Protein AF-A0A367R807-F1 (afdb_monomer_lite)

Sequence (1228 aa):
MRNVLIKAENQGEFEAKGYSTMPMLSSQEVNLVLAELQLMKPDDNFNPESSSEQSSYHLTDFDGNIDYKIKAKKLISSILEPHLKKIFDNYKIITTNFIIKPPGKGKFPVHQDWTFVLDTKNYTSLTLWCPLIDTNEENGTLKVVEGSHKIVLDIVTSTVDFYCKKIENAIVEKYGKPICLKAGECLLFDHSLLHFSDDNHSTQPRYVMQAILVPSEIEPVFYYFDVNKPEEGFEVFQTEPDFFIFQDFLKRPSNLKSLGFIKNQNKLLTEEEFIEKMKNRLHSEEAGSSSLISVKPKRFLSVFNLLRGNDWWFYKIPPLLAIAYAEILIQDTPPQQSIITLLALLVSIFFVSAYGHVVNDIFDIEVDSQAGKHNRMAPLSRGQRILLSLGLAIAGAVPWLFIGLNLTSVILLASIYTLLTIYPAPPLRLKERYLWGAVADAATVHAIPTLLVATVFSSLMATPQSGSYSLAIVATAWAFGVGVRGILLHQIWDRENDLKSGVKTLATKFGVASLRFWINYIVFPLEAILSGVLVLLISQSAPLLFVPFTVYLLLLFFSTEYDEFDPSPSIKKSVGKNILLHDFYEVWLPFSLLTLLSFRQPLFLILLGLHIILFYSAIKQRLLVLARSLGLRLKKIINLNPSMQENLEKNKDKVQKNQNKNKPFLELPSSKSEISILKAIDFLEENQLDDGEFPAEFDQKYENPENREDWNFDSTPFVTSLILYSLYFLRSERKVQEIQDKGINFLLNEMKVGGLWKYWSAKNEKHTTIPPDLDDICCISYILKMNNIPVPNNIGIILDNRNHEGVFYTWVLPRSMKSVALHLMKFGKAISHSDEIWKLTDRDDICSVVNANVLLYLGENRKTRKTTEYLSDIVLRDSEEEHLSFYDHKLSLYYMLSRAYFNGVTSLGVVKIPIVTKILNLQQTDGSFGDELLTALATCALLNFNHVVPSLEKAVTFLLDTQQVDGSWQRIPMYGGQLDQRLFGSAALTTGFCVEALARYRLLDIPGYRQQEEVKIQEVQAQLKVDSELQLQQTKQELTQSQSELYATQTELSQSQSELQTLQEKLTQSQSELQTSQTELIELKSYLQQTQGEEGIMSYYRSHIASNPDDIQLYHQALTIKPDDAEIHLQLGDALVRQNRFCDAIATYQTALQFHPNNFEIHLELAKALEKDKKWDEAIASYQRAIELNPDYSWLHKHLGDILADRGQLSGASSSYRRALQLQPRIF

Structure (mmCIF, N/CA/C/O backbone):
data_AF-A0A367R807-F1
#
_entry.id   AF-A0A367R807-F1
#
loop_
_atom_site.group_PDB
_atom_site.id
_atom_site.type_symbol
_atom_site.label_atom_id
_atom_site.label_alt_id
_atom_site.label_comp_id
_atom_site.label_asym_id
_atom_site.label_entity_id
_atom_site.label_seq_id
_atom_site.pdbx_PDB_ins_code
_atom_site.Cartn_x
_atom_site.Cartn_y
_atom_site.Cartn_z
_atom_site.occupancy
_atom_site.B_iso_or_equiv
_atom_site.auth_seq_id
_atom_site.auth_comp_id
_atom_site.auth_asym_id
_atom_site.auth_atom_id
_atom_site.pdbx_PDB_model_num
ATOM 1 N N . MET A 1 1 ? -2.695 22.325 -17.922 1.00 37.69 1 MET A N 1
ATOM 2 C CA . MET A 1 1 ? -4.078 22.718 -17.604 1.00 37.69 1 MET A CA 1
ATOM 3 C C . MET A 1 1 ? -4.589 21.720 -16.587 1.00 37.69 1 MET A C 1
ATOM 5 O O . MET A 1 1 ? -4.324 20.535 -16.763 1.00 37.69 1 MET A O 1
ATOM 9 N N . ARG A 1 2 ? -5.143 22.198 -15.469 1.00 60.19 2 ARG A N 1
ATOM 10 C CA . ARG A 1 2 ? -5.673 21.336 -14.406 1.00 60.19 2 ARG A CA 1
ATOM 11 C C . ARG A 1 2 ? -7.068 20.904 -14.867 1.00 60.19 2 ARG A C 1
ATOM 13 O O . ARG A 1 2 ? -7.985 21.708 -14.770 1.00 60.19 2 ARG A O 1
ATOM 20 N N . ASN A 1 3 ? -7.215 19.705 -15.430 1.00 62.94 3 ASN A N 1
ATOM 21 C CA . ASN A 1 3 ? -8.536 19.190 -15.801 1.00 62.94 3 ASN A CA 1
ATOM 22 C C . ASN A 1 3 ? -9.305 18.879 -14.515 1.00 62.94 3 ASN A C 1
ATOM 24 O O . ASN A 1 3 ? -8.958 17.937 -13.810 1.00 62.94 3 ASN A O 1
ATOM 28 N N . VAL A 1 4 ? -10.292 19.712 -14.197 1.00 70.81 4 VAL A N 1
ATOM 29 C CA . VAL A 1 4 ? -11.061 19.648 -12.951 1.00 70.81 4 VAL A CA 1
ATOM 30 C C . VAL A 1 4 ? -12.437 19.025 -13.201 1.00 70.81 4 VAL A C 1
ATOM 32 O O . VAL A 1 4 ? -12.882 18.202 -12.412 1.00 70.81 4 VAL A O 1
ATOM 35 N N . LEU A 1 5 ? -13.095 19.379 -14.307 1.00 75.94 5 LEU A N 1
ATOM 36 C CA . LEU A 1 5 ? -14.464 18.981 -14.636 1.00 75.94 5 LEU A CA 1
ATOM 37 C C . LEU A 1 5 ? -14.512 17.958 -15.776 1.00 75.94 5 LEU A C 1
ATOM 39 O O . LEU A 1 5 ? -13.793 18.089 -16.766 1.00 75.94 5 LEU A O 1
ATOM 43 N N . ILE A 1 6 ? -15.427 16.985 -15.674 1.00 72.31 6 ILE A N 1
ATOM 44 C CA . ILE A 1 6 ? -15.640 15.937 -16.696 1.00 72.31 6 ILE A CA 1
ATOM 45 C C . ILE A 1 6 ? -16.162 16.524 -18.022 1.00 72.31 6 ILE A C 1
ATOM 47 O O . ILE A 1 6 ? -15.802 16.066 -19.108 1.00 72.31 6 ILE A O 1
ATOM 51 N N . LYS A 1 7 ? -17.027 17.547 -17.964 1.00 68.94 7 LYS A N 1
ATOM 52 C CA . LYS A 1 7 ? -17.607 18.185 -19.158 1.00 68.94 7 LYS A CA 1
ATOM 53 C C . LYS A 1 7 ? -16.706 19.304 -19.681 1.00 68.94 7 LYS A C 1
ATOM 55 O O . LYS A 1 7 ? -16.487 20.300 -18.995 1.00 68.94 7 LYS A O 1
ATOM 60 N N . ALA A 1 8 ? -16.273 19.171 -20.935 1.00 58.31 8 ALA A N 1
ATOM 61 C CA . ALA A 1 8 ? -15.348 20.097 -21.592 1.00 58.31 8 ALA A CA 1
ATOM 62 C C . ALA A 1 8 ? -15.847 21.557 -21.651 1.00 58.31 8 ALA A C 1
ATOM 64 O O . ALA A 1 8 ? -15.046 22.478 -21.506 1.00 58.31 8 ALA A O 1
ATOM 65 N N . GLU A 1 9 ? -17.156 21.775 -21.818 1.00 58.50 9 GLU A N 1
ATOM 66 C CA . GLU A 1 9 ? -17.756 23.119 -21.875 1.00 58.50 9 GLU A CA 1
ATOM 67 C C . GLU A 1 9 ? -17.577 23.883 -20.553 1.00 58.50 9 GLU A C 1
ATOM 69 O O . GLU A 1 9 ? -17.119 25.025 -20.551 1.00 58.50 9 GLU A O 1
ATOM 74 N N . ASN A 1 10 ? -17.827 23.218 -19.420 1.00 68.38 10 ASN A N 1
ATOM 75 C CA . ASN A 1 10 ? -17.668 23.817 -18.093 1.00 68.38 10 ASN A CA 1
ATOM 76 C C . ASN A 1 10 ? -16.186 23.942 -17.703 1.00 68.38 10 ASN A C 1
ATOM 78 O O . ASN A 1 10 ? -15.814 24.868 -16.984 1.00 68.38 10 ASN A O 1
ATOM 82 N N . GLN A 1 11 ? -15.325 23.038 -18.189 1.00 79.25 11 GLN A N 1
ATOM 83 C CA . GLN A 1 11 ? -13.881 23.087 -17.946 1.00 79.25 11 GLN A CA 1
ATOM 84 C C . GLN A 1 11 ? -13.237 24.333 -18.572 1.00 79.25 11 GLN A C 1
ATOM 86 O O . GLN A 1 11 ? -12.446 25.002 -17.912 1.00 79.25 11 GLN A O 1
ATOM 91 N N . GLY A 1 12 ? -13.590 24.679 -19.815 1.00 76.88 12 GLY A N 1
ATOM 92 C CA . GLY A 1 12 ? -13.052 25.875 -20.474 1.00 76.88 12 GLY A CA 1
ATOM 93 C C . GLY A 1 12 ? -13.453 27.172 -19.763 1.00 76.88 12 GLY A C 1
ATOM 94 O O . GLY A 1 12 ? -12.629 28.071 -19.582 1.00 76.88 12 GLY A O 1
ATOM 95 N N . GLU A 1 13 ? -14.703 27.253 -19.296 1.00 81.00 13 GLU A N 1
ATOM 96 C CA . GLU A 1 13 ? -15.181 28.384 -18.497 1.00 81.00 13 GLU A CA 1
ATOM 97 C C . GLU A 1 13 ? -14.459 28.476 -17.147 1.00 81.00 13 GLU A C 1
ATOM 99 O O . GLU A 1 13 ? -13.978 29.551 -16.777 1.00 81.00 13 GLU A O 1
ATOM 104 N N . PHE A 1 14 ? -14.322 27.348 -16.447 1.00 86.62 14 PHE A N 1
ATOM 105 C CA . PHE A 1 14 ? -13.620 27.269 -15.170 1.00 86.62 14 PHE A CA 1
ATOM 106 C C . PHE A 1 14 ? -12.146 27.677 -15.304 1.00 86.62 14 PHE A C 1
ATOM 108 O O . PHE A 1 14 ? -11.632 28.443 -14.492 1.00 86.62 14 PHE A O 1
ATOM 115 N N . GLU A 1 15 ? -11.453 27.255 -16.362 1.00 83.81 15 GLU A N 1
ATOM 116 C CA . GLU A 1 15 ? -10.069 27.671 -16.618 1.00 83.81 15 GLU A CA 1
ATOM 117 C C . GLU A 1 15 ? -9.945 29.165 -16.920 1.00 83.81 15 GLU A C 1
ATOM 119 O O . GLU A 1 15 ? -8.980 29.809 -16.492 1.00 83.81 15 GLU A O 1
ATOM 124 N N . ALA A 1 16 ? -10.909 29.733 -17.645 1.00 83.25 16 ALA A N 1
ATOM 125 C CA . ALA A 1 16 ? -10.923 31.148 -17.989 1.00 83.25 16 ALA A CA 1
ATOM 126 C C . ALA A 1 16 ? -11.230 32.035 -16.773 1.00 83.25 16 ALA A C 1
ATOM 128 O O . ALA A 1 16 ? -10.505 33.003 -16.523 1.00 83.25 16 ALA A O 1
ATOM 129 N N . LYS A 1 17 ? -12.281 31.701 -16.014 1.00 89.38 17 LYS A N 1
ATOM 130 C CA . LYS A 1 17 ? -12.854 32.538 -14.945 1.00 89.38 17 LYS A CA 1
ATOM 131 C C . LYS A 1 17 ? -12.403 32.160 -13.534 1.00 89.38 17 LYS A C 1
ATOM 133 O O . LYS A 1 17 ? -12.456 33.013 -12.654 1.00 89.38 17 LYS A O 1
ATOM 138 N N . GLY A 1 18 ? -11.965 30.922 -13.325 1.00 88.94 18 GLY A N 1
ATOM 139 C CA . GLY A 1 18 ? -11.625 30.346 -12.017 1.00 88.94 18 GLY A CA 1
ATOM 140 C C . GLY A 1 18 ? -12.823 29.780 -11.251 1.00 88.94 18 GLY A C 1
ATOM 141 O O . GLY A 1 18 ? -12.658 29.326 -10.121 1.00 88.94 18 GLY A O 1
ATOM 142 N N . TYR A 1 19 ? -14.015 29.808 -11.854 1.00 93.12 19 TYR A N 1
ATOM 143 C CA . TYR A 1 19 ? -15.241 29.236 -11.307 1.00 93.12 19 TYR A CA 1
ATOM 144 C C . TYR A 1 19 ? -16.195 28.769 -12.411 1.00 93.12 19 TYR A C 1
ATOM 146 O O . TYR A 1 19 ? -16.070 29.181 -13.565 1.00 93.12 19 TYR A O 1
ATOM 154 N N . SER A 1 20 ? -17.177 27.948 -12.041 1.00 92.50 20 SER A N 1
ATOM 155 C CA . SER A 1 20 ? -18.317 27.571 -12.880 1.00 92.50 20 SER A CA 1
ATOM 156 C C . SER A 1 20 ? -19.585 27.453 -12.027 1.00 92.50 20 SER A C 1
ATOM 158 O O . SER A 1 20 ? -19.525 27.062 -10.859 1.00 92.50 20 SER A O 1
ATOM 160 N N . THR A 1 21 ? -20.731 27.812 -12.603 1.00 91.62 21 THR A N 1
ATOM 161 C CA . THR A 1 21 ? -22.051 27.708 -11.964 1.00 91.62 21 THR A CA 1
ATOM 162 C C . THR A 1 21 ? -22.843 26.558 -12.567 1.00 91.62 21 THR A C 1
ATOM 164 O O . THR A 1 21 ? -22.862 26.405 -13.788 1.00 91.62 21 THR A O 1
ATOM 167 N N . MET A 1 22 ? -23.524 25.765 -11.742 1.00 90.12 22 MET A N 1
ATOM 168 C CA . MET A 1 22 ? -24.311 24.627 -12.226 1.00 90.12 22 MET A CA 1
ATOM 169 C C . MET A 1 22 ? -25.455 24.254 -11.275 1.00 90.12 22 MET A C 1
ATOM 171 O O . MET A 1 22 ? -25.325 24.462 -10.070 1.00 90.12 22 MET A O 1
ATOM 175 N N . PRO A 1 23 ? -26.563 23.681 -11.776 1.00 90.19 23 PRO A N 1
ATOM 176 C CA . PRO A 1 23 ? -27.589 23.097 -10.918 1.00 90.19 23 PRO A CA 1
ATOM 177 C C . PRO A 1 23 ? -27.032 21.863 -10.198 1.00 90.19 23 PRO A C 1
ATOM 179 O O . PRO A 1 23 ? -26.367 21.036 -10.826 1.00 90.19 23 PRO A O 1
ATOM 182 N N . MET A 1 24 ? -27.310 21.736 -8.899 1.00 91.94 24 MET A N 1
ATOM 183 C CA . MET A 1 24 ? -26.794 20.641 -8.072 1.00 91.94 24 MET A CA 1
ATOM 184 C C . MET A 1 24 ? -27.909 19.892 -7.344 1.00 91.94 24 MET A C 1
ATOM 186 O O . MET A 1 24 ? -28.023 18.680 -7.491 1.00 91.94 24 MET A O 1
ATOM 190 N N . LEU A 1 25 ? -28.739 20.606 -6.584 1.00 94.50 25 LEU A N 1
ATOM 191 C CA . LEU A 1 25 ? -29.793 20.022 -5.764 1.00 94.50 25 LEU A CA 1
ATOM 192 C C . LEU A 1 25 ? -31.183 20.257 -6.348 1.00 94.50 25 LEU A C 1
ATOM 194 O O . LEU A 1 25 ? -31.487 21.310 -6.908 1.00 94.50 25 LEU A O 1
ATOM 198 N N . SER A 1 26 ? -32.061 19.284 -6.133 1.00 93.56 26 SER A N 1
ATOM 199 C CA . SER A 1 26 ? -33.501 19.432 -6.309 1.00 93.56 26 SER A CA 1
ATOM 200 C C . SER A 1 26 ? -34.131 20.229 -5.160 1.00 93.56 26 SER A C 1
ATOM 202 O O . SER A 1 26 ? -33.615 20.273 -4.043 1.00 93.56 26 SER A O 1
ATOM 204 N N . SER A 1 27 ? -35.317 20.800 -5.389 1.00 90.38 27 SER A N 1
ATOM 205 C CA . SER A 1 27 ? -36.066 21.509 -4.339 1.00 90.38 27 SER A CA 1
ATOM 206 C C . SER A 1 27 ? -36.411 20.618 -3.134 1.00 90.38 27 SER A C 1
ATOM 208 O O . SER A 1 27 ? -36.553 21.120 -2.024 1.00 90.38 27 SER A O 1
ATOM 210 N N . GLN A 1 28 ? -36.533 19.299 -3.331 1.00 92.31 28 GLN A N 1
ATOM 211 C CA . GLN A 1 28 ? -36.761 18.343 -2.242 1.00 92.31 28 GLN A CA 1
ATOM 212 C C . GLN A 1 28 ? -35.522 18.197 -1.355 1.00 92.31 28 GLN A C 1
ATOM 214 O O . GLN A 1 28 ? -35.641 18.251 -0.134 1.00 92.31 28 GLN A O 1
ATOM 219 N N . GLU A 1 29 ? -34.340 18.068 -1.962 1.00 94.38 29 GLU A N 1
ATOM 220 C CA . GLU A 1 29 ? -33.069 17.998 -1.235 1.00 94.38 29 GLU A CA 1
ATOM 221 C C . GLU A 1 29 ? -32.798 19.301 -0.477 1.00 94.38 29 GLU A C 1
ATOM 223 O O . GLU A 1 29 ? -32.431 19.253 0.691 1.00 94.38 29 GLU A O 1
ATOM 228 N N . VAL A 1 30 ? -33.062 20.463 -1.089 1.00 95.06 30 VAL A N 1
ATOM 229 C CA . VAL A 1 30 ? -32.939 21.768 -0.414 1.00 95.06 30 VAL A CA 1
ATOM 230 C C . VAL A 1 30 ? -33.822 21.834 0.838 1.00 95.06 30 VAL A C 1
ATOM 232 O O . VAL A 1 30 ? -33.342 22.200 1.911 1.00 95.06 30 VAL A O 1
ATOM 235 N N . ASN A 1 31 ? -35.094 21.435 0.733 1.00 92.06 31 ASN A N 1
ATOM 236 C CA . ASN A 1 31 ? -36.018 21.439 1.870 1.00 92.06 31 ASN A CA 1
ATOM 237 C C . ASN A 1 31 ? -35.599 20.459 2.974 1.00 92.06 31 ASN A C 1
ATOM 239 O O . ASN A 1 31 ? -35.751 20.773 4.152 1.00 92.06 31 ASN A O 1
ATOM 243 N N . LEU A 1 32 ? -35.056 19.295 2.607 1.00 92.44 32 LEU A N 1
ATOM 244 C CA . LEU A 1 32 ? -34.536 18.318 3.563 1.00 92.44 32 LEU A CA 1
ATOM 245 C C . LEU A 1 32 ? -33.350 18.893 4.341 1.00 92.44 32 LEU A C 1
ATOM 247 O O . LEU A 1 32 ? -33.340 18.821 5.567 1.00 92.44 32 LEU A O 1
ATOM 251 N N . VAL A 1 33 ? -32.384 19.509 3.650 1.00 93.88 33 VAL A N 1
ATOM 252 C CA . VAL A 1 33 ? -31.226 20.134 4.307 1.00 93.88 33 VAL A CA 1
ATOM 253 C C . VAL A 1 33 ? -31.677 21.228 5.271 1.00 93.88 33 VAL A C 1
ATOM 255 O O . VAL A 1 33 ? -31.183 21.285 6.393 1.00 93.88 33 VAL A O 1
ATOM 258 N N . LEU A 1 34 ? -32.626 22.075 4.862 1.00 91.94 34 LEU A N 1
ATOM 259 C CA . LEU A 1 34 ? -33.162 23.137 5.717 1.00 91.94 34 LEU A CA 1
ATOM 260 C C . LEU A 1 34 ? -33.884 22.583 6.954 1.00 91.94 34 LEU A C 1
ATOM 262 O O . LEU A 1 34 ? -33.687 23.108 8.048 1.00 91.94 34 LEU A O 1
ATOM 266 N N . ALA A 1 35 ? -34.684 21.525 6.801 1.00 89.62 35 ALA A N 1
ATOM 267 C CA . ALA A 1 35 ? -35.387 20.894 7.916 1.00 89.62 35 ALA A CA 1
ATOM 268 C C . ALA A 1 35 ? -34.410 20.277 8.928 1.00 89.62 35 ALA A C 1
ATOM 270 O O . ALA A 1 35 ? -34.536 20.507 10.128 1.00 89.62 35 ALA A O 1
ATOM 271 N N . GLU A 1 36 ? -33.398 19.553 8.451 1.00 91.88 36 GLU A N 1
ATOM 272 C CA . GLU A 1 36 ? -32.366 18.970 9.312 1.00 91.88 36 GLU A CA 1
ATOM 273 C C . GLU A 1 36 ? -31.512 20.048 9.990 1.00 91.88 36 GLU A C 1
ATOM 275 O O . GLU A 1 36 ? -31.215 19.944 11.179 1.00 91.88 36 GLU A O 1
ATOM 280 N N . LEU A 1 37 ? -31.172 21.128 9.277 1.00 88.44 37 LEU A N 1
ATOM 281 C CA . LEU A 1 37 ? -30.432 22.256 9.843 1.00 88.44 37 LEU A CA 1
ATOM 282 C C . LEU A 1 37 ? -31.187 22.909 11.011 1.00 88.44 37 LEU A C 1
ATOM 284 O O . LEU A 1 37 ? -30.563 23.271 12.003 1.00 88.44 37 LEU A O 1
ATOM 288 N N . GLN A 1 38 ? -32.519 23.013 10.940 1.00 83.00 38 GLN A N 1
ATOM 289 C CA . GLN A 1 38 ? -33.343 23.538 12.040 1.00 83.00 38 GLN A CA 1
ATOM 290 C C . GLN A 1 38 ? -33.338 22.641 13.288 1.00 83.00 38 GLN A C 1
ATOM 292 O O . GLN A 1 38 ? -33.563 23.127 14.397 1.00 83.00 38 GLN A O 1
ATOM 297 N N . LEU A 1 39 ? -33.092 21.337 13.125 1.00 83.88 39 LEU A N 1
ATOM 298 C CA . LEU A 1 39 ? -32.976 20.386 14.235 1.00 83.88 39 LEU A CA 1
ATOM 299 C C . LEU A 1 39 ? -31.582 20.405 14.878 1.00 83.88 39 LEU A C 1
ATOM 301 O O . LEU A 1 39 ? -31.412 19.932 16.007 1.00 83.88 39 LEU A O 1
ATOM 305 N N . MET A 1 40 ? -30.582 20.945 14.180 1.00 85.00 40 MET A N 1
ATOM 306 C CA . MET A 1 40 ? -29.219 21.077 14.680 1.00 85.00 40 MET A CA 1
ATOM 307 C C . MET A 1 40 ? -29.078 22.305 15.587 1.00 85.00 40 MET A C 1
ATOM 309 O O . MET A 1 40 ? -29.658 23.358 15.338 1.00 85.00 40 MET A O 1
ATOM 313 N N . LYS A 1 41 ? -28.295 22.168 16.662 1.00 75.75 41 LYS A N 1
ATOM 314 C CA . LYS A 1 41 ? -28.039 23.242 17.630 1.00 75.75 41 LYS A CA 1
ATOM 315 C C . LYS A 1 41 ? -26.532 23.518 17.702 1.00 75.75 41 LYS A C 1
ATOM 317 O O . LYS A 1 41 ? -25.835 22.670 18.258 1.00 75.75 41 LYS A O 1
ATOM 322 N N . PRO A 1 42 ? -26.036 24.625 17.120 1.00 81.62 42 PRO A N 1
ATOM 323 C CA . PRO A 1 42 ? -24.645 25.051 17.283 1.00 81.62 42 PRO A CA 1
ATOM 324 C C . PRO A 1 42 ? -24.380 25.555 18.717 1.00 81.62 42 PRO A C 1
ATOM 326 O O . PRO A 1 42 ? -25.314 25.996 19.393 1.00 81.62 42 PRO A O 1
ATOM 329 N N . ASP A 1 43 ? -23.126 25.492 19.188 1.00 78.06 43 ASP A N 1
ATOM 330 C CA . ASP A 1 43 ? -22.752 25.936 20.550 1.00 78.06 43 ASP A CA 1
ATOM 331 C C . ASP A 1 43 ? -22.413 27.433 20.621 1.00 78.06 43 ASP A C 1
ATOM 333 O O . ASP A 1 43 ? -22.229 27.988 21.707 1.00 78.06 43 ASP A O 1
ATOM 337 N N . ASP A 1 44 ? -22.335 28.117 19.481 1.00 69.94 44 ASP A N 1
ATOM 338 C CA . ASP A 1 44 ? -21.946 29.526 19.390 1.00 69.94 44 ASP A CA 1
ATOM 339 C C . ASP A 1 44 ? -23.050 30.531 19.786 1.00 69.94 44 ASP A C 1
ATOM 341 O O . ASP A 1 44 ? -22.858 31.743 19.665 1.00 69.94 44 ASP A O 1
ATOM 345 N N . ASN A 1 45 ? -24.197 30.051 20.294 1.00 64.25 45 ASN A N 1
ATOM 346 C CA . ASN A 1 45 ? -25.391 30.850 20.611 1.00 64.25 45 ASN A CA 1
ATOM 347 C C . ASN A 1 45 ? -25.850 31.749 19.443 1.00 64.25 45 ASN A C 1
ATOM 349 O O . ASN A 1 45 ? -26.513 32.773 19.661 1.00 64.25 45 ASN A O 1
ATOM 353 N N . PHE A 1 46 ? -25.496 31.402 18.202 1.00 71.06 46 PHE A N 1
ATOM 354 C CA . PHE A 1 46 ? -25.865 32.184 17.036 1.00 71.06 46 PHE A CA 1
ATOM 355 C C . PHE A 1 46 ? -27.371 32.092 16.784 1.00 71.06 46 PHE A C 1
ATOM 357 O O . PHE A 1 46 ? -27.950 31.009 16.705 1.00 71.06 46 PHE A O 1
ATOM 364 N N . ASN A 1 47 ? -28.010 33.253 16.626 1.00 74.00 47 ASN A N 1
ATOM 365 C CA . ASN A 1 47 ? -29.416 33.342 16.262 1.00 74.00 47 ASN A CA 1
ATOM 366 C C . ASN A 1 47 ? -29.544 33.775 14.791 1.00 74.00 47 ASN A C 1
ATOM 368 O O . ASN A 1 47 ? -29.264 34.938 14.490 1.00 74.00 47 ASN A O 1
ATOM 372 N N . PRO A 1 48 ? -30.015 32.898 13.885 1.00 76.12 48 PRO A N 1
ATOM 373 C CA . PRO A 1 48 ? -30.251 33.248 12.483 1.00 76.12 48 PRO A CA 1
ATOM 374 C C . PRO A 1 48 ? -31.221 34.427 12.306 1.00 76.12 48 PRO A C 1
ATOM 376 O O . PRO A 1 48 ? -31.102 35.179 11.343 1.00 76.12 48 PRO A O 1
ATOM 379 N N . GLU A 1 49 ? -32.142 34.609 13.257 1.00 74.75 49 GLU A N 1
ATOM 380 C CA . GLU A 1 49 ? -33.242 35.579 13.192 1.00 74.75 49 GLU A CA 1
ATOM 381 C C . GLU A 1 49 ? -32.953 36.898 13.928 1.00 74.75 49 GLU A C 1
ATOM 383 O O . GLU A 1 49 ? -33.742 37.839 13.848 1.00 74.75 49 GLU A O 1
ATOM 388 N N . SER A 1 50 ? -31.846 37.005 14.677 1.00 65.19 50 SER A N 1
ATOM 389 C CA . SER A 1 50 ? -31.521 38.233 15.415 1.00 65.19 50 SER A CA 1
ATOM 390 C C . SER A 1 50 ? -30.052 38.601 15.313 1.00 65.19 50 SER A C 1
ATOM 392 O O . SER A 1 50 ? -29.175 37.777 15.557 1.00 65.19 50 SER A O 1
ATOM 394 N N . SER A 1 51 ? -29.780 39.882 15.094 1.00 55.56 51 SER A N 1
ATOM 395 C CA . SER A 1 51 ? -28.439 40.450 15.106 1.00 55.56 51 SER A CA 1
ATOM 396 C C . SER A 1 51 ? -27.878 40.573 16.537 1.00 55.56 51 SER A C 1
ATOM 398 O O . SER A 1 51 ? -27.713 41.688 17.034 1.00 55.56 51 SER A O 1
ATOM 400 N N . SER A 1 52 ? -27.585 39.469 17.231 1.00 53.66 52 SER A N 1
ATOM 401 C CA . SER A 1 52 ? -26.885 39.543 18.526 1.00 53.66 52 SER A CA 1
ATOM 402 C C . SER A 1 52 ? -25.480 40.157 18.348 1.00 53.66 52 SER A C 1
ATOM 404 O O . SER A 1 52 ? -24.939 40.231 17.238 1.00 53.66 52 SER A O 1
ATOM 406 N N . GLU A 1 53 ? -24.900 40.712 19.416 1.00 53.84 53 GLU A N 1
ATOM 407 C CA . GLU A 1 53 ? -23.657 41.505 19.346 1.00 53.84 53 GLU A CA 1
ATOM 408 C C . GLU A 1 53 ? -22.376 40.672 19.142 1.00 53.84 53 GLU A C 1
ATOM 410 O O . GLU A 1 53 ? -21.343 41.247 18.811 1.00 53.84 53 GLU A O 1
ATOM 415 N N . GLN A 1 54 ? -22.418 39.341 19.295 1.00 53.91 54 GLN A N 1
ATOM 416 C CA . GLN A 1 54 ? -21.203 38.523 19.450 1.00 53.91 54 GLN A CA 1
ATOM 417 C C . GLN A 1 54 ? -20.619 37.901 18.161 1.00 53.91 54 GLN A C 1
ATOM 419 O O . GLN A 1 54 ? -19.421 37.636 18.149 1.00 53.91 54 GLN A O 1
ATOM 424 N N . SER A 1 55 ? -21.377 37.720 17.066 1.00 58.84 55 SER A N 1
ATOM 425 C CA . SER A 1 55 ? -20.832 37.234 15.775 1.00 58.84 55 SER A CA 1
ATOM 426 C C . SER A 1 55 ? -21.567 37.826 14.561 1.00 58.84 55 SER A C 1
ATOM 428 O O . SER A 1 55 ? -22.770 38.082 14.622 1.00 58.84 55 SER A O 1
ATOM 430 N N . SER A 1 56 ? -20.858 38.078 13.451 1.00 76.94 56 SER A N 1
ATOM 431 C CA . SER A 1 56 ? -21.435 38.647 12.219 1.00 76.94 56 SER A CA 1
ATOM 432 C C . SER A 1 56 ? -22.098 37.603 11.309 1.00 76.94 56 SER A C 1
ATOM 434 O O . SER A 1 56 ? -23.014 37.957 10.570 1.00 76.94 56 SER A O 1
ATOM 436 N N . TYR A 1 57 ? -21.678 36.337 11.370 1.00 86.62 57 TYR A N 1
ATOM 437 C CA . TYR A 1 57 ? -22.246 35.187 10.652 1.00 86.62 57 TYR A CA 1
ATOM 438 C C . TYR A 1 57 ? -21.902 33.881 11.391 1.00 86.62 57 TYR A C 1
ATOM 440 O O . TYR A 1 57 ? -21.016 33.868 12.244 1.00 86.62 57 TYR A O 1
ATOM 448 N N . HIS A 1 58 ? -22.568 32.782 11.040 1.00 88.81 58 HIS A N 1
ATOM 449 C CA . HIS A 1 58 ? -22.218 31.437 11.508 1.00 88.81 58 HIS A CA 1
ATOM 450 C C . HIS A 1 58 ? -21.453 30.662 10.431 1.00 88.81 58 HIS A C 1
ATOM 452 O O . HIS A 1 58 ? -21.834 30.713 9.257 1.00 88.81 58 HIS A O 1
ATOM 458 N N . LEU A 1 59 ? -20.402 29.942 10.836 1.00 89.19 59 LEU A N 1
ATOM 459 C CA . LEU A 1 59 ? -19.630 29.011 10.009 1.00 89.19 59 LEU A CA 1
ATOM 460 C C . LEU A 1 59 ? -19.322 27.751 10.824 1.00 89.19 59 LEU A C 1
ATOM 462 O O . LEU A 1 59 ? -18.659 27.845 11.856 1.00 89.19 59 LEU A O 1
ATOM 466 N N . THR A 1 60 ? -19.741 26.582 10.334 1.00 90.00 60 THR A N 1
ATOM 467 C CA . THR A 1 60 ? -19.585 25.302 11.049 1.00 90.00 60 THR A CA 1
ATOM 468 C C . THR A 1 60 ? -18.154 25.025 11.519 1.00 90.00 60 THR A C 1
ATOM 470 O O . THR A 1 60 ? -17.978 24.660 12.676 1.00 90.00 60 THR A O 1
ATOM 473 N N . ASP A 1 61 ? -17.126 25.236 10.691 1.00 86.19 61 ASP A N 1
ATOM 474 C CA . ASP A 1 61 ? -15.718 24.986 11.045 1.00 86.19 61 ASP A CA 1
ATOM 475 C C . ASP A 1 61 ? -15.236 25.803 12.267 1.00 86.19 61 ASP A C 1
ATOM 477 O O . ASP A 1 61 ? -14.342 25.354 12.991 1.00 86.19 61 ASP A O 1
ATOM 481 N N . PHE A 1 62 ? -15.850 26.957 12.560 1.00 83.38 62 PHE A N 1
ATOM 482 C CA . PHE A 1 62 ? -15.526 27.787 13.731 1.00 83.38 62 PHE A CA 1
ATOM 483 C C . PHE A 1 62 ? -16.346 27.460 14.982 1.00 83.38 62 PHE A C 1
ATOM 485 O O . PHE A 1 62 ? -16.053 27.996 16.050 1.00 83.38 62 PHE A O 1
ATOM 492 N N . ASP A 1 63 ? -17.325 26.561 14.882 1.00 84.88 63 ASP A N 1
ATOM 493 C CA . ASP A 1 63 ? -18.157 26.176 16.018 1.00 84.88 63 ASP A CA 1
ATOM 494 C C . ASP A 1 63 ? -17.396 25.270 17.009 1.00 84.88 63 ASP A C 1
ATOM 496 O O . ASP A 1 63 ? -16.562 24.443 16.627 1.00 84.88 63 ASP A O 1
ATOM 500 N N . GLY A 1 64 ? -17.663 25.419 18.306 1.00 81.56 64 GLY A N 1
ATOM 501 C CA . GLY A 1 64 ? -17.064 24.573 19.344 1.00 81.56 64 GLY A CA 1
ATOM 502 C C . GLY A 1 64 ? -17.697 23.179 19.447 1.00 81.56 64 GLY A C 1
ATOM 503 O O . GLY A 1 64 ? -17.068 22.264 19.981 1.00 81.56 64 GLY A O 1
ATOM 504 N N . ASN A 1 65 ? -18.910 23.006 18.918 1.00 85.88 65 ASN A N 1
ATOM 505 C CA . ASN A 1 65 ? -19.704 21.793 19.020 1.00 85.88 65 ASN A CA 1
ATOM 506 C C . ASN A 1 65 ? -19.240 20.736 18.011 1.00 85.88 65 ASN A C 1
ATOM 508 O O . ASN A 1 65 ? -19.567 20.762 16.820 1.00 85.88 65 ASN A O 1
ATOM 512 N N . ILE A 1 66 ? -18.492 19.755 18.507 1.00 85.38 66 ILE A N 1
ATOM 513 C CA . ILE A 1 66 ? -17.991 18.638 17.701 1.00 85.38 66 ILE A CA 1
ATOM 514 C C . ILE A 1 66 ? -19.145 17.790 17.139 1.00 85.38 66 ILE A C 1
ATOM 516 O O . ILE A 1 66 ? -19.095 17.391 15.975 1.00 85.38 66 ILE A O 1
ATOM 520 N N . ASP A 1 67 ? -20.203 17.544 17.916 1.00 86.31 67 ASP A N 1
ATOM 521 C CA . ASP A 1 67 ? -21.342 16.728 17.475 1.00 86.31 67 ASP A CA 1
ATOM 522 C C . ASP A 1 67 ? -22.110 17.400 16.331 1.00 86.31 67 ASP A C 1
ATOM 524 O O . ASP A 1 67 ? -22.527 16.734 15.380 1.00 86.31 67 ASP A O 1
ATOM 528 N N . TYR A 1 68 ? -22.271 18.723 16.389 1.00 88.50 68 TYR A N 1
ATOM 529 C CA . TYR A 1 68 ? -22.840 19.524 15.308 1.00 88.50 68 TYR A CA 1
ATOM 530 C C . TYR A 1 68 ? -21.984 19.431 14.043 1.00 88.50 68 TYR A C 1
ATOM 532 O O . TYR A 1 68 ? -22.519 19.134 12.976 1.00 88.50 68 TYR A O 1
ATOM 540 N N . LYS A 1 69 ? -20.659 19.589 14.156 1.00 90.12 69 LYS A N 1
ATOM 541 C CA . LYS A 1 69 ? -19.729 19.456 13.022 1.00 90.12 69 LYS A CA 1
ATOM 542 C C . LYS A 1 69 ? -19.794 18.072 12.371 1.00 90.12 69 LYS A C 1
ATOM 544 O O . LYS A 1 69 ? -19.867 17.971 11.147 1.00 90.12 69 LYS A O 1
ATOM 549 N N . ILE A 1 70 ? -19.830 17.003 13.172 1.00 89.38 70 ILE A N 1
ATOM 550 C CA . ILE A 1 70 ? -19.963 15.622 12.675 1.00 89.38 70 ILE A CA 1
ATOM 551 C C . ILE A 1 70 ? -21.311 15.426 11.968 1.00 89.38 70 ILE A C 1
ATOM 553 O O . ILE A 1 70 ? -21.354 14.856 10.874 1.00 89.38 70 ILE A O 1
ATOM 557 N N . LYS A 1 71 ? -22.412 15.913 12.556 1.00 91.31 71 LYS A N 1
ATOM 558 C CA . LYS A 1 71 ? -23.754 15.835 11.952 1.00 91.31 71 LYS A CA 1
ATOM 559 C C . LYS A 1 71 ? -23.838 16.619 10.644 1.00 91.31 71 LYS A C 1
ATOM 561 O O . LYS A 1 71 ? -24.349 16.081 9.664 1.00 91.31 71 LYS A O 1
ATOM 566 N N . ALA A 1 72 ? -23.290 17.833 10.606 1.00 90.88 72 ALA A N 1
ATOM 567 C CA . ALA A 1 72 ? -23.220 18.659 9.407 1.00 90.88 72 ALA A CA 1
ATOM 568 C C . ALA A 1 72 ? -22.409 17.964 8.299 1.00 90.88 72 ALA A C 1
ATOM 570 O O . ALA A 1 72 ? -22.916 17.820 7.186 1.00 90.88 72 ALA A O 1
ATOM 571 N N . LYS A 1 73 ? -21.217 17.424 8.617 1.00 92.00 73 LYS A N 1
ATOM 572 C CA . LYS A 1 73 ? -20.397 16.639 7.672 1.00 92.00 73 LYS A CA 1
ATOM 573 C C . LYS A 1 73 ? -21.135 15.436 7.122 1.00 92.00 73 LYS A C 1
ATOM 575 O O . LYS A 1 73 ? -21.156 15.243 5.907 1.00 92.00 73 LYS A O 1
ATOM 580 N N . LYS A 1 74 ? -21.772 14.650 7.988 1.00 92.94 74 LYS A N 1
ATOM 581 C CA . LYS A 1 74 ? -22.549 13.477 7.577 1.00 92.94 74 LYS A CA 1
ATOM 582 C C . LYS A 1 74 ? -23.708 13.855 6.650 1.00 92.94 74 LYS A C 1
ATOM 584 O O . LYS A 1 74 ? -23.849 13.245 5.593 1.00 92.94 74 LYS A O 1
ATOM 589 N N . LEU A 1 75 ? -24.503 14.862 7.019 1.00 94.00 75 LEU A N 1
ATOM 590 C CA . LEU A 1 75 ? -25.651 15.315 6.233 1.00 94.00 75 LEU A CA 1
ATOM 591 C C . LEU A 1 75 ? -25.217 15.848 4.863 1.00 94.00 75 LEU A C 1
ATOM 593 O O . LEU A 1 75 ? -25.647 15.319 3.838 1.00 94.00 75 LEU A O 1
ATOM 597 N N . ILE A 1 76 ? -24.330 16.848 4.839 1.00 94.25 76 ILE A N 1
ATOM 598 C CA . ILE A 1 76 ? -23.908 17.520 3.604 1.00 94.25 76 ILE A CA 1
ATOM 599 C C . ILE A 1 76 ? -23.202 16.530 2.667 1.00 94.25 76 ILE A C 1
ATOM 601 O O . ILE A 1 76 ? -23.489 16.513 1.470 1.00 94.25 76 ILE A O 1
ATOM 605 N N . SER A 1 77 ? -22.334 15.656 3.194 1.00 93.62 77 SER A N 1
ATOM 606 C CA . SER A 1 77 ? -21.619 14.672 2.365 1.00 93.62 77 SER A CA 1
ATOM 607 C C . SER A 1 77 ? -22.572 13.637 1.763 1.00 93.62 77 SER A C 1
ATOM 609 O O . SER A 1 77 ? -22.469 13.345 0.575 1.00 93.62 77 SER A O 1
ATOM 611 N N . SER A 1 78 ? -23.555 13.145 2.533 1.00 93.69 78 SER A N 1
ATOM 612 C CA . SER A 1 78 ? -24.536 12.165 2.034 1.00 93.69 78 SER A CA 1
ATOM 613 C C . SER A 1 78 ? -25.360 12.679 0.848 1.00 93.69 78 SER A C 1
ATOM 615 O O . SER A 1 78 ? -25.728 11.902 -0.032 1.00 93.69 78 SER A O 1
ATOM 617 N N . ILE A 1 79 ? -25.601 13.991 0.803 1.00 92.75 79 ILE A N 1
ATOM 618 C CA . ILE A 1 79 ? -26.375 14.649 -0.252 1.00 92.75 79 ILE A CA 1
ATOM 619 C C . ILE A 1 79 ? -25.478 15.018 -1.436 1.00 92.75 79 ILE A C 1
ATOM 621 O O . ILE A 1 79 ? -25.869 14.824 -2.583 1.00 92.75 79 ILE A O 1
ATOM 625 N N . LEU A 1 80 ? -24.264 15.522 -1.190 1.00 93.00 80 LEU A N 1
ATOM 626 C CA . LEU A 1 80 ? -23.382 16.006 -2.254 1.00 93.00 80 LEU A CA 1
ATOM 627 C C . LEU A 1 80 ? -22.604 14.902 -2.976 1.00 93.00 80 LEU A C 1
ATOM 629 O O . LEU A 1 80 ? -22.406 15.010 -4.185 1.00 93.00 80 LEU A O 1
ATOM 633 N N . GLU A 1 81 ? -22.163 13.841 -2.296 1.00 91.06 81 GLU A N 1
ATOM 634 C CA . GLU A 1 81 ? -21.325 12.795 -2.906 1.00 91.06 81 GLU A CA 1
ATOM 635 C C . GLU A 1 81 ? -21.919 12.164 -4.184 1.00 91.06 81 GLU A C 1
ATOM 637 O O . GLU A 1 81 ? -21.176 12.012 -5.164 1.00 91.06 81 GLU A O 1
ATOM 642 N N . PRO A 1 82 ? -23.224 11.820 -4.250 1.00 91.06 82 PRO A N 1
ATOM 643 C CA . PRO A 1 82 ? -23.831 11.284 -5.469 1.00 91.06 82 PRO A CA 1
ATOM 644 C C . PRO A 1 82 ? -23.784 12.255 -6.653 1.00 91.06 82 PRO A C 1
ATOM 646 O O . PRO A 1 82 ? -23.677 11.819 -7.803 1.00 91.06 82 PRO A O 1
ATOM 649 N N . HIS A 1 83 ? -23.867 13.561 -6.392 1.00 91.00 83 HIS A N 1
ATOM 650 C CA . HIS A 1 83 ? -23.806 14.584 -7.434 1.00 91.00 83 HIS A CA 1
ATOM 651 C C . HIS A 1 83 ? -22.365 14.910 -7.830 1.00 91.00 83 HIS A C 1
ATOM 653 O O . HIS A 1 83 ? -22.067 15.003 -9.020 1.00 91.00 83 HIS A O 1
ATOM 659 N N . LEU A 1 84 ? -21.442 14.971 -6.866 1.00 89.44 84 LEU A N 1
ATOM 660 C CA . LEU A 1 84 ? -20.015 15.201 -7.111 1.00 89.44 84 LEU A CA 1
ATOM 661 C C . LEU A 1 84 ? -19.401 14.122 -8.011 1.00 89.44 84 LEU A C 1
ATOM 663 O O . LEU A 1 84 ? -18.652 14.460 -8.923 1.00 89.44 84 LEU A O 1
ATOM 667 N N . LYS A 1 85 ? -19.786 12.849 -7.842 1.00 86.06 85 LYS A N 1
ATOM 668 C CA . LYS A 1 85 ? -19.351 11.738 -8.716 1.00 86.06 85 LYS A CA 1
ATOM 669 C C . LYS A 1 85 ? -19.750 11.902 -10.188 1.00 86.06 85 LYS A C 1
ATOM 671 O O . LYS A 1 85 ? -19.189 11.232 -11.046 1.00 86.06 85 LYS A O 1
ATOM 676 N N . LYS A 1 86 ? -20.731 12.758 -10.499 1.00 85.31 86 LYS A N 1
ATOM 677 C CA . LYS A 1 86 ? -21.143 13.066 -11.882 1.00 85.31 86 LYS A CA 1
ATOM 678 C C . LYS A 1 86 ? -20.352 14.230 -12.487 1.00 85.31 86 LYS A C 1
ATOM 680 O O . LYS A 1 86 ? -20.426 14.448 -13.694 1.00 85.31 86 LYS A O 1
ATOM 685 N N . ILE A 1 87 ? -19.661 15.003 -11.650 1.00 84.38 87 ILE A N 1
ATOM 686 C CA . ILE A 1 87 ? -18.973 16.250 -12.013 1.00 84.38 87 ILE A CA 1
ATOM 687 C C . ILE A 1 87 ? -17.453 16.050 -12.032 1.00 84.38 87 ILE A C 1
ATOM 689 O O . ILE A 1 87 ? -16.782 16.603 -12.907 1.00 84.38 87 ILE A O 1
ATOM 693 N N . PHE A 1 88 ? -16.936 15.233 -11.109 1.00 84.69 88 PHE A N 1
ATOM 694 C CA . PHE A 1 88 ? -15.519 14.943 -10.913 1.00 84.69 88 PHE A CA 1
ATOM 695 C C . PHE A 1 88 ? -15.225 13.451 -11.063 1.00 84.69 88 PHE A C 1
ATOM 697 O O . PHE A 1 88 ? -15.948 12.625 -10.508 1.00 84.69 88 PHE A O 1
ATOM 704 N N . ASP A 1 89 ? -14.114 13.115 -11.722 1.00 70.44 89 ASP A N 1
ATOM 705 C CA . ASP A 1 89 ? -13.611 11.735 -11.763 1.00 70.44 89 ASP A CA 1
ATOM 706 C C . ASP A 1 89 ? -12.917 11.363 -10.437 1.00 70.44 89 ASP A C 1
ATOM 708 O O . ASP A 1 89 ? -13.119 10.277 -9.894 1.00 70.44 89 ASP A O 1
ATOM 712 N N . ASN A 1 90 ? -12.120 12.291 -9.883 1.00 80.06 90 ASN A N 1
ATOM 713 C CA . ASN A 1 90 ? -11.130 11.989 -8.841 1.00 80.06 90 ASN A CA 1
ATOM 714 C C . ASN A 1 90 ? -11.071 13.053 -7.721 1.00 80.06 90 ASN A C 1
ATOM 716 O O . ASN A 1 90 ? -9.975 13.443 -7.328 1.00 80.06 90 ASN A O 1
ATOM 720 N N . TYR A 1 91 ? -12.197 13.555 -7.203 1.00 90.00 91 TYR A N 1
ATOM 721 C CA . TYR A 1 91 ? -12.207 14.479 -6.050 1.00 90.00 91 TYR A CA 1
ATOM 722 C C . TYR A 1 91 ? -12.974 13.904 -4.853 1.00 90.00 91 TYR A C 1
ATOM 724 O O . TYR A 1 91 ? -13.952 13.175 -5.022 1.00 90.00 91 TYR A O 1
ATOM 732 N N . LYS A 1 92 ? -12.536 14.258 -3.640 1.00 89.94 92 LYS A N 1
ATOM 733 C CA . LYS A 1 92 ? -13.158 13.874 -2.363 1.00 89.94 92 LYS A CA 1
ATOM 734 C C . LYS A 1 92 ? -13.400 15.092 -1.474 1.00 89.94 92 LYS A C 1
ATOM 736 O O . LYS A 1 92 ? -12.631 16.052 -1.518 1.00 89.94 92 LYS A O 1
ATOM 741 N N . ILE A 1 93 ? -14.444 15.019 -0.649 1.00 91.69 93 ILE A N 1
ATOM 742 C CA . ILE A 1 93 ? -14.755 16.015 0.384 1.00 91.69 93 ILE A CA 1
ATOM 743 C C . ILE A 1 93 ? -13.796 15.830 1.566 1.00 91.69 93 ILE A C 1
ATOM 745 O O . ILE A 1 93 ? -13.596 14.705 2.023 1.00 91.69 93 ILE A O 1
ATOM 749 N N . ILE A 1 94 ? -13.221 16.925 2.074 1.00 88.62 94 ILE A N 1
ATOM 750 C CA . ILE A 1 94 ? -12.398 16.914 3.300 1.00 88.62 94 ILE A CA 1
ATOM 751 C C . ILE A 1 94 ? -13.136 17.503 4.507 1.00 88.62 94 ILE A C 1
ATOM 753 O O . ILE A 1 94 ? -13.058 16.955 5.606 1.00 88.62 94 ILE A O 1
ATOM 757 N N . THR A 1 95 ? -13.899 18.575 4.299 1.00 90.06 95 THR A N 1
ATOM 758 C CA . THR A 1 95 ? -14.772 19.195 5.303 1.00 90.06 95 THR A CA 1
ATOM 759 C C . THR A 1 95 ? -15.964 19.856 4.614 1.00 90.06 95 THR A C 1
ATOM 761 O O . THR A 1 95 ? -15.952 20.078 3.397 1.00 90.06 95 THR A O 1
ATOM 764 N N . THR A 1 96 ? -17.002 20.149 5.387 1.00 93.12 96 THR A N 1
ATOM 765 C CA . THR A 1 96 ? -18.237 20.776 4.915 1.00 93.12 96 THR A CA 1
ATOM 766 C C . THR A 1 96 ? -18.731 21.788 5.929 1.00 93.12 96 THR A C 1
ATOM 768 O O . THR A 1 96 ? -18.643 21.536 7.130 1.00 93.12 96 THR A O 1
ATOM 771 N N . ASN A 1 97 ? -19.358 22.857 5.454 1.00 93.38 97 ASN A N 1
ATOM 772 C CA . ASN A 1 97 ? -19.828 23.935 6.305 1.00 93.38 97 ASN A CA 1
ATOM 773 C C . ASN A 1 97 ? -21.263 24.341 5.996 1.00 93.38 97 ASN A C 1
ATOM 775 O O . ASN A 1 97 ? -21.643 24.447 4.833 1.00 93.38 97 ASN A O 1
ATOM 779 N N . PHE A 1 98 ? -22.021 24.676 7.035 1.00 94.75 98 PHE A N 1
ATOM 780 C CA . PHE A 1 98 ? -23.129 25.611 6.921 1.00 94.75 98 PHE A CA 1
ATOM 781 C C . PHE A 1 98 ? -22.616 27.033 7.136 1.00 94.75 98 PHE A C 1
ATOM 783 O O . PHE A 1 98 ? -21.882 27.302 8.087 1.00 94.75 98 PHE A O 1
ATOM 790 N N . ILE A 1 99 ? -23.017 27.942 6.245 1.00 93.06 99 ILE A N 1
ATOM 791 C CA . ILE A 1 99 ? -22.747 29.377 6.344 1.00 93.06 99 ILE A CA 1
ATOM 792 C C . ILE A 1 99 ? -24.084 30.099 6.458 1.00 93.06 99 ILE A C 1
ATOM 794 O O . ILE A 1 99 ? -24.895 30.044 5.529 1.00 93.06 99 ILE A O 1
ATOM 798 N N . ILE A 1 100 ? -24.309 30.782 7.581 1.00 91.94 100 ILE A N 1
ATOM 799 C CA . ILE A 1 100 ? -25.580 31.458 7.866 1.00 91.94 100 ILE A CA 1
ATOM 800 C C . ILE A 1 100 ? -25.332 32.947 8.090 1.00 91.94 100 ILE A C 1
ATOM 802 O O . ILE A 1 100 ? -24.580 33.329 8.987 1.00 91.94 100 ILE A O 1
ATOM 806 N N . LYS A 1 101 ? -25.978 33.796 7.282 1.00 91.31 101 LYS A N 1
ATOM 807 C CA . LYS A 1 101 ? -25.954 35.255 7.460 1.00 91.31 101 LYS A CA 1
ATOM 808 C C . LYS A 1 101 ? -27.287 35.759 8.010 1.00 91.31 101 LYS A C 1
ATOM 810 O O . LYS A 1 101 ? -28.292 35.599 7.313 1.00 91.31 101 LYS A O 1
ATOM 815 N N . PRO A 1 102 ? -27.316 36.410 9.182 1.00 89.81 102 PRO A N 1
ATOM 816 C CA . PRO A 1 102 ? -28.544 36.983 9.716 1.00 89.81 102 PRO A CA 1
ATOM 817 C C . PRO A 1 102 ? -28.879 38.308 9.002 1.00 89.81 102 PRO A C 1
ATOM 819 O O . PRO A 1 102 ? -27.984 38.921 8.408 1.00 89.81 102 PRO A O 1
ATOM 822 N N . PRO A 1 103 ? -30.132 38.788 9.063 1.00 89.00 103 PRO A N 1
ATOM 823 C CA . PRO A 1 103 ? -30.502 40.110 8.559 1.00 89.00 103 PRO A CA 1
ATOM 824 C C . PRO A 1 103 ? -29.623 41.240 9.132 1.00 89.00 103 PRO A C 1
ATOM 826 O O . PRO A 1 103 ? -29.346 41.303 10.330 1.00 89.00 103 PRO A O 1
ATOM 829 N N . GLY A 1 104 ? -29.189 42.152 8.267 1.00 84.81 104 GLY A N 1
ATOM 830 C CA . GLY A 1 104 ? -28.388 43.341 8.563 1.00 84.81 104 GLY A CA 1
ATOM 831 C C . GLY A 1 104 ? -26.886 43.129 8.799 1.00 84.81 104 GLY A C 1
ATOM 832 O O . GLY A 1 104 ? -26.189 44.122 9.008 1.00 84.81 104 GLY A O 1
ATOM 833 N N . LYS A 1 105 ? -26.367 41.892 8.796 1.00 84.56 105 LYS A N 1
ATOM 834 C CA . LYS A 1 105 ? -24.947 41.581 9.072 1.00 84.56 105 LYS A CA 1
ATOM 835 C C . LYS A 1 105 ? -24.397 40.499 8.126 1.00 84.56 105 LYS A C 1
ATOM 837 O O . LYS A 1 105 ? -25.096 39.983 7.254 1.00 84.56 105 LYS A O 1
ATOM 842 N N . GLY A 1 106 ? -23.130 40.136 8.313 1.00 84.62 106 GLY A N 1
ATOM 843 C CA . GLY A 1 106 ? -22.506 38.967 7.692 1.00 84.62 106 GLY A CA 1
ATOM 844 C C . GLY A 1 106 ? -21.480 39.273 6.612 1.00 84.62 106 GLY A C 1
ATOM 845 O O . GLY A 1 106 ? -21.144 38.373 5.851 1.00 84.62 106 GLY A O 1
ATOM 846 N N . LYS A 1 107 ? -20.958 40.495 6.505 1.00 88.44 107 LYS A N 1
ATOM 847 C CA . LYS A 1 107 ? -19.903 40.816 5.538 1.00 88.44 107 LYS A CA 1
ATOM 848 C C . LYS A 1 107 ? -18.686 39.882 5.653 1.00 88.44 107 LYS A C 1
ATOM 850 O O . LYS A 1 107 ? -18.085 39.751 6.718 1.00 88.44 107 LYS A O 1
ATOM 855 N N . PHE A 1 108 ? -18.302 39.285 4.525 1.00 88.31 108 PHE A N 1
ATOM 856 C CA . PHE A 1 108 ? -17.033 38.594 4.313 1.00 88.31 108 PHE A CA 1
ATOM 857 C C . PHE A 1 108 ? -16.113 39.515 3.501 1.00 88.31 108 PHE A C 1
ATOM 859 O O . PHE A 1 108 ? -16.500 39.897 2.390 1.00 88.31 108 PHE A O 1
ATOM 866 N N . PRO A 1 109 ? -14.926 39.876 4.021 1.00 88.19 109 PRO A N 1
ATOM 867 C CA . PRO A 1 109 ? -13.961 40.707 3.301 1.00 88.19 109 PRO A CA 1
ATOM 868 C C . PRO A 1 109 ? -13.407 39.990 2.062 1.00 88.19 109 PRO A C 1
ATOM 870 O O . PRO A 1 109 ? -13.652 38.798 1.861 1.00 88.19 109 PRO A O 1
ATOM 873 N N . VAL A 1 110 ? -12.642 40.699 1.231 1.00 88.88 110 VAL A N 1
ATOM 874 C CA . VAL A 1 110 ? -11.932 40.082 0.096 1.00 88.88 110 VAL A CA 1
ATOM 875 C C . VAL A 1 110 ? -10.922 39.071 0.609 1.00 88.88 110 VAL A C 1
ATOM 877 O O . VAL A 1 110 ? -10.035 39.404 1.384 1.00 88.88 110 VAL A O 1
ATOM 880 N N . HIS A 1 111 ? -11.055 37.823 0.174 1.00 88.19 111 HIS A N 1
ATOM 881 C CA . HIS A 1 111 ? -10.160 36.742 0.560 1.00 88.19 111 HIS A CA 1
ATOM 882 C C . HIS A 1 111 ? -10.076 35.677 -0.537 1.00 88.19 111 HIS A C 1
ATOM 884 O O . HIS A 1 111 ? -10.679 35.794 -1.604 1.00 88.19 111 HIS A O 1
ATOM 890 N N . GLN A 1 112 ? -9.272 34.658 -0.263 1.00 87.75 112 GLN A N 1
ATOM 891 C CA . GLN A 1 112 ? -9.203 33.402 -0.996 1.00 87.75 112 GLN A CA 1
ATOM 892 C C . GLN A 1 112 ? -9.306 32.267 0.028 1.00 87.75 112 GLN A C 1
ATOM 894 O O . GLN A 1 112 ? -9.037 32.495 1.214 1.00 87.75 112 GLN A O 1
ATOM 899 N N . ASP A 1 113 ? -9.622 31.060 -0.420 1.00 88.50 113 ASP A N 1
ATOM 900 C CA . ASP A 1 113 ? -9.699 29.912 0.481 1.00 88.50 113 ASP A CA 1
ATOM 901 C C . ASP A 1 113 ? -8.307 29.374 0.830 1.00 88.50 113 ASP A C 1
ATOM 903 O O . ASP A 1 113 ? -7.315 29.582 0.120 1.00 88.50 113 ASP A O 1
ATOM 907 N N . TRP A 1 114 ? -8.224 28.674 1.960 1.00 87.50 114 TRP A N 1
ATOM 908 C CA . TRP A 1 114 ? -6.976 28.074 2.422 1.00 87.50 114 TRP A CA 1
ATOM 909 C C . TRP A 1 114 ? -6.520 26.938 1.513 1.00 87.50 114 TRP A C 1
ATOM 911 O O . TRP A 1 114 ? -7.321 26.166 0.988 1.00 87.50 114 TRP A O 1
ATOM 921 N N . THR A 1 115 ? -5.211 26.814 1.330 1.00 87.75 115 THR A N 1
ATOM 922 C CA . THR A 1 115 ? -4.629 25.764 0.491 1.00 87.75 115 THR A CA 1
ATOM 923 C C . THR A 1 115 ? -4.567 24.451 1.273 1.00 87.75 115 THR A C 1
ATOM 925 O O . THR A 1 115 ? -4.013 24.423 2.366 1.00 87.75 115 THR A O 1
ATOM 928 N N . PHE A 1 116 ? -5.061 23.346 0.704 1.00 89.19 116 PHE A N 1
ATOM 929 C CA . PHE A 1 116 ? -5.027 22.022 1.357 1.00 89.19 116 PHE A CA 1
ATOM 930 C C . PHE A 1 116 ? -4.166 20.985 0.624 1.00 89.19 116 PHE A C 1
ATOM 932 O O . PHE A 1 116 ? -4.209 19.801 0.948 1.00 89.19 116 PHE A O 1
ATOM 939 N N . VAL A 1 117 ? -3.392 21.402 -0.382 1.00 87.69 117 VAL A N 1
ATOM 940 C CA . VAL A 1 117 ? -2.621 20.506 -1.259 1.00 87.69 117 VAL A CA 1
ATOM 941 C C . VAL A 1 117 ? -1.145 20.893 -1.271 1.00 87.69 117 VAL A C 1
ATOM 943 O O . VAL A 1 117 ? -0.821 22.071 -1.374 1.00 87.69 117 VAL A O 1
ATOM 946 N N . LEU A 1 118 ? -0.247 19.903 -1.195 1.00 83.31 118 LEU A N 1
ATOM 947 C CA . LEU A 1 118 ? 1.198 20.153 -1.120 1.00 83.31 118 LEU A CA 1
ATOM 948 C C . LEU A 1 118 ? 1.802 20.621 -2.456 1.00 83.31 118 LEU A C 1
ATOM 950 O O . LEU A 1 118 ? 2.636 21.524 -2.484 1.00 83.31 118 LEU A O 1
ATOM 954 N N . ASP A 1 119 ? 1.404 19.990 -3.565 1.00 80.62 119 ASP A N 1
ATOM 955 C CA . ASP A 1 119 ? 1.856 20.339 -4.918 1.00 80.62 119 ASP A CA 1
ATOM 956 C C . ASP A 1 119 ? 0.811 21.198 -5.631 1.00 80.62 119 ASP A C 1
ATOM 958 O O . ASP A 1 119 ? 0.082 20.758 -6.522 1.00 80.62 119 ASP A O 1
ATOM 962 N N . THR A 1 120 ? 0.783 22.463 -5.234 1.00 74.31 120 THR A N 1
ATOM 963 C CA . THR A 1 120 ? -0.072 23.510 -5.797 1.00 74.31 120 THR A CA 1
ATOM 964 C C . THR A 1 120 ? 0.192 23.782 -7.275 1.00 74.31 120 THR A C 1
ATOM 966 O O . THR A 1 120 ? -0.611 24.438 -7.922 1.00 74.31 120 THR A O 1
ATOM 969 N N . LYS A 1 121 ? 1.285 23.288 -7.874 1.00 72.81 121 LYS A N 1
ATOM 970 C CA . LYS A 1 121 ? 1.536 23.484 -9.313 1.00 72.81 121 LYS A CA 1
ATOM 971 C C . LYS A 1 121 ? 0.694 22.549 -10.166 1.00 72.81 121 LYS A C 1
ATOM 973 O O . LYS A 1 121 ? 0.232 22.951 -11.234 1.00 72.81 121 LYS A O 1
ATOM 978 N N . ASN A 1 122 ? 0.507 21.321 -9.696 1.00 72.81 122 ASN A N 1
ATOM 979 C CA . ASN A 1 122 ? -0.192 20.276 -10.437 1.00 72.81 122 ASN A CA 1
ATOM 980 C C . ASN A 1 122 ? -1.624 20.057 -9.940 1.00 72.81 122 ASN A C 1
ATOM 982 O O . ASN A 1 122 ? -2.488 19.729 -10.748 1.00 72.81 122 ASN A O 1
ATOM 986 N N . TYR A 1 123 ? -1.887 20.307 -8.657 1.00 80.94 123 TYR A N 1
ATOM 987 C CA . TYR A 1 123 ? -3.191 20.100 -8.035 1.00 80.94 123 TYR A CA 1
ATOM 988 C C . TYR A 1 123 ? -3.792 21.408 -7.532 1.00 80.94 123 TYR A C 1
ATOM 990 O O . TYR A 1 123 ? -3.085 22.381 -7.275 1.00 80.94 123 TYR A O 1
ATOM 998 N N . THR A 1 124 ? -5.114 21.411 -7.385 1.00 83.56 124 THR A N 1
ATOM 999 C CA . THR A 1 124 ? -5.854 22.507 -6.764 1.00 83.56 124 THR A CA 1
ATOM 1000 C C . THR A 1 124 ? -6.920 21.959 -5.830 1.00 83.56 124 THR A C 1
ATOM 1002 O O . THR A 1 124 ? -7.543 20.935 -6.132 1.00 83.56 124 THR A O 1
ATOM 1005 N N . SER A 1 125 ? -7.102 22.629 -4.698 1.00 89.81 125 SER A N 1
ATOM 1006 C CA . SER A 1 125 ? -8.262 22.447 -3.833 1.00 89.81 125 SER A CA 1
ATOM 1007 C C . SER A 1 125 ? -9.402 23.345 -4.315 1.00 89.81 125 SER A C 1
ATOM 1009 O O . SER A 1 125 ? -9.162 24.425 -4.865 1.00 89.81 125 SER A O 1
ATOM 1011 N N . LEU A 1 126 ? -10.634 22.867 -4.164 1.00 92.88 126 LEU A N 1
ATOM 1012 C CA . LEU A 1 126 ? -11.829 23.500 -4.715 1.00 92.88 126 LEU A CA 1
ATOM 1013 C C . LEU A 1 126 ? -12.900 23.672 -3.649 1.00 92.88 126 LEU A C 1
ATOM 1015 O O . LEU A 1 126 ? -13.096 22.784 -2.818 1.00 92.88 126 LEU A O 1
ATOM 1019 N N . THR A 1 127 ? -13.661 24.752 -3.767 1.00 94.56 127 THR A N 1
ATOM 1020 C CA . THR A 1 127 ? -14.823 24.999 -2.924 1.00 94.56 127 THR A CA 1
ATOM 1021 C C . THR A 1 127 ? -16.081 24.886 -3.757 1.00 94.56 127 THR A C 1
ATOM 1023 O O . THR A 1 127 ? -16.215 25.519 -4.806 1.00 94.56 127 THR A O 1
ATOM 1026 N N . LEU A 1 128 ? -17.022 24.088 -3.262 1.00 95.81 128 LEU A N 1
ATOM 1027 C CA . LEU A 1 128 ? -18.386 24.044 -3.756 1.00 95.81 128 LEU A CA 1
ATOM 1028 C C . LEU A 1 128 ? -19.280 24.824 -2.801 1.00 95.81 128 LEU A C 1
ATOM 1030 O O . LEU A 1 128 ? -19.396 24.461 -1.635 1.00 95.81 128 LEU A O 1
ATOM 1034 N N . TRP A 1 129 ? -19.916 25.879 -3.296 1.00 97.00 129 TRP A N 1
ATOM 1035 C CA . TRP A 1 129 ? -20.809 26.749 -2.537 1.00 97.00 129 TRP A CA 1
ATOM 1036 C C . TRP A 1 129 ? -22.223 26.643 -3.099 1.00 97.00 129 TRP A C 1
ATOM 1038 O O . TRP A 1 129 ? -22.442 26.932 -4.273 1.00 97.00 129 TRP A O 1
ATOM 1048 N N . CYS A 1 130 ? -23.184 26.209 -2.289 1.00 97.00 130 CYS A N 1
ATOM 1049 C CA . CYS A 1 130 ? -24.558 25.969 -2.723 1.00 97.00 130 CYS A CA 1
ATOM 1050 C C . CYS A 1 130 ? -25.536 26.643 -1.751 1.00 97.00 130 CYS A C 1
ATOM 1052 O O . CYS A 1 130 ? -25.645 26.216 -0.595 1.00 97.00 130 CYS A O 1
ATOM 1054 N N . PRO A 1 131 ? -26.231 27.716 -2.164 1.00 96.50 131 PRO A N 1
ATOM 1055 C CA . PRO A 1 131 ? -27.215 28.346 -1.318 1.00 96.50 131 PRO A CA 1
ATOM 1056 C C . PRO A 1 131 ? -28.499 27.518 -1.252 1.00 96.50 131 PRO A C 1
ATOM 1058 O O . PRO A 1 131 ? -28.938 26.906 -2.226 1.00 96.50 131 PRO A O 1
ATOM 1061 N N . LEU A 1 132 ? -29.108 27.524 -0.070 1.00 96.12 132 LEU A N 1
ATOM 1062 C CA . LEU A 1 132 ? -30.371 26.838 0.213 1.00 96.12 132 LEU A CA 1
ATOM 1063 C C . LEU A 1 132 ? -31.581 27.772 0.057 1.00 96.12 132 LEU A C 1
ATOM 1065 O O . LEU A 1 132 ? -32.721 27.348 0.205 1.00 96.12 132 LEU A O 1
ATOM 1069 N N . ILE A 1 133 ? -31.326 29.041 -0.260 1.00 94.75 133 ILE A N 1
ATOM 1070 C CA . ILE A 1 133 ? -32.312 30.042 -0.666 1.00 94.75 133 ILE A CA 1
ATOM 1071 C C . ILE A 1 133 ? -31.797 30.766 -1.915 1.00 94.75 133 ILE A C 1
ATOM 1073 O O . ILE A 1 133 ? -30.604 30.717 -2.205 1.00 94.75 133 ILE A O 1
ATOM 1077 N N . ASP A 1 134 ? -32.661 31.472 -2.638 1.00 95.81 134 ASP A N 1
ATOM 1078 C CA . ASP A 1 134 ? -32.219 32.322 -3.747 1.00 95.81 134 ASP A CA 1
ATOM 1079 C C . ASP A 1 134 ? -31.283 33.429 -3.240 1.00 95.81 134 ASP A C 1
ATOM 1081 O O . ASP A 1 134 ? -31.580 34.096 -2.246 1.00 95.81 134 ASP A O 1
ATOM 1085 N N . THR A 1 135 ? -30.164 33.656 -3.926 1.00 95.69 135 THR A N 1
ATOM 1086 C CA . THR A 1 135 ? -29.177 34.674 -3.552 1.00 95.69 135 THR A CA 1
ATOM 1087 C C . THR A 1 135 ? -29.054 35.771 -4.590 1.00 95.69 135 THR A C 1
ATOM 1089 O O . THR A 1 135 ? -29.072 35.545 -5.800 1.00 95.69 135 THR A O 1
ATOM 1092 N N . ASN A 1 136 ? -28.920 36.994 -4.096 1.00 94.06 136 ASN A N 1
ATOM 1093 C CA . ASN A 1 136 ? -28.770 38.201 -4.890 1.00 94.06 136 ASN A CA 1
ATOM 1094 C C . ASN A 1 136 ? -27.876 39.204 -4.143 1.00 94.06 136 ASN A C 1
ATOM 1096 O O . ASN A 1 136 ? -27.316 38.905 -3.089 1.00 94.06 136 ASN A O 1
ATOM 1100 N N . GLU A 1 137 ? -27.697 40.398 -4.696 1.00 92.06 137 GLU A N 1
ATOM 1101 C CA . GLU A 1 137 ? -26.887 41.426 -4.036 1.00 92.06 137 GLU A CA 1
ATOM 1102 C C . GLU A 1 137 ? -27.496 41.924 -2.718 1.00 92.06 137 GLU A C 1
ATOM 1104 O O . GLU A 1 137 ? -26.750 42.256 -1.804 1.00 92.06 137 GLU A O 1
ATOM 1109 N N . GLU A 1 138 ? -28.826 41.920 -2.590 1.00 92.12 138 GLU A N 1
ATOM 1110 C CA . GLU A 1 138 ? -29.532 42.374 -1.388 1.00 92.12 138 GLU A CA 1
ATOM 1111 C C . GLU A 1 138 ? -29.269 41.452 -0.195 1.00 92.12 138 GLU A C 1
ATOM 1113 O O . GLU A 1 138 ? -28.989 41.938 0.893 1.00 92.12 138 GLU A O 1
ATOM 1118 N N . ASN A 1 139 ? -29.282 40.128 -0.379 1.00 92.62 139 ASN A N 1
ATOM 1119 C CA . ASN A 1 139 ? -28.995 39.181 0.705 1.00 92.62 139 ASN A CA 1
ATOM 1120 C C . ASN A 1 139 ? -27.516 38.776 0.823 1.00 92.62 139 ASN A C 1
ATOM 1122 O O . ASN A 1 139 ? -27.168 37.793 1.490 1.00 92.62 139 ASN A O 1
ATOM 1126 N N . GLY A 1 140 ? -26.631 39.553 0.193 1.00 90.00 140 GLY A N 1
ATOM 1127 C CA . GLY A 1 140 ? -25.193 39.353 0.252 1.00 90.00 140 GLY A CA 1
ATOM 1128 C C . GLY A 1 140 ? -24.778 38.035 -0.395 1.00 90.00 140 GLY A C 1
ATOM 1129 O O . GLY A 1 140 ? -24.226 37.164 0.281 1.00 90.00 140 GLY A O 1
ATOM 1130 N N . THR A 1 141 ? -25.051 37.854 -1.691 1.00 94.56 141 THR A N 1
ATOM 1131 C CA . THR A 1 141 ? -24.488 36.748 -2.485 1.00 94.56 141 THR A CA 1
ATOM 1132 C C . THR A 1 141 ? -22.954 36.825 -2.572 1.00 94.56 141 THR A C 1
ATOM 1134 O O . THR A 1 141 ? -22.337 37.805 -2.139 1.00 94.56 141 THR A O 1
ATOM 1137 N N . LEU A 1 142 ? -22.306 35.777 -3.089 1.00 95.44 142 LEU A N 1
ATOM 1138 C CA . LEU A 1 142 ? -20.868 35.809 -3.361 1.00 95.44 142 LEU A CA 1
ATOM 1139 C C . LEU A 1 142 ? -20.554 36.733 -4.544 1.00 95.44 142 LEU A C 1
ATOM 1141 O O . LEU A 1 142 ? -21.195 36.675 -5.594 1.00 95.44 142 LEU A O 1
ATOM 1145 N N . LYS A 1 143 ? -19.524 37.558 -4.372 1.00 95.44 143 LYS A N 1
ATOM 1146 C CA . LYS A 1 143 ? -18.887 38.367 -5.409 1.00 95.44 143 LYS A CA 1
ATOM 1147 C C . LYS A 1 143 ? -17.500 37.795 -5.684 1.00 95.44 143 LYS A C 1
ATOM 1149 O O . LYS A 1 143 ? -16.753 37.519 -4.750 1.00 95.44 143 LYS A O 1
ATOM 1154 N N . VAL A 1 144 ? -17.157 37.611 -6.954 1.00 95.12 144 VAL A N 1
ATOM 1155 C CA . VAL A 1 144 ? -15.887 37.009 -7.392 1.00 95.12 144 VAL A CA 1
ATOM 1156 C C . VAL A 1 144 ? -15.102 37.968 -8.276 1.00 95.12 144 VAL A C 1
ATOM 1158 O O . VAL A 1 144 ? -15.682 38.800 -8.975 1.00 95.12 144 VAL A O 1
ATOM 1161 N N . VAL A 1 145 ? -13.779 37.824 -8.282 1.00 92.88 145 VAL A N 1
ATOM 1162 C CA . VAL A 1 145 ? -12.886 38.529 -9.208 1.00 92.88 145 VAL A CA 1
ATOM 1163 C C . VAL A 1 145 ? -12.451 37.559 -10.299 1.00 92.88 145 VAL A C 1
ATOM 1165 O O . VAL A 1 145 ? -11.529 36.760 -10.110 1.00 92.88 145 VAL A O 1
ATOM 1168 N N . GLU A 1 146 ? -13.121 37.623 -11.448 1.00 91.62 146 GLU A N 1
ATOM 1169 C CA . GLU A 1 146 ? -12.914 36.698 -12.567 1.00 91.62 146 GLU A CA 1
ATOM 1170 C C . GLU A 1 146 ? -11.443 36.587 -12.977 1.00 91.62 146 GLU A C 1
ATOM 1172 O O . GLU A 1 146 ? -10.805 37.563 -13.369 1.00 91.62 146 GLU A O 1
ATOM 1177 N N . GLY A 1 147 ? -10.920 35.362 -12.936 1.00 86.94 147 GLY A N 1
ATOM 1178 C CA . GLY A 1 147 ? -9.574 34.983 -13.353 1.00 86.94 147 GLY A CA 1
ATOM 1179 C C . GLY A 1 147 ? -8.434 35.398 -12.423 1.00 86.94 147 GLY A C 1
ATOM 1180 O O . GLY A 1 147 ? -7.266 35.298 -12.808 1.00 86.94 147 GLY A O 1
ATOM 1181 N N . SER A 1 148 ? -8.753 35.856 -11.209 1.00 89.31 148 SER A N 1
ATOM 1182 C CA . SER A 1 148 ? -7.748 36.148 -10.179 1.00 89.31 148 SER A CA 1
ATOM 1183 C C . SER A 1 148 ? -6.934 34.910 -9.765 1.00 89.31 148 SER A C 1
ATOM 1185 O O . SER A 1 148 ? -5.755 35.048 -9.441 1.00 89.31 148 SER A O 1
ATOM 1187 N N . HIS A 1 149 ? -7.482 33.697 -9.914 1.00 87.25 149 HIS A N 1
ATOM 1188 C CA . HIS A 1 149 ? -6.798 32.416 -9.660 1.00 87.25 149 HIS A CA 1
ATOM 1189 C C . HIS A 1 149 ? -5.504 32.215 -10.474 1.00 87.25 149 HIS A C 1
ATOM 1191 O O . HIS A 1 149 ? -4.652 31.411 -10.114 1.00 87.25 149 HIS A O 1
ATOM 1197 N N . LYS A 1 150 ? -5.319 32.955 -11.578 1.00 84.00 150 LYS A N 1
ATOM 1198 C CA . LYS A 1 150 ? -4.106 32.893 -12.419 1.00 84.00 150 LYS A CA 1
ATOM 1199 C C . LYS A 1 150 ? -2.968 33.805 -11.946 1.00 84.00 150 LYS A C 1
ATOM 1201 O O . LYS A 1 150 ? -1.846 33.662 -12.430 1.00 84.00 150 LYS A O 1
ATOM 1206 N N . ILE A 1 151 ? -3.249 34.781 -11.081 1.00 78.25 151 ILE A N 1
ATOM 1207 C CA . ILE A 1 151 ? -2.287 35.834 -10.699 1.00 78.25 151 ILE A CA 1
ATOM 1208 C C . ILE A 1 151 ? -1.905 35.812 -9.216 1.00 78.25 151 ILE A C 1
ATOM 1210 O O . ILE A 1 151 ? -0.909 36.442 -8.834 1.00 78.25 151 ILE A O 1
ATOM 1214 N N . VAL A 1 152 ? -2.687 35.112 -8.394 1.00 66.25 152 VAL A N 1
ATOM 1215 C CA . VAL A 1 152 ? -2.486 34.987 -6.950 1.00 66.25 152 VAL A CA 1
ATOM 1216 C C . VAL A 1 152 ? -1.641 33.743 -6.639 1.00 66.25 152 VAL A C 1
ATOM 1218 O O . VAL A 1 152 ? -1.710 32.747 -7.352 1.00 66.25 152 VAL A O 1
ATOM 1221 N N . LEU A 1 153 ? -0.763 33.835 -5.632 1.00 61.59 153 LEU A N 1
ATOM 1222 C CA . LEU A 1 153 ? 0.205 32.786 -5.288 1.00 61.59 153 LEU A CA 1
ATOM 1223 C C . LEU A 1 153 ? -0.420 31.653 -4.456 1.00 61.59 153 LEU A C 1
ATOM 1225 O O . LEU A 1 153 ? -1.422 31.814 -3.761 1.00 61.59 153 LEU A O 1
ATOM 1229 N N . ASP A 1 154 ? 0.269 30.518 -4.514 1.00 67.75 154 ASP A N 1
ATOM 1230 C CA . ASP A 1 154 ? -0.243 29.175 -4.256 1.00 67.75 154 ASP A CA 1
ATOM 1231 C C . ASP A 1 154 ? -0.613 28.820 -2.797 1.00 67.75 154 ASP A C 1
ATOM 1233 O O . ASP A 1 154 ? -1.403 27.898 -2.592 1.00 67.75 154 ASP A O 1
ATOM 1237 N N . ILE A 1 155 ? -0.047 29.486 -1.776 1.00 80.75 155 ILE A N 1
ATOM 1238 C CA . ILE A 1 155 ? -0.208 29.077 -0.363 1.00 80.75 155 ILE A CA 1
ATOM 1239 C C . ILE A 1 155 ? -0.802 30.209 0.477 1.00 80.75 155 ILE A C 1
ATOM 1241 O O . ILE A 1 155 ? -0.164 31.245 0.682 1.00 80.75 155 ILE A O 1
ATOM 1245 N N . VAL A 1 156 ? -2.006 29.982 1.008 1.00 79.81 156 VAL A N 1
ATOM 1246 C CA . VAL A 1 156 ? -2.645 30.831 2.025 1.00 79.81 156 VAL A CA 1
ATOM 1247 C C . VAL A 1 156 ? -3.185 29.968 3.159 1.00 79.81 156 VAL A C 1
ATOM 1249 O O . VAL A 1 156 ? -3.699 28.874 2.938 1.00 79.81 156 VAL A O 1
ATOM 1252 N N . THR A 1 157 ? -3.047 30.479 4.379 1.00 80.06 157 THR A N 1
ATOM 1253 C CA . THR A 1 157 ? -3.578 29.896 5.613 1.00 80.06 157 THR A CA 1
ATOM 1254 C C . THR A 1 157 ? -4.068 31.010 6.537 1.00 80.06 157 THR A C 1
ATOM 1256 O O . THR A 1 157 ? -3.809 32.193 6.289 1.00 80.06 157 THR A O 1
ATOM 1259 N N . SER A 1 158 ? -4.772 30.645 7.605 1.00 66.19 158 SER A N 1
ATOM 1260 C CA . SER A 1 158 ? -5.097 31.556 8.695 1.00 66.19 158 SER A CA 1
ATOM 1261 C C . SER A 1 158 ? -3.815 32.177 9.252 1.00 66.19 158 SER A C 1
ATOM 1263 O O . SER A 1 158 ? -2.847 31.448 9.434 1.00 66.19 158 SER A O 1
ATOM 1265 N N . THR A 1 159 ? -3.848 33.479 9.556 1.00 60.28 159 THR A N 1
ATOM 1266 C CA . THR A 1 159 ? -2.762 34.334 10.098 1.00 60.28 159 THR A CA 1
ATOM 1267 C C . THR A 1 159 ? -1.868 35.078 9.096 1.00 60.28 159 THR A C 1
ATOM 1269 O O . THR A 1 159 ? -1.199 36.029 9.503 1.00 60.28 159 THR A O 1
ATOM 1272 N N . VAL A 1 160 ? -1.898 34.757 7.795 1.00 69.88 160 VAL A N 1
ATOM 1273 C CA . VAL A 1 160 ? -1.203 35.563 6.771 1.00 69.88 160 VAL A CA 1
ATOM 1274 C C . VAL A 1 160 ? -2.157 36.561 6.129 1.00 69.88 160 VAL A C 1
ATOM 1276 O O . VAL A 1 160 ? -3.224 36.193 5.645 1.00 69.88 160 VAL A O 1
ATOM 1279 N N . ASP A 1 161 ? -1.740 37.826 6.068 1.00 67.25 161 ASP A N 1
ATOM 1280 C CA . ASP A 1 161 ? -2.459 38.846 5.308 1.00 67.25 161 ASP A CA 1
ATOM 1281 C C . ASP A 1 161 ? -2.527 38.455 3.826 1.00 67.25 161 ASP A C 1
ATOM 1283 O O . ASP A 1 161 ? -1.497 38.267 3.170 1.00 67.25 161 ASP A O 1
ATOM 1287 N N . PHE A 1 162 ? -3.744 38.345 3.285 1.00 69.38 162 PHE A N 1
ATOM 1288 C CA . PHE A 1 162 ? -3.937 38.034 1.872 1.00 69.38 162 PHE A CA 1
ATOM 1289 C C . PHE A 1 162 ? -3.289 39.112 0.988 1.00 69.38 162 PHE A C 1
ATOM 1291 O O . PHE A 1 162 ? -3.260 40.301 1.318 1.00 69.38 162 PHE A O 1
ATOM 1298 N N . TYR A 1 163 ? -2.775 38.699 -0.171 1.00 72.62 163 TYR A N 1
ATOM 1299 C CA . TYR A 1 163 ? -1.899 39.503 -1.038 1.00 72.62 163 TYR A CA 1
ATOM 1300 C C . TYR A 1 163 ? -2.473 40.863 -1.449 1.00 72.62 163 TYR A C 1
ATOM 1302 O O . TYR A 1 163 ? -1.720 41.775 -1.777 1.00 72.62 163 TYR A O 1
ATOM 1310 N N . CYS A 1 164 ? -3.796 41.006 -1.443 1.00 75.88 164 CYS A N 1
ATOM 1311 C CA . CYS A 1 164 ? -4.494 42.194 -1.916 1.00 75.88 164 CYS A CA 1
ATOM 1312 C C . CYS A 1 164 ? -5.088 43.051 -0.786 1.00 75.88 164 CYS A C 1
ATOM 1314 O O . CYS A 1 164 ? -5.862 43.964 -1.061 1.00 75.88 164 CYS A O 1
ATOM 1316 N N . LYS A 1 165 ? -4.709 42.816 0.477 1.00 79.75 165 LYS A N 1
ATOM 1317 C CA . LYS A 1 165 ? -5.274 43.525 1.640 1.00 79.75 165 LYS A CA 1
ATOM 1318 C C . LYS A 1 165 ? -5.202 45.051 1.538 1.00 79.75 165 LYS A C 1
ATOM 1320 O O . LYS A 1 165 ? -6.123 45.748 1.940 1.00 79.75 165 LYS A O 1
ATOM 1325 N N . LYS A 1 166 ? -4.130 45.593 0.953 1.00 81.69 166 LYS A N 1
ATOM 1326 C CA . LYS A 1 166 ? -3.955 47.049 0.775 1.00 81.69 166 LYS A CA 1
ATOM 1327 C C . LYS A 1 166 ? -4.843 47.662 -0.311 1.00 81.69 166 LYS A C 1
ATOM 1329 O O . LYS A 1 166 ? -4.962 48.880 -0.362 1.00 81.69 166 LYS A O 1
ATOM 1334 N N . ILE A 1 167 ? -5.428 46.837 -1.174 1.00 84.44 167 ILE A N 1
ATOM 1335 C CA . ILE A 1 167 ? -6.197 47.256 -2.352 1.00 84.44 167 ILE A CA 1
ATOM 1336 C C . ILE A 1 167 ? -7.625 46.704 -2.332 1.00 84.44 167 ILE A C 1
ATOM 1338 O O . ILE A 1 167 ? -8.311 46.731 -3.349 1.00 84.44 167 ILE A O 1
ATOM 1342 N N . GLU A 1 168 ? -8.082 46.218 -1.178 1.00 84.75 168 GLU A N 1
ATOM 1343 C CA . GLU A 1 168 ? -9.392 45.592 -0.999 1.00 84.75 168 GLU A CA 1
ATOM 1344 C C . GLU A 1 168 ? -10.535 46.477 -1.514 1.00 84.75 168 GLU A C 1
ATOM 1346 O O . GLU A 1 168 ? -11.314 46.035 -2.354 1.00 84.75 168 GLU A O 1
ATOM 1351 N N . ASN A 1 169 ? -10.576 47.752 -1.113 1.00 84.81 169 ASN A N 1
ATOM 1352 C CA . ASN A 1 169 ? -11.612 48.689 -1.564 1.00 84.81 169 ASN A CA 1
ATOM 1353 C C . ASN A 1 169 ? -11.607 48.867 -3.093 1.00 84.81 169 ASN A C 1
ATOM 1355 O O . ASN A 1 169 ? -12.661 48.845 -3.722 1.00 84.81 169 ASN A O 1
ATOM 1359 N N . ALA A 1 170 ? -10.423 48.969 -3.706 1.00 83.88 170 ALA A N 1
ATOM 1360 C CA . ALA A 1 170 ? -10.296 49.102 -5.156 1.00 83.88 170 ALA A CA 1
ATOM 1361 C C . ALA A 1 170 ? -10.741 47.827 -5.895 1.00 83.88 170 ALA A C 1
ATOM 1363 O O . ALA A 1 170 ? -11.317 47.916 -6.981 1.00 83.88 170 ALA A O 1
ATOM 1364 N N . ILE A 1 171 ? -10.507 46.644 -5.314 1.00 85.56 171 ILE A N 1
ATOM 1365 C CA . ILE A 1 171 ? -10.997 45.367 -5.850 1.00 85.56 171 ILE A CA 1
ATOM 1366 C C . ILE A 1 171 ? -12.521 45.303 -5.787 1.00 85.56 171 ILE A C 1
ATOM 1368 O O . ILE A 1 171 ? -13.151 44.972 -6.794 1.00 85.56 171 ILE A O 1
ATOM 1372 N N . VAL A 1 172 ? -13.100 45.648 -4.635 1.00 85.88 172 VAL A N 1
ATOM 1373 C CA . VAL A 1 172 ? -14.552 45.643 -4.423 1.00 85.88 172 VAL A CA 1
ATOM 1374 C C . VAL A 1 172 ? -15.247 46.568 -5.421 1.00 85.88 172 VAL A C 1
ATOM 1376 O O . VAL A 1 172 ? -16.200 46.145 -6.069 1.00 85.88 172 VAL A O 1
ATOM 1379 N N . GLU A 1 173 ? -14.743 47.791 -5.599 1.00 83.25 173 GLU A N 1
ATOM 1380 C CA . GLU A 1 173 ? -15.357 48.792 -6.479 1.00 83.25 173 GLU A CA 1
ATOM 1381 C C . GLU A 1 173 ? -15.207 48.479 -7.975 1.00 83.25 173 GLU A C 1
ATOM 1383 O O . GLU A 1 173 ? -16.122 48.756 -8.750 1.00 83.25 173 GLU A O 1
ATOM 1388 N N . LYS A 1 174 ? -14.057 47.940 -8.409 1.00 83.25 174 LYS A N 1
ATOM 1389 C CA . LYS A 1 174 ? -13.717 47.851 -9.845 1.00 83.25 174 LYS A CA 1
ATOM 1390 C C . LYS A 1 174 ? -13.831 46.452 -10.447 1.00 83.25 174 LYS A C 1
ATOM 1392 O O . LYS A 1 174 ? -13.972 46.342 -11.663 1.00 83.25 174 LYS A O 1
ATOM 1397 N N . TYR A 1 175 ? -13.719 45.397 -9.640 1.00 86.38 175 TYR A N 1
ATOM 1398 C CA . TYR A 1 175 ? -13.562 44.023 -10.139 1.00 86.38 175 TYR A CA 1
ATOM 1399 C C . TYR A 1 175 ? -14.547 43.013 -9.542 1.00 86.38 175 TYR A C 1
ATOM 1401 O O . TYR A 1 175 ? -14.618 41.882 -10.023 1.00 86.38 175 TYR A O 1
ATOM 1409 N N . GLY A 1 176 ? -15.294 43.396 -8.506 1.00 89.31 176 GLY A N 1
ATOM 1410 C CA . GLY A 1 176 ? -16.285 42.539 -7.872 1.00 89.31 176 GLY A CA 1
ATOM 1411 C C . GLY A 1 176 ? -17.472 42.242 -8.776 1.00 89.31 176 GLY A C 1
ATOM 1412 O O . GLY A 1 176 ? -18.267 43.133 -9.061 1.00 89.31 176 GLY A O 1
ATOM 1413 N N . LYS A 1 177 ? -17.636 40.980 -9.177 1.00 93.19 177 LYS A N 1
ATOM 1414 C CA . LYS A 1 177 ? -18.800 40.532 -9.943 1.00 93.19 177 LYS A CA 1
ATOM 1415 C C . LYS A 1 177 ? -19.731 39.679 -9.075 1.00 93.19 177 LYS A C 1
ATOM 1417 O O . LYS A 1 177 ? -19.294 38.620 -8.622 1.00 93.19 177 LYS A O 1
ATOM 1422 N N . PRO A 1 178 ? -20.992 40.087 -8.849 1.00 94.25 178 PRO A N 1
ATOM 1423 C CA . PRO A 1 178 ? -21.954 39.290 -8.094 1.00 94.25 178 PRO A CA 1
ATOM 1424 C C . PRO A 1 178 ? -22.385 38.042 -8.866 1.00 94.25 178 PRO A C 1
ATOM 1426 O O . PRO A 1 178 ? -22.658 38.104 -10.066 1.00 94.25 178 PRO A O 1
ATOM 1429 N N . ILE A 1 179 ? -22.472 36.914 -8.160 1.00 96.06 179 ILE A N 1
ATOM 1430 C CA . ILE A 1 179 ? -22.984 35.644 -8.674 1.00 96.06 179 ILE A CA 1
ATOM 1431 C C . ILE A 1 179 ? -24.323 35.362 -7.994 1.00 96.06 179 ILE A C 1
ATOM 1433 O O . ILE A 1 179 ? -24.365 34.892 -6.859 1.00 96.06 179 ILE A O 1
ATOM 1437 N N . CYS A 1 180 ? -25.425 35.695 -8.659 1.00 94.44 180 CYS A N 1
ATOM 1438 C CA . CYS A 1 180 ? -26.774 35.408 -8.167 1.00 94.44 180 CYS A CA 1
ATOM 1439 C C . CYS A 1 180 ? -27.150 33.967 -8.525 1.00 94.44 180 CYS A C 1
ATOM 1441 O O . CYS A 1 180 ? -27.094 33.613 -9.702 1.00 94.44 180 CYS A O 1
ATOM 1443 N N . LEU A 1 181 ? -27.537 33.162 -7.536 1.00 96.19 181 LEU A N 1
ATOM 1444 C CA . LEU A 1 181 ? -27.893 31.753 -7.720 1.00 96.19 181 LEU A CA 1
ATOM 1445 C C . LEU A 1 181 ? -29.291 31.466 -7.180 1.00 96.19 181 LEU A C 1
ATOM 1447 O O . LEU A 1 181 ? -29.737 32.084 -6.213 1.00 96.19 181 LEU A O 1
ATOM 1451 N N . LYS A 1 182 ? -29.980 30.508 -7.794 1.00 95.81 182 LYS A N 1
ATOM 1452 C CA . LYS A 1 182 ? -31.203 29.926 -7.236 1.00 95.81 182 LYS A CA 1
ATOM 1453 C C . LYS A 1 182 ? -30.880 28.913 -6.144 1.00 95.81 182 LYS A C 1
ATOM 1455 O O . LYS A 1 182 ? -29.801 28.320 -6.134 1.00 95.81 182 LYS A O 1
ATOM 1460 N N . ALA A 1 183 ? -31.828 28.693 -5.237 1.00 95.19 183 ALA A N 1
ATOM 1461 C CA . ALA A 1 183 ? -31.708 27.648 -4.226 1.00 95.19 183 ALA A CA 1
ATOM 1462 C C . ALA A 1 183 ? -31.415 26.283 -4.885 1.00 95.19 183 ALA A C 1
ATOM 1464 O O . ALA A 1 183 ? -32.165 25.836 -5.754 1.00 95.19 183 ALA A O 1
ATOM 1465 N N . GLY A 1 184 ? -30.325 25.630 -4.478 1.00 91.94 184 GLY A N 1
ATOM 1466 C CA . GLY A 1 184 ? -29.879 24.352 -5.041 1.00 91.94 184 GLY A CA 1
ATOM 1467 C C . GLY A 1 184 ? -28.989 24.444 -6.290 1.00 91.94 184 GLY A C 1
ATOM 1468 O O . GLY A 1 184 ? -28.425 23.430 -6.705 1.00 91.94 184 GLY A O 1
ATOM 1469 N N . GLU A 1 185 ? -28.782 25.626 -6.874 1.00 95.62 185 GLU A N 1
ATOM 1470 C CA . GLU A 1 185 ? -27.649 25.843 -7.785 1.00 95.62 185 GLU A CA 1
ATOM 1471 C C . GLU A 1 185 ? -26.350 25.937 -6.981 1.00 95.62 185 GLU A C 1
ATOM 1473 O O . GLU A 1 185 ? -26.369 26.181 -5.782 1.00 95.62 185 GLU A O 1
ATOM 1478 N N . CYS A 1 186 ? -25.194 25.723 -7.596 1.00 93.94 186 CYS A N 1
ATOM 1479 C CA . CYS A 1 186 ? -23.919 25.859 -6.907 1.00 93.94 186 CYS A CA 1
ATOM 1480 C C . CYS A 1 186 ? -22.898 26.640 -7.727 1.00 93.94 186 CYS A C 1
ATOM 1482 O O . CYS A 1 186 ? -22.866 26.567 -8.957 1.00 93.94 186 CYS A O 1
ATOM 1484 N N . LEU A 1 187 ? -22.022 27.332 -7.009 1.00 95.25 187 LEU A N 1
ATOM 1485 C CA . LEU A 1 187 ? -20.797 27.929 -7.506 1.00 95.25 187 LEU A CA 1
ATOM 1486 C C . LEU A 1 187 ? -19.632 27.027 -7.099 1.00 95.25 187 LEU A C 1
ATOM 1488 O O . LEU A 1 187 ? -19.350 26.866 -5.913 1.00 95.25 187 LEU A O 1
ATOM 1492 N N . LEU A 1 188 ? -18.951 26.451 -8.082 1.00 94.44 188 LEU A N 1
ATOM 1493 C CA . LEU A 1 188 ? -17.702 25.731 -7.878 1.00 94.44 188 LEU A CA 1
ATOM 1494 C C . LEU A 1 188 ? -16.540 26.641 -8.263 1.00 94.44 188 LEU A C 1
ATOM 1496 O O . LEU A 1 188 ? -16.520 27.136 -9.389 1.00 94.44 188 LEU A O 1
ATOM 1500 N N . PHE A 1 189 ? -15.557 26.822 -7.385 1.00 94.00 189 PHE A N 1
ATOM 1501 C CA . PHE A 1 189 ? -14.423 27.706 -7.652 1.00 94.00 189 PHE A CA 1
ATOM 1502 C C . PHE A 1 189 ? -13.087 27.190 -7.104 1.00 94.00 189 PHE A C 1
ATOM 1504 O O . PHE A 1 189 ? -13.034 26.388 -6.171 1.00 94.00 189 PHE A O 1
ATOM 1511 N N . ASP A 1 190 ? -12.000 27.637 -7.737 1.00 92.00 190 ASP A N 1
ATOM 1512 C CA . ASP A 1 190 ? -10.621 27.364 -7.319 1.00 92.00 190 ASP A CA 1
ATOM 1513 C C . ASP A 1 190 ? -10.288 28.149 -6.042 1.00 92.00 190 ASP A C 1
ATOM 1515 O O . ASP A 1 190 ? -10.620 29.331 -5.947 1.00 92.00 190 ASP A O 1
ATOM 1519 N N . HIS A 1 191 ? -9.603 27.531 -5.075 1.00 91.31 191 HIS A N 1
ATOM 1520 C CA . HIS A 1 191 ? -9.277 28.190 -3.803 1.00 91.31 191 HIS A CA 1
ATOM 1521 C C . HIS A 1 191 ? -8.442 29.467 -3.950 1.00 91.31 191 HIS A C 1
ATOM 1523 O O . HIS A 1 191 ? -8.461 30.305 -3.055 1.00 91.31 191 HIS A O 1
ATOM 1529 N N . SER A 1 192 ? -7.718 29.640 -5.059 1.00 87.88 192 SER A N 1
ATOM 1530 C CA . SER A 1 192 ? -6.955 30.862 -5.349 1.00 87.88 192 SER A CA 1
ATOM 1531 C C . SER A 1 192 ? -7.792 31.993 -5.965 1.00 87.88 192 SER A C 1
ATOM 1533 O O . SER A 1 192 ? -7.272 33.090 -6.188 1.00 87.88 192 SER A O 1
ATOM 1535 N N . LEU A 1 193 ? -9.081 31.763 -6.244 1.00 91.12 193 LEU A N 1
ATOM 1536 C CA . LEU A 1 193 ? -9.998 32.790 -6.728 1.00 91.12 193 LEU A CA 1
ATOM 1537 C C . LEU A 1 193 ? -10.340 33.774 -5.601 1.00 91.12 193 LEU A C 1
ATOM 1539 O O . LEU A 1 193 ? -10.875 33.391 -4.559 1.00 91.12 193 LEU A O 1
ATOM 1543 N N . LEU A 1 194 ? -10.091 35.063 -5.839 1.00 91.31 194 LEU A N 1
ATOM 1544 C CA . LEU A 1 194 ? -10.498 36.121 -4.920 1.00 91.31 194 LEU A CA 1
ATOM 1545 C C . LEU A 1 194 ? -12.019 36.275 -4.932 1.00 91.31 194 LEU A C 1
ATOM 1547 O O . LEU A 1 194 ? -12.629 36.477 -5.990 1.00 91.31 194 LEU A O 1
ATOM 1551 N N . HIS A 1 195 ? -12.612 36.231 -3.746 1.00 93.44 195 HIS A N 1
ATOM 1552 C CA . HIS A 1 195 ? -14.047 36.354 -3.553 1.00 93.44 195 HIS A CA 1
ATOM 1553 C C . HIS A 1 195 ? -14.383 37.029 -2.215 1.00 93.44 195 HIS A C 1
ATOM 1555 O O . HIS A 1 195 ? -13.544 37.160 -1.324 1.00 93.44 195 HIS A O 1
ATOM 1561 N N . PHE A 1 196 ? -15.605 37.545 -2.114 1.00 93.50 196 PHE A N 1
ATOM 1562 C CA . PHE A 1 196 ? -16.119 38.273 -0.955 1.00 93.50 196 PHE A CA 1
ATOM 1563 C C . PHE A 1 196 ? -17.643 38.293 -0.959 1.00 93.50 196 PHE A C 1
ATOM 1565 O O . PHE A 1 196 ? -18.281 37.815 -1.897 1.00 93.50 196 PHE A O 1
ATOM 1572 N N . SER A 1 197 ? -18.256 38.827 0.093 1.00 93.69 197 SER A N 1
ATOM 1573 C CA . SER A 1 197 ? -19.713 38.875 0.180 1.00 93.69 197 SER A CA 1
ATOM 1574 C C . SER A 1 197 ? -20.177 39.967 1.133 1.00 93.69 197 SER A C 1
ATOM 1576 O O . SER A 1 197 ? -19.736 39.997 2.277 1.00 93.69 197 SER A O 1
ATOM 1578 N N . ASP A 1 198 ? -21.092 40.826 0.697 1.00 91.69 198 ASP A N 1
ATOM 1579 C CA . ASP A 1 198 ? -21.592 41.949 1.502 1.00 91.69 198 ASP A CA 1
ATOM 1580 C C . ASP A 1 198 ? -22.509 41.502 2.658 1.00 91.69 198 ASP A C 1
ATOM 1582 O O . ASP A 1 198 ? -22.815 40.313 2.811 1.00 91.69 198 ASP A O 1
ATOM 1586 N N . ASP A 1 199 ? -22.918 42.443 3.510 1.00 91.62 199 ASP A N 1
ATOM 1587 C CA . ASP A 1 199 ? -23.925 42.185 4.543 1.00 91.62 199 ASP A CA 1
ATOM 1588 C C . ASP A 1 199 ? -25.252 41.725 3.915 1.00 91.62 199 ASP A C 1
ATOM 1590 O O . ASP A 1 199 ? -25.601 42.093 2.793 1.00 91.62 199 ASP A O 1
ATOM 1594 N N . ASN A 1 200 ? -25.998 40.887 4.635 1.00 92.75 200 ASN A N 1
ATOM 1595 C CA . ASN A 1 200 ? -27.329 40.470 4.214 1.00 92.75 200 ASN A CA 1
ATOM 1596 C C . ASN A 1 200 ? -28.333 41.583 4.544 1.00 92.75 200 ASN A C 1
ATOM 1598 O O . ASN A 1 200 ? -28.781 41.684 5.676 1.00 92.75 200 ASN A O 1
ATOM 1602 N N . HIS A 1 201 ? -28.709 42.416 3.580 1.00 90.81 201 HIS A N 1
ATOM 1603 C CA . HIS A 1 201 ? -29.692 43.490 3.762 1.00 90.81 201 HIS A CA 1
ATOM 1604 C C . HIS A 1 201 ? -31.153 43.035 3.626 1.00 90.81 201 HIS A C 1
ATOM 1606 O O . HIS A 1 201 ? -32.057 43.853 3.796 1.00 90.81 201 HIS A O 1
ATOM 1612 N N . SER A 1 202 ? -31.402 41.750 3.354 1.00 89.88 202 SER A N 1
ATOM 1613 C CA . SER A 1 202 ? -32.761 41.210 3.294 1.00 89.88 202 SER A CA 1
ATOM 1614 C C . SER A 1 202 ? -33.363 40.997 4.688 1.00 89.88 202 SER A C 1
ATOM 1616 O O . SER A 1 202 ? -32.673 41.028 5.707 1.00 89.88 202 SER A O 1
ATOM 1618 N N . THR A 1 203 ? -34.674 40.760 4.740 1.00 86.38 203 THR A N 1
ATOM 1619 C CA . THR A 1 203 ? -35.429 40.552 5.989 1.00 86.38 203 THR A CA 1
ATOM 1620 C C . THR A 1 203 ? -35.350 39.126 6.537 1.00 86.38 203 THR A C 1
ATOM 1622 O O . THR A 1 203 ? -35.948 38.854 7.574 1.00 86.38 203 THR A O 1
ATOM 1625 N N . GLN A 1 204 ? -34.651 38.216 5.853 1.00 89.12 204 GLN A N 1
ATOM 1626 C CA . GLN A 1 204 ? -34.572 36.793 6.189 1.00 89.12 204 GLN A CA 1
ATOM 1627 C C . GLN A 1 204 ? -33.106 36.335 6.262 1.00 89.12 204 GLN A C 1
ATOM 1629 O O . GLN A 1 204 ? -32.256 36.877 5.546 1.00 89.12 204 GLN A O 1
ATOM 1634 N N . PRO A 1 205 ? -32.775 35.334 7.093 1.00 90.44 205 PRO A N 1
ATOM 1635 C CA . PRO A 1 205 ? -31.446 34.737 7.092 1.00 90.44 205 PRO A CA 1
ATOM 1636 C C . PRO A 1 205 ? -31.103 34.075 5.752 1.00 90.44 205 PRO A C 1
ATOM 1638 O O . PRO A 1 205 ? -31.944 33.446 5.110 1.00 90.44 205 PRO A O 1
ATOM 1641 N N . ARG A 1 206 ? -29.830 34.170 5.346 1.00 93.06 206 ARG A N 1
ATOM 1642 C CA . ARG A 1 206 ? -29.296 33.465 4.174 1.00 93.06 206 ARG A CA 1
ATOM 1643 C C . ARG A 1 206 ? -28.550 32.212 4.596 1.00 93.06 206 ARG A C 1
ATOM 1645 O O . ARG A 1 206 ? -27.531 32.310 5.275 1.00 93.06 206 ARG A O 1
ATOM 1652 N N . TYR A 1 207 ? -29.007 31.069 4.096 1.00 93.75 207 TYR A N 1
ATOM 1653 C CA . TYR A 1 207 ? -28.419 29.759 4.356 1.00 93.75 207 TYR A CA 1
ATOM 1654 C C . TYR A 1 207 ? -27.645 29.240 3.148 1.00 93.75 207 TYR A C 1
ATOM 1656 O O . TYR A 1 207 ? -28.124 29.286 2.013 1.00 93.75 207 TYR A O 1
ATOM 1664 N N . VAL A 1 208 ? -26.454 28.716 3.404 1.00 95.19 208 VAL A N 1
ATOM 1665 C CA . VAL A 1 208 ? -25.596 28.065 2.416 1.00 95.19 208 VAL A CA 1
ATOM 1666 C C . VAL A 1 208 ? -25.015 26.802 3.012 1.00 95.19 208 VAL A C 1
ATOM 1668 O O . VAL A 1 208 ? -24.610 26.804 4.172 1.00 95.19 208 VAL A O 1
ATOM 1671 N N . MET A 1 209 ? -24.892 25.770 2.184 1.00 95.38 209 MET A N 1
ATOM 1672 C CA . MET A 1 209 ? -23.969 24.673 2.435 1.00 95.38 209 MET A CA 1
ATOM 1673 C C . MET A 1 209 ? -22.722 24.807 1.553 1.00 95.38 209 MET A C 1
ATOM 1675 O O . MET A 1 209 ? -22.779 25.267 0.409 1.00 95.38 209 MET A O 1
ATOM 1679 N N . GLN A 1 210 ? -21.587 24.384 2.086 1.00 96.00 210 GLN A N 1
ATOM 1680 C CA . GLN A 1 210 ? -20.293 24.426 1.431 1.00 96.00 210 GLN A CA 1
ATOM 1681 C C . GLN A 1 210 ? -19.592 23.078 1.599 1.00 96.00 210 GLN A C 1
ATOM 1683 O O . GLN A 1 210 ? -19.681 22.460 2.659 1.00 96.00 210 GLN A O 1
ATOM 1688 N N . ALA A 1 211 ? -18.863 22.640 0.577 1.00 94.75 211 ALA A N 1
ATOM 1689 C CA . ALA A 1 211 ? -17.954 21.503 0.663 1.00 94.75 211 ALA A CA 1
ATOM 1690 C C . ALA A 1 211 ? -16.571 21.888 0.139 1.00 94.75 211 ALA A C 1
ATOM 1692 O O . ALA A 1 211 ? -16.454 22.483 -0.934 1.00 94.75 211 ALA A O 1
ATOM 1693 N N . ILE A 1 212 ? -15.538 21.514 0.890 1.00 92.88 212 ILE A N 1
ATOM 1694 C CA . ILE A 1 212 ? -14.143 21.680 0.489 1.00 92.88 212 ILE A CA 1
ATOM 1695 C C . ILE A 1 212 ? -13.648 20.366 -0.109 1.00 92.88 212 ILE A C 1
ATOM 1697 O O . ILE A 1 212 ? -13.774 19.302 0.504 1.00 92.88 212 ILE A O 1
ATOM 1701 N N . LEU A 1 213 ? -13.078 20.447 -1.307 1.00 92.38 213 LEU A N 1
ATOM 1702 C CA . LEU A 1 213 ? -12.717 19.311 -2.141 1.00 92.38 213 LEU A CA 1
ATOM 1703 C C . LEU A 1 213 ? -11.214 19.299 -2.435 1.00 92.38 213 LEU A C 1
ATOM 1705 O O . LEU A 1 213 ? -10.611 20.324 -2.759 1.00 92.38 213 LEU A O 1
ATOM 1709 N N . VAL A 1 214 ? -10.618 18.108 -2.408 1.00 91.25 214 VAL A N 1
ATOM 1710 C CA . VAL A 1 214 ? -9.241 17.865 -2.871 1.00 91.25 214 VAL A CA 1
ATOM 1711 C C . VAL A 1 214 ? -9.201 16.650 -3.800 1.00 91.25 214 VAL A C 1
ATOM 1713 O O . VAL A 1 214 ? -10.075 15.785 -3.695 1.00 91.25 214 VAL A O 1
ATOM 1716 N N . PRO A 1 215 ? -8.198 16.537 -4.688 1.00 89.56 215 PRO A N 1
ATOM 1717 C CA . PRO A 1 215 ? -8.008 15.332 -5.481 1.00 89.56 215 PRO A CA 1
ATOM 1718 C C . PRO A 1 215 ? -7.891 14.080 -4.601 1.00 89.56 215 PRO A C 1
ATOM 1720 O O . PRO A 1 215 ? -7.191 14.058 -3.588 1.00 89.56 215 PRO A O 1
ATOM 1723 N N . SER A 1 216 ? -8.582 13.013 -4.985 1.00 85.38 216 SER A N 1
ATOM 1724 C CA . SER A 1 216 ? -8.695 11.778 -4.206 1.00 85.38 216 SER A CA 1
ATOM 1725 C C . SER A 1 216 ? -7.351 11.078 -4.006 1.00 85.38 216 SER A C 1
ATOM 1727 O O . SER A 1 216 ? -7.126 10.481 -2.953 1.00 85.38 216 SER A O 1
ATOM 1729 N N . GLU A 1 217 ? -6.463 11.205 -4.992 1.00 81.38 217 GLU A N 1
ATOM 1730 C CA . GLU A 1 217 ? -5.117 10.626 -5.057 1.00 81.38 217 GLU A CA 1
ATOM 1731 C C . GLU A 1 217 ? -4.069 11.319 -4.178 1.00 81.38 217 GLU A C 1
ATOM 1733 O O . GLU A 1 217 ? -2.979 10.774 -4.000 1.00 81.38 217 GLU A O 1
ATOM 1738 N N . ILE A 1 218 ? -4.384 12.491 -3.615 1.00 82.62 218 ILE A N 1
ATOM 1739 C CA . ILE A 1 218 ? -3.479 13.199 -2.710 1.00 82.62 218 ILE A CA 1
ATOM 1740 C C . ILE A 1 218 ? -4.015 13.208 -1.279 1.00 82.62 218 ILE A C 1
ATOM 1742 O O . ILE A 1 218 ? -5.225 13.229 -1.018 1.00 82.62 218 ILE A O 1
ATOM 1746 N N . GLU A 1 219 ? -3.089 13.177 -0.331 1.00 84.56 219 GLU A N 1
ATOM 1747 C CA . GLU A 1 219 ? -3.398 13.433 1.069 1.00 84.56 219 GLU A CA 1
ATOM 1748 C C . GLU A 1 219 ? -3.490 14.947 1.292 1.00 84.56 219 GLU A C 1
ATOM 1750 O O . GLU A 1 219 ? -2.616 15.684 0.815 1.00 84.56 219 GLU A O 1
ATOM 1755 N N . PRO A 1 220 ? -4.543 15.429 1.973 1.00 89.88 220 PRO A N 1
ATOM 1756 C CA . PRO A 1 220 ? -4.622 16.829 2.336 1.00 89.88 220 PRO A CA 1
ATOM 1757 C C . PRO A 1 220 ? -3.500 17.201 3.314 1.00 89.88 220 PRO A C 1
ATOM 1759 O O . PRO A 1 220 ? -2.969 16.373 4.056 1.00 89.88 220 PRO A O 1
ATOM 1762 N N . VAL A 1 221 ? -3.126 18.476 3.298 1.00 91.31 221 VAL A N 1
ATOM 1763 C CA . VAL A 1 221 ? -2.147 19.055 4.221 1.00 91.31 221 VAL A CA 1
ATOM 1764 C C . VAL A 1 221 ? -2.739 20.266 4.926 1.00 91.31 221 VAL A C 1
ATOM 1766 O O . VAL A 1 221 ? -3.644 20.923 4.413 1.00 91.31 221 VAL A O 1
ATOM 1769 N N . PHE A 1 222 ? -2.205 20.574 6.102 1.00 90.75 222 PHE A N 1
ATOM 1770 C CA . PHE A 1 222 ? -2.528 21.780 6.852 1.00 90.75 222 PHE A CA 1
ATOM 1771 C C . PHE A 1 222 ? -1.304 22.687 6.912 1.00 90.75 222 PHE A C 1
ATOM 1773 O O . PHE A 1 222 ? -0.232 22.269 7.348 1.00 90.75 222 PHE A O 1
ATOM 1780 N N . TYR A 1 223 ? -1.460 23.933 6.475 1.00 90.06 223 TYR A N 1
ATOM 1781 C CA . TYR A 1 223 ? -0.412 24.944 6.556 1.00 90.06 223 TYR A CA 1
ATOM 1782 C C . TYR A 1 223 ? -0.601 25.776 7.816 1.00 90.06 223 TYR A C 1
ATOM 1784 O O . TYR A 1 223 ? -1.670 26.336 8.028 1.00 90.06 223 TYR A O 1
ATOM 1792 N N . TYR A 1 224 ? 0.447 25.920 8.616 1.00 89.56 224 TYR A N 1
ATOM 1793 C CA . TYR A 1 224 ? 0.484 26.839 9.745 1.00 89.56 224 TYR A CA 1
ATOM 1794 C C . TYR A 1 224 ? 1.519 27.932 9.490 1.00 89.56 224 TYR A C 1
ATOM 1796 O O . TYR A 1 224 ? 2.620 27.654 9.013 1.00 89.56 224 TYR A O 1
ATOM 1804 N N . PHE A 1 225 ? 1.183 29.173 9.830 1.00 88.62 225 PHE A N 1
ATOM 1805 C CA . PHE A 1 225 ? 2.112 30.293 9.766 1.00 88.62 225 PHE A CA 1
ATOM 1806 C C . PHE A 1 225 ? 2.245 30.943 11.143 1.00 88.62 225 PHE A C 1
ATOM 1808 O O . PHE A 1 225 ? 1.263 31.425 11.713 1.00 88.62 225 PHE A O 1
ATOM 1815 N N . ASP A 1 226 ? 3.467 30.958 11.677 1.00 86.19 226 ASP A N 1
ATOM 1816 C CA . ASP A 1 226 ? 3.767 31.641 12.933 1.00 86.19 226 ASP A CA 1
ATOM 1817 C C . ASP A 1 226 ? 4.085 33.115 12.662 1.00 86.19 226 ASP A C 1
ATOM 1819 O O . ASP A 1 226 ? 5.154 33.466 12.159 1.00 86.19 226 ASP A O 1
ATOM 1823 N N . VAL A 1 227 ? 3.156 33.997 13.028 1.00 83.00 227 VAL A N 1
ATOM 1824 C CA . VAL A 1 227 ? 3.309 35.451 12.865 1.00 83.00 227 VAL A CA 1
ATOM 1825 C C . VAL A 1 227 ? 4.482 36.029 13.657 1.00 83.00 227 VAL A C 1
ATOM 1827 O O . VAL A 1 227 ? 4.986 37.090 13.296 1.00 83.00 227 VAL A O 1
ATOM 1830 N N . ASN A 1 228 ? 4.938 35.339 14.707 1.00 84.75 228 ASN A N 1
ATOM 1831 C CA . ASN A 1 228 ? 6.080 35.774 15.509 1.00 84.75 228 ASN A CA 1
ATOM 1832 C C . ASN A 1 228 ? 7.423 35.338 14.907 1.00 84.75 228 ASN A C 1
ATOM 1834 O O . ASN A 1 228 ? 8.460 35.827 15.351 1.00 84.75 228 ASN A O 1
ATOM 1838 N N . LYS A 1 229 ? 7.408 34.433 13.917 1.00 85.06 229 LYS A N 1
ATOM 1839 C CA . LYS A 1 229 ? 8.598 33.892 13.242 1.00 85.06 229 LYS A CA 1
ATOM 1840 C C . LYS A 1 229 ? 8.425 33.828 11.718 1.00 85.06 229 LYS A C 1
ATOM 1842 O O . LYS A 1 229 ? 8.517 32.756 11.108 1.00 85.06 229 LYS A O 1
ATOM 1847 N N . PRO A 1 230 ? 8.160 34.968 11.062 1.00 80.50 230 PRO A N 1
ATOM 1848 C CA . PRO A 1 230 ? 7.850 35.005 9.633 1.00 80.50 230 PRO A CA 1
ATOM 1849 C C . PRO A 1 230 ? 8.984 34.476 8.736 1.00 80.50 230 PRO A C 1
ATOM 1851 O O . PRO A 1 230 ? 8.735 34.066 7.600 1.00 80.50 230 PRO A O 1
ATOM 1854 N N . GLU A 1 231 ? 10.227 34.480 9.220 1.00 82.06 231 GLU A N 1
ATOM 1855 C CA . GLU A 1 231 ? 11.412 33.970 8.530 1.00 82.06 231 GLU A CA 1
ATOM 1856 C C . GLU A 1 231 ? 11.425 32.446 8.342 1.00 82.06 231 GLU A C 1
ATOM 1858 O O . GLU A 1 231 ? 12.033 31.970 7.378 1.00 82.06 231 GLU A O 1
ATOM 1863 N N . GLU A 1 232 ? 10.742 31.690 9.211 1.00 83.88 232 GLU A N 1
ATOM 1864 C CA . GLU A 1 232 ? 10.640 30.226 9.111 1.00 83.88 232 GLU A CA 1
ATOM 1865 C C . GLU A 1 232 ? 9.693 29.809 7.966 1.00 83.88 232 GLU A C 1
ATOM 1867 O O . GLU A 1 232 ? 9.874 28.757 7.353 1.00 83.88 232 GLU A O 1
ATOM 1872 N N . GLY A 1 233 ? 8.751 30.678 7.580 1.00 87.62 233 GLY A N 1
ATOM 1873 C CA . GLY A 1 233 ? 7.778 30.428 6.516 1.00 87.62 233 GLY A CA 1
ATOM 1874 C C . GLY A 1 233 ? 6.562 29.621 6.982 1.00 87.62 233 GLY A C 1
ATOM 1875 O O . GLY A 1 233 ? 6.172 29.675 8.143 1.00 87.62 233 GLY A O 1
ATOM 1876 N N . PHE A 1 234 ? 5.922 28.909 6.057 1.00 89.56 234 PHE A N 1
ATOM 1877 C CA . PHE A 1 234 ? 4.795 28.026 6.343 1.00 89.56 234 PHE A CA 1
ATOM 1878 C C . PHE A 1 234 ? 5.293 26.675 6.835 1.00 89.56 234 PHE A C 1
ATOM 1880 O O . PHE A 1 234 ? 5.972 25.964 6.094 1.00 89.56 234 PHE A O 1
ATOM 1887 N N . GLU A 1 235 ? 4.913 26.284 8.041 1.00 91.50 235 GLU A N 1
ATOM 1888 C CA . GLU A 1 235 ? 5.072 24.907 8.483 1.00 91.50 235 GLU A CA 1
ATOM 1889 C C . GLU A 1 235 ? 3.941 24.056 7.902 1.00 91.50 235 GLU A C 1
ATOM 1891 O O . GLU A 1 235 ? 2.770 24.430 7.974 1.00 91.50 235 GLU A O 1
ATOM 1896 N N . VAL A 1 236 ? 4.283 22.921 7.300 1.00 91.94 236 VAL A N 1
ATOM 1897 C CA . VAL A 1 236 ? 3.312 22.054 6.627 1.00 91.94 236 VAL A CA 1
ATOM 1898 C C . VAL A 1 236 ? 3.101 20.795 7.442 1.00 91.94 236 VAL A C 1
ATOM 1900 O O . VAL A 1 236 ? 4.066 20.131 7.806 1.00 91.94 236 VAL A O 1
ATOM 1903 N N . PHE A 1 237 ? 1.851 20.427 7.684 1.00 91.12 237 PHE A N 1
ATOM 1904 C CA . PHE A 1 237 ? 1.476 19.244 8.444 1.00 91.12 237 PHE A CA 1
ATOM 1905 C C . PHE A 1 237 ? 0.714 18.255 7.569 1.00 91.12 237 PHE A C 1
ATOM 1907 O O . PHE A 1 237 ? -0.176 18.640 6.811 1.00 91.12 237 PHE A O 1
ATOM 1914 N N . GLN A 1 238 ? 1.057 16.976 7.695 1.00 85.62 238 GLN A N 1
ATOM 1915 C CA . GLN A 1 238 ? 0.274 15.882 7.120 1.00 85.62 238 GLN A CA 1
ATOM 1916 C C . GLN A 1 238 ? -1.011 15.707 7.937 1.00 85.62 238 GLN A C 1
ATOM 1918 O O . GLN A 1 238 ? -0.925 15.681 9.166 1.00 85.62 238 GLN A O 1
ATOM 1923 N N . THR A 1 239 ? -2.173 15.597 7.286 1.00 83.69 239 THR A N 1
ATOM 1924 C CA . THR A 1 239 ? -3.469 15.488 7.977 1.00 83.69 239 THR A CA 1
ATOM 1925 C C . THR A 1 239 ? -4.147 14.137 7.744 1.00 83.69 239 THR A C 1
ATOM 1927 O O . THR A 1 239 ? -3.911 13.462 6.744 1.00 83.69 239 THR A O 1
ATOM 1930 N N . GLU A 1 240 ? -5.002 13.739 8.689 1.00 76.88 240 GLU A N 1
ATOM 1931 C CA . GLU A 1 240 ? -5.877 12.564 8.582 1.00 76.88 240 GLU A CA 1
ATOM 1932 C C . GLU A 1 240 ? -7.285 12.961 8.082 1.00 76.88 240 GLU A C 1
ATOM 1934 O O . GLU A 1 240 ? -7.653 14.135 8.185 1.00 76.88 240 GLU A O 1
ATOM 1939 N N . PRO A 1 241 ? -8.107 12.019 7.568 1.00 63.50 241 PRO A N 1
ATOM 1940 C CA . PRO A 1 241 ? -9.409 12.324 6.952 1.00 63.50 241 PRO A CA 1
ATOM 1941 C C . PRO A 1 241 ? -10.399 13.133 7.810 1.00 63.50 241 PRO A C 1
ATOM 1943 O O . PRO A 1 241 ? -11.201 13.892 7.261 1.00 63.50 241 PRO A O 1
ATOM 1946 N N . ASP A 1 242 ? -10.340 13.009 9.138 1.00 77.38 242 ASP A N 1
ATOM 1947 C CA . ASP A 1 242 ? -11.235 13.719 10.064 1.00 77.38 242 ASP A CA 1
ATOM 1948 C C . ASP A 1 242 ? -10.574 14.889 10.799 1.00 77.38 242 ASP A C 1
ATOM 1950 O O . ASP A 1 242 ? -11.230 15.577 11.579 1.00 77.38 242 ASP A O 1
ATOM 1954 N N . PHE A 1 243 ? -9.303 15.182 10.507 1.00 85.62 243 PHE A N 1
ATOM 1955 C CA . PHE A 1 243 ? -8.538 16.242 11.168 1.00 85.62 243 PHE A CA 1
ATOM 1956 C C . PHE A 1 243 ? -9.269 17.593 11.192 1.00 85.62 243 PHE A C 1
ATOM 1958 O O . PHE A 1 243 ? -9.335 18.245 12.231 1.00 85.62 243 PHE A O 1
ATOM 1965 N N . PHE A 1 244 ? -9.859 17.995 10.065 1.00 82.44 244 PHE A N 1
ATOM 1966 C CA . PHE A 1 244 ? -10.496 19.305 9.916 1.00 82.44 244 PHE A CA 1
ATOM 1967 C C . PHE A 1 244 ? -11.762 19.481 10.771 1.00 82.44 244 PHE A C 1
ATOM 1969 O O . PHE A 1 244 ? -12.135 20.612 11.052 1.00 82.44 244 PHE A O 1
ATOM 1976 N N . ILE A 1 245 ? -12.376 18.392 11.253 1.00 82.69 245 ILE A N 1
ATOM 1977 C CA . ILE A 1 245 ? -13.516 18.454 12.185 1.00 82.69 245 ILE A CA 1
ATOM 1978 C C . ILE A 1 245 ? -13.053 18.945 13.565 1.00 82.69 245 ILE A C 1
ATOM 1980 O O . ILE A 1 245 ? -13.736 19.729 14.224 1.00 82.69 245 ILE A O 1
ATOM 1984 N N . PHE A 1 246 ? -11.886 18.475 14.008 1.00 80.62 246 PHE A N 1
ATOM 1985 C CA . PHE A 1 246 ? -11.387 18.676 15.371 1.00 80.62 246 PHE A CA 1
ATOM 1986 C C . PHE A 1 246 ? -10.353 19.804 15.481 1.00 80.62 246 PHE A C 1
ATOM 1988 O O . PHE A 1 246 ? -9.989 20.197 16.591 1.00 80.62 246 PHE A O 1
ATOM 1995 N N . GLN A 1 247 ? -9.852 20.309 14.353 1.00 80.31 247 GLN A N 1
ATOM 1996 C CA . GLN A 1 247 ? -8.786 21.300 14.336 1.00 80.31 247 GLN A CA 1
ATOM 1997 C C . GLN A 1 247 ? -9.301 22.716 14.620 1.00 80.31 247 GLN A C 1
ATOM 1999 O O . GLN A 1 247 ? -10.204 23.223 13.962 1.00 80.31 247 GLN A O 1
ATOM 2004 N N . ASP A 1 248 ? -8.621 23.404 15.537 1.00 77.69 248 ASP A N 1
ATOM 2005 C CA . ASP A 1 248 ? -8.678 24.861 15.647 1.00 77.69 248 ASP A CA 1
ATOM 2006 C C . ASP A 1 248 ? -7.715 25.470 14.620 1.00 77.69 248 ASP A C 1
ATOM 2008 O O . ASP A 1 248 ? -6.493 25.426 14.793 1.00 77.69 248 ASP A O 1
ATOM 2012 N N . PHE A 1 249 ? -8.253 26.007 13.525 1.00 74.62 249 PHE A N 1
ATOM 2013 C CA . PHE A 1 249 ? -7.453 26.530 12.415 1.00 74.62 249 PHE A CA 1
ATOM 2014 C C . PHE A 1 249 ? -6.486 27.646 12.841 1.00 74.62 249 PHE A C 1
ATOM 2016 O O . PHE A 1 249 ? -5.428 27.782 12.240 1.00 74.62 249 PHE A O 1
ATOM 2023 N N . LEU A 1 250 ? -6.774 28.381 13.923 1.00 72.69 250 LEU A N 1
ATOM 2024 C CA . LEU A 1 250 ? -5.919 29.466 14.418 1.00 72.69 250 LEU A CA 1
ATOM 2025 C C . LEU A 1 250 ? -4.737 28.981 15.269 1.00 72.69 250 LEU A C 1
ATOM 2027 O O . LEU A 1 250 ? -3.865 29.779 15.622 1.00 72.69 250 LEU A O 1
ATOM 2031 N N . LYS A 1 251 ? -4.689 27.692 15.624 1.00 81.62 251 LYS A N 1
ATOM 2032 C CA . LYS A 1 251 ? -3.645 27.129 16.485 1.00 81.62 251 LYS A CA 1
ATOM 2033 C C . LYS A 1 251 ? -2.741 26.177 15.724 1.00 81.62 251 LYS A C 1
ATOM 2035 O O . LYS A 1 251 ? -3.186 25.346 14.937 1.00 81.62 251 LYS A O 1
ATOM 2040 N N . ARG A 1 252 ? -1.447 26.231 16.049 1.00 86.44 252 ARG A N 1
ATOM 2041 C CA . ARG A 1 252 ? -0.481 25.236 15.581 1.00 86.44 252 ARG A CA 1
ATOM 2042 C C . ARG A 1 252 ? -0.898 23.841 16.070 1.00 86.44 252 ARG A C 1
ATOM 2044 O O . ARG A 1 252 ? -0.993 23.656 17.286 1.00 86.44 252 ARG A O 1
ATOM 2051 N N . PRO A 1 253 ? -1.088 22.847 15.188 1.00 83.25 253 PRO A N 1
ATOM 2052 C CA . PRO A 1 253 ? -1.401 21.488 15.611 1.00 83.25 253 PRO A CA 1
ATOM 2053 C C . PRO A 1 253 ? -0.212 20.886 16.375 1.00 83.25 253 PRO A C 1
ATOM 2055 O O . PRO A 1 253 ? 0.932 20.906 15.917 1.00 83.25 253 PRO A O 1
ATOM 2058 N N . SER A 1 254 ? -0.464 20.357 17.575 1.00 66.88 254 SER A N 1
ATOM 2059 C CA . SER A 1 254 ? 0.578 19.789 18.448 1.00 66.88 254 SER A CA 1
ATOM 2060 C C . SER A 1 254 ? 0.910 18.326 18.133 1.00 66.88 254 SER A C 1
ATOM 2062 O O . SER A 1 254 ? 2.028 17.872 18.415 1.00 66.88 254 SER A O 1
ATOM 2064 N N . ASN A 1 255 ? -0.055 17.616 17.536 1.00 72.12 255 ASN A N 1
ATOM 2065 C CA . ASN A 1 255 ? -0.077 16.157 17.394 1.00 72.12 255 ASN A CA 1
ATOM 2066 C C . ASN A 1 255 ? 0.061 15.684 15.935 1.00 72.12 255 ASN A C 1
ATOM 2068 O O . ASN A 1 255 ? 0.024 14.486 15.687 1.00 72.12 255 ASN A O 1
ATOM 2072 N N . LEU A 1 256 ? 0.237 16.600 14.975 1.00 79.75 256 LEU A N 1
ATOM 2073 C CA . LEU A 1 256 ? 0.477 16.242 13.577 1.00 79.75 256 LEU A CA 1
ATOM 2074 C C . LEU A 1 256 ? 1.966 16.225 13.233 1.00 79.75 256 LEU A C 1
ATOM 2076 O O . LEU A 1 256 ? 2.769 17.007 13.753 1.00 79.75 256 LEU A O 1
ATOM 2080 N N . LYS A 1 257 ? 2.324 15.348 12.293 1.00 83.88 257 LYS A N 1
ATOM 2081 C CA . LYS A 1 257 ? 3.670 15.272 11.731 1.00 83.88 257 LYS A CA 1
ATOM 2082 C C . LYS A 1 257 ? 3.927 16.479 10.829 1.00 83.88 257 LYS A C 1
ATOM 2084 O O . LYS A 1 257 ? 3.293 16.631 9.785 1.00 83.88 257 LYS A O 1
ATOM 2089 N N . SER A 1 258 ? 4.900 17.300 11.216 1.00 88.94 258 SER A N 1
ATOM 2090 C CA . SER A 1 258 ? 5.445 18.353 10.359 1.00 88.94 258 SER A CA 1
ATOM 2091 C C . SER A 1 258 ? 6.223 17.721 9.199 1.00 88.94 258 SER A C 1
ATOM 2093 O O . SER A 1 258 ? 7.131 16.913 9.404 1.00 88.94 258 SER A O 1
ATOM 2095 N N . LEU A 1 259 ? 5.847 18.070 7.973 1.00 87.56 259 LEU A N 1
ATOM 2096 C CA . LEU A 1 259 ? 6.524 17.718 6.723 1.00 87.56 259 LEU A CA 1
ATOM 2097 C C . LEU A 1 259 ? 7.675 18.685 6.401 1.00 87.56 259 LEU A C 1
ATOM 2099 O O . LEU A 1 259 ? 8.405 18.478 5.430 1.00 87.56 259 LEU A O 1
ATOM 2103 N N . GLY A 1 260 ? 7.856 19.720 7.225 1.00 89.31 260 GLY A N 1
ATOM 2104 C CA . GLY A 1 260 ? 8.884 20.740 7.085 1.00 89.31 260 GLY A CA 1
ATOM 2105 C C . GLY A 1 260 ? 8.312 22.116 6.760 1.00 89.31 260 GLY A C 1
ATOM 2106 O O . GLY A 1 260 ? 7.106 22.350 6.825 1.00 89.31 260 GLY A O 1
ATOM 2107 N N . PHE A 1 261 ? 9.214 23.033 6.414 1.00 90.19 261 PHE A N 1
ATOM 2108 C CA . PHE A 1 261 ? 8.900 24.441 6.205 1.00 90.19 261 PHE A CA 1
ATOM 2109 C C . PHE A 1 261 ? 9.005 24.829 4.730 1.00 90.19 261 PHE A C 1
ATOM 2111 O O . PHE A 1 261 ? 9.984 24.510 4.048 1.00 90.19 261 PHE A O 1
ATOM 2118 N N . ILE A 1 262 ? 8.010 25.568 4.244 1.00 88.06 262 ILE A N 1
ATOM 2119 C CA . ILE A 1 262 ? 8.005 26.204 2.931 1.00 88.06 262 ILE A CA 1
ATOM 2120 C C . ILE A 1 262 ? 8.168 27.703 3.130 1.00 88.06 262 ILE A C 1
ATOM 2122 O O . ILE A 1 262 ? 7.347 28.358 3.762 1.00 88.06 262 ILE A O 1
ATOM 2126 N N . LYS A 1 263 ? 9.221 28.272 2.540 1.00 84.62 263 LYS A N 1
ATOM 2127 C CA . LYS A 1 263 ? 9.483 29.710 2.626 1.00 84.62 263 LYS A CA 1
ATOM 2128 C C . LYS A 1 263 ? 8.260 30.515 2.173 1.00 84.62 263 LYS A C 1
ATOM 2130 O O . LYS A 1 263 ? 7.789 30.325 1.052 1.00 84.62 263 LYS A O 1
ATOM 2135 N N . ASN A 1 264 ? 7.822 31.461 3.002 1.00 82.88 264 ASN A N 1
ATOM 2136 C CA . ASN A 1 264 ? 6.768 32.395 2.631 1.00 82.88 264 ASN A CA 1
ATOM 2137 C C . ASN A 1 264 ? 7.274 33.335 1.519 1.00 82.88 264 ASN A C 1
ATOM 2139 O O . ASN A 1 264 ? 8.242 34.078 1.702 1.00 82.88 264 ASN A O 1
ATOM 2143 N N . GLN A 1 265 ? 6.654 33.257 0.342 1.00 76.62 265 GLN A N 1
ATOM 2144 C CA . GLN A 1 265 ? 6.956 34.116 -0.811 1.00 76.62 265 GLN A CA 1
ATOM 2145 C C . GLN A 1 265 ? 5.890 35.196 -1.021 1.00 76.62 265 GLN A C 1
ATOM 2147 O O . GLN A 1 265 ? 5.952 35.941 -2.002 1.00 76.62 265 GLN A O 1
ATOM 2152 N N . ASN A 1 266 ? 4.925 35.290 -0.107 1.00 75.56 266 ASN A N 1
ATOM 2153 C CA . ASN A 1 266 ? 3.772 36.151 -0.247 1.00 75.56 266 ASN A CA 1
ATOM 2154 C C . ASN A 1 266 ? 4.197 37.604 -0.068 1.00 75.56 266 ASN A C 1
ATOM 2156 O O . ASN A 1 266 ? 4.822 37.981 0.924 1.00 75.56 266 ASN A O 1
ATOM 2160 N N . LYS A 1 267 ? 3.867 38.427 -1.063 1.00 76.00 267 LYS A N 1
ATOM 2161 C CA . LYS A 1 267 ? 4.087 39.872 -1.044 1.00 76.00 267 LYS A CA 1
ATOM 2162 C C . LYS A 1 267 ? 2.762 40.572 -1.286 1.00 76.00 267 LYS A C 1
ATOM 2164 O O . LYS A 1 267 ? 2.018 40.174 -2.182 1.00 76.00 267 LYS A O 1
ATOM 2169 N N . LEU A 1 268 ? 2.494 41.607 -0.493 1.00 80.81 268 LEU A N 1
ATOM 2170 C CA . LEU A 1 268 ? 1.342 42.477 -0.700 1.00 80.81 268 LEU A CA 1
ATOM 2171 C C . LEU A 1 268 ? 1.513 43.228 -2.022 1.00 80.81 268 LEU A C 1
ATOM 2173 O O . LEU A 1 268 ? 2.553 43.853 -2.228 1.00 80.81 268 LEU A O 1
ATOM 2177 N N . LEU A 1 269 ? 0.505 43.154 -2.885 1.00 82.25 269 LEU A N 1
ATOM 2178 C CA . LEU A 1 269 ? 0.493 43.817 -4.184 1.00 82.25 269 LEU A CA 1
ATOM 2179 C C . LEU A 1 269 ? 0.060 45.274 -4.038 1.00 82.25 269 LEU A C 1
ATOM 2181 O O . LEU A 1 269 ? -0.832 45.599 -3.246 1.00 82.25 269 LEU A O 1
ATOM 2185 N N . THR A 1 270 ? 0.676 46.150 -4.828 1.00 85.44 270 THR A N 1
ATOM 2186 C CA . THR A 1 270 ? 0.137 47.494 -5.067 1.00 85.44 270 THR A CA 1
ATOM 2187 C C . THR A 1 270 ? -1.004 47.440 -6.086 1.00 85.44 270 THR A C 1
ATOM 2189 O O . THR A 1 270 ? -1.168 46.455 -6.811 1.00 85.44 270 THR A O 1
ATOM 2192 N N . GLU A 1 271 ? -1.810 48.504 -6.162 1.00 82.50 271 GLU A N 1
ATOM 2193 C CA . GLU A 1 271 ? -2.906 48.579 -7.140 1.00 82.50 271 GLU A CA 1
ATOM 2194 C C . GLU A 1 271 ? -2.363 48.513 -8.577 1.00 82.50 271 GLU A C 1
ATOM 2196 O O . GLU A 1 271 ? -2.925 47.821 -9.422 1.00 82.50 271 GLU A O 1
ATOM 2201 N N . GLU A 1 272 ? -1.216 49.146 -8.836 1.00 82.69 272 GLU A N 1
ATOM 2202 C CA . GLU A 1 272 ? -0.530 49.125 -10.132 1.00 82.69 272 GLU A CA 1
ATOM 2203 C C . GLU A 1 272 ? -0.056 47.716 -10.514 1.00 82.69 272 GLU A C 1
ATOM 2205 O O . GLU A 1 272 ? -0.339 47.258 -11.620 1.00 82.69 272 GLU A O 1
ATOM 2210 N N . GLU A 1 273 ? 0.591 46.996 -9.590 1.00 83.44 273 GLU A N 1
ATOM 2211 C CA . GLU A 1 273 ? 1.055 45.619 -9.815 1.00 83.44 273 GLU A CA 1
ATOM 2212 C C . GLU A 1 273 ? -0.113 44.654 -10.048 1.00 83.44 273 GLU A C 1
ATOM 2214 O O . GLU A 1 273 ? -0.031 43.754 -10.889 1.00 83.44 273 GLU A O 1
ATOM 2219 N N . PHE A 1 274 ? -1.215 44.832 -9.313 1.00 85.31 274 PHE A N 1
ATOM 2220 C CA . PHE A 1 274 ? -2.430 44.042 -9.495 1.00 85.31 274 PHE A CA 1
ATOM 2221 C C . PHE A 1 274 ? -3.055 44.295 -10.873 1.00 85.31 274 PHE A C 1
ATOM 2223 O O . PHE A 1 274 ? -3.362 43.346 -11.598 1.00 85.31 274 PHE A O 1
ATOM 2230 N N . ILE A 1 275 ? -3.175 45.564 -11.275 1.00 82.88 275 ILE A N 1
ATOM 2231 C CA . ILE A 1 275 ? -3.684 45.955 -12.595 1.00 82.88 275 ILE A CA 1
ATOM 2232 C C . ILE A 1 275 ? -2.781 45.418 -13.709 1.00 82.88 275 ILE A C 1
ATOM 2234 O O . ILE A 1 275 ? -3.286 44.893 -14.699 1.00 82.88 275 ILE A O 1
ATOM 2238 N N . GLU A 1 276 ? -1.459 45.522 -13.572 1.00 83.00 276 GLU A N 1
ATOM 2239 C CA . GLU A 1 276 ? -0.510 45.023 -14.568 1.00 83.00 276 GLU A CA 1
ATOM 2240 C C . GLU A 1 276 ? -0.628 43.503 -14.735 1.00 83.00 276 GLU A C 1
ATOM 2242 O O . GLU A 1 276 ? -0.722 43.006 -15.859 1.00 83.00 276 GLU A O 1
ATOM 2247 N N . LYS A 1 277 ? -0.715 42.756 -13.629 1.00 81.94 277 LYS A N 1
ATOM 2248 C CA . LYS A 1 277 ? -0.934 41.303 -13.662 1.00 81.94 277 LYS A CA 1
ATOM 2249 C C . LYS A 1 277 ? -2.276 40.928 -14.299 1.00 81.94 277 LYS A C 1
ATOM 2251 O O . LYS A 1 277 ? -2.317 39.999 -15.105 1.00 81.94 277 LYS A O 1
ATOM 2256 N N . MET A 1 278 ? -3.347 41.670 -14.007 1.00 80.25 278 MET A N 1
ATOM 2257 C CA . MET A 1 278 ? -4.663 41.474 -14.633 1.00 80.25 278 MET A CA 1
ATOM 2258 C C . MET A 1 278 ? -4.686 41.865 -16.125 1.00 80.25 278 MET A C 1
ATOM 2260 O O . MET A 1 278 ? -5.399 41.237 -16.905 1.00 80.25 278 MET A O 1
ATOM 2264 N N . LYS A 1 279 ? -3.888 42.850 -16.564 1.00 74.50 279 LYS A N 1
ATOM 2265 C CA . LYS A 1 279 ? -3.786 43.287 -17.974 1.00 74.50 279 LYS A CA 1
ATOM 2266 C C . LYS A 1 279 ? -2.892 42.395 -18.830 1.00 74.50 279 LYS A C 1
ATOM 2268 O O . LYS A 1 279 ? -3.264 42.065 -19.953 1.00 74.50 279 LYS A O 1
ATOM 2273 N N . ASN A 1 280 ? -1.747 41.960 -18.304 1.00 62.81 280 ASN A N 1
ATOM 2274 C CA . ASN A 1 280 ? -0.860 41.017 -18.993 1.00 62.81 280 ASN A CA 1
ATOM 2275 C C . ASN A 1 280 ? -1.575 39.686 -19.291 1.00 62.81 280 ASN A C 1
ATOM 2277 O O . ASN A 1 280 ? -1.272 39.031 -20.287 1.00 62.81 280 ASN A O 1
ATOM 2281 N N . ARG A 1 281 ? -2.593 39.335 -18.491 1.00 59.75 281 ARG A N 1
ATOM 2282 C CA . ARG A 1 281 ? -3.546 38.262 -18.794 1.00 59.75 281 ARG A CA 1
ATOM 2283 C C . ARG A 1 281 ? -4.395 38.566 -20.036 1.00 59.75 281 ARG A C 1
ATOM 2285 O O . ARG A 1 281 ? -4.428 37.737 -20.940 1.00 59.75 281 ARG A O 1
ATOM 2292 N N . LEU A 1 282 ? -5.040 39.732 -20.116 1.00 48.06 282 LEU A N 1
ATOM 2293 C CA . LEU A 1 282 ? -5.890 40.102 -21.260 1.00 48.06 282 LEU A CA 1
ATOM 2294 C C . LEU A 1 282 ? -5.097 40.153 -22.576 1.00 48.06 282 LEU A C 1
ATOM 2296 O O . LEU A 1 282 ? -5.571 39.662 -23.593 1.00 48.06 282 LEU A O 1
ATOM 2300 N N . HIS A 1 283 ? -3.850 40.636 -22.555 1.00 41.66 283 HIS A N 1
ATOM 2301 C CA . HIS A 1 283 ? -2.970 40.605 -23.732 1.00 41.66 283 HIS A CA 1
ATOM 2302 C C . HIS A 1 283 ? -2.514 39.193 -24.127 1.00 41.66 283 HIS A C 1
ATOM 2304 O O . HIS A 1 283 ? -2.248 38.947 -25.302 1.00 41.66 283 HIS A O 1
ATOM 2310 N N . SER A 1 284 ? -2.455 38.248 -23.183 1.00 39.34 284 SER A N 1
ATOM 2311 C CA . SER A 1 284 ? -2.203 36.835 -23.492 1.00 39.34 284 SER A CA 1
ATOM 2312 C C . SER A 1 284 ? -3.425 36.114 -24.085 1.00 39.34 284 SER A C 1
ATOM 2314 O O . SER A 1 284 ? -3.247 35.162 -24.841 1.00 39.34 284 SER A O 1
ATOM 2316 N N . GLU A 1 285 ? -4.646 36.593 -23.803 1.00 38.53 285 GLU A N 1
ATOM 2317 C CA . GLU A 1 285 ? -5.914 36.045 -24.319 1.00 38.53 285 GLU A CA 1
ATOM 2318 C C . GLU A 1 285 ? -6.338 36.705 -25.658 1.00 38.53 285 GLU A C 1
ATOM 2320 O O . GLU A 1 285 ? -6.766 36.000 -26.572 1.00 38.53 285 GLU A O 1
ATOM 2325 N N . GLU A 1 286 ? -6.110 38.010 -25.869 1.00 31.55 286 GLU A N 1
ATOM 2326 C CA . GLU A 1 286 ? -6.334 38.678 -27.173 1.00 31.55 286 GLU A CA 1
ATOM 2327 C C . GLU A 1 286 ? -5.305 38.267 -28.242 1.00 31.55 286 GLU A C 1
ATOM 2329 O O . GLU A 1 286 ? -5.644 38.151 -29.424 1.00 31.55 286 GLU A O 1
ATOM 2334 N N . ALA A 1 287 ? -4.077 37.919 -27.838 1.00 31.00 287 ALA A N 1
ATOM 2335 C CA . ALA A 1 287 ? -3.093 37.280 -28.719 1.00 31.00 287 ALA A CA 1
ATOM 2336 C C . ALA A 1 287 ? -3.510 35.861 -29.168 1.00 31.00 287 ALA A C 1
ATOM 2338 O O . ALA A 1 287 ? -2.874 35.282 -30.050 1.00 31.00 287 ALA A O 1
ATOM 2339 N N . GLY A 1 288 ? -4.581 35.309 -28.586 1.00 31.25 288 GLY A N 1
ATOM 2340 C CA . GLY A 1 288 ? -5.186 34.038 -28.971 1.00 31.25 288 GLY A CA 1
ATOM 2341 C C . GLY A 1 288 ? -6.208 34.125 -30.109 1.00 31.25 288 GLY A C 1
ATOM 2342 O O . GLY A 1 288 ? -6.654 33.076 -30.567 1.00 31.25 288 GLY A O 1
ATOM 2343 N N . SER A 1 289 ? -6.581 35.324 -30.591 1.00 30.17 289 SER A N 1
ATOM 2344 C CA . SER A 1 289 ? -7.658 35.471 -31.595 1.00 30.17 289 SER A CA 1
ATOM 2345 C C . SER A 1 289 ? -7.361 36.354 -32.815 1.00 30.17 289 SER A C 1
ATOM 2347 O O . SER A 1 289 ? -8.212 36.462 -33.697 1.00 30.17 289 SER A O 1
ATOM 2349 N N . SER A 1 290 ? -6.160 36.917 -32.978 1.00 23.17 290 SER A N 1
ATOM 2350 C CA . SER A 1 290 ? -5.791 37.552 -34.252 1.00 23.17 290 SER A CA 1
ATOM 2351 C C . SER A 1 290 ? -4.311 37.386 -34.601 1.00 23.17 290 SER A C 1
ATOM 2353 O O . SER A 1 290 ? -3.426 37.300 -33.757 1.00 23.17 290 SER A O 1
ATOM 2355 N N . SER A 1 291 ? -4.074 37.236 -35.897 1.00 27.89 291 SER A N 1
ATOM 2356 C CA . SER A 1 291 ? -2.843 36.791 -36.543 1.00 27.89 291 SER A CA 1
ATOM 2357 C C . SER A 1 291 ? -1.574 37.613 -36.257 1.00 27.89 291 SER A C 1
ATOM 2359 O O . SER A 1 291 ? -1.613 38.837 -36.252 1.00 27.89 291 SER A O 1
ATOM 2361 N N . LEU A 1 292 ? -0.438 36.894 -36.278 1.00 27.81 292 LEU A N 1
ATOM 2362 C CA . LEU A 1 292 ? 0.930 37.334 -36.619 1.00 27.81 292 LEU A CA 1
ATOM 2363 C C . LEU A 1 292 ? 1.686 38.200 -35.590 1.00 27.81 292 LEU A C 1
ATOM 2365 O O . LEU A 1 292 ? 1.732 39.424 -35.664 1.00 27.81 292 LEU A O 1
ATOM 2369 N N . ILE A 1 293 ? 2.455 37.521 -34.729 1.00 28.50 293 ILE A N 1
ATOM 2370 C CA . ILE A 1 293 ? 3.570 38.115 -33.979 1.00 28.50 293 ILE A CA 1
ATOM 2371 C C . ILE A 1 293 ? 4.676 38.538 -34.961 1.00 28.50 293 ILE A C 1
ATOM 2373 O O . ILE A 1 293 ? 5.359 37.701 -35.559 1.00 28.50 293 ILE A O 1
ATOM 2377 N N . SER A 1 294 ? 4.924 39.845 -35.058 1.00 21.25 294 SER A N 1
ATOM 2378 C CA . SER A 1 294 ? 6.187 40.389 -35.555 1.00 21.25 294 SER A CA 1
ATOM 2379 C C . SER A 1 294 ? 7.288 40.166 -34.510 1.00 21.25 294 SER A C 1
ATOM 2381 O O . SER A 1 294 ? 7.413 40.907 -33.537 1.00 21.25 294 SER A O 1
ATOM 2383 N N . VAL A 1 295 ? 8.103 39.130 -34.711 1.00 32.78 295 VAL A N 1
ATOM 2384 C CA . VAL A 1 295 ? 9.311 38.850 -33.918 1.00 32.78 295 VAL A CA 1
ATOM 2385 C C . VAL A 1 295 ? 10.524 39.543 -34.533 1.00 32.78 295 VAL A C 1
ATOM 2387 O O . VAL A 1 295 ? 10.818 39.286 -35.699 1.00 32.78 295 VAL A O 1
ATOM 2390 N N . LYS A 1 296 ? 11.326 40.265 -33.731 1.00 24.81 296 LYS A N 1
ATOM 2391 C CA . LYS A 1 296 ? 12.798 40.377 -33.896 1.00 24.81 296 LYS A CA 1
ATOM 2392 C C . LYS A 1 296 ? 13.497 40.707 -32.556 1.00 24.81 296 LYS A C 1
ATOM 2394 O O . LYS A 1 296 ? 12.950 41.487 -31.791 1.00 24.81 296 LYS A O 1
ATOM 2399 N N . PRO A 1 297 ? 14.761 40.286 -32.321 1.00 38.22 297 PRO A N 1
ATOM 2400 C CA . PRO A 1 297 ? 15.344 38.966 -32.578 1.00 38.22 297 PRO A CA 1
ATOM 2401 C C . PRO A 1 297 ? 16.195 38.455 -31.379 1.00 38.22 297 PRO A C 1
ATOM 2403 O O . PRO A 1 297 ? 17.151 39.100 -30.965 1.00 38.22 297 PRO A O 1
ATOM 2406 N N . LYS A 1 298 ? 15.963 37.224 -30.899 1.00 27.47 298 LYS A N 1
ATOM 2407 C CA . LYS A 1 298 ? 16.993 36.411 -30.206 1.00 27.47 298 LYS A CA 1
ATOM 2408 C C . LYS A 1 298 ? 17.337 35.221 -31.103 1.00 27.47 298 LYS A C 1
ATOM 2410 O O . LYS A 1 298 ? 16.774 34.138 -30.989 1.00 27.47 298 LYS A O 1
ATOM 2415 N N . ARG A 1 299 ? 18.202 35.468 -32.088 1.00 33.16 299 ARG A N 1
ATOM 2416 C CA . ARG A 1 299 ? 18.379 34.640 -33.296 1.00 33.16 299 ARG A CA 1
ATOM 2417 C C . ARG A 1 299 ? 19.286 33.404 -33.160 1.00 33.16 299 ARG A C 1
ATOM 2419 O O . ARG A 1 299 ? 19.701 32.880 -34.183 1.00 33.16 299 ARG A O 1
ATOM 2426 N N . PHE A 1 300 ? 19.555 32.890 -31.956 1.00 31.42 300 PHE A N 1
ATOM 2427 C CA . PHE A 1 300 ? 20.349 31.652 -31.807 1.00 31.42 300 PHE A CA 1
ATOM 2428 C C . PHE A 1 300 ? 19.759 30.578 -30.872 1.00 31.42 300 PHE A C 1
ATOM 2430 O O . PHE A 1 300 ? 20.387 29.552 -30.653 1.00 31.42 300 PHE A O 1
ATOM 2437 N N . LEU A 1 301 ? 18.528 30.751 -30.368 1.00 37.91 301 LEU A N 1
ATOM 2438 C CA . LEU A 1 301 ? 17.872 29.784 -29.463 1.00 37.91 301 LEU A CA 1
ATOM 2439 C C . LEU A 1 301 ? 16.506 29.253 -29.953 1.00 37.91 301 LEU A C 1
ATOM 2441 O O . LEU A 1 301 ? 15.869 28.477 -29.247 1.00 37.91 301 LEU A O 1
ATOM 2445 N N . SER A 1 302 ? 16.049 29.602 -31.166 1.00 51.41 302 SER A N 1
ATOM 2446 C CA . SER A 1 302 ? 14.745 29.144 -31.690 1.00 51.41 302 SER A CA 1
ATOM 2447 C C . SER A 1 302 ? 14.789 27.807 -32.446 1.00 51.41 302 SER A C 1
ATOM 2449 O O . SER A 1 302 ? 13.784 27.105 -32.477 1.00 51.41 302 SER A O 1
ATOM 2451 N N . VAL A 1 303 ? 15.935 27.412 -33.016 1.00 55.75 303 VAL A N 1
ATOM 2452 C CA . VAL A 1 303 ? 16.067 26.140 -33.760 1.00 55.75 303 VAL A CA 1
ATOM 2453 C C . VAL A 1 303 ? 16.267 24.957 -32.812 1.00 55.75 303 VAL A C 1
ATOM 2455 O O . VAL A 1 303 ? 15.626 23.926 -32.974 1.00 55.75 303 VAL A O 1
ATOM 2458 N N . PHE A 1 304 ? 17.087 25.108 -31.770 1.00 59.50 304 PHE A N 1
ATOM 2459 C CA . PHE A 1 304 ? 17.375 24.022 -30.822 1.00 59.50 304 PHE A CA 1
ATOM 2460 C C . PHE A 1 304 ? 16.120 23.551 -30.061 1.00 59.50 304 PHE A C 1
ATOM 2462 O O . PHE A 1 304 ? 15.934 22.356 -29.839 1.00 59.50 304 PHE A O 1
ATOM 2469 N N . ASN A 1 305 ? 15.214 24.485 -29.742 1.00 61.94 305 ASN A N 1
ATOM 2470 C CA . ASN A 1 305 ? 13.913 24.187 -29.133 1.00 61.94 305 ASN A CA 1
ATOM 2471 C C . ASN A 1 305 ? 12.933 23.539 -30.124 1.00 61.94 305 ASN A C 1
ATOM 2473 O O . ASN A 1 305 ? 12.184 22.640 -29.740 1.00 61.94 305 ASN A O 1
ATOM 2477 N N . LEU A 1 306 ? 12.958 23.949 -31.399 1.00 65.56 306 LEU A N 1
ATOM 2478 C CA . LEU A 1 306 ? 12.166 23.309 -32.454 1.00 65.56 306 LEU A CA 1
ATOM 2479 C C . LEU A 1 306 ? 12.592 21.844 -32.655 1.00 65.56 306 LEU A C 1
ATOM 2481 O O . LEU A 1 306 ? 11.738 20.978 -32.798 1.00 65.56 306 LEU A O 1
ATOM 2485 N N . LEU A 1 307 ? 13.898 21.564 -32.590 1.00 70.25 307 LEU A N 1
ATOM 2486 C CA . LEU A 1 307 ? 14.491 20.237 -32.806 1.00 70.25 307 LEU A CA 1
ATOM 2487 C C . LEU A 1 307 ? 14.564 19.355 -31.543 1.00 70.25 307 LEU A C 1
ATOM 2489 O O . LEU A 1 307 ? 15.239 18.325 -31.558 1.00 70.25 307 LEU A O 1
ATOM 2493 N N . ARG A 1 308 ? 13.903 19.750 -30.442 1.00 68.69 308 ARG A N 1
ATOM 2494 C CA . ARG A 1 308 ? 13.905 18.999 -29.169 1.00 68.69 308 ARG A CA 1
ATOM 2495 C C . ARG A 1 308 ? 15.309 18.710 -28.610 1.00 68.69 308 ARG A C 1
ATOM 2497 O O . ARG A 1 308 ? 15.495 17.722 -27.914 1.00 68.69 308 ARG A O 1
ATOM 2504 N N . GLY A 1 309 ? 16.305 19.564 -28.865 1.00 59.88 309 GLY A N 1
ATOM 2505 C CA . GLY A 1 309 ? 17.704 19.266 -28.519 1.00 59.88 309 GLY A CA 1
ATOM 2506 C C . GLY A 1 309 ? 17.926 18.915 -27.038 1.00 59.88 309 GLY A C 1
ATOM 2507 O O . GLY A 1 309 ? 18.639 17.968 -26.731 1.00 59.88 309 GLY A O 1
ATOM 2508 N N . ASN A 1 310 ? 17.242 19.592 -26.110 1.00 62.12 310 ASN A N 1
ATOM 2509 C CA . ASN A 1 310 ? 17.336 19.292 -24.673 1.00 62.12 310 ASN A CA 1
ATOM 2510 C C . ASN A 1 310 ? 16.684 17.956 -24.268 1.00 62.12 310 ASN A C 1
ATOM 2512 O O . ASN A 1 310 ? 17.067 17.388 -23.248 1.00 62.12 310 ASN A O 1
ATOM 2516 N N . ASP A 1 311 ? 15.730 17.454 -25.058 1.00 61.47 311 ASP A N 1
ATOM 2517 C CA . ASP A 1 311 ? 14.915 16.279 -24.736 1.00 61.47 311 ASP A CA 1
ATOM 2518 C C . ASP A 1 311 ? 15.607 14.964 -25.103 1.00 61.47 311 ASP A C 1
ATOM 2520 O O . ASP A 1 311 ? 15.001 13.922 -24.897 1.00 61.47 311 ASP A O 1
ATOM 2524 N N . TRP A 1 312 ? 16.811 14.969 -25.692 1.00 69.44 312 TRP A N 1
ATOM 2525 C CA . TRP A 1 312 ? 17.542 13.739 -26.049 1.00 69.44 312 TRP A CA 1
ATOM 2526 C C . TRP A 1 312 ? 19.066 13.801 -25.900 1.00 69.44 312 TRP A C 1
ATOM 2528 O O . TRP A 1 312 ? 19.710 12.764 -25.720 1.00 69.44 312 TRP A O 1
ATOM 2538 N N . TRP A 1 313 ? 19.643 15.004 -25.895 1.00 78.06 313 TRP A N 1
ATOM 2539 C CA . TRP A 1 313 ? 21.091 15.219 -25.850 1.00 78.06 313 TRP A CA 1
ATOM 2540 C C . TRP A 1 313 ? 21.785 14.555 -24.652 1.00 78.06 313 TRP A C 1
ATOM 2542 O O . TRP A 1 313 ? 22.837 13.939 -24.810 1.00 78.06 313 TRP A O 1
ATOM 2552 N N . PHE A 1 314 ? 21.194 14.647 -23.459 1.00 70.56 314 PHE A N 1
ATOM 2553 C CA . PHE A 1 314 ? 21.854 14.221 -22.221 1.00 70.56 314 PHE A CA 1
ATOM 2554 C C . PHE A 1 314 ? 21.821 12.714 -21.955 1.00 70.56 314 PHE A C 1
ATOM 2556 O O . PHE A 1 314 ? 22.660 12.260 -21.187 1.00 70.56 314 PHE A O 1
ATOM 2563 N N . TYR A 1 315 ? 20.932 11.949 -22.600 1.00 70.69 315 TYR A N 1
ATOM 2564 C CA . TYR A 1 315 ? 20.811 10.505 -22.348 1.00 70.69 315 TYR A CA 1
ATOM 2565 C C . TYR A 1 315 ? 21.163 9.608 -23.538 1.00 70.69 315 TYR A C 1
ATOM 2567 O O . TYR A 1 315 ? 21.546 8.457 -23.341 1.00 70.69 315 TYR A O 1
ATOM 2575 N N . LYS A 1 316 ? 21.075 10.096 -24.787 1.00 78.19 316 LYS A N 1
ATOM 2576 C CA . LYS A 1 316 ? 21.422 9.278 -25.969 1.00 78.19 316 LYS A CA 1
ATOM 2577 C C . LYS A 1 316 ? 22.895 9.373 -26.354 1.00 78.19 316 LYS A C 1
ATOM 2579 O O . LYS A 1 316 ? 23.475 8.393 -26.806 1.00 78.19 316 LYS A O 1
ATOM 2584 N N . ILE A 1 317 ? 23.504 10.549 -26.197 1.00 85.44 317 ILE A N 1
ATOM 2585 C CA . ILE A 1 317 ? 24.861 10.813 -26.696 1.00 85.44 317 ILE A CA 1
ATOM 2586 C C . ILE A 1 317 ? 25.956 10.197 -25.812 1.00 85.44 317 ILE A C 1
ATOM 2588 O O . ILE A 1 317 ? 26.854 9.567 -26.374 1.00 85.44 317 ILE A O 1
ATOM 2592 N N . PRO A 1 318 ? 25.940 10.333 -24.470 1.00 87.31 318 PRO A N 1
ATOM 2593 C CA . PRO A 1 318 ? 27.042 9.826 -23.651 1.00 87.31 318 PRO A CA 1
ATOM 2594 C C . PRO A 1 318 ? 27.305 8.314 -23.783 1.00 87.31 318 PRO A C 1
ATOM 2596 O O . PRO A 1 318 ? 28.475 7.950 -23.907 1.00 87.31 318 PRO A O 1
ATOM 2599 N N . PRO A 1 319 ? 26.283 7.433 -23.862 1.00 88.62 319 PRO A N 1
ATOM 2600 C CA . PRO A 1 319 ? 26.499 6.006 -24.116 1.00 88.62 319 PRO A CA 1
ATOM 2601 C C . PRO A 1 319 ? 27.173 5.725 -25.464 1.00 88.62 319 PRO A C 1
ATOM 2603 O O . PRO A 1 319 ? 28.091 4.914 -25.537 1.00 88.62 319 PRO A O 1
ATOM 2606 N N . LEU A 1 320 ? 26.769 6.430 -26.527 1.00 91.75 320 LEU A N 1
ATOM 2607 C CA . LEU A 1 320 ? 27.382 6.298 -27.854 1.00 91.75 320 LEU A CA 1
ATOM 2608 C C . LEU A 1 320 ? 28.842 6.765 -27.842 1.00 91.75 320 LEU A C 1
ATOM 2610 O O . LEU A 1 320 ? 29.709 6.115 -28.422 1.00 91.75 320 LEU A O 1
ATOM 2614 N N . LEU A 1 321 ? 29.134 7.852 -27.123 1.00 92.06 321 LEU A N 1
ATOM 2615 C CA . LEU A 1 321 ? 30.505 8.311 -26.911 1.00 92.06 321 LEU A CA 1
ATOM 2616 C C . LEU A 1 321 ? 31.333 7.307 -26.106 1.00 92.06 321 LEU A C 1
ATOM 2618 O O . LEU A 1 321 ? 32.495 7.101 -26.437 1.00 92.06 321 LEU A O 1
ATOM 2622 N N . ALA A 1 322 ? 30.755 6.644 -25.102 1.00 92.50 322 ALA A N 1
ATOM 2623 C CA . ALA A 1 322 ? 31.445 5.601 -24.349 1.00 92.50 322 ALA A CA 1
ATOM 2624 C C . ALA A 1 322 ? 31.889 4.444 -25.259 1.00 92.50 322 ALA A C 1
ATOM 2626 O O . ALA A 1 322 ? 33.026 3.990 -25.151 1.00 92.50 322 ALA A O 1
ATOM 2627 N N . ILE A 1 323 ? 31.037 4.015 -26.197 1.00 94.62 323 ILE A N 1
ATOM 2628 C CA . ILE A 1 323 ? 31.392 2.979 -27.179 1.00 94.62 323 ILE A CA 1
ATOM 2629 C C . ILE A 1 323 ? 32.473 3.471 -28.146 1.00 94.62 323 ILE A C 1
ATOM 2631 O O . ILE A 1 323 ? 33.425 2.740 -28.407 1.00 94.62 323 ILE A O 1
ATOM 2635 N N . ALA A 1 324 ? 32.394 4.720 -28.615 1.00 94.06 324 ALA A N 1
ATOM 2636 C CA . ALA A 1 324 ? 33.456 5.314 -29.428 1.00 94.06 324 ALA A CA 1
ATOM 2637 C C . ALA A 1 324 ? 34.801 5.343 -28.678 1.00 94.06 324 ALA A C 1
ATOM 2639 O O . ALA A 1 324 ? 35.827 4.955 -29.229 1.00 94.06 324 ALA A O 1
ATOM 2640 N N . TYR A 1 325 ? 34.807 5.751 -27.405 1.00 94.31 325 TYR A N 1
ATOM 2641 C CA . TYR A 1 325 ? 36.013 5.763 -26.573 1.00 94.31 325 TYR A CA 1
ATOM 2642 C C . TYR A 1 325 ? 36.557 4.355 -26.326 1.00 94.31 325 TYR A C 1
ATOM 2644 O O . TYR A 1 325 ? 37.769 4.162 -26.347 1.00 94.31 325 TYR A O 1
ATOM 2652 N N . ALA A 1 326 ? 35.679 3.373 -26.120 1.00 93.69 326 ALA A N 1
ATOM 2653 C CA . ALA A 1 326 ? 36.069 1.977 -25.975 1.00 93.69 326 ALA A CA 1
ATOM 2654 C C . ALA A 1 326 ? 36.730 1.437 -27.253 1.00 93.69 326 ALA A C 1
ATOM 2656 O O . ALA A 1 326 ? 37.787 0.821 -27.164 1.00 93.69 326 ALA A O 1
ATOM 2657 N N . GLU A 1 327 ? 36.174 1.720 -28.434 1.00 93.81 327 GLU A N 1
ATOM 2658 C CA . GLU A 1 327 ? 36.785 1.333 -29.713 1.00 93.81 327 GLU A CA 1
ATOM 2659 C C . GLU A 1 327 ? 38.144 2.002 -29.933 1.00 93.81 327 GLU A C 1
ATOM 2661 O O . GLU A 1 327 ? 39.110 1.314 -30.251 1.00 93.81 327 GLU A O 1
ATOM 2666 N N . ILE A 1 328 ? 38.261 3.313 -29.683 1.00 92.94 328 ILE A N 1
ATOM 2667 C CA . ILE A 1 328 ? 39.547 4.034 -29.759 1.00 92.94 328 ILE A CA 1
ATOM 2668 C C . ILE A 1 328 ? 40.589 3.373 -28.842 1.00 92.94 328 ILE A C 1
ATOM 2670 O O . ILE A 1 328 ? 41.750 3.229 -29.216 1.00 92.94 328 ILE A O 1
ATOM 2674 N N . LEU A 1 329 ? 40.175 2.956 -27.642 1.00 90.62 329 LEU A N 1
ATOM 2675 C CA . LEU A 1 329 ? 41.045 2.350 -26.635 1.00 90.62 329 LEU A CA 1
ATOM 2676 C C . LEU A 1 329 ? 41.479 0.920 -26.988 1.00 90.62 329 LEU A C 1
ATOM 2678 O O . LEU A 1 329 ? 42.614 0.544 -26.687 1.00 90.62 329 LEU A O 1
ATOM 2682 N N . ILE A 1 330 ? 40.585 0.123 -27.582 1.00 90.50 330 ILE A N 1
ATOM 2683 C CA . ILE A 1 330 ? 40.872 -1.251 -28.021 1.00 90.50 330 ILE A CA 1
ATOM 2684 C C . ILE A 1 330 ? 41.761 -1.223 -29.265 1.00 90.50 330 ILE A C 1
ATOM 2686 O O . ILE A 1 330 ? 42.786 -1.895 -29.300 1.00 90.50 330 ILE A O 1
ATOM 2690 N N . GLN A 1 331 ? 41.396 -0.419 -30.262 1.00 88.88 331 GLN A N 1
ATOM 2691 C CA . GLN A 1 331 ? 42.087 -0.347 -31.551 1.00 88.88 331 GLN A CA 1
ATOM 2692 C C . GLN A 1 331 ? 43.382 0.478 -31.507 1.00 88.88 331 GLN A C 1
ATOM 2694 O O . GLN A 1 331 ? 44.173 0.394 -32.441 1.00 88.88 331 GLN A O 1
ATOM 2699 N N . ASP A 1 332 ? 43.591 1.264 -30.445 1.00 87.50 332 ASP A N 1
ATOM 2700 C CA . ASP A 1 332 ? 44.714 2.198 -30.276 1.00 87.50 332 ASP A CA 1
ATOM 2701 C C . ASP A 1 332 ? 44.826 3.208 -31.436 1.00 87.50 332 ASP A C 1
ATOM 2703 O O . ASP A 1 332 ? 45.889 3.449 -32.011 1.00 87.50 332 ASP A O 1
ATOM 2707 N N . THR A 1 333 ? 43.688 3.787 -31.833 1.00 87.44 333 THR A N 1
ATOM 2708 C CA . THR A 1 333 ? 43.618 4.648 -33.021 1.00 87.44 333 THR A CA 1
ATOM 2709 C C . THR A 1 333 ? 44.316 5.999 -32.814 1.00 87.44 333 THR A C 1
ATOM 2711 O O . THR A 1 333 ? 44.217 6.600 -31.738 1.00 87.44 333 THR A O 1
ATOM 2714 N N . PRO A 1 334 ? 44.942 6.574 -33.864 1.00 89.12 334 PRO A N 1
ATOM 2715 C CA . PRO A 1 334 ? 45.594 7.877 -33.772 1.00 89.12 334 PRO A CA 1
ATOM 2716 C C . PRO A 1 334 ? 44.646 8.982 -33.263 1.00 89.12 334 PRO A C 1
ATOM 2718 O O . PRO A 1 334 ? 43.521 9.110 -33.771 1.00 89.12 334 PRO A O 1
ATOM 2721 N N . PRO A 1 335 ? 45.076 9.840 -32.315 1.00 87.81 335 PRO A N 1
ATOM 2722 C CA . PRO A 1 335 ? 44.209 10.849 -31.704 1.00 87.81 335 PRO A CA 1
ATOM 2723 C C . PRO A 1 335 ? 43.573 11.830 -32.696 1.00 87.81 335 PRO A C 1
ATOM 2725 O O . PRO A 1 335 ? 42.399 12.163 -32.568 1.00 87.81 335 PRO A O 1
ATOM 2728 N N . GLN A 1 336 ? 44.313 12.266 -33.718 1.00 87.56 336 GLN A N 1
ATOM 2729 C CA . GLN A 1 336 ? 43.830 13.231 -34.716 1.00 87.56 336 GLN A CA 1
ATOM 2730 C C . GLN A 1 336 ? 42.654 12.667 -35.526 1.00 87.56 336 GLN A C 1
ATOM 2732 O O . GLN A 1 336 ? 41.601 13.298 -35.619 1.00 87.56 336 GLN A O 1
ATOM 2737 N N . GLN A 1 337 ? 42.812 11.449 -36.054 1.00 88.56 337 GLN A N 1
ATOM 2738 C CA . GLN A 1 337 ? 41.776 10.755 -36.820 1.00 88.56 337 GLN A CA 1
ATOM 2739 C C . GLN A 1 337 ? 40.565 10.420 -35.940 1.00 88.56 337 GLN A C 1
ATOM 2741 O O . GLN A 1 337 ? 39.422 10.607 -36.358 1.00 88.56 337 GLN A O 1
ATOM 2746 N N . SER A 1 338 ? 40.814 10.012 -34.693 1.00 90.69 338 SER A N 1
ATOM 2747 C CA . SER A 1 338 ? 39.770 9.716 -33.708 1.00 90.69 338 SER A CA 1
ATOM 2748 C C . SER A 1 338 ? 38.924 10.953 -33.389 1.00 90.69 338 SER A C 1
ATOM 2750 O O . SER A 1 338 ? 37.699 10.885 -33.432 1.00 90.69 338 SER A O 1
ATOM 2752 N N . ILE A 1 339 ? 39.557 12.103 -33.130 1.00 89.25 339 ILE A N 1
ATOM 2753 C CA . ILE A 1 339 ? 38.869 13.361 -32.793 1.00 89.25 339 ILE A CA 1
ATOM 2754 C C . ILE A 1 339 ? 38.049 13.882 -33.980 1.00 89.25 339 ILE A C 1
ATOM 2756 O O . ILE A 1 339 ? 36.893 14.259 -33.793 1.00 89.25 339 ILE A O 1
ATOM 2760 N N . ILE A 1 340 ? 38.608 13.876 -35.196 1.00 89.56 340 ILE A N 1
ATOM 2761 C CA . ILE A 1 340 ? 37.891 14.316 -36.406 1.00 89.56 340 ILE A CA 1
ATOM 2762 C C . ILE A 1 340 ? 36.651 13.440 -36.648 1.00 89.56 340 ILE A C 1
ATOM 2764 O O . ILE A 1 340 ? 35.555 13.962 -36.860 1.00 89.56 340 ILE A O 1
ATOM 2768 N N . THR A 1 341 ? 36.806 12.118 -36.535 1.00 91.50 341 THR A N 1
ATOM 2769 C CA . THR A 1 341 ? 35.704 11.155 -36.688 1.00 91.50 341 THR A CA 1
ATOM 2770 C C . THR A 1 341 ? 34.628 11.360 -35.623 1.00 91.50 341 THR A C 1
ATOM 2772 O O . THR A 1 341 ? 33.437 11.360 -35.930 1.00 91.50 341 THR A O 1
ATOM 2775 N N . LEU A 1 342 ? 35.028 11.608 -34.374 1.00 90.50 342 LEU A N 1
ATOM 2776 C CA . LEU A 1 342 ? 34.108 11.821 -33.259 1.00 90.50 342 LEU A CA 1
ATOM 2777 C C . LEU A 1 342 ? 33.316 13.133 -33.389 1.00 90.50 342 LEU A C 1
ATOM 2779 O O . LEU A 1 342 ? 32.126 13.164 -33.081 1.00 90.50 342 LEU A O 1
ATOM 2783 N N . LEU A 1 343 ? 33.938 14.200 -33.900 1.00 88.69 343 LEU A N 1
ATOM 2784 C CA . LEU A 1 343 ? 33.251 15.463 -34.193 1.00 88.69 343 LEU A CA 1
ATOM 2785 C C . LEU A 1 343 ? 32.211 15.300 -35.306 1.00 88.69 343 LEU A C 1
ATOM 2787 O O . LEU A 1 343 ? 31.082 15.769 -35.160 1.00 88.69 343 LEU A O 1
ATOM 2791 N N . ALA A 1 344 ? 32.550 14.604 -36.393 1.00 90.38 344 ALA A N 1
ATOM 2792 C CA . ALA A 1 344 ? 31.588 14.330 -37.458 1.00 90.38 344 ALA A CA 1
ATOM 2793 C C . ALA A 1 344 ? 30.438 13.434 -36.997 1.00 90.38 344 ALA A C 1
ATOM 2795 O O . ALA A 1 344 ? 29.284 13.701 -37.337 1.00 90.38 344 ALA A O 1
ATOM 2796 N N . LEU A 1 345 ? 30.737 12.427 -36.173 1.00 89.19 345 LEU A N 1
ATOM 2797 C CA . LEU A 1 345 ? 29.731 11.575 -35.555 1.00 89.19 345 LEU A CA 1
ATOM 2798 C C . LEU A 1 345 ? 28.764 12.393 -34.684 1.00 89.19 345 LEU A C 1
ATOM 2800 O O . LEU A 1 345 ? 27.553 12.234 -34.813 1.00 89.19 345 LEU A O 1
ATOM 2804 N N . LEU A 1 346 ? 29.274 13.296 -33.840 1.00 87.44 346 LEU A N 1
ATOM 2805 C CA . LEU A 1 346 ? 28.451 14.161 -32.986 1.00 87.44 346 LEU A CA 1
ATOM 2806 C C . LEU A 1 346 ? 27.517 15.065 -33.797 1.00 87.44 346 LEU A C 1
ATOM 2808 O O . LEU A 1 346 ? 26.332 15.175 -33.477 1.00 87.44 346 LEU A O 1
ATOM 2812 N N . VAL A 1 347 ? 28.030 15.682 -34.866 1.00 88.06 347 VAL A N 1
ATOM 2813 C CA . VAL A 1 347 ? 27.216 16.505 -35.774 1.00 88.06 347 VAL A CA 1
ATOM 2814 C C . VAL A 1 347 ? 26.156 15.647 -36.470 1.00 88.06 347 VAL A C 1
ATOM 2816 O O . VAL A 1 347 ? 24.992 16.041 -36.535 1.00 88.06 347 VAL A O 1
ATOM 2819 N N . SER A 1 348 ? 26.525 14.454 -36.941 1.00 90.06 348 SER A N 1
ATOM 2820 C CA . SER A 1 348 ? 25.605 13.540 -37.619 1.00 90.06 348 SER A CA 1
ATOM 2821 C C . SER A 1 348 ? 24.477 13.061 -36.700 1.00 90.06 348 SER A C 1
ATOM 2823 O O . SER A 1 348 ? 23.306 13.233 -37.036 1.00 90.06 348 SER A O 1
ATOM 2825 N N . ILE A 1 349 ? 24.803 12.546 -35.507 1.00 87.81 349 ILE A N 1
ATOM 2826 C CA . ILE A 1 349 ? 23.822 12.071 -34.516 1.00 87.81 349 ILE A CA 1
ATOM 2827 C C . ILE A 1 349 ? 22.851 13.186 -34.123 1.00 87.81 349 ILE A C 1
ATOM 2829 O O . ILE A 1 349 ? 21.665 12.912 -33.916 1.00 87.81 349 ILE A O 1
ATOM 2833 N N . PHE A 1 350 ? 23.318 14.439 -34.055 1.00 86.81 350 PHE A N 1
ATOM 2834 C CA . PHE A 1 350 ? 22.452 15.575 -33.759 1.00 86.81 350 PHE A CA 1
ATOM 2835 C C . PHE A 1 350 ? 21.343 15.755 -34.791 1.00 86.81 350 PHE A C 1
ATOM 2837 O O . PHE A 1 350 ? 20.166 15.828 -34.432 1.00 86.81 350 PHE A O 1
ATOM 2844 N N . PHE A 1 351 ? 21.701 15.765 -36.072 1.00 89.38 351 PHE A N 1
ATOM 2845 C CA . PHE A 1 351 ? 20.724 15.919 -37.142 1.00 89.38 351 PHE A CA 1
ATOM 2846 C C . PHE A 1 351 ? 19.859 14.670 -37.346 1.00 89.38 351 PHE A C 1
ATOM 2848 O O . PHE A 1 351 ? 18.663 14.812 -37.590 1.00 89.38 351 PHE A O 1
ATOM 2855 N N . VAL A 1 352 ? 20.410 13.466 -37.161 1.00 90.56 352 VAL A N 1
ATOM 2856 C CA . VAL A 1 352 ? 19.653 12.199 -37.197 1.00 90.56 352 VAL A CA 1
ATOM 2857 C C . VAL A 1 352 ? 18.588 12.164 -36.094 1.00 90.56 352 VAL A C 1
ATOM 2859 O O . VAL A 1 352 ? 17.428 11.842 -36.347 1.00 90.56 352 VAL A O 1
ATOM 2862 N N . SER A 1 353 ? 18.950 12.547 -34.867 1.00 87.25 353 SER A N 1
ATOM 2863 C CA . SER A 1 353 ? 18.015 12.570 -33.734 1.00 87.25 353 SER A CA 1
ATOM 2864 C C . SER A 1 353 ? 16.930 13.633 -33.925 1.00 87.25 353 SER A C 1
ATOM 2866 O O . SER A 1 353 ? 15.749 13.374 -33.690 1.00 87.25 353 SER A O 1
ATOM 2868 N N . ALA A 1 354 ? 17.314 14.815 -34.419 1.00 88.00 354 ALA A N 1
ATOM 2869 C CA . ALA A 1 354 ? 16.382 15.876 -34.782 1.00 88.00 354 ALA A CA 1
ATOM 2870 C C . ALA A 1 354 ? 15.414 15.443 -35.899 1.00 88.00 354 ALA A C 1
ATOM 2872 O O . ALA A 1 354 ? 14.216 15.714 -35.810 1.00 88.00 354 ALA A O 1
ATOM 2873 N N . TYR A 1 355 ? 15.914 14.733 -36.918 1.00 92.06 355 TYR A N 1
ATOM 2874 C CA . TYR A 1 355 ? 15.105 14.161 -37.995 1.00 92.06 355 TYR A CA 1
ATOM 2875 C C . TYR A 1 355 ? 14.030 13.223 -37.441 1.00 92.06 355 TYR A C 1
ATOM 2877 O O . TYR A 1 355 ? 12.857 13.398 -37.762 1.00 92.06 355 TYR A O 1
ATOM 2885 N N . GLY A 1 356 ? 14.405 12.287 -36.562 1.00 89.44 356 GLY A N 1
ATOM 2886 C CA . GLY A 1 356 ? 13.468 11.337 -35.958 1.00 89.44 356 GLY A CA 1
ATOM 2887 C C . GLY A 1 356 ? 12.306 12.012 -35.223 1.00 89.44 356 GLY A C 1
ATOM 2888 O O . GLY A 1 356 ? 11.149 11.664 -35.446 1.00 89.44 356 GLY A O 1
ATOM 2889 N N . HIS A 1 357 ? 12.594 13.030 -34.405 1.00 88.31 357 HIS A N 1
ATOM 2890 C CA . HIS A 1 357 ? 11.556 13.784 -33.694 1.00 88.31 357 HIS A CA 1
ATOM 2891 C C . HIS A 1 357 ? 10.641 14.574 -34.634 1.00 88.31 357 HIS A C 1
ATOM 2893 O O . HIS A 1 357 ? 9.426 14.550 -34.458 1.00 88.31 357 HIS A O 1
ATOM 2899 N N . VAL A 1 358 ? 11.211 15.253 -35.635 1.00 90.00 358 VAL A N 1
ATOM 2900 C CA . VAL A 1 358 ? 10.434 16.025 -36.615 1.00 90.00 358 VAL A CA 1
ATOM 2901 C C . VAL A 1 358 ? 9.525 15.108 -37.425 1.00 90.00 358 VAL A C 1
ATOM 2903 O O . VAL A 1 358 ? 8.349 15.412 -37.596 1.00 90.00 358 VAL A O 1
ATOM 2906 N N . VAL A 1 359 ? 10.042 13.975 -37.902 1.00 91.94 359 VAL A N 1
ATOM 2907 C CA . VAL A 1 359 ? 9.256 13.013 -38.680 1.00 91.94 359 VAL A CA 1
ATOM 2908 C C . VAL A 1 359 ? 8.153 12.388 -37.832 1.00 91.94 359 VAL A C 1
ATOM 2910 O O . VAL A 1 359 ? 7.021 12.309 -38.305 1.00 91.94 359 VAL A O 1
ATOM 2913 N N . ASN A 1 360 ? 8.429 12.023 -36.577 1.00 90.31 360 ASN A N 1
ATOM 2914 C CA . ASN A 1 360 ? 7.386 11.523 -35.684 1.00 90.31 360 ASN A CA 1
ATOM 2915 C C . ASN A 1 360 ? 6.279 12.566 -35.456 1.00 90.31 360 ASN A C 1
ATOM 2917 O O . ASN A 1 360 ? 5.111 12.261 -35.684 1.00 90.31 360 ASN A O 1
ATOM 2921 N N . ASP A 1 361 ? 6.641 13.808 -35.112 1.00 88.81 361 ASP A N 1
ATOM 2922 C CA . ASP A 1 361 ? 5.672 14.888 -34.894 1.00 88.81 361 ASP A CA 1
ATOM 2923 C C . ASP A 1 361 ? 4.863 15.191 -36.169 1.00 88.81 361 ASP A C 1
ATOM 2925 O O . ASP A 1 361 ? 3.678 15.477 -36.069 1.00 88.81 361 ASP A O 1
ATOM 2929 N N . ILE A 1 362 ? 5.444 15.099 -37.375 1.00 91.75 362 ILE A N 1
ATOM 2930 C CA . ILE A 1 362 ? 4.711 15.303 -38.641 1.00 91.75 362 ILE A CA 1
ATOM 2931 C C . ILE A 1 362 ? 3.577 14.284 -38.815 1.00 91.75 362 ILE A C 1
ATOM 2933 O O . ILE A 1 362 ? 2.491 14.659 -39.263 1.00 91.75 362 ILE A O 1
ATOM 2937 N N . PHE A 1 363 ? 3.827 13.013 -38.498 1.00 91.56 363 PHE A N 1
ATOM 2938 C CA . PHE A 1 363 ? 2.847 11.936 -38.667 1.00 91.56 363 PHE A CA 1
ATOM 2939 C C . PHE A 1 363 ? 1.867 11.810 -37.489 1.00 91.56 363 PHE A C 1
ATOM 2941 O O . PHE A 1 363 ? 0.830 11.166 -37.646 1.00 91.56 363 PHE A O 1
ATOM 2948 N N . ASP A 1 364 ? 2.155 12.454 -36.353 1.00 87.56 364 ASP A N 1
ATOM 2949 C CA . ASP A 1 364 ? 1.295 12.468 -35.162 1.00 87.56 364 ASP A CA 1
ATOM 2950 C C . ASP A 1 364 ? 0.377 13.681 -35.042 1.00 87.56 364 ASP A C 1
ATOM 2952 O O . ASP A 1 364 ? -0.416 13.727 -34.115 1.00 87.56 364 ASP A O 1
ATOM 2956 N N . ILE A 1 365 ? 0.389 14.628 -35.986 1.00 87.25 365 ILE A N 1
ATOM 2957 C CA . ILE A 1 365 ? -0.414 15.866 -35.896 1.00 87.25 365 ILE A CA 1
ATOM 2958 C C . ILE A 1 365 ? -1.893 15.601 -35.571 1.00 87.25 365 ILE A C 1
ATOM 2960 O O . ILE A 1 365 ? -2.460 16.270 -34.711 1.00 87.25 365 ILE A O 1
ATOM 2964 N N . GLU A 1 366 ? -2.521 14.639 -36.249 1.00 81.69 366 GLU A N 1
ATOM 2965 C CA . GLU A 1 366 ? -3.936 14.307 -36.033 1.00 81.69 366 GLU A CA 1
ATOM 2966 C C . GLU A 1 366 ? -4.161 13.570 -34.703 1.00 81.69 366 GLU A C 1
ATOM 2968 O O . GLU A 1 366 ? -5.118 13.869 -33.991 1.00 81.69 366 GLU A O 1
ATOM 2973 N N . VAL A 1 367 ? -3.253 12.662 -34.333 1.00 78.81 367 VAL A N 1
ATOM 2974 C CA . VAL A 1 367 ? -3.324 11.876 -33.088 1.00 78.81 367 VAL A CA 1
ATOM 2975 C C . VAL A 1 367 ? -3.085 12.759 -31.865 1.00 78.81 367 VAL A C 1
ATOM 2977 O O . VAL A 1 367 ? -3.844 12.703 -30.900 1.00 78.81 367 VAL A O 1
ATOM 2980 N N . ASP A 1 368 ? -2.082 13.632 -31.926 1.00 79.00 368 ASP A N 1
ATOM 2981 C CA . ASP A 1 368 ? -1.792 14.624 -30.897 1.00 79.00 368 ASP A CA 1
ATOM 2982 C C . ASP A 1 368 ? -2.958 15.599 -30.740 1.00 79.00 368 ASP A C 1
ATOM 2984 O O . ASP A 1 368 ? -3.347 15.906 -29.616 1.00 79.00 368 ASP A O 1
ATOM 2988 N N . SER A 1 369 ? -3.571 16.033 -31.847 1.00 77.62 369 SER A N 1
ATOM 2989 C CA . SER A 1 369 ? -4.758 16.889 -31.799 1.00 77.62 369 SER A CA 1
ATOM 2990 C C . SER A 1 369 ? -5.940 16.200 -31.109 1.00 77.62 369 SER A C 1
ATOM 2992 O O . SER A 1 369 ? -6.633 16.849 -30.329 1.00 77.62 369 SER A O 1
ATOM 2994 N N . GLN A 1 370 ? -6.174 14.907 -31.363 1.00 73.06 370 GLN A N 1
ATOM 2995 C CA . GLN A 1 370 ? -7.232 14.129 -30.699 1.00 73.06 370 GLN A CA 1
ATOM 2996 C C . GLN A 1 370 ? -6.932 13.877 -29.215 1.00 73.06 370 GLN A C 1
ATOM 2998 O O . GLN A 1 370 ? -7.842 13.873 -28.391 1.00 73.06 370 GLN A O 1
ATOM 3003 N N . ALA A 1 371 ? -5.656 13.720 -28.858 1.00 61.03 371 ALA A N 1
ATOM 3004 C CA . ALA A 1 371 ? -5.199 13.562 -27.479 1.00 61.03 371 ALA A CA 1
ATOM 3005 C C . ALA A 1 371 ? -5.037 14.900 -26.722 1.00 61.03 371 ALA A C 1
ATOM 3007 O O . ALA A 1 371 ? -4.596 14.899 -25.572 1.00 61.03 371 ALA A O 1
ATOM 3008 N N . GLY A 1 372 ? -5.343 16.043 -27.351 1.00 61.59 372 GLY A N 1
ATOM 3009 C CA . GLY A 1 372 ? -5.178 17.377 -26.759 1.00 61.59 372 GLY A CA 1
ATOM 3010 C C . GLY A 1 372 ? -3.716 17.803 -26.538 1.00 61.59 372 GLY A C 1
ATOM 3011 O O . GLY A 1 372 ? -3.447 18.711 -25.750 1.00 61.59 372 GLY A O 1
ATOM 3012 N N . LYS A 1 373 ? -2.752 17.155 -27.205 1.00 67.31 373 LYS A N 1
ATOM 3013 C CA . LYS A 1 373 ? -1.314 17.455 -27.133 1.00 67.31 373 LYS A CA 1
ATOM 3014 C C . LYS A 1 373 ? -0.938 18.544 -28.151 1.00 67.31 373 LYS A C 1
ATOM 3016 O O . LYS A 1 373 ? -1.345 18.523 -29.309 1.00 67.31 373 LYS A O 1
ATOM 3021 N N . HIS A 1 374 ? -0.107 19.505 -27.734 1.00 75.44 374 HIS A N 1
ATOM 3022 C CA . HIS A 1 374 ? 0.418 20.531 -28.642 1.00 75.44 374 HIS A CA 1
ATOM 3023 C C . HIS A 1 374 ? 1.502 19.951 -29.563 1.00 75.44 374 HIS A C 1
ATOM 3025 O O . HIS A 1 374 ? 2.594 19.608 -29.101 1.00 75.44 374 HIS A O 1
ATOM 3031 N N . ASN A 1 375 ? 1.230 19.913 -30.868 1.00 84.69 375 ASN A N 1
ATOM 3032 C CA . ASN A 1 375 ? 2.177 19.452 -31.879 1.00 84.69 375 ASN A CA 1
ATOM 3033 C C . ASN A 1 375 ? 2.925 20.628 -32.540 1.00 84.69 375 ASN A C 1
ATOM 3035 O O . ASN A 1 375 ? 2.321 21.523 -33.134 1.00 84.69 375 ASN A O 1
ATOM 3039 N N . ARG A 1 376 ? 4.264 20.611 -32.477 1.00 81.56 376 ARG A N 1
ATOM 3040 C CA . ARG A 1 376 ? 5.131 21.711 -32.952 1.00 81.56 376 ARG A CA 1
ATOM 3041 C C . ARG A 1 376 ? 5.216 21.821 -34.478 1.00 81.56 376 ARG A C 1
ATOM 3043 O O . ARG A 1 376 ? 5.624 22.865 -34.984 1.00 81.56 376 ARG A O 1
ATOM 3050 N N . MET A 1 377 ? 4.853 20.765 -35.206 1.00 88.62 377 MET A N 1
ATOM 3051 C CA . MET A 1 377 ? 4.870 20.722 -36.673 1.00 88.62 377 MET A CA 1
ATOM 3052 C C . MET A 1 377 ? 3.522 21.126 -37.284 1.00 88.62 377 MET A C 1
ATOM 3054 O O . MET A 1 377 ? 3.467 21.455 -38.474 1.00 88.62 377 MET A O 1
ATOM 3058 N N . ALA A 1 378 ? 2.452 21.170 -36.480 1.00 84.88 378 ALA A N 1
ATOM 3059 C CA . ALA A 1 378 ? 1.116 21.585 -36.906 1.00 84.88 378 ALA A CA 1
ATOM 3060 C C . ALA A 1 378 ? 1.075 22.979 -37.578 1.00 84.88 378 ALA A C 1
ATOM 3062 O O . ALA A 1 378 ? 0.448 23.079 -38.634 1.00 84.88 378 ALA A O 1
ATOM 3063 N N . PRO A 1 379 ? 1.794 24.019 -37.094 1.00 84.38 379 PRO A N 1
ATOM 3064 C CA . PRO A 1 379 ? 1.780 25.349 -37.718 1.00 84.38 379 PRO A CA 1
ATOM 3065 C C . PRO A 1 379 ? 2.499 25.443 -39.077 1.00 84.38 379 PRO A C 1
ATOM 3067 O O . PRO A 1 379 ? 2.322 26.425 -39.794 1.00 84.38 379 PRO A O 1
ATOM 3070 N N . LEU A 1 380 ? 3.345 24.467 -39.435 1.00 84.81 380 LEU A N 1
ATOM 3071 C CA . LEU A 1 380 ? 4.120 24.488 -40.683 1.00 84.81 380 LEU A CA 1
ATOM 3072 C C . LEU A 1 380 ? 3.300 23.947 -41.860 1.00 84.81 380 LEU A C 1
ATOM 3074 O O . LEU A 1 380 ? 2.557 22.980 -41.710 1.00 84.81 380 LEU A O 1
ATOM 3078 N N . SER A 1 381 ? 3.487 24.503 -43.058 1.00 86.81 381 SER A N 1
ATOM 3079 C CA . SER A 1 381 ? 2.889 23.964 -44.291 1.00 86.81 381 SER A CA 1
ATOM 3080 C C . SER A 1 381 ? 3.519 22.625 -44.706 1.00 86.81 381 SER A C 1
ATOM 3082 O O . SER A 1 381 ? 4.660 22.322 -44.350 1.00 86.81 381 SER A O 1
ATOM 3084 N N . ARG A 1 382 ? 2.818 21.831 -45.532 1.00 86.06 382 ARG A N 1
ATOM 3085 C CA . ARG A 1 382 ? 3.343 20.551 -46.059 1.00 86.06 382 ARG A CA 1
ATOM 3086 C C . ARG A 1 382 ? 4.714 20.703 -46.737 1.00 86.06 382 ARG A C 1
ATOM 3088 O O . ARG A 1 382 ? 5.603 19.900 -46.475 1.00 86.06 382 ARG A O 1
ATOM 3095 N N . GLY A 1 383 ? 4.913 21.750 -47.542 1.00 86.50 383 GLY A N 1
ATOM 3096 C CA . GLY A 1 383 ? 6.197 22.018 -48.204 1.00 86.50 383 GLY A CA 1
ATOM 3097 C C . GLY A 1 383 ? 7.330 22.346 -47.224 1.00 86.50 383 GLY A C 1
ATOM 3098 O O . GLY A 1 383 ? 8.440 21.845 -47.379 1.00 86.50 383 GLY A O 1
ATOM 3099 N N . GLN A 1 384 ? 7.045 23.118 -46.169 1.00 87.94 384 GLN A N 1
ATOM 3100 C CA . GLN A 1 384 ? 8.026 23.436 -45.123 1.00 87.94 384 GLN A CA 1
ATOM 3101 C C . GLN A 1 384 ? 8.423 22.204 -44.304 1.00 87.94 384 GLN A C 1
ATOM 3103 O O . GLN A 1 384 ? 9.599 22.047 -43.986 1.00 87.94 384 GLN A O 1
ATOM 3108 N N . ARG A 1 385 ? 7.469 21.314 -43.998 1.00 90.75 385 ARG A N 1
ATOM 3109 C CA . ARG A 1 385 ? 7.730 20.048 -43.292 1.00 90.75 385 ARG A CA 1
ATOM 3110 C C . ARG A 1 385 ? 8.675 19.149 -44.096 1.00 90.75 385 ARG A C 1
ATOM 3112 O O . ARG A 1 385 ? 9.678 18.693 -43.561 1.00 90.75 385 ARG A O 1
ATOM 3119 N N . ILE A 1 386 ? 8.403 18.969 -45.393 1.00 90.06 386 ILE A N 1
ATOM 3120 C CA . ILE A 1 386 ? 9.248 18.166 -46.295 1.00 90.06 386 ILE A CA 1
ATOM 3121 C C . ILE A 1 386 ? 10.653 18.767 -46.415 1.00 90.06 386 ILE A C 1
ATOM 3123 O O . ILE A 1 386 ? 11.643 18.048 -46.282 1.00 90.06 386 ILE A O 1
ATOM 3127 N N . LEU A 1 387 ? 10.754 20.084 -46.626 1.00 90.50 387 LEU A N 1
ATOM 3128 C CA . LEU A 1 387 ? 12.042 20.766 -46.755 1.00 90.50 387 LEU A CA 1
ATOM 3129 C C . LEU A 1 387 ? 12.875 20.661 -45.469 1.00 90.50 387 LEU A C 1
ATOM 3131 O O . LEU A 1 387 ? 14.084 20.454 -45.541 1.00 90.50 387 LEU A O 1
ATOM 3135 N N . LEU A 1 388 ? 12.236 20.760 -44.300 1.00 89.94 388 LEU A N 1
ATOM 3136 C CA . LEU A 1 388 ? 12.896 20.589 -43.008 1.00 89.94 388 LEU A CA 1
ATOM 3137 C C . LEU A 1 388 ? 13.424 19.158 -42.831 1.00 89.94 388 LEU A C 1
ATOM 3139 O O . LEU A 1 388 ? 14.590 18.987 -42.486 1.00 89.94 388 LEU A O 1
ATOM 3143 N N . SER A 1 389 ? 12.610 18.135 -43.113 1.00 91.38 389 SER A N 1
ATOM 3144 C CA . SER A 1 389 ? 13.035 16.730 -43.029 1.00 91.38 389 SER A CA 1
ATOM 3145 C C . SER A 1 389 ? 14.187 16.409 -43.986 1.00 91.38 389 SER A C 1
ATOM 3147 O O . SER A 1 389 ? 15.160 15.779 -43.576 1.00 91.38 389 SER A O 1
ATOM 3149 N N . LEU A 1 390 ? 14.126 16.878 -45.238 1.00 91.94 390 LEU A N 1
ATOM 3150 C CA . LEU A 1 390 ? 15.216 16.713 -46.208 1.00 91.94 390 LEU A CA 1
ATOM 3151 C C . LEU A 1 390 ? 16.481 17.460 -45.772 1.00 91.94 390 LEU A C 1
ATOM 3153 O O . LEU A 1 390 ? 17.575 16.908 -45.844 1.00 91.94 390 LEU A O 1
ATOM 3157 N N . GLY A 1 391 ? 16.334 18.689 -45.272 1.00 92.69 391 GLY A N 1
ATOM 3158 C CA . GLY A 1 391 ? 17.447 19.486 -44.763 1.00 92.69 391 GLY A CA 1
ATOM 3159 C C . GLY A 1 391 ? 18.168 18.811 -43.595 1.00 92.69 391 GLY A C 1
ATOM 3160 O O . GLY A 1 391 ? 19.396 18.779 -43.583 1.00 92.69 391 GLY A O 1
ATOM 3161 N N . LEU A 1 392 ? 17.427 18.219 -42.652 1.00 92.69 392 LEU A N 1
ATOM 3162 C CA . LEU A 1 392 ? 17.999 17.469 -41.528 1.00 92.69 392 LEU A CA 1
ATOM 3163 C C . LEU A 1 392 ? 18.702 16.185 -41.992 1.00 92.69 392 LEU A C 1
ATOM 3165 O O . LEU A 1 392 ? 19.814 15.914 -41.546 1.00 92.69 392 LEU A O 1
ATOM 3169 N N . ALA A 1 393 ? 18.107 15.434 -42.925 1.00 91.62 393 ALA A N 1
ATOM 3170 C CA . ALA A 1 393 ? 18.727 14.226 -43.472 1.00 91.62 393 ALA A CA 1
ATOM 3171 C C . ALA A 1 393 ? 20.046 14.533 -44.206 1.00 91.62 393 ALA A C 1
ATOM 3173 O O . ALA A 1 393 ? 21.058 13.869 -43.978 1.00 91.62 393 ALA A O 1
ATOM 3174 N N . ILE A 1 394 ? 20.062 15.588 -45.031 1.00 91.81 394 ILE A N 1
ATOM 3175 C CA . ILE A 1 394 ? 21.274 16.055 -45.717 1.00 91.81 394 ILE A CA 1
ATOM 3176 C C . ILE A 1 394 ? 22.309 16.525 -44.689 1.00 91.81 394 ILE A C 1
ATOM 3178 O O . ILE A 1 394 ? 23.454 16.081 -44.735 1.00 91.81 394 ILE A O 1
ATOM 3182 N N . ALA A 1 395 ? 21.920 17.364 -43.726 1.00 90.94 395 ALA A N 1
ATOM 3183 C CA . ALA A 1 395 ? 22.832 17.882 -42.706 1.00 90.94 395 ALA A CA 1
ATOM 3184 C C . ALA A 1 395 ? 23.472 16.771 -41.853 1.00 90.94 395 ALA A C 1
ATOM 3186 O O . ALA A 1 395 ? 24.637 16.887 -41.480 1.00 90.94 395 ALA A O 1
ATOM 3187 N N . GLY A 1 396 ? 22.755 15.673 -41.590 1.00 89.88 396 GLY A N 1
ATOM 3188 C CA . GLY A 1 396 ? 23.313 14.509 -40.901 1.00 89.88 396 GLY A CA 1
ATOM 3189 C C . GLY A 1 396 ? 24.235 13.642 -41.764 1.00 89.88 396 GLY A C 1
ATOM 3190 O O . GLY A 1 396 ? 25.071 12.930 -41.212 1.00 89.88 396 GLY A O 1
ATOM 3191 N N . ALA A 1 397 ? 24.123 13.704 -43.094 1.00 88.88 397 ALA A N 1
ATOM 3192 C CA . ALA A 1 397 ? 24.982 12.973 -44.030 1.00 88.88 397 ALA A CA 1
ATOM 3193 C C . ALA A 1 397 ? 26.259 13.748 -44.414 1.00 88.88 397 ALA A C 1
ATOM 3195 O O . ALA A 1 397 ? 27.305 13.143 -44.636 1.00 88.88 397 ALA A O 1
ATOM 3196 N N . VAL A 1 398 ? 26.194 15.083 -44.457 1.00 90.25 398 VAL A N 1
ATOM 3197 C CA . VAL A 1 398 ? 27.291 15.969 -44.892 1.00 90.25 398 VAL A CA 1
ATOM 3198 C C . VAL A 1 398 ? 28.629 15.731 -44.170 1.00 90.25 398 VAL A C 1
ATOM 3200 O O . VAL A 1 398 ? 29.640 15.671 -44.870 1.00 90.25 398 VAL A O 1
ATOM 3203 N N . PRO A 1 399 ? 28.701 15.542 -42.832 1.00 89.50 399 PRO A N 1
ATOM 3204 C CA . PRO A 1 399 ? 29.975 15.298 -42.145 1.00 89.50 399 PRO A CA 1
ATOM 3205 C C . PRO A 1 399 ? 30.755 14.098 -42.700 1.00 89.50 399 PRO A C 1
ATOM 3207 O O . PRO A 1 399 ? 31.984 14.098 -42.712 1.00 89.50 399 PRO A O 1
ATOM 3210 N N . TRP A 1 400 ? 30.043 13.098 -43.218 1.00 88.75 400 TRP A N 1
ATOM 3211 C CA . TRP A 1 400 ? 30.623 11.867 -43.743 1.00 88.75 400 TRP A CA 1
ATOM 3212 C C . TRP A 1 400 ? 31.197 12.009 -45.153 1.00 88.75 400 TRP A C 1
ATOM 3214 O O . TRP A 1 400 ? 32.069 11.228 -45.525 1.00 88.75 400 TRP A O 1
ATOM 3224 N N . LEU A 1 401 ? 30.789 13.030 -45.916 1.00 85.00 401 LEU A N 1
ATOM 3225 C CA . LEU A 1 401 ? 31.388 13.344 -47.220 1.00 85.00 401 LEU A CA 1
ATOM 3226 C C . LEU A 1 401 ? 32.845 13.815 -47.089 1.00 85.00 401 LEU A C 1
ATOM 3228 O O . LEU A 1 401 ? 33.619 13.676 -48.030 1.00 85.00 401 LEU A O 1
ATOM 3232 N N . PHE A 1 402 ? 33.217 14.351 -45.922 1.00 81.12 402 PHE A N 1
ATOM 3233 C CA . PHE A 1 402 ? 34.559 14.870 -45.653 1.00 81.12 402 PHE A CA 1
ATOM 3234 C C . PHE A 1 402 ? 35.518 13.832 -45.054 1.00 81.12 402 PHE A C 1
ATOM 3236 O O . PHE A 1 402 ? 36.728 14.010 -45.152 1.00 81.12 402 PHE A O 1
ATOM 3243 N N . ILE A 1 403 ? 34.996 12.771 -44.427 1.00 81.56 403 ILE A N 1
ATOM 3244 C CA . ILE A 1 403 ? 35.797 11.749 -43.722 1.00 81.56 403 ILE A CA 1
ATOM 3245 C C . ILE A 1 403 ? 35.757 10.393 -44.442 1.00 81.56 403 ILE A C 1
ATOM 3247 O O . ILE A 1 403 ? 36.690 9.606 -44.314 1.00 81.56 403 ILE A O 1
ATOM 3251 N N . GLY A 1 404 ? 34.720 10.145 -45.248 1.00 80.12 404 GLY A N 1
ATOM 3252 C CA . GLY A 1 404 ? 34.483 8.871 -45.918 1.00 80.12 404 GLY A CA 1
ATOM 3253 C C . GLY A 1 404 ? 33.867 7.832 -44.976 1.00 80.12 404 GLY A C 1
ATOM 3254 O O . GLY A 1 404 ? 34.311 7.648 -43.846 1.00 80.12 404 GLY A O 1
ATOM 3255 N N . LEU A 1 405 ? 32.831 7.134 -45.445 1.00 82.38 405 LEU A N 1
ATOM 3256 C CA . LEU A 1 405 ? 32.260 5.966 -44.771 1.00 82.38 405 LEU A CA 1
ATOM 3257 C C . LEU A 1 405 ? 32.465 4.723 -45.629 1.00 82.38 405 LEU A C 1
ATOM 3259 O O . LEU A 1 405 ? 32.352 4.777 -46.854 1.00 82.38 405 LEU A O 1
ATOM 3263 N N . ASN A 1 406 ? 32.701 3.587 -44.977 1.00 86.06 406 ASN A N 1
ATOM 3264 C CA . ASN A 1 406 ? 32.623 2.299 -45.651 1.00 86.06 406 ASN A CA 1
ATOM 3265 C C . ASN A 1 406 ? 31.159 1.951 -45.998 1.00 86.06 406 ASN A C 1
ATOM 3267 O O . ASN A 1 406 ? 30.213 2.510 -45.432 1.00 86.06 406 ASN A O 1
ATOM 3271 N N . LEU A 1 407 ? 30.974 1.002 -46.920 1.00 88.69 407 LEU A N 1
ATOM 3272 C CA . LEU A 1 407 ? 29.651 0.602 -47.407 1.00 88.69 407 LEU A CA 1
ATOM 3273 C C . LEU A 1 407 ? 28.718 0.138 -46.273 1.00 88.69 407 LEU A C 1
ATOM 3275 O O . LEU A 1 407 ? 27.544 0.497 -46.264 1.00 88.69 407 LEU A O 1
ATOM 3279 N N . THR A 1 408 ? 29.237 -0.602 -45.292 1.00 89.62 408 THR A N 1
ATOM 3280 C CA . THR A 1 408 ? 28.469 -1.088 -44.136 1.00 89.62 408 THR A CA 1
ATOM 3281 C C . THR A 1 408 ? 27.929 0.070 -43.296 1.00 89.62 408 THR A C 1
ATOM 3283 O O . THR A 1 408 ? 26.747 0.090 -42.968 1.00 89.62 408 THR A O 1
ATOM 3286 N N . SER A 1 409 ? 28.750 1.077 -42.998 1.00 89.94 409 SER A N 1
ATOM 3287 C CA . SER A 1 409 ? 28.347 2.264 -42.240 1.00 89.94 409 SER A CA 1
ATOM 3288 C C . SER A 1 409 ? 27.342 3.126 -43.007 1.00 89.94 409 SER A C 1
ATOM 3290 O O . SER A 1 409 ? 26.440 3.695 -42.395 1.00 89.94 409 SER A O 1
ATOM 3292 N N . VAL A 1 410 ? 27.441 3.188 -44.342 1.00 90.50 410 VAL A N 1
ATOM 3293 C CA . VAL A 1 410 ? 26.427 3.843 -45.189 1.00 90.50 410 VAL A CA 1
ATOM 3294 C C . VAL A 1 410 ? 25.092 3.108 -45.096 1.00 90.50 410 VAL A C 1
ATOM 3296 O O . VAL A 1 410 ? 24.061 3.750 -44.901 1.00 90.50 410 VAL A O 1
ATOM 3299 N N . ILE A 1 411 ? 25.102 1.774 -45.180 1.00 92.88 411 ILE A N 1
ATOM 3300 C CA . ILE A 1 411 ? 23.894 0.951 -45.031 1.00 92.88 411 ILE A CA 1
ATOM 3301 C C . ILE A 1 411 ? 23.288 1.143 -43.638 1.00 92.88 411 ILE A C 1
ATOM 3303 O O . ILE A 1 411 ? 22.085 1.371 -43.528 1.00 92.88 411 ILE A O 1
ATOM 3307 N N . LEU A 1 412 ? 24.107 1.122 -42.582 1.00 92.56 412 LEU A N 1
ATOM 3308 C CA . LEU A 1 412 ? 23.651 1.331 -41.207 1.00 92.56 412 LEU A CA 1
ATOM 3309 C C . LEU A 1 412 ? 23.027 2.722 -41.032 1.00 92.56 412 LEU A C 1
ATOM 3311 O O . LEU A 1 412 ? 21.898 2.824 -40.557 1.00 92.56 412 LEU A O 1
ATOM 3315 N N . LEU A 1 413 ? 23.684 3.787 -41.499 1.00 91.50 413 LEU A N 1
ATOM 3316 C CA . LEU A 1 413 ? 23.135 5.144 -41.440 1.00 91.50 413 LEU A CA 1
ATOM 3317 C C . LEU A 1 413 ? 21.825 5.271 -42.238 1.00 91.50 413 LEU A C 1
ATOM 3319 O O . LEU A 1 413 ? 20.852 5.838 -41.738 1.00 91.50 413 LEU A O 1
ATOM 3323 N N . ALA A 1 414 ? 21.763 4.700 -43.445 1.00 91.38 414 ALA A N 1
ATOM 3324 C CA . ALA A 1 414 ? 20.549 4.677 -44.260 1.00 91.38 414 ALA A CA 1
ATOM 3325 C C . ALA A 1 414 ? 19.414 3.896 -43.581 1.00 91.38 414 ALA A C 1
ATOM 3327 O O . ALA A 1 414 ? 18.256 4.318 -43.625 1.00 91.38 414 ALA A O 1
ATOM 3328 N N . SER A 1 415 ? 19.734 2.788 -42.909 1.00 92.31 415 SER A N 1
ATOM 3329 C CA . SER A 1 415 ? 18.755 1.994 -42.168 1.00 92.31 415 SER A CA 1
ATOM 3330 C C . SER A 1 415 ? 18.212 2.725 -40.936 1.00 92.31 415 SER A C 1
ATOM 3332 O O . SER A 1 415 ? 17.014 2.629 -40.687 1.00 92.31 415 SER A O 1
ATOM 3334 N N . ILE A 1 416 ? 19.018 3.548 -40.245 1.00 93.00 416 ILE A N 1
ATOM 3335 C CA . ILE A 1 416 ? 18.532 4.427 -39.163 1.00 93.00 416 ILE A CA 1
ATOM 3336 C C . ILE A 1 416 ? 17.499 5.419 -39.706 1.00 93.00 416 ILE A C 1
ATOM 3338 O O . ILE A 1 416 ? 16.398 5.504 -39.167 1.00 93.00 416 ILE A O 1
ATOM 3342 N N . TYR A 1 417 ? 17.811 6.133 -40.794 1.00 93.38 417 TYR A N 1
ATOM 3343 C CA . TYR A 1 417 ? 16.855 7.063 -41.408 1.00 93.38 417 TYR A CA 1
ATOM 3344 C C . TYR A 1 417 ? 15.585 6.352 -41.872 1.00 93.38 417 TYR A C 1
ATOM 3346 O O . TYR A 1 417 ? 14.488 6.810 -41.571 1.00 93.38 417 TYR A O 1
ATOM 3354 N N . THR A 1 418 ? 15.731 5.203 -42.537 1.00 91.81 418 THR A N 1
ATOM 3355 C CA . THR A 1 418 ? 14.601 4.397 -43.015 1.00 91.81 418 THR A CA 1
ATOM 3356 C C . THR A 1 418 ? 13.691 3.988 -41.861 1.00 91.81 418 THR A C 1
ATOM 3358 O O . THR A 1 418 ? 12.479 4.181 -41.940 1.00 91.81 418 THR A O 1
ATOM 3361 N N . LEU A 1 419 ? 14.262 3.474 -40.768 1.00 91.44 419 LEU A N 1
ATOM 3362 C CA . LEU A 1 419 ? 13.505 3.055 -39.593 1.00 91.44 419 LEU A CA 1
ATOM 3363 C C . LEU A 1 419 ? 12.818 4.230 -38.887 1.00 91.44 419 LEU A C 1
ATOM 3365 O O . LEU A 1 419 ? 11.634 4.126 -38.571 1.00 91.44 419 LEU A O 1
ATOM 3369 N N . LEU A 1 420 ? 13.507 5.367 -38.728 1.00 91.88 420 LEU A N 1
ATOM 3370 C CA . LEU A 1 420 ? 12.921 6.601 -38.186 1.00 91.88 420 LEU A CA 1
ATOM 3371 C C . LEU A 1 420 ? 11.740 7.112 -39.026 1.00 91.88 420 LEU A C 1
ATOM 3373 O O . LEU A 1 420 ? 10.853 7.768 -38.484 1.00 91.88 420 LEU A O 1
ATOM 3377 N N . THR A 1 421 ? 11.703 6.809 -40.327 1.00 92.19 421 THR A N 1
ATOM 3378 C CA . THR A 1 421 ? 10.575 7.147 -41.203 1.00 92.19 421 THR A CA 1
ATOM 3379 C C . THR A 1 421 ? 9.442 6.128 -41.126 1.00 92.19 421 THR A C 1
ATOM 3381 O O . THR A 1 421 ? 8.295 6.518 -40.928 1.00 92.19 421 THR A O 1
ATOM 3384 N N . ILE A 1 422 ? 9.720 4.827 -41.273 1.00 92.12 422 ILE A N 1
ATOM 3385 C CA . ILE A 1 422 ? 8.662 3.795 -41.305 1.00 92.12 422 ILE A CA 1
ATOM 3386 C C . ILE A 1 422 ? 8.044 3.529 -39.927 1.00 92.12 422 ILE A C 1
ATOM 3388 O O . ILE A 1 422 ? 6.947 2.971 -39.839 1.00 92.12 422 ILE A O 1
ATOM 3392 N N . TYR A 1 423 ? 8.731 3.918 -38.848 1.00 92.19 423 TYR A N 1
ATOM 3393 C CA . TYR A 1 423 ? 8.219 3.800 -37.488 1.00 92.19 423 TYR A CA 1
ATOM 3394 C C . TYR A 1 423 ? 6.910 4.590 -37.290 1.00 92.19 423 TYR A C 1
ATOM 3396 O O . TYR A 1 423 ? 5.918 3.978 -36.878 1.00 92.19 423 TYR A O 1
ATOM 3404 N N . PRO A 1 424 ? 6.834 5.888 -37.649 1.00 91.94 424 PRO A N 1
ATOM 3405 C CA . PRO A 1 424 ? 5.590 6.653 -37.601 1.00 91.94 424 PRO A CA 1
ATOM 3406 C C . PRO A 1 424 ? 4.780 6.695 -38.916 1.00 91.94 424 PRO A C 1
ATOM 3408 O O . PRO A 1 424 ? 3.582 6.970 -38.856 1.00 91.94 424 PRO A O 1
ATOM 3411 N N . ALA A 1 425 ? 5.370 6.432 -40.091 1.00 90.50 425 ALA A N 1
ATOM 3412 C CA . ALA A 1 425 ? 4.694 6.630 -41.384 1.00 90.50 425 ALA A CA 1
ATOM 3413 C C . ALA A 1 425 ? 3.804 5.443 -41.840 1.00 90.50 425 ALA A C 1
ATOM 3415 O O . ALA A 1 425 ? 4.246 4.288 -41.805 1.00 90.50 425 ALA A O 1
ATOM 3416 N N . PRO A 1 426 ? 2.581 5.690 -42.360 1.00 85.62 426 PRO A N 1
ATOM 3417 C CA . PRO A 1 426 ? 1.775 4.682 -43.067 1.00 85.62 426 PRO A CA 1
ATOM 3418 C C . PRO A 1 426 ? 2.427 4.200 -44.384 1.00 85.62 426 PRO A C 1
ATOM 3420 O O . PRO A 1 426 ? 3.155 4.974 -45.007 1.00 85.62 426 PRO A O 1
ATOM 3423 N N . PRO A 1 427 ? 2.154 2.963 -44.862 1.00 84.94 427 PRO A N 1
ATOM 3424 C CA . PRO A 1 427 ? 1.218 1.968 -44.316 1.00 84.94 427 PRO A CA 1
ATOM 3425 C C . PRO A 1 427 ? 1.805 1.073 -43.207 1.00 84.94 427 PRO A C 1
ATOM 3427 O O . PRO A 1 427 ? 1.062 0.336 -42.558 1.00 84.94 427 PRO A O 1
ATOM 3430 N N . LEU A 1 428 ? 3.124 1.108 -42.984 1.00 87.50 428 LEU A N 1
ATOM 3431 C CA . LEU A 1 428 ? 3.788 0.227 -42.016 1.00 87.50 428 LEU A CA 1
ATOM 3432 C C . LEU A 1 428 ? 3.493 0.639 -40.569 1.00 87.50 428 LEU A C 1
ATOM 3434 O O . LEU A 1 428 ? 3.009 -0.200 -39.800 1.00 87.50 428 LEU A O 1
ATOM 3438 N N . ARG A 1 429 ? 3.766 1.914 -40.239 1.00 88.88 429 ARG A N 1
ATOM 3439 C CA . ARG A 1 429 ? 3.523 2.572 -38.943 1.00 88.88 429 ARG A CA 1
ATOM 3440 C C . ARG A 1 429 ? 3.822 1.640 -37.765 1.00 88.88 429 ARG A C 1
ATOM 3442 O O . ARG A 1 429 ? 2.935 1.246 -37.006 1.00 88.88 429 ARG A O 1
ATOM 3449 N N . LEU A 1 430 ? 5.087 1.223 -37.660 1.00 89.56 430 LEU A N 1
ATOM 3450 C CA . LEU A 1 430 ? 5.518 0.157 -36.745 1.00 89.56 430 LEU A CA 1
ATOM 3451 C C . LEU A 1 430 ? 5.188 0.441 -35.275 1.00 89.56 430 LEU A C 1
ATOM 3453 O O . LEU A 1 430 ? 4.955 -0.507 -34.526 1.00 89.56 430 LEU A O 1
ATOM 3457 N N . LYS A 1 431 ? 5.093 1.711 -34.866 1.00 86.75 431 LYS A N 1
ATOM 3458 C CA . LYS A 1 431 ? 4.744 2.095 -33.490 1.00 86.75 431 LYS A CA 1
ATOM 3459 C C . LYS A 1 431 ? 3.396 1.553 -32.990 1.00 86.75 431 LYS A C 1
ATOM 3461 O O . LYS A 1 431 ? 3.214 1.400 -31.789 1.00 86.75 431 LYS A O 1
ATOM 3466 N N . GLU A 1 432 ? 2.489 1.174 -33.894 1.00 86.44 432 GLU A N 1
ATOM 3467 C CA . GLU A 1 432 ? 1.179 0.569 -33.582 1.00 86.44 432 GLU A CA 1
ATOM 3468 C C . GLU A 1 432 ? 1.167 -0.969 -33.684 1.00 86.44 432 GLU A C 1
ATOM 3470 O O . GLU A 1 432 ? 0.111 -1.607 -33.724 1.00 86.44 432 GLU A O 1
ATOM 3475 N N . ARG A 1 433 ? 2.343 -1.603 -33.765 1.00 88.81 433 ARG A N 1
ATOM 3476 C CA . ARG A 1 433 ? 2.494 -3.054 -33.968 1.00 88.81 433 ARG A CA 1
ATOM 3477 C C . ARG A 1 433 ? 2.933 -3.791 -32.699 1.00 88.81 433 ARG A C 1
ATOM 3479 O O . ARG A 1 433 ? 3.652 -4.787 -32.784 1.00 88.81 433 ARG A O 1
ATOM 3486 N N . TYR A 1 434 ? 2.490 -3.333 -31.525 1.00 88.31 434 TYR A N 1
ATOM 3487 C CA . TYR A 1 434 ? 2.764 -3.956 -30.221 1.00 88.31 434 TYR A CA 1
ATOM 3488 C C . TYR A 1 434 ? 4.263 -4.265 -30.014 1.00 88.31 434 TYR A C 1
ATOM 3490 O O . TYR A 1 434 ? 5.072 -3.349 -29.878 1.00 88.31 434 TYR A O 1
ATOM 3498 N N . LEU A 1 435 ? 4.639 -5.553 -30.015 1.00 87.50 435 LEU A N 1
ATOM 3499 C CA . LEU A 1 435 ? 6.012 -6.024 -29.836 1.00 87.50 435 LEU A CA 1
ATOM 3500 C C . LEU A 1 435 ? 6.948 -5.480 -30.916 1.00 87.50 435 LEU A C 1
ATOM 3502 O O . LEU A 1 435 ? 8.022 -4.986 -30.595 1.00 87.50 435 LEU A O 1
ATOM 3506 N N . TRP A 1 436 ? 6.523 -5.513 -32.179 1.00 86.62 436 TRP A N 1
ATOM 3507 C CA . TRP A 1 436 ? 7.336 -5.026 -33.292 1.00 86.62 436 TRP A CA 1
ATOM 3508 C C . TRP A 1 436 ? 7.557 -3.515 -33.229 1.00 86.62 436 TRP A C 1
ATOM 3510 O O . TRP A 1 436 ? 8.605 -3.048 -33.660 1.00 86.62 436 TRP A O 1
ATOM 3520 N N . GLY A 1 437 ? 6.624 -2.767 -32.631 1.00 88.06 437 GLY A N 1
ATOM 3521 C CA . GLY A 1 437 ? 6.814 -1.347 -32.340 1.00 88.06 437 GLY A CA 1
ATOM 3522 C C . GLY A 1 437 ? 7.910 -1.120 -31.306 1.00 88.06 437 GLY A C 1
ATOM 3523 O O . GLY A 1 437 ? 8.847 -0.372 -31.564 1.00 88.06 437 GLY A O 1
ATOM 3524 N N . ALA A 1 438 ? 7.853 -1.831 -30.176 1.00 88.62 438 ALA A N 1
ATOM 3525 C CA . ALA A 1 438 ? 8.874 -1.720 -29.133 1.00 88.62 438 ALA A CA 1
ATOM 3526 C C . ALA A 1 438 ? 10.268 -2.170 -29.614 1.00 88.62 438 ALA A C 1
ATOM 3528 O O . ALA A 1 438 ? 11.265 -1.517 -29.314 1.00 88.62 438 ALA A O 1
ATOM 3529 N N . VAL A 1 439 ? 10.340 -3.252 -30.397 1.00 90.69 439 VAL A N 1
ATOM 3530 C CA . VAL A 1 439 ? 11.593 -3.752 -30.987 1.00 90.69 439 VAL A CA 1
ATOM 3531 C C . VAL A 1 439 ? 12.156 -2.767 -32.009 1.00 90.69 439 VAL A C 1
ATOM 3533 O O . VAL A 1 439 ? 13.350 -2.476 -31.967 1.00 90.69 439 VAL A O 1
ATOM 3536 N N . ALA A 1 440 ? 11.321 -2.239 -32.910 1.00 89.81 440 ALA A N 1
ATOM 3537 C CA . ALA A 1 440 ? 11.762 -1.280 -33.918 1.00 89.81 440 ALA A CA 1
ATOM 3538 C C . ALA A 1 440 ? 12.290 0.006 -33.273 1.00 89.81 440 ALA A C 1
ATOM 3540 O O . ALA A 1 440 ? 13.348 0.488 -33.667 1.00 89.81 440 ALA A O 1
ATOM 3541 N N . ASP A 1 441 ? 11.613 0.530 -32.253 1.00 88.50 441 ASP A N 1
ATOM 3542 C CA . ASP A 1 441 ? 12.047 1.733 -31.537 1.00 88.50 441 ASP A CA 1
ATOM 3543 C C . ASP A 1 441 ? 13.384 1.494 -30.804 1.00 88.50 441 ASP A C 1
ATOM 3545 O O . ASP A 1 441 ? 14.353 2.235 -30.991 1.00 88.50 441 ASP A O 1
ATOM 3549 N N . ALA A 1 442 ? 13.512 0.369 -30.085 1.00 91.31 442 ALA A N 1
ATOM 3550 C CA . ALA A 1 442 ? 14.742 0.013 -29.368 1.00 91.31 442 ALA A CA 1
ATOM 3551 C C . ALA A 1 442 ? 15.925 -0.191 -30.327 1.00 91.31 442 ALA A C 1
ATOM 3553 O O . ALA A 1 442 ? 17.044 0.262 -30.062 1.00 91.31 442 ALA A O 1
ATOM 3554 N N . ALA A 1 443 ? 15.679 -0.834 -31.470 1.00 90.81 443 ALA A N 1
ATOM 3555 C CA . ALA A 1 443 ? 16.687 -1.026 -32.502 1.00 90.81 443 ALA A CA 1
ATOM 3556 C C . ALA A 1 443 ? 17.132 0.307 -33.118 1.00 90.81 443 ALA A C 1
ATOM 3558 O O . ALA A 1 443 ? 18.327 0.548 -33.274 1.00 90.81 443 ALA A O 1
ATOM 3559 N N . THR A 1 444 ? 16.184 1.189 -33.429 1.00 88.12 444 THR A N 1
ATOM 3560 C CA . THR A 1 444 ? 16.441 2.438 -34.161 1.00 88.12 444 THR A CA 1
ATOM 3561 C C . THR A 1 444 ? 17.133 3.487 -33.305 1.00 88.12 444 THR A C 1
ATOM 3563 O O . THR A 1 444 ? 18.016 4.191 -33.787 1.00 88.12 444 THR A O 1
ATOM 3566 N N . VAL A 1 445 ? 16.736 3.604 -32.038 1.00 86.12 445 VAL A N 1
ATOM 3567 C CA . VAL A 1 445 ? 17.227 4.660 -31.145 1.00 86.12 445 VAL A CA 1
ATOM 3568 C C . VAL A 1 445 ? 18.489 4.238 -30.394 1.00 86.12 445 VAL A C 1
ATOM 3570 O O . VAL A 1 445 ? 19.291 5.104 -30.043 1.00 86.12 445 VAL A O 1
ATOM 3573 N N . HIS A 1 446 ? 18.697 2.935 -30.174 1.00 90.62 446 HIS A N 1
ATOM 3574 C CA . HIS A 1 446 ? 19.801 2.445 -29.347 1.00 90.62 446 HIS A CA 1
ATOM 3575 C C . HIS A 1 446 ? 20.711 1.450 -30.072 1.00 90.62 446 HIS A C 1
ATOM 3577 O O . HIS A 1 446 ? 21.904 1.710 -30.200 1.00 90.62 446 HIS A O 1
ATOM 3583 N N . ALA A 1 447 ? 20.187 0.327 -30.569 1.00 93.69 447 ALA A N 1
ATOM 3584 C CA . ALA A 1 447 ? 21.040 -0.762 -31.058 1.00 93.69 447 ALA A CA 1
ATOM 3585 C C . ALA A 1 447 ? 21.812 -0.410 -32.346 1.00 93.69 447 ALA A C 1
ATOM 3587 O O . ALA A 1 447 ? 23.035 -0.521 -32.389 1.00 93.69 447 ALA A O 1
ATOM 3588 N N . ILE A 1 448 ? 21.116 0.044 -33.392 1.00 93.56 448 ILE A N 1
ATOM 3589 C CA . ILE A 1 448 ? 21.715 0.343 -34.702 1.00 93.56 448 ILE A CA 1
ATOM 3590 C C . ILE A 1 448 ? 22.646 1.566 -34.632 1.00 93.56 448 ILE A C 1
ATOM 3592 O O . ILE A 1 448 ? 23.731 1.491 -35.206 1.00 93.56 448 ILE A O 1
ATOM 3596 N N . PRO A 1 449 ? 22.320 2.659 -33.907 1.00 93.19 449 PRO A N 1
ATOM 3597 C CA . PRO A 1 449 ? 23.279 3.733 -33.657 1.00 93.19 449 PRO A CA 1
ATOM 3598 C C . PRO A 1 449 ? 24.547 3.252 -32.946 1.00 93.19 449 PRO A C 1
ATOM 3600 O O . PRO A 1 449 ? 25.641 3.618 -33.364 1.00 93.19 449 PRO A O 1
ATOM 3603 N N . THR A 1 450 ? 24.432 2.392 -31.929 1.00 94.50 450 THR A N 1
ATOM 3604 C CA . THR A 1 450 ? 25.602 1.802 -31.258 1.00 94.50 450 THR A CA 1
ATOM 3605 C C . THR A 1 450 ? 26.439 0.960 -32.219 1.00 94.50 450 THR A C 1
ATOM 3607 O O . THR A 1 450 ? 27.663 1.098 -32.251 1.00 94.50 450 THR A O 1
ATOM 3610 N N . LEU A 1 451 ? 25.793 0.144 -33.056 1.00 94.50 451 LEU A N 1
ATOM 3611 C CA . LEU A 1 451 ? 26.473 -0.655 -34.072 1.00 94.50 451 LEU A CA 1
ATOM 3612 C C . LEU A 1 451 ? 27.161 0.220 -35.130 1.00 94.50 451 LEU A C 1
ATOM 3614 O O . LEU A 1 451 ? 28.282 -0.083 -35.537 1.00 94.50 451 LEU A O 1
ATOM 3618 N N . LEU A 1 452 ? 26.526 1.319 -35.552 1.00 93.19 452 LEU A N 1
ATOM 3619 C CA . LEU A 1 452 ? 27.116 2.303 -36.460 1.00 93.19 452 LEU A CA 1
ATOM 3620 C C . LEU A 1 452 ? 28.380 2.910 -35.846 1.00 93.19 452 LEU A C 1
ATOM 3622 O O . LEU A 1 452 ? 29.406 2.958 -36.518 1.00 93.19 452 LEU A O 1
ATOM 3626 N N . VAL A 1 453 ? 28.332 3.329 -34.577 1.00 94.06 453 VAL A N 1
ATOM 3627 C CA . VAL A 1 453 ? 29.506 3.869 -33.875 1.00 94.06 453 VAL A CA 1
ATOM 3628 C C . VAL A 1 453 ? 30.631 2.841 -33.833 1.00 94.06 453 VAL A C 1
ATOM 3630 O O . VAL A 1 453 ? 31.742 3.151 -34.261 1.00 94.06 453 VAL A O 1
ATOM 3633 N N . ALA A 1 454 ? 30.345 1.616 -33.388 1.00 93.06 454 ALA A N 1
ATOM 3634 C CA . ALA A 1 454 ? 31.351 0.562 -33.320 1.00 93.06 454 ALA A CA 1
ATOM 3635 C C . ALA A 1 454 ? 31.975 0.286 -34.701 1.00 93.06 454 ALA A C 1
ATOM 3637 O O . ALA A 1 454 ? 33.193 0.265 -34.847 1.00 93.06 454 ALA A O 1
ATOM 3638 N N . THR A 1 455 ? 31.146 0.185 -35.745 1.00 91.69 455 THR A N 1
ATOM 3639 C CA . THR A 1 455 ? 31.588 -0.090 -37.124 1.00 91.69 455 THR A CA 1
ATOM 3640 C C . THR A 1 455 ? 32.436 1.044 -37.704 1.00 91.69 455 THR A C 1
ATOM 3642 O O . THR A 1 455 ? 33.450 0.785 -38.352 1.00 91.69 455 THR A O 1
ATOM 3645 N N . VAL A 1 456 ? 32.051 2.304 -37.472 1.00 91.69 456 VAL A N 1
ATOM 3646 C CA . VAL A 1 456 ? 32.802 3.477 -37.944 1.00 91.69 456 VAL A CA 1
ATOM 3647 C C . VAL A 1 456 ? 34.200 3.494 -37.336 1.00 91.69 456 VAL A C 1
ATOM 3649 O O . VAL A 1 456 ? 35.175 3.596 -38.080 1.00 91.69 456 VAL A O 1
ATOM 3652 N N . PHE A 1 457 ? 34.314 3.338 -36.016 1.00 91.69 457 PHE A N 1
ATOM 3653 C CA . PHE A 1 457 ? 35.611 3.378 -35.340 1.00 91.69 457 PHE A CA 1
ATOM 3654 C C . PHE A 1 457 ? 36.470 2.141 -35.622 1.00 91.69 457 PHE A C 1
ATOM 3656 O O . PHE A 1 457 ? 37.670 2.282 -35.848 1.00 91.69 457 PHE A O 1
ATOM 3663 N N . SER A 1 458 ? 35.856 0.961 -35.730 1.00 89.31 458 SER A N 1
ATOM 3664 C CA . SER A 1 458 ? 36.530 -0.268 -36.161 1.00 89.31 458 SER A CA 1
ATOM 3665 C C . SER A 1 458 ? 37.166 -0.109 -37.550 1.00 89.31 458 SER A C 1
ATOM 3667 O O . SER A 1 458 ? 38.300 -0.523 -37.782 1.00 89.31 458 SER A O 1
ATOM 3669 N N . SER A 1 459 ? 36.480 0.589 -38.463 1.00 87.38 459 SER A N 1
ATOM 3670 C CA . SER A 1 459 ? 36.943 0.797 -39.840 1.00 87.38 459 SER A CA 1
ATOM 3671 C C . SER A 1 459 ? 38.041 1.843 -40.030 1.00 87.38 459 SER A C 1
ATOM 3673 O O . SER A 1 459 ? 38.525 2.015 -41.148 1.00 87.38 459 SER A O 1
ATOM 3675 N N . LEU A 1 460 ? 38.451 2.540 -38.964 1.00 87.31 460 LEU A N 1
ATOM 3676 C CA . LEU A 1 460 ? 39.586 3.462 -39.035 1.00 87.31 460 LEU A CA 1
ATOM 3677 C C . LEU A 1 460 ? 40.913 2.720 -39.246 1.00 87.31 460 LEU A C 1
ATOM 3679 O O . LEU A 1 460 ? 41.862 3.323 -39.744 1.00 87.31 460 LEU A O 1
ATOM 3683 N N . MET A 1 461 ? 40.968 1.431 -38.896 1.00 82.62 461 MET A N 1
ATOM 3684 C CA . MET A 1 461 ? 42.119 0.548 -39.086 1.00 82.62 461 MET A CA 1
ATOM 3685 C C . MET A 1 461 ? 41.892 -0.407 -40.264 1.00 82.62 461 MET A C 1
ATOM 3687 O O . MET A 1 461 ? 40.784 -0.890 -40.485 1.00 82.62 461 MET A O 1
ATOM 3691 N N . ALA A 1 462 ? 42.959 -0.726 -41.004 1.00 76.81 462 ALA A N 1
ATOM 3692 C CA . ALA A 1 462 ? 42.885 -1.632 -42.156 1.00 76.81 462 ALA A CA 1
ATOM 3693 C C . ALA A 1 462 ? 42.474 -3.067 -41.770 1.00 76.81 462 ALA A C 1
ATOM 3695 O O . ALA A 1 462 ? 41.798 -3.748 -42.539 1.00 76.81 462 ALA A O 1
ATOM 3696 N N . THR A 1 463 ? 42.863 -3.520 -40.574 1.00 82.56 463 THR A N 1
ATOM 3697 C CA . THR A 1 463 ? 42.487 -4.820 -40.004 1.00 82.56 463 THR A CA 1
ATOM 3698 C C . THR A 1 463 ? 42.052 -4.627 -38.550 1.00 82.56 463 THR A C 1
ATOM 3700 O O . THR A 1 463 ? 42.917 -4.453 -37.686 1.00 82.56 463 THR A O 1
ATOM 3703 N N . PRO A 1 464 ? 40.741 -4.638 -38.258 1.00 83.94 464 PRO A N 1
ATOM 3704 C CA . PRO A 1 464 ? 40.243 -4.483 -36.897 1.00 83.94 464 PRO A CA 1
ATOM 3705 C C . PRO A 1 464 ? 40.713 -5.605 -35.968 1.00 83.94 464 PRO A C 1
ATOM 3707 O O . PRO A 1 464 ? 40.731 -6.775 -36.358 1.00 83.94 464 PRO A O 1
ATOM 3710 N N . GLN A 1 465 ? 41.026 -5.269 -34.715 1.00 84.62 465 GLN A N 1
ATOM 3711 C CA . GLN A 1 465 ? 41.312 -6.277 -33.691 1.00 84.62 465 GLN A CA 1
ATOM 3712 C C . GLN A 1 465 ? 40.086 -7.163 -33.401 1.00 84.62 465 GLN A C 1
ATOM 3714 O O . GLN A 1 465 ? 38.943 -6.703 -33.438 1.00 84.62 465 GLN A O 1
ATOM 3719 N N . SER A 1 466 ? 40.314 -8.428 -33.029 1.00 79.75 466 SER A N 1
ATOM 3720 C CA . SER A 1 466 ? 39.247 -9.392 -32.691 1.00 79.75 466 SER A CA 1
ATOM 3721 C C . SER A 1 466 ? 38.325 -8.913 -31.558 1.00 79.75 466 SER A C 1
ATOM 3723 O O . SER A 1 466 ? 37.125 -9.202 -31.563 1.00 79.75 466 SER A O 1
ATOM 3725 N N . GLY A 1 467 ? 38.863 -8.124 -30.621 1.00 84.00 467 GLY A N 1
ATOM 3726 C CA . GLY A 1 467 ? 38.106 -7.503 -29.532 1.00 84.00 467 GLY A CA 1
ATOM 3727 C C . GLY A 1 467 ? 37.025 -6.521 -29.999 1.00 84.00 467 GLY A C 1
ATOM 3728 O O . GLY A 1 467 ? 36.000 -6.401 -29.336 1.00 84.00 467 GLY A O 1
ATOM 3729 N N . SER A 1 468 ? 37.185 -5.887 -31.165 1.00 88.38 468 SER A N 1
ATOM 3730 C CA . SER A 1 468 ? 36.219 -4.913 -31.699 1.00 88.38 468 SER A CA 1
ATOM 3731 C C . SER A 1 468 ? 34.940 -5.562 -32.215 1.00 88.38 468 SER A C 1
ATOM 3733 O O . SER A 1 468 ? 33.847 -5.087 -31.924 1.00 88.38 468 SER A O 1
ATOM 3735 N N . TYR A 1 469 ? 35.030 -6.720 -32.877 1.00 89.88 469 TYR A N 1
ATOM 3736 C CA . TYR A 1 469 ? 33.829 -7.471 -33.265 1.00 89.88 469 TYR A CA 1
ATOM 3737 C C . TYR A 1 469 ? 33.026 -7.919 -32.037 1.00 89.88 469 TYR A C 1
ATOM 3739 O O . TYR A 1 469 ? 31.798 -7.823 -32.017 1.00 89.88 469 TYR A O 1
ATOM 3747 N N . SER A 1 470 ? 33.726 -8.354 -30.986 1.00 90.94 470 SER A N 1
ATOM 3748 C CA . SER A 1 470 ? 33.105 -8.751 -29.717 1.00 90.94 470 SER A CA 1
ATOM 3749 C C . SER A 1 470 ? 32.462 -7.555 -29.009 1.00 90.94 470 SER A C 1
ATOM 3751 O O . SER A 1 470 ? 31.325 -7.655 -28.544 1.00 90.94 470 SER A O 1
ATOM 3753 N N . LEU A 1 471 ? 33.152 -6.407 -28.983 1.00 92.88 471 LEU A N 1
ATOM 3754 C CA . LEU A 1 471 ? 32.627 -5.155 -28.444 1.00 92.88 471 LEU A CA 1
ATOM 3755 C C . LEU A 1 471 ? 31.375 -4.712 -29.205 1.00 92.88 471 LEU A C 1
ATOM 3757 O O . LEU A 1 471 ? 30.366 -4.425 -28.570 1.00 92.88 471 LEU A O 1
ATOM 3761 N N . ALA A 1 472 ? 31.401 -4.712 -30.539 1.00 93.06 472 ALA A N 1
ATOM 3762 C CA . ALA A 1 472 ? 30.269 -4.314 -31.368 1.00 93.06 472 ALA A CA 1
ATOM 3763 C C . ALA A 1 472 ? 29.019 -5.163 -31.085 1.00 93.06 472 ALA A C 1
ATOM 3765 O O . ALA A 1 472 ? 27.934 -4.610 -30.904 1.00 93.06 472 ALA A O 1
ATOM 3766 N N . ILE A 1 473 ? 29.159 -6.491 -30.984 1.00 93.56 473 ILE A N 1
ATOM 3767 C CA . ILE A 1 473 ? 28.040 -7.403 -30.695 1.00 93.56 473 ILE A CA 1
ATOM 3768 C C . ILE A 1 473 ? 27.474 -7.146 -29.294 1.00 93.56 473 ILE A C 1
ATOM 3770 O O . ILE A 1 473 ? 26.270 -6.926 -29.141 1.00 93.56 473 ILE A O 1
ATOM 3774 N N . VAL A 1 474 ? 28.334 -7.138 -28.270 1.00 94.12 474 VAL A N 1
ATOM 3775 C CA . VAL A 1 474 ? 27.897 -6.995 -26.874 1.00 94.12 474 VAL A CA 1
ATOM 3776 C C . VAL A 1 474 ? 27.342 -5.601 -26.603 1.00 94.12 474 VAL A C 1
ATOM 3778 O O . VAL A 1 474 ? 26.285 -5.484 -25.986 1.00 94.12 474 VAL A O 1
ATOM 3781 N N . ALA A 1 475 ? 27.988 -4.546 -27.106 1.00 94.12 475 ALA A N 1
ATOM 3782 C CA . ALA A 1 475 ? 27.506 -3.175 -26.973 1.00 94.12 475 ALA A CA 1
ATOM 3783 C C . ALA A 1 475 ? 26.148 -2.985 -27.658 1.00 94.12 475 ALA A C 1
ATOM 3785 O O . ALA A 1 475 ? 25.275 -2.318 -27.106 1.00 94.12 475 ALA A O 1
ATOM 3786 N N . THR A 1 476 ? 25.935 -3.604 -28.823 1.00 95.25 476 THR A N 1
ATOM 3787 C CA . THR A 1 476 ? 24.652 -3.545 -29.540 1.00 95.25 476 THR A CA 1
ATOM 3788 C C . THR A 1 476 ? 23.548 -4.273 -28.772 1.00 95.25 476 THR A C 1
ATOM 3790 O O . THR A 1 476 ? 22.462 -3.719 -28.597 1.00 95.25 476 THR A O 1
ATOM 3793 N N . ALA A 1 477 ? 23.820 -5.479 -28.260 1.00 94.19 477 ALA A N 1
ATOM 3794 C CA . ALA A 1 477 ? 22.866 -6.243 -27.453 1.00 94.19 477 ALA A CA 1
ATOM 3795 C C . ALA A 1 477 ? 22.516 -5.526 -26.139 1.00 94.19 477 ALA A C 1
ATOM 3797 O O . ALA A 1 477 ? 21.349 -5.442 -25.754 1.00 94.19 477 ALA A O 1
ATOM 3798 N N . TRP A 1 478 ? 23.524 -4.958 -25.474 1.00 93.94 478 TRP A N 1
ATOM 3799 C CA . TRP A 1 478 ? 23.344 -4.150 -24.274 1.00 93.94 478 TRP A CA 1
ATOM 3800 C C . TRP A 1 478 ? 22.492 -2.905 -24.555 1.00 93.94 478 TRP A C 1
ATOM 3802 O O . TRP A 1 478 ? 21.493 -2.676 -23.872 1.00 93.94 478 TRP A O 1
ATOM 3812 N N . ALA A 1 479 ? 22.832 -2.136 -25.596 1.00 92.19 479 ALA A N 1
ATOM 3813 C CA . ALA A 1 479 ? 22.092 -0.938 -25.984 1.00 92.19 479 ALA A CA 1
ATOM 3814 C C . ALA A 1 479 ? 20.634 -1.261 -26.348 1.00 92.19 479 ALA A C 1
ATOM 3816 O O . ALA A 1 479 ? 19.729 -0.504 -25.998 1.00 92.19 479 ALA A O 1
ATOM 3817 N N . PHE A 1 480 ? 20.386 -2.409 -26.985 1.00 93.62 480 PHE A N 1
ATOM 3818 C CA . PHE A 1 480 ? 19.032 -2.895 -27.237 1.00 93.62 480 PHE A CA 1
ATOM 3819 C C . PHE A 1 480 ? 18.253 -3.134 -25.935 1.00 93.62 480 PHE A C 1
ATOM 3821 O O . PHE A 1 480 ? 17.123 -2.667 -25.818 1.00 93.62 480 PHE A O 1
ATOM 3828 N N . GLY A 1 481 ? 18.857 -3.786 -24.933 1.00 89.56 481 GLY A N 1
ATOM 3829 C CA . GLY A 1 481 ? 18.244 -3.996 -23.614 1.00 89.56 481 GLY A CA 1
ATOM 3830 C C . GLY A 1 481 ? 17.893 -2.687 -22.895 1.00 89.56 481 GLY A C 1
ATOM 3831 O O . GLY A 1 481 ? 16.764 -2.527 -22.425 1.00 89.56 481 GLY A O 1
ATOM 3832 N N . VAL A 1 482 ? 18.817 -1.715 -22.902 1.00 87.25 482 VAL A N 1
ATOM 3833 C CA . VAL A 1 482 ? 18.583 -0.352 -22.384 1.00 87.25 482 VAL A CA 1
ATOM 3834 C C . VAL A 1 482 ? 17.392 0.300 -23.094 1.00 87.25 482 VAL A C 1
ATOM 3836 O O . VAL A 1 482 ? 16.507 0.862 -22.443 1.00 87.25 482 VAL A O 1
ATOM 3839 N N . GLY A 1 483 ? 17.347 0.192 -24.425 1.00 88.44 483 GLY A N 1
ATOM 3840 C CA . GLY A 1 483 ? 16.267 0.728 -25.247 1.00 88.44 483 GLY A CA 1
ATOM 3841 C C . GLY A 1 483 ? 14.916 0.103 -24.921 1.00 88.44 483 GLY A C 1
ATOM 3842 O O . GLY A 1 483 ? 13.964 0.825 -24.631 1.00 88.44 483 GLY A O 1
ATOM 3843 N N . VAL A 1 484 ? 14.833 -1.231 -24.886 1.00 90.31 484 VAL A N 1
ATOM 3844 C CA . VAL A 1 484 ? 13.602 -1.957 -24.536 1.00 90.31 484 VAL A CA 1
ATOM 3845 C C . VAL A 1 484 ? 13.089 -1.515 -23.168 1.00 90.31 484 VAL A C 1
ATOM 3847 O O . VAL A 1 484 ? 11.907 -1.197 -23.040 1.00 90.31 484 VAL A O 1
ATOM 3850 N N . ARG A 1 485 ? 13.958 -1.417 -22.153 1.00 87.62 485 ARG A N 1
ATOM 3851 C CA . ARG A 1 485 ? 13.548 -0.936 -20.826 1.00 87.62 485 ARG A CA 1
ATOM 3852 C C . ARG A 1 485 ? 12.993 0.487 -20.882 1.00 87.62 485 ARG A C 1
ATOM 3854 O O . ARG A 1 485 ? 11.919 0.737 -20.337 1.00 87.62 485 ARG A O 1
ATOM 3861 N N . GLY A 1 486 ? 13.696 1.406 -21.545 1.00 84.31 486 GLY A N 1
ATOM 3862 C CA . GLY A 1 486 ? 13.265 2.799 -21.689 1.00 84.31 486 GLY A CA 1
ATOM 3863 C C . GLY A 1 486 ? 11.915 2.940 -22.398 1.00 84.31 486 GLY A C 1
ATOM 3864 O O . GLY A 1 486 ? 11.050 3.685 -21.938 1.00 84.31 486 GLY A O 1
ATOM 3865 N N . ILE A 1 487 ? 11.698 2.177 -23.471 1.00 87.12 487 ILE A N 1
ATOM 3866 C CA . ILE A 1 487 ? 10.465 2.214 -24.268 1.00 87.12 487 ILE A CA 1
ATOM 3867 C C . ILE A 1 487 ? 9.289 1.600 -23.516 1.00 87.12 487 ILE A C 1
ATOM 3869 O O . ILE A 1 487 ? 8.202 2.173 -23.524 1.00 87.12 487 ILE A O 1
ATOM 3873 N N . LEU A 1 488 ? 9.483 0.474 -22.823 1.00 87.25 488 LEU A N 1
ATOM 3874 C CA . LEU A 1 488 ? 8.420 -0.119 -22.008 1.00 87.25 488 LEU A CA 1
ATOM 3875 C C . LEU A 1 488 ? 7.994 0.825 -20.875 1.00 87.25 488 LEU A C 1
ATOM 3877 O O . LEU A 1 488 ? 6.799 0.972 -20.629 1.00 87.25 488 LEU A O 1
ATOM 3881 N N . LEU A 1 489 ? 8.943 1.518 -20.235 1.00 80.75 489 LEU A N 1
ATOM 3882 C CA . LEU A 1 489 ? 8.637 2.555 -19.244 1.00 80.75 489 LEU A CA 1
ATOM 3883 C C . LEU A 1 489 ? 7.865 3.727 -19.860 1.00 80.75 489 LEU A C 1
ATOM 3885 O O . LEU A 1 489 ? 6.863 4.160 -19.294 1.00 80.75 489 LEU A O 1
ATOM 3889 N N . HIS A 1 490 ? 8.284 4.200 -21.036 1.00 82.19 490 HIS A N 1
ATOM 3890 C CA . HIS A 1 490 ? 7.580 5.260 -21.755 1.00 82.19 490 HIS A CA 1
ATOM 3891 C C . HIS A 1 490 ? 6.142 4.858 -22.113 1.00 82.19 490 HIS A C 1
ATOM 3893 O O . HIS A 1 490 ? 5.218 5.630 -21.874 1.00 82.19 490 HIS A O 1
ATOM 3899 N N . GLN A 1 491 ? 5.928 3.637 -22.614 1.00 85.62 491 GLN A N 1
ATOM 3900 C CA . GLN A 1 491 ? 4.590 3.122 -22.919 1.00 85.62 491 GLN A CA 1
ATOM 3901 C C . GLN A 1 491 ? 3.729 2.953 -21.661 1.00 85.62 491 GLN A C 1
ATOM 3903 O O . GLN A 1 491 ? 2.531 3.208 -21.709 1.00 85.62 491 GLN A O 1
ATOM 3908 N N . ILE A 1 492 ? 4.310 2.554 -20.522 1.00 81.56 492 ILE A N 1
ATOM 3909 C CA . ILE A 1 492 ? 3.587 2.525 -19.241 1.00 81.56 492 ILE A CA 1
ATOM 3910 C C . ILE A 1 492 ? 3.113 3.935 -18.862 1.00 81.56 492 ILE A C 1
ATOM 3912 O O . ILE A 1 492 ? 1.976 4.085 -18.421 1.00 81.56 492 ILE A O 1
ATOM 3916 N N . TRP A 1 493 ? 3.957 4.956 -19.042 1.00 75.94 493 TRP A N 1
ATOM 3917 C CA . TRP A 1 493 ? 3.612 6.344 -18.722 1.00 75.94 493 TRP A CA 1
ATOM 3918 C C . TRP A 1 493 ? 2.595 6.969 -19.675 1.00 75.94 493 TRP A C 1
ATOM 3920 O O . TRP A 1 493 ? 1.768 7.753 -19.221 1.00 75.94 493 TRP A O 1
ATOM 3930 N N . ASP A 1 494 ? 2.650 6.651 -20.971 1.00 75.81 494 ASP A N 1
ATOM 3931 C CA . ASP A 1 494 ? 1.744 7.229 -21.976 1.00 75.81 494 ASP A CA 1
ATOM 3932 C C . ASP A 1 494 ? 0.467 6.396 -22.181 1.00 75.81 494 ASP A C 1
ATOM 3934 O O . ASP A 1 494 ? -0.414 6.790 -22.939 1.00 75.81 494 ASP A O 1
ATOM 3938 N N . ARG A 1 495 ? 0.320 5.275 -21.456 1.00 81.31 495 ARG A N 1
ATOM 3939 C CA . ARG A 1 495 ? -0.775 4.305 -21.613 1.00 81.31 495 ARG A CA 1
ATOM 3940 C C . ARG A 1 495 ? -2.162 4.943 -21.623 1.00 81.31 495 ARG A C 1
ATOM 3942 O O . ARG A 1 495 ? -3.009 4.526 -22.403 1.00 81.31 495 ARG A O 1
ATOM 3949 N N . GLU A 1 496 ? -2.430 5.903 -20.744 1.00 72.19 496 GLU A N 1
ATOM 3950 C CA . GLU A 1 496 ? -3.745 6.558 -20.693 1.00 72.19 496 GLU A CA 1
ATOM 3951 C C . GLU A 1 496 ? -4.029 7.390 -21.946 1.00 72.19 496 GLU A C 1
ATOM 3953 O O . GLU A 1 496 ? -5.150 7.373 -22.452 1.00 72.19 496 GLU A O 1
ATOM 3958 N N . ASN A 1 497 ? -3.017 8.070 -22.486 1.00 72.69 497 ASN A N 1
ATOM 3959 C CA . ASN A 1 497 ? -3.146 8.819 -23.733 1.00 72.69 497 ASN A CA 1
ATOM 3960 C C . ASN A 1 497 ? -3.245 7.871 -24.934 1.00 72.69 497 ASN A C 1
ATOM 3962 O O . ASN A 1 497 ? -4.050 8.119 -25.832 1.00 72.69 497 ASN A O 1
ATOM 3966 N N . ASP A 1 498 ? -2.494 6.766 -24.929 1.00 78.25 498 ASP A N 1
ATOM 3967 C CA . ASP A 1 498 ? -2.578 5.714 -25.948 1.00 78.25 498 ASP A CA 1
ATOM 3968 C C . ASP A 1 498 ? -3.983 5.091 -25.984 1.00 78.25 498 ASP A C 1
ATOM 3970 O O . ASP A 1 498 ? -4.554 4.903 -27.056 1.00 78.25 498 ASP A O 1
ATOM 3974 N N . LEU A 1 499 ? -4.584 4.828 -24.814 1.00 74.75 499 LEU A N 1
ATOM 3975 C CA . LEU A 1 499 ? -5.955 4.316 -24.706 1.00 74.75 499 LEU A CA 1
ATOM 3976 C C . LEU A 1 499 ? -6.992 5.320 -25.226 1.00 74.75 499 LEU A C 1
ATOM 3978 O O . LEU A 1 499 ? -7.916 4.917 -25.929 1.00 74.75 499 LEU A O 1
ATOM 3982 N N . LYS A 1 500 ? -6.832 6.614 -24.916 1.00 70.75 500 LYS A N 1
ATOM 3983 C CA . LYS A 1 500 ? -7.730 7.686 -25.389 1.00 70.75 500 LYS A CA 1
ATOM 3984 C C . LYS A 1 500 ? -7.649 7.910 -26.900 1.00 70.75 500 LYS A C 1
ATOM 3986 O O . LYS A 1 500 ? -8.657 8.218 -27.524 1.00 70.75 500 LYS A O 1
ATOM 3991 N N . SER A 1 501 ? -6.464 7.750 -27.482 1.00 69.50 501 SER A N 1
ATOM 3992 C CA . SER A 1 501 ? -6.204 7.957 -28.914 1.00 69.50 501 SER A CA 1
ATOM 3993 C C . SER A 1 501 ? -6.310 6.679 -29.761 1.00 69.50 501 SER A C 1
ATOM 3995 O O . SER A 1 501 ? -6.165 6.733 -30.980 1.00 69.50 501 SER A O 1
ATOM 3997 N N . GLY A 1 502 ? -6.567 5.522 -29.140 1.00 74.81 502 GLY A N 1
ATOM 3998 C CA . GLY A 1 502 ? -6.686 4.231 -29.825 1.00 74.81 502 GLY A CA 1
ATOM 3999 C C . GLY A 1 502 ? -5.358 3.648 -30.333 1.00 74.81 502 GLY A C 1
ATOM 4000 O O . GLY A 1 502 ? -5.370 2.708 -31.135 1.00 74.81 502 GLY A O 1
ATOM 4001 N N . VAL A 1 503 ? -4.215 4.176 -29.883 1.00 78.94 503 VAL A N 1
ATOM 4002 C CA . VAL A 1 503 ? -2.876 3.725 -30.284 1.00 78.94 503 VAL A CA 1
ATOM 4003 C C . VAL A 1 503 ? -2.562 2.365 -29.651 1.00 78.94 503 VAL A C 1
ATOM 4005 O O . VAL A 1 503 ? -2.710 2.144 -28.451 1.00 78.94 503 VAL A O 1
ATOM 4008 N N . LYS A 1 504 ? -2.104 1.417 -30.475 1.00 84.25 504 LYS A N 1
ATOM 4009 C CA . LYS A 1 504 ? -1.876 0.016 -30.085 1.00 84.25 504 LYS A CA 1
ATOM 4010 C C . LYS A 1 504 ? -0.438 -0.230 -29.609 1.00 84.25 504 LYS A C 1
ATOM 4012 O O . LYS A 1 504 ? 0.421 -0.633 -30.393 1.00 84.25 504 LYS A O 1
ATOM 4017 N N . THR A 1 505 ? -0.188 -0.061 -28.310 1.00 87.38 505 THR A N 1
ATOM 4018 C CA . THR A 1 505 ? 1.123 -0.320 -27.665 1.00 87.38 505 THR A CA 1
ATOM 4019 C C . THR A 1 505 ? 1.127 -1.579 -26.786 1.00 87.38 505 THR A C 1
ATOM 4021 O O . THR A 1 505 ? 0.070 -2.137 -26.477 1.00 87.38 505 THR A O 1
ATOM 4024 N N . LEU A 1 506 ? 2.298 -2.069 -26.349 1.00 88.25 506 LEU A N 1
ATOM 4025 C CA . LEU A 1 506 ? 2.360 -3.229 -25.439 1.00 88.25 506 LEU A CA 1
ATOM 4026 C C . LEU A 1 506 ? 1.672 -2.935 -24.099 1.00 88.25 506 LEU A C 1
ATOM 4028 O O . LEU A 1 506 ? 1.033 -3.826 -23.539 1.00 88.25 506 LEU A O 1
ATOM 4032 N N . ALA A 1 507 ? 1.749 -1.690 -23.620 1.00 86.06 507 ALA A N 1
ATOM 4033 C CA . ALA A 1 507 ? 1.109 -1.267 -22.375 1.00 86.06 507 ALA A CA 1
ATOM 4034 C C . ALA A 1 507 ? -0.424 -1.297 -22.464 1.00 86.06 507 ALA A C 1
ATOM 4036 O O . ALA A 1 507 ? -1.092 -1.674 -21.495 1.00 86.06 507 ALA A O 1
ATOM 4037 N N . THR A 1 508 ? -0.987 -0.964 -23.631 1.00 84.44 508 THR A N 1
ATOM 4038 C CA . THR A 1 508 ? -2.432 -1.109 -23.880 1.00 84.44 508 THR A CA 1
ATOM 4039 C C . THR A 1 508 ? -2.869 -2.575 -23.976 1.00 84.44 508 THR A C 1
ATOM 4041 O O . THR A 1 508 ? -3.953 -2.902 -23.504 1.00 84.44 508 THR A O 1
ATOM 4044 N N . LYS A 1 509 ? -2.023 -3.474 -24.508 1.00 87.44 509 LYS A N 1
ATOM 4045 C CA . LYS A 1 509 ? -2.353 -4.899 -24.707 1.00 87.44 509 LYS A CA 1
ATOM 4046 C C . LYS A 1 509 ? -2.200 -5.770 -23.455 1.00 87.44 509 LYS A C 1
ATOM 4048 O O . LYS A 1 509 ? -3.073 -6.582 -23.182 1.00 87.44 509 LYS A O 1
ATOM 4053 N N . PHE A 1 510 ? -1.084 -5.649 -22.733 1.00 83.50 510 PHE A N 1
ATOM 4054 C CA . PHE A 1 510 ? -0.711 -6.571 -21.645 1.00 83.50 510 PHE A CA 1
ATOM 4055 C C . PHE A 1 510 ? -0.852 -5.974 -20.235 1.00 83.50 510 PHE A C 1
ATOM 4057 O O . PHE A 1 510 ? -0.736 -6.702 -19.248 1.00 83.50 510 PHE A O 1
ATOM 4064 N N . GLY A 1 511 ? -1.113 -4.666 -20.127 1.00 77.62 511 GLY A N 1
ATOM 4065 C CA . GLY A 1 511 ? -1.279 -3.970 -18.850 1.00 77.62 511 GLY A CA 1
ATOM 4066 C C . GLY A 1 511 ? 0.035 -3.652 -18.123 1.00 77.62 511 GLY A C 1
ATOM 4067 O O . GLY A 1 511 ? 1.105 -4.175 -18.431 1.00 77.62 511 GLY A O 1
ATOM 4068 N N . VAL A 1 512 ? -0.050 -2.756 -17.135 1.00 78.31 512 VAL A N 1
ATOM 4069 C CA . VAL A 1 512 ? 1.120 -2.186 -16.438 1.00 78.31 512 VAL A CA 1
ATOM 4070 C C . VAL A 1 512 ? 1.853 -3.223 -15.581 1.00 78.31 512 VAL A C 1
ATOM 4072 O O . VAL A 1 512 ? 3.082 -3.236 -15.565 1.00 78.31 512 VAL A O 1
ATOM 4075 N N . ALA A 1 513 ? 1.124 -4.111 -14.897 1.00 70.44 513 ALA A N 1
ATOM 4076 C CA . ALA A 1 513 ? 1.716 -5.122 -14.017 1.00 70.44 513 ALA A CA 1
ATOM 4077 C C . ALA A 1 513 ? 2.611 -6.113 -14.784 1.00 70.44 513 ALA A C 1
ATOM 4079 O O . ALA A 1 513 ? 3.743 -6.365 -14.376 1.00 70.44 513 ALA A O 1
ATOM 4080 N N . SER A 1 514 ? 2.145 -6.603 -15.937 1.00 79.69 514 SER A N 1
ATOM 4081 C CA . SER A 1 514 ? 2.890 -7.529 -16.799 1.00 79.69 514 SER A CA 1
ATOM 4082 C C . SER A 1 514 ? 4.166 -6.894 -17.357 1.00 79.69 514 SER A C 1
ATOM 4084 O O . SER A 1 514 ? 5.224 -7.520 -17.365 1.00 79.69 514 SER A O 1
ATOM 4086 N N . LEU A 1 515 ? 4.097 -5.626 -17.781 1.00 80.62 515 LEU A N 1
ATOM 4087 C CA . LEU A 1 515 ? 5.279 -4.922 -18.280 1.00 80.62 515 LEU A CA 1
ATOM 4088 C C . LEU A 1 515 ? 6.285 -4.606 -17.173 1.00 80.62 515 LEU A C 1
ATOM 4090 O O . LEU A 1 515 ? 7.484 -4.743 -17.400 1.00 80.62 515 LEU A O 1
ATOM 4094 N N . ARG A 1 516 ? 5.824 -4.244 -15.970 1.00 78.12 516 ARG A N 1
ATOM 4095 C CA . ARG A 1 516 ? 6.699 -4.106 -14.793 1.00 78.12 516 ARG A CA 1
ATOM 4096 C C . ARG A 1 516 ? 7.389 -5.427 -14.464 1.00 78.12 516 ARG A C 1
ATOM 4098 O O . ARG A 1 516 ? 8.583 -5.434 -14.197 1.00 78.12 516 ARG A O 1
ATOM 4105 N N . PHE A 1 517 ? 6.683 -6.552 -14.568 1.00 80.94 517 PHE A N 1
ATOM 4106 C CA . PHE A 1 517 ? 7.296 -7.869 -14.409 1.00 80.94 517 PHE A CA 1
ATOM 4107 C C . PHE A 1 517 ? 8.402 -8.119 -15.453 1.00 80.94 517 PHE A C 1
ATOM 4109 O O . PHE A 1 517 ? 9.520 -8.472 -15.078 1.00 80.94 517 PHE A O 1
ATOM 4116 N N . TRP A 1 518 ? 8.151 -7.863 -16.743 1.00 83.12 518 TRP A N 1
ATOM 4117 C CA . TRP A 1 518 ? 9.180 -8.009 -17.786 1.00 83.12 518 TRP A CA 1
ATOM 4118 C C . TRP A 1 518 ? 10.386 -7.097 -17.556 1.00 83.12 518 TRP A C 1
ATOM 4120 O O . TRP A 1 518 ? 11.525 -7.545 -17.682 1.00 83.12 518 TRP A O 1
ATOM 4130 N N . ILE A 1 519 ? 10.152 -5.834 -17.189 1.00 82.75 519 ILE A N 1
ATOM 4131 C CA . ILE A 1 519 ? 11.222 -4.876 -16.894 1.00 82.75 519 ILE A CA 1
ATOM 4132 C C . ILE A 1 519 ? 12.085 -5.386 -15.734 1.00 82.75 519 ILE A C 1
ATOM 4134 O O . ILE A 1 519 ? 13.306 -5.437 -15.871 1.00 82.75 519 ILE A O 1
ATOM 4138 N N . ASN A 1 520 ? 11.465 -5.797 -14.625 1.00 76.56 520 ASN A N 1
ATOM 4139 C CA . ASN A 1 520 ? 12.171 -6.096 -13.379 1.00 76.56 520 ASN A CA 1
ATOM 4140 C C . ASN A 1 520 ? 12.897 -7.444 -13.415 1.00 76.56 520 ASN A C 1
ATOM 4142 O O . ASN A 1 520 ? 13.991 -7.556 -12.870 1.00 76.56 520 ASN A O 1
ATOM 4146 N N . TYR A 1 521 ? 12.294 -8.455 -14.044 1.00 80.19 521 TYR A N 1
ATOM 4147 C CA . TYR A 1 521 ? 12.757 -9.842 -13.938 1.00 80.19 521 TYR A CA 1
ATOM 4148 C C . TYR A 1 521 ? 13.394 -10.393 -15.215 1.00 80.19 521 TYR A C 1
ATOM 4150 O O . TYR A 1 521 ? 14.018 -11.448 -15.162 1.00 80.19 521 TYR A O 1
ATOM 4158 N N . ILE A 1 522 ? 13.273 -9.698 -16.352 1.00 84.81 522 ILE A N 1
ATOM 4159 C CA . ILE A 1 522 ? 13.844 -10.153 -17.630 1.00 84.81 522 ILE A CA 1
ATOM 4160 C C . ILE A 1 522 ? 14.809 -9.108 -18.184 1.00 84.81 522 ILE A C 1
ATOM 4162 O O . ILE A 1 522 ? 16.002 -9.373 -18.323 1.00 84.81 522 ILE A O 1
ATOM 4166 N N . VAL A 1 523 ? 14.307 -7.909 -18.486 1.00 86.50 523 VAL A N 1
ATOM 4167 C CA . VAL A 1 523 ? 15.072 -6.894 -19.223 1.00 86.50 523 VAL A CA 1
ATOM 4168 C C . VAL A 1 523 ? 16.212 -6.336 -18.373 1.00 86.50 523 VAL A C 1
ATOM 4170 O O . VAL A 1 523 ? 17.347 -6.283 -18.839 1.00 86.50 523 VAL A O 1
ATOM 4173 N N . PHE A 1 524 ? 15.937 -5.958 -17.122 1.00 83.81 524 PHE A N 1
ATOM 4174 C CA . PHE A 1 524 ? 16.944 -5.359 -16.249 1.00 83.81 524 PHE A CA 1
ATOM 4175 C C . PHE A 1 524 ? 18.076 -6.329 -15.847 1.00 83.81 524 PHE A C 1
ATOM 4177 O O . PHE A 1 524 ? 19.239 -5.945 -15.979 1.00 83.81 524 PHE A O 1
ATOM 4184 N N . PRO A 1 525 ? 17.813 -7.587 -15.428 1.00 84.19 525 PRO A N 1
ATOM 4185 C CA . PRO A 1 525 ? 18.887 -8.547 -15.162 1.00 84.19 525 PRO A CA 1
ATOM 4186 C C . PRO A 1 525 ? 19.757 -8.820 -16.394 1.00 84.19 525 PRO A C 1
ATOM 4188 O O . PRO A 1 525 ? 20.981 -8.872 -16.284 1.00 84.19 525 PRO A O 1
ATOM 4191 N N . LEU A 1 526 ? 19.144 -8.936 -17.578 1.00 87.00 526 LEU A N 1
ATOM 4192 C CA . LEU A 1 526 ? 19.874 -9.125 -18.830 1.00 87.00 526 LEU A CA 1
ATOM 4193 C C . LEU A 1 526 ? 20.752 -7.908 -19.167 1.00 87.00 526 LEU A C 1
ATOM 4195 O O . LEU A 1 526 ? 21.919 -8.076 -19.515 1.00 87.00 526 LEU A O 1
ATOM 4199 N N . GLU A 1 527 ? 20.225 -6.688 -19.020 1.00 88.75 527 GLU A N 1
ATOM 4200 C CA . GLU A 1 527 ? 20.991 -5.444 -19.175 1.00 88.75 527 GLU A CA 1
ATOM 4201 C C . GLU A 1 527 ? 22.189 -5.401 -18.218 1.00 88.75 527 GLU A C 1
ATOM 4203 O O . GLU A 1 527 ? 23.298 -5.072 -18.644 1.00 88.75 527 GLU A O 1
ATOM 4208 N N . ALA A 1 528 ? 21.992 -5.767 -16.948 1.00 85.06 528 ALA A N 1
ATOM 4209 C CA . ALA A 1 528 ? 23.047 -5.788 -15.941 1.00 85.06 528 ALA A CA 1
ATOM 4210 C C . ALA A 1 528 ? 24.168 -6.770 -16.313 1.00 85.06 528 ALA A C 1
ATOM 4212 O O . ALA A 1 528 ? 25.341 -6.390 -16.306 1.00 85.06 528 ALA A O 1
ATOM 4213 N N . ILE A 1 529 ? 23.813 -7.994 -16.716 1.00 88.75 529 ILE A N 1
ATOM 4214 C CA . ILE A 1 529 ? 24.772 -9.006 -17.180 1.00 88.75 529 ILE A CA 1
ATOM 4215 C C . ILE A 1 529 ? 25.546 -8.482 -18.392 1.00 88.75 529 ILE A C 1
ATOM 4217 O O . ILE A 1 529 ? 26.776 -8.486 -18.380 1.00 88.75 529 ILE A O 1
ATOM 4221 N N . LEU A 1 530 ? 24.849 -7.973 -19.412 1.00 90.69 530 LEU A N 1
ATOM 4222 C CA . LEU A 1 530 ? 25.482 -7.456 -20.627 1.00 90.69 530 LEU A CA 1
ATOM 4223 C C . LEU A 1 530 ? 26.387 -6.248 -20.345 1.00 90.69 530 LEU A C 1
ATOM 4225 O O . LEU A 1 530 ? 27.451 -6.139 -20.947 1.00 90.69 530 LEU A O 1
ATOM 4229 N N . SER A 1 531 ? 26.023 -5.381 -19.395 1.00 88.44 531 SER A N 1
ATOM 4230 C CA . SER A 1 531 ? 26.877 -4.268 -18.959 1.00 88.44 531 SER A CA 1
ATOM 4231 C C . SER A 1 531 ? 28.149 -4.752 -18.250 1.00 88.44 531 SER A C 1
ATOM 4233 O O . SER A 1 531 ? 29.229 -4.210 -18.482 1.00 88.44 531 SER A O 1
ATOM 4235 N N . GLY A 1 532 ? 28.052 -5.819 -17.449 1.00 88.31 532 GLY A N 1
ATOM 4236 C CA . GLY A 1 532 ? 29.206 -6.475 -16.841 1.00 88.31 532 GLY A CA 1
ATOM 4237 C C . GLY A 1 532 ? 30.126 -7.076 -17.901 1.00 88.31 532 GLY A C 1
ATOM 4238 O O . GLY A 1 532 ? 31.324 -6.808 -17.891 1.00 88.31 532 GLY A O 1
ATOM 4239 N N . VAL A 1 533 ? 29.569 -7.812 -18.870 1.00 91.38 533 VAL A N 1
ATOM 4240 C CA . VAL A 1 533 ? 30.329 -8.374 -20.002 1.00 91.38 533 VAL A CA 1
ATOM 4241 C C . VAL A 1 533 ? 30.990 -7.269 -20.833 1.00 91.38 533 VAL A C 1
ATOM 4243 O O . VAL A 1 533 ? 32.148 -7.416 -21.218 1.00 91.38 533 VAL A O 1
ATOM 4246 N N . LEU A 1 534 ? 30.307 -6.143 -21.058 1.00 91.19 534 LEU A N 1
ATOM 4247 C CA . LEU A 1 534 ? 30.866 -4.980 -21.751 1.00 91.19 534 LEU A CA 1
ATOM 4248 C C . LEU A 1 534 ? 32.119 -4.448 -21.036 1.00 91.19 534 LEU A C 1
ATOM 4250 O O . LEU A 1 534 ? 33.153 -4.256 -21.672 1.00 91.19 534 LEU A O 1
ATOM 4254 N N . VAL A 1 535 ? 32.058 -4.261 -19.712 1.00 90.25 535 VAL A N 1
ATOM 4255 C CA . VAL A 1 535 ? 33.219 -3.827 -18.915 1.00 90.25 535 VAL A CA 1
ATOM 4256 C C . VAL A 1 535 ? 34.335 -4.867 -18.955 1.00 90.25 535 VAL A C 1
ATOM 4258 O O . VAL A 1 535 ? 35.492 -4.492 -19.136 1.00 90.25 535 VAL A O 1
ATOM 4261 N N . LEU A 1 536 ? 34.003 -6.158 -18.844 1.00 90.06 536 LEU A N 1
ATOM 4262 C CA . LEU A 1 536 ? 34.980 -7.246 -18.929 1.00 90.06 536 LEU A CA 1
ATOM 4263 C C . LEU A 1 536 ? 35.726 -7.227 -20.268 1.00 90.06 536 LEU A C 1
ATOM 4265 O O . LEU A 1 536 ? 36.953 -7.285 -20.270 1.00 90.06 536 LEU A O 1
ATOM 4269 N N . LEU A 1 537 ? 35.021 -7.078 -21.391 1.00 90.81 537 LEU A N 1
ATOM 4270 C CA . LEU A 1 537 ? 35.647 -7.005 -22.714 1.00 90.81 537 LEU A CA 1
ATOM 4271 C C . LEU A 1 537 ? 36.589 -5.806 -22.836 1.00 90.81 537 LEU A C 1
ATOM 4273 O O . LEU A 1 537 ? 37.735 -5.969 -23.244 1.00 90.81 537 LEU A O 1
ATOM 4277 N N . ILE A 1 538 ? 36.152 -4.613 -22.422 1.00 90.62 538 ILE A N 1
ATOM 4278 C CA . ILE A 1 538 ? 36.996 -3.411 -22.505 1.00 90.62 538 ILE A CA 1
ATOM 4279 C C . ILE A 1 538 ? 38.200 -3.519 -21.553 1.00 90.62 538 ILE A C 1
ATOM 4281 O O . ILE A 1 538 ? 39.303 -3.066 -21.867 1.00 90.62 538 ILE A O 1
ATOM 4285 N N . SER A 1 539 ? 38.018 -4.163 -20.398 1.00 88.50 539 SER A N 1
ATOM 4286 C CA . SER A 1 539 ? 39.074 -4.335 -19.399 1.00 88.50 539 SER A CA 1
ATOM 4287 C C . SER A 1 539 ? 40.231 -5.223 -19.862 1.00 88.50 539 SER A C 1
ATOM 4289 O O . SER A 1 539 ? 41.338 -5.066 -19.351 1.00 88.50 539 SER A O 1
ATOM 4291 N N . GLN A 1 540 ? 40.022 -6.093 -20.859 1.00 87.94 540 GLN A N 1
ATOM 4292 C CA . GLN A 1 540 ? 41.106 -6.880 -21.460 1.00 87.94 540 GLN A CA 1
ATOM 4293 C C . GLN A 1 540 ? 42.169 -5.968 -22.084 1.00 87.94 540 GLN A C 1
ATOM 4295 O O . GLN A 1 540 ? 43.364 -6.217 -21.937 1.00 87.94 540 GLN A O 1
ATOM 4300 N N . SER A 1 541 ? 41.738 -4.876 -22.719 1.00 84.62 541 SER A N 1
ATOM 4301 C CA . SER A 1 541 ? 42.633 -3.863 -23.282 1.00 84.62 541 SER A CA 1
ATOM 4302 C C . SER A 1 541 ? 43.008 -2.783 -22.268 1.00 84.62 541 SER A C 1
ATOM 4304 O O . SER A 1 541 ? 44.052 -2.154 -22.423 1.00 84.62 541 SER A O 1
ATOM 4306 N N . ALA A 1 542 ? 42.196 -2.542 -21.233 1.00 86.00 542 ALA A N 1
ATOM 4307 C CA . ALA A 1 542 ? 42.453 -1.529 -20.208 1.00 86.00 542 ALA A CA 1
ATOM 4308 C C . ALA A 1 542 ? 42.073 -2.004 -18.789 1.00 86.00 542 ALA A C 1
ATOM 4310 O O . ALA A 1 542 ? 41.021 -1.619 -18.268 1.00 86.00 542 ALA A O 1
ATOM 4311 N N . PRO A 1 543 ? 42.949 -2.773 -18.110 1.00 87.06 543 PRO A N 1
ATOM 4312 C CA . PRO A 1 543 ? 42.641 -3.379 -16.808 1.00 87.06 543 PRO A CA 1
ATOM 4313 C C . PRO A 1 543 ? 42.278 -2.367 -15.715 1.00 87.06 543 PRO A C 1
ATOM 4315 O O . PRO A 1 543 ? 41.474 -2.651 -14.832 1.00 87.06 543 PRO A O 1
ATOM 4318 N N . LEU A 1 544 ? 42.818 -1.146 -15.797 1.00 87.00 544 LEU A N 1
ATOM 4319 C CA . LEU A 1 544 ? 42.523 -0.069 -14.848 1.00 87.00 544 LEU A CA 1
ATOM 4320 C C . LEU A 1 544 ? 41.055 0.383 -14.866 1.00 87.00 544 LEU A C 1
ATOM 4322 O O . LEU A 1 544 ? 40.632 1.034 -13.916 1.00 87.00 544 LEU A O 1
ATOM 4326 N N . LEU A 1 545 ? 40.260 0.010 -15.878 1.00 87.88 545 LEU A N 1
ATOM 4327 C CA . LEU A 1 545 ? 38.816 0.263 -15.912 1.00 87.88 545 LEU A CA 1
ATOM 4328 C C . LEU A 1 545 ? 38.057 -0.466 -14.786 1.00 87.88 545 LEU A C 1
ATOM 4330 O O . LEU A 1 545 ? 37.008 0.010 -14.350 1.00 87.88 545 LEU A O 1
ATOM 4334 N N . PHE A 1 546 ? 38.602 -1.567 -14.250 1.00 84.25 546 PHE A N 1
ATOM 4335 C CA . PHE A 1 546 ? 38.010 -2.255 -13.098 1.00 84.25 546 PHE A CA 1
ATOM 4336 C C . PHE A 1 546 ? 37.969 -1.391 -11.844 1.00 84.25 546 PHE A C 1
ATOM 4338 O O . PHE A 1 546 ? 37.067 -1.561 -11.030 1.00 84.25 546 PHE A O 1
ATOM 4345 N N . VAL A 1 547 ? 38.914 -0.465 -11.675 1.00 84.06 547 VAL A N 1
ATOM 4346 C CA . VAL A 1 547 ? 38.978 0.391 -10.486 1.00 84.06 547 VAL A CA 1
ATOM 4347 C C . VAL A 1 547 ? 37.749 1.305 -10.393 1.00 84.06 547 VAL A C 1
ATOM 4349 O O . VAL A 1 547 ? 37.007 1.170 -9.419 1.00 84.06 547 VAL A O 1
ATOM 4352 N N . PRO A 1 548 ? 37.444 2.181 -11.375 1.00 80.25 548 PRO A N 1
ATOM 4353 C CA . PRO A 1 548 ? 36.248 3.015 -11.315 1.00 80.25 548 PRO A CA 1
ATOM 4354 C C . PRO A 1 548 ? 34.952 2.194 -11.353 1.00 80.25 548 PRO A C 1
ATOM 4356 O O . PRO A 1 548 ? 33.975 2.598 -10.728 1.00 80.25 548 PRO A O 1
ATOM 4359 N N . PHE A 1 549 ? 34.934 1.026 -12.008 1.00 83.12 549 PHE A N 1
ATOM 4360 C CA . PHE A 1 549 ? 33.771 0.132 -11.989 1.00 83.12 549 PHE A CA 1
ATOM 4361 C C . PHE A 1 549 ? 33.520 -0.483 -10.605 1.00 83.12 549 PHE A C 1
ATOM 4363 O O . PHE A 1 549 ? 32.395 -0.466 -10.112 1.00 83.12 549 PHE A O 1
ATOM 4370 N N . THR A 1 550 ? 34.569 -0.960 -9.932 1.00 81.12 550 THR A N 1
ATOM 4371 C CA . THR A 1 550 ? 34.484 -1.500 -8.566 1.00 81.12 550 THR A CA 1
ATOM 4372 C C . THR A 1 550 ? 34.095 -0.405 -7.582 1.00 81.12 550 THR A C 1
ATOM 4374 O O . THR A 1 550 ? 33.238 -0.623 -6.734 1.00 81.12 550 THR A O 1
ATOM 4377 N N . VAL A 1 551 ? 34.656 0.801 -7.726 1.00 80.50 551 VAL A N 1
ATOM 4378 C CA . VAL A 1 551 ? 34.249 1.972 -6.937 1.00 80.50 551 VAL A CA 1
ATOM 4379 C C . VAL A 1 551 ? 32.769 2.282 -7.160 1.00 80.50 551 VAL A C 1
ATOM 4381 O O . VAL A 1 551 ? 32.048 2.484 -6.189 1.00 80.50 551 VAL A O 1
ATOM 4384 N N . TYR A 1 552 ? 32.287 2.258 -8.404 1.00 79.88 552 TYR A N 1
ATOM 4385 C CA . TYR A 1 552 ? 30.869 2.444 -8.709 1.00 79.88 552 TYR A CA 1
ATOM 4386 C C . TYR A 1 552 ? 29.984 1.373 -8.044 1.00 79.88 552 TYR A C 1
ATOM 4388 O O . TYR A 1 552 ? 28.991 1.719 -7.403 1.00 79.88 552 TYR A O 1
ATOM 4396 N N . LEU A 1 553 ? 30.362 0.091 -8.114 1.00 77.44 553 LEU A N 1
ATOM 4397 C CA . LEU A 1 553 ? 29.636 -1.004 -7.456 1.00 77.44 553 LEU A CA 1
ATOM 4398 C C . LEU A 1 553 ? 29.641 -0.883 -5.927 1.00 77.44 553 LEU A C 1
ATOM 4400 O O . LEU A 1 553 ? 28.607 -1.086 -5.295 1.00 77.44 553 LEU A O 1
ATOM 4404 N N . LEU A 1 554 ? 30.772 -0.504 -5.326 1.00 74.25 554 LEU A N 1
ATOM 4405 C CA . LEU A 1 554 ? 30.867 -0.242 -3.890 1.00 74.25 554 LEU A CA 1
ATOM 4406 C C . LEU A 1 554 ? 29.970 0.935 -3.496 1.00 74.25 554 LEU A C 1
ATOM 4408 O O . LEU A 1 554 ? 29.211 0.836 -2.538 1.00 74.25 554 LEU A O 1
ATOM 4412 N N . LEU A 1 555 ? 29.988 2.031 -4.257 1.00 67.62 555 LEU A N 1
ATOM 4413 C CA . LEU A 1 555 ? 29.111 3.180 -4.021 1.00 67.62 555 LEU A CA 1
ATOM 4414 C C . LEU A 1 555 ? 27.625 2.804 -4.138 1.00 67.62 555 LEU A C 1
ATOM 4416 O O . LEU A 1 555 ? 26.821 3.289 -3.343 1.00 67.62 555 LEU A O 1
ATOM 4420 N N . LEU A 1 556 ? 27.247 1.915 -5.063 1.00 64.81 556 LEU A N 1
ATOM 4421 C CA . LEU A 1 556 ? 25.892 1.351 -5.144 1.00 64.81 556 LEU A CA 1
ATOM 4422 C C . LEU A 1 556 ? 25.548 0.495 -3.916 1.00 64.81 556 LEU A C 1
ATOM 4424 O O . LEU A 1 556 ? 24.497 0.683 -3.304 1.00 64.81 556 LEU A O 1
ATOM 4428 N N . PHE A 1 557 ? 26.454 -0.392 -3.508 1.00 65.06 557 PHE A N 1
ATOM 4429 C CA . PHE A 1 557 ? 26.294 -1.230 -2.318 1.00 65.06 557 PHE A CA 1
ATOM 4430 C C . PHE A 1 557 ? 26.132 -0.389 -1.039 1.00 65.06 557 PHE A C 1
ATOM 4432 O O . PHE A 1 557 ? 25.316 -0.698 -0.174 1.00 65.06 557 PHE A O 1
ATOM 4439 N N . PHE A 1 558 ? 26.848 0.733 -0.942 1.00 56.38 558 PHE A N 1
ATOM 4440 C CA . PHE A 1 558 ? 26.775 1.655 0.191 1.00 56.38 558 PHE A CA 1
ATOM 4441 C C . PHE A 1 558 ? 25.681 2.735 0.076 1.00 56.38 558 PHE A C 1
ATOM 4443 O O . PHE A 1 558 ? 25.504 3.492 1.028 1.00 56.38 558 PHE A O 1
ATOM 4450 N N . SER A 1 559 ? 24.938 2.846 -1.031 1.00 53.03 559 SER A N 1
ATOM 4451 C CA . SER A 1 559 ? 23.907 3.891 -1.219 1.00 53.03 559 SER A CA 1
ATOM 4452 C C . SER A 1 559 ? 22.463 3.404 -1.076 1.00 53.03 559 SER A C 1
ATOM 4454 O O . SER A 1 559 ? 21.556 4.230 -1.030 1.00 53.03 559 SER A O 1
ATOM 4456 N N . THR A 1 560 ? 22.229 2.099 -0.931 1.00 47.69 560 THR A N 1
ATOM 4457 C CA . THR A 1 560 ? 20.882 1.535 -0.781 1.00 47.69 560 THR A CA 1
ATOM 4458 C C . THR A 1 560 ? 20.421 1.569 0.685 1.00 47.69 560 THR A C 1
ATOM 4460 O O . THR A 1 560 ? 20.745 0.706 1.499 1.00 47.69 560 THR A O 1
ATOM 4463 N N . GLU A 1 561 ? 19.665 2.605 1.059 1.00 39.94 561 GLU A N 1
ATOM 4464 C CA . GLU A 1 561 ? 18.556 2.402 2.001 1.00 39.94 561 GLU A CA 1
ATOM 4465 C C . GLU A 1 561 ? 17.453 1.666 1.219 1.00 39.94 561 GLU A C 1
ATOM 4467 O O . GLU A 1 561 ? 17.110 2.059 0.105 1.00 39.94 561 GLU A O 1
ATOM 4472 N N . TYR A 1 562 ? 16.995 0.534 1.761 1.00 39.53 562 TYR A N 1
ATOM 4473 C CA . TYR A 1 562 ? 16.008 -0.368 1.162 1.00 39.53 562 TYR A CA 1
ATOM 4474 C C . TYR A 1 562 ? 14.620 0.290 1.107 1.00 39.53 562 TYR A C 1
ATOM 4476 O O . TYR A 1 562 ? 13.766 0.009 1.943 1.00 39.53 562 TYR A O 1
ATOM 4484 N N . ASP A 1 563 ? 14.395 1.142 0.114 1.00 32.06 563 ASP A N 1
ATOM 4485 C CA . ASP A 1 563 ? 13.068 1.271 -0.486 1.00 32.06 563 ASP A CA 1
ATOM 4486 C C . ASP A 1 563 ? 12.898 0.137 -1.507 1.00 32.06 563 ASP A C 1
ATOM 4488 O O . ASP A 1 563 ? 13.869 -0.263 -2.154 1.00 32.06 563 ASP A O 1
ATOM 4492 N N . GLU A 1 564 ? 11.682 -0.404 -1.621 1.00 34.66 564 GLU A N 1
ATOM 4493 C CA . GLU A 1 564 ? 11.321 -1.488 -2.544 1.00 34.66 564 GLU A CA 1
ATOM 4494 C C . GLU A 1 564 ? 12.007 -1.336 -3.911 1.00 34.66 564 GLU A C 1
ATOM 4496 O O . GLU A 1 564 ? 11.949 -0.279 -4.544 1.00 34.66 564 GLU A O 1
ATOM 4501 N N . PHE A 1 565 ? 12.671 -2.403 -4.363 1.00 39.91 565 PHE A N 1
ATOM 4502 C CA . PHE A 1 565 ? 13.305 -2.455 -5.675 1.00 39.91 565 PHE A CA 1
ATOM 4503 C C . PHE A 1 565 ? 12.234 -2.349 -6.774 1.00 39.91 565 PHE A C 1
ATOM 4505 O O . PHE A 1 565 ? 11.631 -3.342 -7.179 1.00 39.91 565 PHE A O 1
ATOM 4512 N N . ASP A 1 566 ? 12.006 -1.127 -7.248 1.00 39.16 566 ASP A N 1
ATOM 4513 C CA . ASP A 1 566 ? 11.219 -0.813 -8.435 1.00 39.16 566 ASP A CA 1
ATOM 4514 C C . ASP A 1 566 ? 12.140 -0.112 -9.452 1.00 39.16 566 ASP A C 1
ATOM 4516 O O . ASP A 1 566 ? 12.478 1.060 -9.277 1.00 39.16 566 ASP A O 1
ATOM 4520 N N . PRO A 1 567 ? 12.609 -0.802 -10.509 1.00 40.41 567 PRO A N 1
ATOM 4521 C CA . PRO A 1 567 ? 13.397 -0.186 -11.574 1.00 40.41 567 PRO A CA 1
ATOM 4522 C C . PRO A 1 567 ? 12.534 0.681 -12.513 1.00 40.41 567 PRO A C 1
ATOM 4524 O O . PRO A 1 567 ? 13.057 1.229 -13.488 1.00 40.41 567 PRO A O 1
ATOM 4527 N N . SER A 1 568 ? 11.232 0.841 -12.233 1.00 37.34 568 SER A N 1
ATOM 4528 C CA . SER A 1 568 ? 10.426 1.921 -12.792 1.00 37.34 568 SER A CA 1
ATOM 4529 C C . SER A 1 568 ? 10.475 3.167 -11.894 1.00 37.34 568 SER A C 1
ATOM 4531 O O . SER A 1 568 ? 10.455 3.060 -10.669 1.00 37.34 568 SER A O 1
ATOM 4533 N N . PRO A 1 569 ? 10.522 4.383 -12.462 1.00 35.12 569 PRO A N 1
ATOM 4534 C CA . PRO A 1 569 ? 10.406 5.591 -11.660 1.00 35.12 569 PRO A CA 1
ATOM 4535 C C . PRO A 1 569 ? 9.050 5.647 -10.954 1.00 35.12 569 PRO A C 1
ATOM 4537 O O . PRO A 1 569 ? 8.002 5.677 -11.605 1.00 35.12 569 PRO A O 1
ATOM 4540 N N . SER A 1 570 ? 9.084 5.738 -9.622 1.00 33.81 570 SER A N 1
ATOM 4541 C CA . SER A 1 570 ? 7.979 6.277 -8.833 1.00 33.81 570 SER A CA 1
ATOM 4542 C C . SER A 1 570 ? 7.559 7.620 -9.432 1.00 33.81 570 SER A C 1
ATOM 4544 O O . SER A 1 570 ? 8.414 8.444 -9.775 1.00 33.81 570 SER A O 1
ATOM 4546 N N . ILE A 1 571 ? 6.251 7.805 -9.586 1.00 31.09 571 ILE A N 1
ATOM 4547 C CA . ILE A 1 571 ? 5.592 8.939 -10.240 1.00 31.09 571 ILE A CA 1
ATOM 4548 C C . ILE A 1 571 ? 6.313 10.266 -9.907 1.00 31.09 571 ILE A C 1
ATOM 4550 O O . ILE A 1 571 ? 6.618 10.581 -8.759 1.00 31.09 571 ILE A O 1
ATOM 4554 N N . LYS A 1 572 ? 6.687 10.982 -10.973 1.00 31.56 572 LYS A N 1
ATOM 4555 C CA . LYS A 1 572 ? 7.662 12.085 -11.058 1.00 31.56 572 LYS A CA 1
ATOM 4556 C C . LYS A 1 572 ? 7.667 13.080 -9.879 1.00 31.56 572 LYS A C 1
ATOM 4558 O O . LYS A 1 572 ? 6.940 14.064 -9.915 1.00 31.56 572 LYS A O 1
ATOM 4563 N N . LYS A 1 573 ? 8.629 12.915 -8.958 1.00 30.48 573 LYS A N 1
ATOM 4564 C CA . LYS A 1 573 ? 9.644 13.917 -8.515 1.00 30.48 573 LYS A CA 1
ATOM 4565 C C . LYS A 1 573 ? 10.424 13.454 -7.272 1.00 30.48 573 LYS A C 1
ATOM 4567 O O . LYS A 1 573 ? 10.721 14.238 -6.377 1.00 30.48 573 LYS A O 1
ATOM 4572 N N . SER A 1 574 ? 10.876 12.204 -7.225 1.00 28.20 574 SER A N 1
ATOM 4573 C CA . SER A 1 574 ? 12.000 11.878 -6.343 1.00 28.20 574 SER A CA 1
ATOM 4574 C C . SER A 1 574 ? 13.291 12.402 -6.981 1.00 28.20 574 SER A C 1
ATOM 4576 O O . SER A 1 574 ? 13.927 11.719 -7.785 1.00 28.20 574 SER A O 1
ATOM 4578 N N . VAL A 1 575 ? 13.692 13.630 -6.642 1.00 34.62 575 VAL A N 1
ATOM 4579 C CA . VAL A 1 575 ? 15.096 14.038 -6.781 1.00 34.62 575 VAL A CA 1
ATOM 4580 C C . VAL A 1 575 ? 15.892 13.133 -5.840 1.00 34.62 575 VAL A C 1
ATOM 4582 O O . VAL A 1 575 ? 15.976 13.411 -4.650 1.00 34.62 575 VAL A O 1
ATOM 4585 N N . GLY A 1 576 ? 16.419 12.022 -6.360 1.00 36.50 576 GLY A N 1
ATOM 4586 C CA . GLY A 1 576 ? 17.325 11.147 -5.611 1.00 36.50 576 GLY A CA 1
ATOM 4587 C C . GLY A 1 576 ? 17.108 9.636 -5.709 1.00 36.50 576 GLY A C 1
ATOM 4588 O O . GLY A 1 576 ? 17.890 8.920 -5.097 1.00 36.50 576 GLY A O 1
ATOM 4589 N N . LYS A 1 577 ? 16.125 9.118 -6.462 1.00 40.19 577 LYS A N 1
ATOM 4590 C CA . LYS A 1 577 ? 16.062 7.670 -6.746 1.00 40.19 577 LYS A CA 1
ATOM 4591 C C . LYS A 1 577 ? 16.739 7.388 -8.086 1.00 40.19 577 LYS A C 1
ATOM 4593 O O . LYS A 1 577 ? 16.150 7.594 -9.144 1.00 40.19 577 LYS A O 1
ATOM 4598 N N . ASN A 1 578 ? 18.015 7.011 -8.027 1.00 46.72 578 ASN A N 1
ATOM 4599 C CA . ASN A 1 578 ? 18.803 6.660 -9.204 1.00 46.72 578 ASN A CA 1
ATOM 4600 C C . ASN A 1 578 ? 18.280 5.346 -9.795 1.00 46.72 578 ASN A C 1
ATOM 4602 O O . ASN A 1 578 ? 18.145 4.352 -9.082 1.00 46.72 578 ASN A O 1
ATOM 4606 N N . ILE A 1 579 ? 18.029 5.329 -11.104 1.00 50.12 579 ILE A N 1
ATOM 4607 C CA . ILE A 1 579 ? 17.862 4.076 -11.840 1.00 50.12 579 ILE A CA 1
ATOM 4608 C C . ILE A 1 579 ? 19.238 3.407 -11.849 1.00 50.12 579 ILE A C 1
ATOM 4610 O O . ILE A 1 579 ? 20.183 3.931 -12.446 1.00 50.12 579 ILE A O 1
ATOM 4614 N N . LEU A 1 580 ? 19.360 2.278 -11.153 1.00 55.47 580 LEU A N 1
ATOM 4615 C CA . LEU A 1 580 ? 20.595 1.500 -11.082 1.00 55.47 580 LEU A CA 1
ATOM 4616 C C . LEU A 1 580 ? 21.104 1.220 -12.515 1.00 55.47 580 LEU A C 1
ATOM 4618 O O . LEU A 1 580 ? 20.300 0.966 -13.408 1.00 55.47 580 LEU A O 1
ATOM 4622 N N . LEU A 1 581 ? 22.419 1.334 -12.744 1.00 67.62 581 LEU A N 1
ATOM 4623 C CA . LEU A 1 581 ? 23.118 1.301 -14.047 1.00 67.62 581 LEU A CA 1
ATOM 4624 C C . LEU A 1 581 ? 22.999 2.538 -14.952 1.00 67.62 581 LEU A C 1
ATOM 4626 O O . LEU A 1 581 ? 23.942 2.785 -15.691 1.00 67.62 581 LEU A O 1
ATOM 4630 N N . HIS A 1 582 ? 21.954 3.366 -14.895 1.00 75.44 582 HIS A N 1
ATOM 4631 C CA . HIS A 1 582 ? 21.844 4.510 -15.823 1.00 75.44 582 HIS A CA 1
ATOM 4632 C C . HIS A 1 582 ? 22.981 5.529 -15.650 1.00 75.44 582 HIS A C 1
ATOM 4634 O O . HIS A 1 582 ? 23.650 5.924 -16.604 1.00 75.44 582 HIS A O 1
ATOM 4640 N N . ASP A 1 583 ? 23.300 5.836 -14.393 1.00 73.69 583 ASP A N 1
ATOM 4641 C CA . ASP A 1 583 ? 24.429 6.696 -14.032 1.00 73.69 583 ASP A CA 1
ATOM 4642 C C . ASP A 1 583 ? 25.771 6.119 -14.487 1.00 73.69 583 ASP A C 1
ATOM 4644 O O . ASP A 1 583 ? 26.704 6.869 -14.793 1.00 73.69 583 ASP A O 1
ATOM 4648 N N . PHE A 1 584 ? 25.873 4.785 -14.523 1.00 81.81 584 PHE A N 1
ATOM 4649 C CA . PHE A 1 584 ? 27.096 4.101 -14.907 1.00 81.81 584 PHE A CA 1
ATOM 4650 C C . PHE A 1 584 ? 27.481 4.461 -16.336 1.00 81.81 584 PHE A C 1
ATOM 4652 O O . PHE A 1 584 ? 28.587 4.928 -16.569 1.00 81.81 584 PHE A O 1
ATOM 4659 N N . TYR A 1 585 ? 26.576 4.288 -17.294 1.00 81.12 585 TYR A N 1
ATOM 4660 C CA . TYR A 1 585 ? 26.911 4.466 -18.704 1.00 81.12 585 TYR A CA 1
ATOM 4661 C C . TYR A 1 585 ? 26.733 5.896 -19.225 1.00 81.12 585 TYR A C 1
ATOM 4663 O O . TYR A 1 585 ? 27.356 6.243 -20.225 1.00 81.12 585 TYR A O 1
ATOM 4671 N N . GLU A 1 586 ? 25.938 6.747 -18.567 1.00 81.06 586 GLU A N 1
ATOM 4672 C CA . GLU A 1 586 ? 25.830 8.160 -18.956 1.00 81.06 586 GLU A CA 1
ATOM 4673 C C . GLU A 1 586 ? 27.022 9.002 -18.496 1.00 81.06 586 GLU A C 1
ATOM 4675 O O . GLU A 1 586 ? 27.399 9.966 -19.161 1.00 81.06 586 GLU A O 1
ATOM 4680 N N . VAL A 1 587 ? 27.598 8.664 -17.339 1.00 81.94 587 VAL A N 1
ATOM 4681 C CA . VAL A 1 587 ? 28.601 9.508 -16.681 1.00 81.94 587 VAL A CA 1
ATOM 4682 C C . VAL A 1 587 ? 29.870 8.727 -16.370 1.00 81.94 587 VAL A C 1
ATOM 4684 O O . VAL A 1 587 ? 30.944 9.104 -16.835 1.00 81.94 587 VAL A O 1
ATOM 4687 N N . TRP A 1 588 ? 29.779 7.637 -15.606 1.00 84.44 588 TRP A N 1
ATOM 4688 C CA . TRP A 1 588 ? 30.972 6.970 -15.071 1.00 84.44 588 TRP A CA 1
ATOM 4689 C C . TRP A 1 588 ? 31.821 6.290 -16.147 1.00 84.44 588 TRP A C 1
ATOM 4691 O O . TRP A 1 588 ? 33.036 6.475 -16.170 1.00 84.44 588 TRP A O 1
ATOM 4701 N N . LEU A 1 589 ? 31.207 5.532 -17.050 1.00 88.94 589 LEU A N 1
ATOM 4702 C CA . LEU A 1 589 ? 31.869 4.787 -18.114 1.00 88.94 589 LEU A CA 1
ATOM 4703 C C . LEU A 1 589 ? 32.551 5.710 -19.141 1.00 88.94 589 LEU A C 1
ATOM 4705 O O . LEU A 1 589 ? 33.764 5.568 -19.306 1.00 88.94 589 LEU A O 1
ATOM 4709 N N . PRO A 1 590 ? 31.867 6.683 -19.788 1.00 91.25 590 PRO A N 1
ATOM 4710 C CA . PRO A 1 590 ? 32.523 7.572 -20.748 1.00 91.25 590 PRO A CA 1
ATOM 4711 C C . PRO A 1 590 ? 33.635 8.404 -20.097 1.00 91.25 590 PRO A C 1
ATOM 4713 O O . PRO A 1 590 ? 34.703 8.558 -20.687 1.00 91.25 590 PRO A O 1
ATOM 4716 N N . PHE A 1 591 ? 33.438 8.877 -18.861 1.00 89.69 591 PHE A N 1
ATOM 4717 C CA . PHE A 1 591 ? 34.463 9.622 -18.127 1.00 89.69 591 PHE A CA 1
ATOM 4718 C C . PHE A 1 591 ? 35.693 8.763 -17.800 1.00 89.69 591 PHE A C 1
ATOM 4720 O O . PHE A 1 591 ? 36.830 9.203 -17.994 1.00 89.69 591 PHE A O 1
ATOM 4727 N N . SER A 1 592 ? 35.478 7.525 -17.343 1.00 90.38 592 SER A N 1
ATOM 4728 C CA . SER A 1 592 ? 36.553 6.580 -17.015 1.00 90.38 592 SER A CA 1
ATOM 4729 C C . SER A 1 592 ? 37.367 6.207 -18.249 1.00 90.38 592 SER A C 1
ATOM 4731 O O . SER A 1 592 ? 38.594 6.286 -18.221 1.00 90.38 592 SER A O 1
ATOM 4733 N N . LEU A 1 593 ? 36.699 5.866 -19.353 1.00 92.81 593 LEU A N 1
ATOM 4734 C CA . LEU A 1 593 ? 37.359 5.521 -20.614 1.00 92.81 593 LEU A CA 1
ATOM 4735 C C . LEU A 1 593 ? 38.168 6.694 -21.166 1.00 92.81 593 LEU A C 1
ATOM 4737 O O . LEU A 1 593 ? 39.313 6.518 -21.575 1.00 92.81 593 LEU A O 1
ATOM 4741 N N . LEU A 1 594 ? 37.613 7.904 -21.122 1.00 91.62 594 LEU A N 1
ATOM 4742 C CA . LEU A 1 594 ? 38.285 9.088 -21.644 1.00 91.62 594 LEU A CA 1
ATOM 4743 C C . LEU A 1 594 ? 39.459 9.538 -20.766 1.00 91.62 594 LEU A C 1
ATOM 4745 O O . LEU A 1 594 ? 40.458 10.046 -21.273 1.00 91.62 594 LEU A O 1
ATOM 4749 N N . THR A 1 595 ? 39.385 9.291 -19.460 1.00 90.69 595 THR A N 1
ATOM 4750 C CA . THR A 1 595 ? 40.508 9.495 -18.539 1.00 90.69 595 THR A CA 1
ATOM 4751 C C . THR A 1 595 ? 41.628 8.489 -18.818 1.00 90.69 595 THR A C 1
ATOM 4753 O O . THR A 1 595 ? 42.789 8.878 -18.915 1.00 90.69 595 THR A O 1
ATOM 4756 N N . LEU A 1 596 ? 41.294 7.214 -19.044 1.00 91.00 596 LEU A N 1
ATOM 4757 C CA . LEU A 1 596 ? 42.268 6.191 -19.442 1.00 91.00 596 LEU A CA 1
ATOM 4758 C C . LEU A 1 596 ? 42.928 6.509 -20.791 1.00 91.00 596 LEU A C 1
ATOM 4760 O O . LEU A 1 596 ? 44.147 6.399 -20.918 1.00 91.00 596 LEU A O 1
ATOM 4764 N N . LEU A 1 597 ? 42.152 6.969 -21.776 1.00 91.69 597 LEU A N 1
ATOM 4765 C CA . LEU A 1 597 ? 42.680 7.446 -23.057 1.00 91.69 597 LEU A CA 1
ATOM 4766 C C . LEU A 1 597 ? 43.622 8.638 -22.875 1.00 91.69 597 LEU A C 1
ATOM 4768 O O . LEU A 1 597 ? 44.674 8.690 -23.506 1.00 91.69 597 LEU A O 1
ATOM 4772 N N . SER A 1 598 ? 43.277 9.563 -21.979 1.00 91.69 598 SER A N 1
ATOM 4773 C CA . SER A 1 598 ? 44.096 10.743 -21.673 1.00 91.69 598 SER A CA 1
ATOM 4774 C C . SER A 1 598 ? 45.431 10.380 -21.016 1.00 91.69 598 SER A C 1
ATOM 4776 O O . SER A 1 598 ? 46.430 11.047 -21.273 1.00 91.69 598 SER A O 1
ATOM 4778 N N . PHE A 1 599 ? 45.471 9.307 -20.214 1.00 88.94 599 PHE A N 1
ATOM 4779 C CA . PHE A 1 599 ? 46.720 8.754 -19.678 1.00 88.94 599 PHE A CA 1
ATOM 4780 C C . PHE A 1 599 ? 47.596 8.106 -20.754 1.00 88.94 599 PHE A C 1
ATOM 4782 O O . PHE A 1 599 ? 48.819 8.171 -20.650 1.00 88.94 599 PHE A O 1
ATOM 4789 N N . ARG A 1 600 ? 46.998 7.497 -21.786 1.00 86.62 600 ARG A N 1
ATOM 4790 C CA . ARG A 1 600 ? 47.754 6.939 -22.920 1.00 86.62 600 ARG A CA 1
ATOM 4791 C C . ARG A 1 600 ? 48.272 8.015 -23.867 1.00 86.62 600 ARG A C 1
ATOM 4793 O O . ARG A 1 600 ? 49.404 7.929 -24.328 1.00 86.62 600 ARG A O 1
ATOM 4800 N N . GLN A 1 601 ? 47.437 9.001 -24.185 1.00 89.94 601 GLN A N 1
ATOM 4801 C CA . GLN A 1 601 ? 47.713 10.033 -25.181 1.00 89.94 601 GLN A CA 1
ATOM 4802 C C . GLN A 1 601 ? 47.194 11.398 -24.684 1.00 89.94 601 GLN A C 1
ATOM 4804 O O . GLN A 1 601 ? 45.978 11.616 -24.649 1.00 89.94 601 GLN A O 1
ATOM 4809 N N . PRO A 1 602 ? 48.080 12.365 -24.366 1.00 90.62 602 PRO A N 1
ATOM 4810 C CA . PRO A 1 602 ? 47.693 13.655 -23.783 1.00 90.62 602 PRO A CA 1
ATOM 4811 C C . PRO A 1 602 ? 46.726 14.492 -24.628 1.00 90.62 602 PRO A C 1
ATOM 4813 O O . PRO A 1 602 ? 46.003 15.323 -24.084 1.00 90.62 602 PRO A O 1
ATOM 4816 N N . LEU A 1 603 ? 46.668 14.285 -25.951 1.00 90.38 603 LEU A N 1
ATOM 4817 C CA . LEU A 1 603 ? 45.755 15.030 -26.827 1.00 90.38 603 LEU A CA 1
ATOM 4818 C C . LEU A 1 603 ? 44.275 14.780 -26.475 1.00 90.38 603 LEU A C 1
ATOM 4820 O O . LEU A 1 603 ? 43.437 15.658 -26.686 1.00 90.38 603 LEU A O 1
ATOM 4824 N N . PHE A 1 604 ? 43.949 13.631 -25.870 1.00 93.31 604 PHE A N 1
ATOM 4825 C CA . PHE A 1 604 ? 42.594 13.349 -25.390 1.00 93.31 604 PHE A CA 1
ATOM 4826 C C . PHE A 1 604 ? 42.195 14.167 -24.151 1.00 93.31 604 PHE A C 1
ATOM 4828 O O . PHE A 1 604 ? 41.002 14.249 -23.872 1.00 93.31 604 PHE A O 1
ATOM 4835 N N . LEU A 1 605 ? 43.116 14.876 -23.479 1.00 89.31 605 LEU A N 1
ATOM 4836 C CA . LEU A 1 605 ? 42.762 15.835 -22.419 1.00 89.31 605 LEU A CA 1
ATOM 4837 C C . LEU A 1 605 ? 41.874 16.972 -22.939 1.00 89.31 605 LEU A C 1
ATOM 4839 O O . LEU A 1 605 ? 41.001 17.454 -22.219 1.00 89.31 605 LEU A O 1
ATOM 4843 N N . ILE A 1 606 ? 42.056 17.373 -24.203 1.00 87.69 606 ILE A N 1
ATOM 4844 C CA . ILE A 1 606 ? 41.188 18.360 -24.862 1.00 87.69 606 ILE A CA 1
ATOM 4845 C C . ILE A 1 606 ? 39.765 17.803 -24.961 1.00 87.69 606 ILE A C 1
ATOM 4847 O O . ILE A 1 606 ? 38.794 18.497 -24.656 1.00 87.69 606 ILE A O 1
ATOM 4851 N N . LEU A 1 607 ? 39.645 16.528 -25.339 1.00 87.81 607 LEU A N 1
ATOM 4852 C CA . LEU A 1 607 ? 38.364 15.845 -25.448 1.00 87.81 607 LEU A CA 1
ATOM 4853 C C . LEU A 1 607 ? 37.727 15.615 -24.070 1.00 87.81 607 LEU A C 1
ATOM 4855 O O . LEU A 1 607 ? 36.520 15.791 -23.932 1.00 87.81 607 LEU A O 1
ATOM 4859 N N . LEU A 1 608 ? 38.526 15.312 -23.041 1.00 90.19 608 LEU A N 1
ATOM 4860 C CA . LEU A 1 608 ? 38.079 15.217 -21.649 1.00 90.19 608 LEU A CA 1
ATOM 4861 C C . LEU A 1 608 ? 37.514 16.550 -21.148 1.00 90.19 608 LEU A C 1
ATOM 4863 O O . LEU A 1 608 ? 36.410 16.579 -20.608 1.00 90.19 608 LEU A O 1
ATOM 4867 N N . GLY A 1 609 ? 38.220 17.658 -21.391 1.00 87.44 609 GLY A N 1
ATOM 4868 C CA . GLY A 1 609 ? 37.739 19.000 -21.062 1.00 87.44 609 GLY A CA 1
ATOM 4869 C C . GLY A 1 609 ? 36.430 19.339 -21.779 1.00 87.44 609 GLY A C 1
ATOM 4870 O O . GLY A 1 609 ? 35.477 19.792 -21.146 1.00 87.44 609 GLY A O 1
ATOM 4871 N N . LEU A 1 610 ? 36.343 19.048 -23.081 1.00 86.62 610 LEU A N 1
ATOM 4872 C CA . LEU A 1 610 ? 35.129 19.254 -23.873 1.00 86.62 610 LEU A CA 1
ATOM 4873 C C . LEU A 1 610 ? 33.956 18.402 -23.361 1.00 86.62 610 LEU A C 1
ATOM 4875 O O . LEU A 1 610 ? 32.847 18.913 -23.219 1.00 86.62 610 LEU A O 1
ATOM 4879 N N . HIS A 1 611 ? 34.193 17.132 -23.029 1.00 88.62 611 HIS A N 1
ATOM 4880 C CA . HIS A 1 611 ? 33.174 16.237 -22.485 1.00 88.62 611 HIS A CA 1
ATOM 4881 C C . HIS A 1 611 ? 32.659 16.732 -21.123 1.00 88.62 611 HIS A C 1
ATOM 4883 O O . HIS A 1 611 ? 31.449 16.796 -20.910 1.00 88.62 611 HIS A O 1
ATOM 4889 N N . ILE A 1 612 ? 33.551 17.178 -20.229 1.00 86.50 612 ILE A N 1
ATOM 4890 C CA . ILE A 1 612 ? 33.164 17.774 -18.940 1.00 86.50 612 ILE A CA 1
ATOM 4891 C C . ILE A 1 612 ? 32.311 19.030 -19.150 1.00 86.50 612 ILE A C 1
ATOM 4893 O O . ILE A 1 612 ? 31.312 19.197 -18.457 1.00 86.50 612 ILE A O 1
ATOM 4897 N N . ILE A 1 613 ? 32.667 19.900 -20.101 1.00 86.19 613 ILE A N 1
ATOM 4898 C CA . ILE A 1 613 ? 31.906 21.124 -20.395 1.00 86.19 613 ILE A CA 1
ATOM 4899 C C . ILE A 1 613 ? 30.514 20.785 -20.942 1.00 86.19 613 ILE A C 1
ATOM 4901 O O . ILE A 1 613 ? 29.516 21.309 -20.445 1.00 86.19 613 ILE A O 1
ATOM 4905 N N . LEU A 1 614 ? 30.432 19.893 -21.934 1.00 83.62 614 LEU A N 1
ATOM 4906 C CA . LEU A 1 614 ? 29.172 19.530 -22.590 1.00 83.62 614 LEU A CA 1
ATOM 4907 C C . LEU A 1 614 ? 28.197 18.814 -21.648 1.00 83.62 614 LEU A C 1
ATOM 4909 O O . LEU A 1 614 ? 26.989 19.032 -21.738 1.00 83.62 614 LEU A O 1
ATOM 4913 N N . PHE A 1 615 ? 28.709 17.994 -20.727 1.00 83.31 615 PHE A N 1
ATOM 4914 C CA . PHE A 1 615 ? 27.899 17.182 -19.815 1.00 83.31 615 PHE A CA 1
ATOM 4915 C C . PHE A 1 615 ? 27.979 17.649 -18.352 1.00 83.31 615 PHE A C 1
ATOM 4917 O O . PHE A 1 615 ? 27.539 16.937 -17.448 1.00 83.31 615 PHE A O 1
ATOM 4924 N N . TYR A 1 616 ? 28.460 18.877 -18.103 1.00 81.31 616 TYR A N 1
ATOM 4925 C CA . TYR A 1 616 ? 28.646 19.447 -16.760 1.00 81.31 616 TYR A CA 1
ATOM 4926 C C . TYR A 1 616 ? 27.393 19.334 -15.888 1.00 81.31 616 TYR A C 1
ATOM 4928 O O . TYR A 1 616 ? 27.482 18.983 -14.714 1.00 81.31 616 TYR A O 1
ATOM 4936 N N . SER A 1 617 ? 26.214 19.612 -16.456 1.00 72.88 617 SER A N 1
ATOM 4937 C CA . SER A 1 617 ? 24.950 19.552 -15.713 1.00 72.88 617 SER A CA 1
ATOM 4938 C C . SER A 1 617 ? 24.652 18.138 -15.200 1.00 72.88 617 SER A C 1
ATOM 4940 O O . SER A 1 617 ? 24.350 17.972 -14.016 1.00 72.88 617 SER A O 1
ATOM 4942 N N . ALA A 1 618 ? 24.819 17.123 -16.054 1.00 71.44 618 ALA A N 1
ATOM 4943 C CA . ALA A 1 618 ? 24.613 15.721 -15.698 1.00 71.44 618 ALA A CA 1
ATOM 4944 C C . ALA A 1 618 ? 25.644 15.256 -14.655 1.00 71.44 618 ALA A C 1
ATOM 4946 O O . ALA A 1 618 ? 25.272 14.732 -13.604 1.00 71.44 618 ALA A O 1
ATOM 4947 N N . ILE A 1 619 ? 26.928 15.555 -14.884 1.00 77.31 619 ILE A N 1
ATOM 4948 C CA . ILE A 1 619 ? 28.032 15.220 -13.970 1.00 77.31 619 ILE A CA 1
ATOM 4949 C C . ILE A 1 619 ? 27.807 15.854 -12.587 1.00 77.31 619 ILE A C 1
ATOM 4951 O O . ILE A 1 619 ? 27.850 15.167 -11.566 1.00 77.31 619 ILE A O 1
ATOM 4955 N N . LYS A 1 620 ? 27.501 17.158 -12.536 1.00 76.75 620 LYS A N 1
ATOM 4956 C CA . LYS A 1 620 ? 27.253 17.897 -11.289 1.00 76.75 620 LYS A CA 1
ATOM 4957 C C . LYS A 1 620 ? 26.083 17.313 -10.504 1.00 76.75 620 LYS A C 1
ATOM 4959 O O . LYS A 1 620 ? 26.184 17.165 -9.288 1.00 76.75 620 LYS A O 1
ATOM 4964 N N . GLN A 1 621 ? 24.973 16.998 -11.175 1.00 67.81 621 GLN A N 1
ATOM 4965 C CA . GLN A 1 621 ? 23.800 16.430 -10.511 1.00 67.81 621 GLN A CA 1
ATOM 4966 C C . GLN A 1 621 ? 24.120 15.084 -9.853 1.00 67.81 621 GLN A C 1
ATOM 4968 O O . GLN A 1 621 ? 23.771 14.886 -8.690 1.00 67.81 621 GLN A O 1
ATOM 4973 N N . ARG A 1 622 ? 24.822 14.184 -10.552 1.00 70.62 622 ARG A N 1
ATOM 4974 C CA . ARG A 1 622 ? 25.161 12.856 -10.016 1.00 70.62 622 ARG A CA 1
ATOM 4975 C C . ARG A 1 622 ? 26.195 12.919 -8.891 1.00 70.62 622 ARG A C 1
ATOM 4977 O O . ARG A 1 622 ? 26.027 12.237 -7.882 1.00 70.62 622 ARG A O 1
ATOM 4984 N N . LEU A 1 623 ? 27.188 13.807 -8.990 1.00 68.62 623 LEU A N 1
ATOM 4985 C CA . LEU A 1 623 ? 28.142 14.055 -7.901 1.00 68.62 623 LEU A CA 1
ATOM 4986 C C . LEU A 1 623 ? 27.469 14.639 -6.648 1.00 68.62 623 LEU A C 1
ATOM 4988 O O . LEU A 1 623 ? 27.820 14.255 -5.537 1.00 68.62 623 LEU A O 1
ATOM 4992 N N . LEU A 1 624 ? 26.479 15.525 -6.801 1.00 65.06 624 LEU A N 1
ATOM 4993 C CA . LEU A 1 624 ? 25.719 16.076 -5.671 1.00 65.06 624 LEU A CA 1
ATOM 4994 C C . LEU A 1 624 ? 24.876 15.014 -4.952 1.00 65.06 624 LEU A C 1
ATOM 4996 O O . LEU A 1 624 ? 24.786 15.044 -3.726 1.00 65.06 624 LEU A O 1
ATOM 5000 N N . VAL A 1 625 ? 24.267 14.083 -5.693 1.00 62.31 625 VAL A N 1
ATOM 5001 C CA . VAL A 1 625 ? 23.522 12.953 -5.110 1.00 62.31 625 VAL A CA 1
ATOM 5002 C C . VAL A 1 625 ? 24.467 12.044 -4.323 1.00 62.31 625 VAL A C 1
ATOM 5004 O O . VAL A 1 625 ? 24.181 11.723 -3.171 1.00 62.31 625 VAL A O 1
ATOM 5007 N N . LEU A 1 626 ? 25.630 11.725 -4.897 1.00 61.69 626 LEU A N 1
ATOM 5008 C CA . LEU A 1 626 ? 26.667 10.926 -4.244 1.00 61.69 626 LEU A CA 1
ATOM 5009 C C . LEU A 1 626 ? 27.220 11.603 -2.976 1.00 61.69 626 LEU A C 1
ATOM 5011 O O . LEU A 1 626 ? 27.385 10.971 -1.937 1.00 61.69 626 LEU A O 1
ATOM 5015 N N . ALA A 1 627 ? 27.480 12.912 -3.031 1.00 62.62 627 ALA A N 1
ATOM 5016 C CA . ALA A 1 627 ? 27.979 13.674 -1.888 1.00 62.62 627 ALA A CA 1
ATOM 5017 C C . ALA A 1 627 ? 26.949 13.747 -0.749 1.00 62.62 627 ALA A C 1
ATOM 5019 O O . ALA A 1 627 ? 27.316 13.705 0.424 1.00 62.62 627 ALA A O 1
ATOM 5020 N N . ARG A 1 628 ? 25.653 13.821 -1.080 1.00 58.75 628 ARG A N 1
ATOM 5021 C CA . ARG A 1 628 ? 24.567 13.783 -0.090 1.00 58.75 628 ARG A CA 1
ATOM 5022 C C . ARG A 1 628 ? 24.440 12.409 0.563 1.00 58.75 628 ARG A C 1
ATOM 5024 O O . ARG A 1 628 ? 24.324 12.359 1.785 1.00 58.75 628 ARG A O 1
ATOM 5031 N N . SER A 1 629 ? 24.504 11.318 -0.206 1.00 56.72 629 SER A N 1
ATOM 5032 C CA . SER A 1 629 ? 24.425 9.958 0.349 1.00 56.72 629 SER A CA 1
ATOM 5033 C C . SER A 1 629 ? 25.623 9.635 1.253 1.00 56.72 629 SER A C 1
ATOM 5035 O O . SER A 1 629 ? 25.442 9.112 2.354 1.00 56.72 629 SER A O 1
ATOM 5037 N N . LEU A 1 630 ? 26.834 10.034 0.847 1.00 55.88 630 LEU A N 1
ATOM 5038 C CA . LEU A 1 630 ? 28.053 9.908 1.652 1.00 55.88 630 LEU A CA 1
ATOM 5039 C C . LEU A 1 630 ? 28.028 10.818 2.890 1.00 55.88 630 LEU A C 1
ATOM 5041 O O . LEU A 1 630 ? 28.380 10.371 3.978 1.00 55.88 630 LEU A O 1
ATOM 5045 N N . GLY A 1 631 ? 27.570 12.068 2.761 1.00 53.88 631 GLY A N 1
ATOM 5046 C CA . GLY A 1 631 ? 27.490 13.030 3.866 1.00 53.88 631 GLY A CA 1
ATOM 5047 C C . GLY A 1 631 ? 26.465 12.657 4.943 1.00 53.88 631 GLY A C 1
ATOM 5048 O O . GLY A 1 631 ? 26.728 12.842 6.132 1.00 53.88 631 GLY A O 1
ATOM 5049 N N . LEU A 1 632 ? 25.325 12.078 4.550 1.00 50.78 632 LEU A N 1
ATOM 5050 C CA . LEU A 1 632 ? 24.318 11.546 5.475 1.00 50.78 632 LEU A CA 1
ATOM 5051 C C . LEU A 1 632 ? 24.856 10.349 6.272 1.00 50.78 632 LEU A C 1
ATOM 5053 O O . LEU A 1 632 ? 24.601 10.255 7.471 1.00 50.78 632 LEU A O 1
ATOM 5057 N N . ARG A 1 633 ? 25.655 9.472 5.646 1.00 52.66 633 ARG A N 1
ATOM 5058 C CA . ARG A 1 633 ? 26.285 8.330 6.330 1.00 52.66 633 ARG A CA 1
ATOM 5059 C C . ARG A 1 633 ? 27.511 8.711 7.157 1.00 52.66 633 ARG A C 1
ATOM 5061 O O . ARG A 1 633 ? 27.647 8.183 8.250 1.00 52.66 633 ARG A O 1
ATOM 5068 N N . LEU A 1 634 ? 28.342 9.661 6.724 1.00 47.12 634 LEU A N 1
ATOM 5069 C CA . LEU A 1 634 ? 29.429 10.209 7.551 1.00 47.12 634 LEU A CA 1
ATOM 5070 C C . LEU A 1 634 ? 28.877 10.883 8.813 1.00 47.12 634 LEU A C 1
ATOM 5072 O O . LEU A 1 634 ? 29.423 10.677 9.889 1.00 47.12 634 LEU A O 1
ATOM 5076 N N . LYS A 1 635 ? 27.736 11.583 8.723 1.00 46.72 635 LYS A N 1
ATOM 5077 C CA . LYS A 1 635 ? 27.005 12.055 9.911 1.00 46.72 635 LYS A CA 1
ATOM 5078 C C . LYS A 1 635 ? 26.465 10.911 10.778 1.00 46.72 635 LYS A C 1
ATOM 5080 O O . LYS A 1 635 ? 26.511 11.036 11.991 1.00 46.72 635 LYS A O 1
ATOM 5085 N N . LYS A 1 636 ? 26.005 9.801 10.189 1.00 42.28 636 LYS A N 1
ATOM 5086 C CA . LYS A 1 636 ? 25.533 8.591 10.905 1.00 42.28 636 LYS A CA 1
ATOM 5087 C C . LYS A 1 636 ? 26.673 7.795 11.571 1.00 42.28 636 LYS A C 1
ATOM 5089 O O . LYS A 1 636 ? 26.441 7.156 12.585 1.00 42.28 636 LYS A O 1
ATOM 5094 N N . ILE A 1 637 ? 27.884 7.834 11.008 1.00 41.78 637 ILE A N 1
ATOM 5095 C CA . ILE A 1 637 ? 29.088 7.151 11.522 1.00 41.78 637 ILE A CA 1
ATOM 5096 C C . ILE A 1 637 ? 29.797 8.006 12.584 1.00 41.78 637 ILE A C 1
ATOM 5098 O O . ILE A 1 637 ? 30.323 7.461 13.547 1.00 41.78 637 ILE A O 1
ATOM 5102 N N . ILE A 1 638 ? 29.789 9.337 12.434 1.00 42.22 638 ILE A N 1
ATOM 5103 C CA . ILE A 1 638 ? 30.373 10.274 13.409 1.00 42.22 638 ILE A CA 1
ATOM 5104 C C . ILE A 1 638 ? 29.419 10.520 14.595 1.00 42.22 638 ILE A C 1
ATOM 5106 O O . ILE A 1 638 ? 29.893 10.700 15.710 1.00 42.22 638 ILE A O 1
ATOM 5110 N N . ASN A 1 639 ? 28.095 10.448 14.397 1.00 34.84 639 ASN A N 1
ATOM 5111 C CA . ASN A 1 639 ? 27.099 10.526 15.472 1.00 34.84 639 ASN A CA 1
ATOM 5112 C C . ASN A 1 639 ? 26.447 9.159 15.736 1.00 34.84 639 ASN A C 1
ATOM 5114 O O . ASN A 1 639 ? 25.257 8.964 15.481 1.00 34.84 639 ASN A O 1
ATOM 5118 N N . LEU A 1 640 ? 27.212 8.225 16.298 1.00 37.41 640 LEU A N 1
ATOM 5119 C CA . LEU A 1 640 ? 26.625 7.229 17.194 1.00 37.41 640 LEU A CA 1
ATOM 5120 C C . LEU A 1 640 ? 26.262 7.958 18.504 1.00 37.41 640 LEU A C 1
ATOM 5122 O O . LEU A 1 640 ? 27.137 8.525 19.147 1.00 37.41 640 LEU A O 1
ATOM 5126 N N . ASN A 1 641 ? 24.972 7.951 18.865 1.00 43.56 641 ASN A N 1
ATOM 5127 C CA . ASN A 1 641 ? 24.376 8.431 20.131 1.00 43.56 641 ASN A CA 1
ATOM 5128 C C . ASN A 1 641 ? 24.322 9.948 20.415 1.00 43.56 641 ASN A C 1
ATOM 5130 O O . ASN A 1 641 ? 24.997 10.429 21.320 1.00 43.56 641 ASN A O 1
ATOM 5134 N N . PRO A 1 642 ? 23.444 10.714 19.729 1.00 32.25 642 PRO A N 1
ATOM 5135 C CA . PRO A 1 642 ? 22.577 11.621 20.516 1.00 32.25 642 PRO A CA 1
ATOM 5136 C C . PRO A 1 642 ? 21.110 11.748 20.047 1.00 32.25 642 PRO A C 1
ATOM 5138 O O . PRO A 1 642 ? 20.258 12.178 20.816 1.00 32.25 642 PRO A O 1
ATOM 5141 N N . SER A 1 643 ? 20.759 11.357 18.813 1.00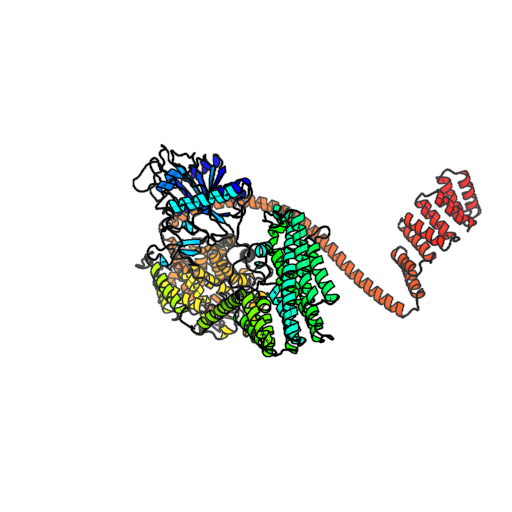 37.53 643 SER A N 1
ATOM 5142 C CA . SER A 1 643 ? 19.421 11.673 18.254 1.00 37.53 643 SER A CA 1
ATOM 5143 C C . SER A 1 643 ? 18.257 10.837 18.807 1.00 37.53 643 SER A C 1
ATOM 5145 O O . SER A 1 643 ? 17.103 11.243 18.678 1.00 37.53 643 SER A O 1
ATOM 5147 N N . MET A 1 644 ? 18.542 9.697 19.450 1.00 34.59 644 MET A N 1
ATOM 5148 C CA . MET A 1 644 ? 17.528 8.950 20.204 1.00 34.59 644 MET A CA 1
ATOM 5149 C C . MET A 1 644 ? 17.323 9.531 21.604 1.00 34.59 644 MET A C 1
ATOM 5151 O O . MET A 1 644 ? 16.179 9.679 22.006 1.00 34.59 644 MET A O 1
ATOM 5155 N N . GLN A 1 645 ? 18.378 9.964 22.303 1.00 32.25 645 GLN A N 1
ATOM 5156 C CA . GLN A 1 645 ? 18.232 10.637 23.601 1.00 32.25 645 GLN A CA 1
ATOM 5157 C C . GLN A 1 645 ? 17.519 11.988 23.473 1.00 32.25 645 GLN A C 1
ATOM 5159 O O . GLN A 1 645 ? 16.646 12.284 24.277 1.00 32.25 645 GLN A O 1
ATOM 5164 N N . GLU A 1 646 ? 17.784 12.760 22.416 1.00 35.00 646 GLU A N 1
ATOM 5165 C CA . GLU A 1 646 ? 17.158 14.077 22.236 1.00 35.00 646 GLU A CA 1
ATOM 5166 C C . GLU A 1 646 ? 15.672 13.991 21.819 1.00 35.00 646 GLU A C 1
ATOM 5168 O O . GLU A 1 646 ? 14.880 14.875 22.146 1.00 35.00 646 GLU A O 1
ATOM 5173 N N . ASN A 1 647 ? 15.263 12.914 21.131 1.00 35.94 647 ASN A N 1
ATOM 5174 C CA . ASN A 1 647 ? 13.848 12.629 20.857 1.00 35.94 647 ASN A CA 1
ATOM 5175 C C . ASN A 1 647 ? 13.139 11.982 22.057 1.00 35.94 647 ASN A C 1
ATOM 5177 O O . ASN A 1 647 ? 11.954 12.244 22.247 1.00 35.94 647 ASN A O 1
ATOM 5181 N N . LEU A 1 648 ? 13.841 11.202 22.889 1.00 35.00 648 LEU A N 1
ATOM 5182 C CA . LEU A 1 648 ? 13.316 10.726 24.173 1.00 35.00 648 LEU A CA 1
ATOM 5183 C C . LEU A 1 648 ? 13.127 11.883 25.173 1.00 35.00 648 LEU A C 1
ATOM 5185 O O . LEU A 1 648 ? 12.113 11.920 25.860 1.00 35.00 648 LEU A O 1
ATOM 5189 N N . GLU A 1 649 ? 14.033 12.864 25.219 1.00 33.75 649 GLU A N 1
ATOM 5190 C CA . GLU A 1 649 ? 13.895 14.052 26.078 1.00 33.75 649 GLU A CA 1
ATOM 5191 C C . GLU A 1 649 ? 12.817 15.023 25.567 1.00 33.75 649 GLU A C 1
ATOM 5193 O O . GLU A 1 649 ? 12.002 15.503 26.353 1.00 33.75 649 GLU A O 1
ATOM 5198 N N . LYS A 1 650 ? 12.706 15.238 24.247 1.00 36.75 650 LYS A N 1
ATOM 5199 C CA . LYS A 1 650 ? 11.612 16.048 23.669 1.00 36.75 650 LYS A CA 1
ATOM 5200 C C . LYS A 1 650 ? 10.240 15.375 23.765 1.00 36.75 650 LYS A C 1
ATOM 5202 O O . LYS A 1 650 ? 9.232 16.081 23.825 1.00 36.75 650 LYS A O 1
ATOM 5207 N N . ASN A 1 651 ? 10.182 14.039 23.791 1.00 35.72 651 ASN A N 1
ATOM 5208 C CA . ASN A 1 651 ? 8.945 13.304 24.059 1.00 35.72 651 ASN A CA 1
ATOM 5209 C C . ASN A 1 651 ? 8.597 13.279 25.550 1.00 35.72 651 ASN A C 1
ATOM 5211 O O . ASN A 1 651 ? 7.415 13.410 25.854 1.00 35.72 651 ASN A O 1
ATOM 5215 N N . LYS A 1 652 ? 9.576 13.251 26.468 1.00 34.22 652 LYS A N 1
ATOM 5216 C CA . LYS A 1 652 ? 9.328 13.493 27.902 1.00 34.22 652 LYS A CA 1
ATOM 5217 C C . LYS A 1 652 ? 8.661 14.854 28.127 1.00 34.22 652 LYS A C 1
ATOM 5219 O O . LYS A 1 652 ? 7.609 14.915 28.753 1.00 34.22 652 LYS A O 1
ATOM 5224 N N . ASP A 1 653 ? 9.152 15.916 27.485 1.00 31.88 653 ASP A N 1
ATOM 5225 C CA . ASP A 1 653 ? 8.556 17.261 27.585 1.00 31.88 653 ASP A CA 1
ATOM 5226 C C . ASP A 1 653 ? 7.163 17.400 26.932 1.00 31.88 653 ASP A C 1
ATOM 5228 O O . ASP A 1 653 ? 6.394 18.304 27.282 1.00 31.88 653 ASP A O 1
ATOM 5232 N N . LYS A 1 654 ? 6.811 16.531 25.970 1.00 33.94 654 LYS A N 1
ATOM 5233 C CA . LYS A 1 654 ? 5.482 16.498 25.327 1.00 33.94 654 LYS A CA 1
ATOM 5234 C C . LYS A 1 654 ? 4.473 15.640 26.092 1.00 33.94 654 LYS A C 1
ATOM 5236 O O . LYS A 1 654 ? 3.319 16.058 26.200 1.00 33.94 654 LYS A O 1
ATOM 5241 N N . VAL A 1 655 ? 4.893 14.502 26.647 1.00 34.59 655 VAL A N 1
ATOM 5242 C CA . VAL A 1 655 ? 4.067 13.662 27.533 1.00 34.59 655 VAL A CA 1
ATOM 5243 C C . VAL A 1 655 ? 3.707 14.454 28.792 1.00 34.59 655 VAL A C 1
ATOM 5245 O O . VAL A 1 655 ? 2.534 14.542 29.149 1.00 34.59 655 VAL A O 1
ATOM 5248 N N . GLN A 1 656 ? 4.662 15.201 29.353 1.00 32.91 656 GLN A N 1
ATOM 5249 C CA . GLN A 1 656 ? 4.452 16.030 30.545 1.00 32.91 656 GLN A CA 1
ATOM 5250 C C . GLN A 1 656 ? 3.562 17.268 30.298 1.00 32.91 656 GLN A C 1
ATOM 5252 O O . GLN A 1 656 ? 2.922 17.776 31.216 1.00 32.91 656 GLN A O 1
ATOM 5257 N N . LYS A 1 657 ? 3.446 17.747 29.047 1.00 33.91 657 LYS A N 1
ATOM 5258 C CA . LYS A 1 657 ? 2.586 18.895 28.683 1.00 33.91 657 LYS A CA 1
ATOM 5259 C C . LYS A 1 657 ? 1.130 18.535 28.370 1.00 33.91 657 LYS A C 1
ATOM 5261 O O . LYS A 1 657 ? 0.279 19.419 28.456 1.00 33.91 657 LYS A O 1
ATOM 5266 N N . ASN A 1 658 ? 0.820 17.270 28.071 1.00 32.75 658 ASN A N 1
ATOM 5267 C CA . ASN A 1 658 ? -0.562 16.789 27.905 1.00 32.75 658 ASN A CA 1
ATOM 5268 C C . ASN A 1 658 ? -1.203 16.276 29.213 1.00 32.75 658 ASN A C 1
ATOM 5270 O O . ASN A 1 658 ? -2.393 15.972 29.224 1.00 32.75 658 ASN A O 1
ATOM 5274 N N . GLN A 1 659 ? -0.458 16.249 30.325 1.00 38.06 659 GLN A N 1
ATOM 5275 C CA . GLN A 1 659 ? -0.911 15.750 31.634 1.00 38.06 659 GLN A CA 1
ATOM 5276 C C . GLN A 1 659 ? -1.929 16.649 32.368 1.00 38.06 659 GLN A C 1
ATOM 5278 O O . GLN A 1 659 ? -2.534 16.214 33.339 1.00 38.06 659 GLN A O 1
ATOM 5283 N N . ASN A 1 660 ? -2.186 17.880 31.914 1.00 32.06 660 ASN A N 1
ATOM 5284 C CA . ASN A 1 660 ? -2.901 18.887 32.718 1.00 32.06 660 ASN A CA 1
ATOM 5285 C C . ASN A 1 660 ? -4.393 19.102 32.382 1.00 32.06 660 ASN A C 1
ATOM 5287 O O . ASN A 1 660 ? -4.918 20.193 32.615 1.00 32.06 660 ASN A O 1
ATOM 5291 N N . LYS A 1 661 ? -5.104 18.103 31.834 1.00 37.22 661 LYS A N 1
ATOM 5292 C CA . LYS A 1 661 ? -6.548 18.251 31.525 1.00 37.22 661 LYS A CA 1
ATOM 5293 C C . LYS A 1 661 ? -7.515 17.237 32.137 1.00 37.22 661 LYS A C 1
ATOM 5295 O O . LYS A 1 661 ? -8.709 17.506 32.084 1.00 37.22 661 LYS A O 1
ATOM 5300 N N . ASN A 1 662 ? -7.051 16.176 32.794 1.00 39.03 662 ASN A N 1
ATOM 5301 C CA . ASN A 1 662 ? -7.927 15.284 33.561 1.00 39.03 662 ASN A CA 1
ATOM 5302 C C . ASN A 1 662 ? -7.468 15.270 35.019 1.00 39.03 662 ASN A C 1
ATOM 5304 O O . ASN A 1 662 ? -6.296 15.024 35.288 1.00 39.03 662 ASN A O 1
ATOM 5308 N N . LYS A 1 663 ? -8.378 15.562 35.956 1.00 42.16 663 LYS A N 1
ATOM 5309 C CA . LYS A 1 663 ? -8.110 15.351 37.386 1.00 42.16 663 LYS A CA 1
ATOM 5310 C C . LYS A 1 663 ? -7.841 13.855 37.627 1.00 42.16 663 LYS A C 1
ATOM 5312 O O . LYS A 1 663 ? -8.555 13.052 37.021 1.00 42.16 663 LYS A O 1
ATOM 5317 N N . PRO A 1 664 ? -6.875 13.480 38.483 1.00 49.66 664 PRO A N 1
ATOM 5318 C CA . PRO A 1 664 ? -6.646 12.081 38.835 1.00 49.66 664 PRO A CA 1
ATOM 5319 C C . PRO A 1 664 ? -7.906 11.463 39.443 1.00 49.66 664 PRO A C 1
ATOM 5321 O O . PRO A 1 664 ? -8.603 12.094 40.240 1.00 49.66 664 PRO A O 1
ATOM 5324 N N . PHE A 1 665 ? -8.214 10.239 39.029 1.00 55.62 665 PHE A N 1
ATOM 5325 C CA . PHE A 1 665 ? -9.438 9.521 39.369 1.00 55.62 665 PHE A CA 1
ATOM 5326 C C . PHE A 1 665 ? -9.339 8.846 40.752 1.00 55.62 665 PHE A C 1
ATOM 5328 O O . PHE A 1 665 ? -10.370 8.536 41.343 1.00 55.62 665 PHE A O 1
ATOM 5335 N N . LEU A 1 666 ? -8.125 8.676 41.305 1.00 60.12 666 LEU A N 1
ATOM 5336 C CA . LEU A 1 666 ? -7.862 7.941 42.556 1.00 60.12 666 LEU A CA 1
ATOM 5337 C C . LEU A 1 666 ? -7.251 8.777 43.704 1.00 60.12 666 LEU A C 1
ATOM 5339 O O . LEU A 1 666 ? -6.788 8.210 44.690 1.00 60.12 666 LEU A O 1
ATOM 5343 N N . GLU A 1 667 ? -7.256 10.114 43.633 1.00 50.19 667 GLU A N 1
ATOM 5344 C CA . GLU A 1 667 ? -6.608 10.983 44.645 1.00 50.19 667 GLU A CA 1
ATOM 5345 C C . GLU A 1 667 ? -7.184 10.845 46.077 1.00 50.19 667 GLU A C 1
ATOM 5347 O O . GLU A 1 667 ? -6.489 11.136 47.051 1.00 50.19 667 GLU A O 1
ATOM 5352 N N . LEU A 1 668 ? -8.434 10.379 46.221 1.00 55.06 668 LEU A N 1
ATOM 5353 C CA . LEU A 1 668 ? -9.112 10.096 47.498 1.00 55.06 668 LEU A CA 1
ATOM 5354 C C . LEU A 1 668 ? -9.974 8.818 47.360 1.00 55.06 668 LEU A C 1
ATOM 5356 O O . LEU A 1 668 ? -11.182 8.926 47.133 1.00 55.06 668 LEU A O 1
ATOM 5360 N N . PRO A 1 669 ? -9.390 7.608 47.454 1.00 61.25 669 PRO A N 1
ATOM 5361 C CA . PRO A 1 669 ? -10.113 6.358 47.221 1.00 61.25 669 PRO A CA 1
ATOM 5362 C C . PRO A 1 669 ? -11.186 6.151 48.298 1.00 61.25 669 PRO A C 1
ATOM 5364 O O . PRO A 1 669 ? -10.911 6.214 49.496 1.00 61.25 669 PRO A O 1
ATOM 5367 N N . SER A 1 670 ? -12.422 5.902 47.872 1.00 64.50 670 SER A N 1
ATOM 5368 C CA . SER A 1 670 ? -13.591 5.787 48.758 1.00 64.50 670 SER A CA 1
ATOM 5369 C C . SER A 1 670 ? -14.195 4.379 48.779 1.00 64.50 670 SER A C 1
ATOM 5371 O O . SER A 1 670 ? -14.896 4.021 49.726 1.00 64.50 670 SER A O 1
ATOM 5373 N N . SER A 1 671 ? -13.894 3.561 47.766 1.00 79.94 671 SER A N 1
ATOM 5374 C CA . SER A 1 671 ? -14.384 2.185 47.619 1.00 79.94 671 SER A CA 1
ATOM 5375 C C . SER A 1 671 ? -13.279 1.138 47.810 1.00 79.94 671 SER A C 1
ATOM 5377 O O . SER A 1 671 ? -12.105 1.387 47.527 1.00 79.94 671 SER A O 1
ATOM 5379 N N . LYS A 1 672 ? -13.658 -0.077 48.242 1.00 84.88 672 LYS A N 1
ATOM 5380 C CA . LYS A 1 672 ? -12.736 -1.224 48.392 1.00 84.88 672 LYS A CA 1
ATOM 5381 C C . LYS A 1 672 ? -11.983 -1.524 47.084 1.00 84.88 672 LYS A C 1
ATOM 5383 O O . LYS A 1 672 ? -10.800 -1.844 47.128 1.00 84.88 672 LYS A O 1
ATOM 5388 N N . SER A 1 673 ? -12.637 -1.347 45.934 1.00 84.69 673 SER A N 1
ATOM 5389 C CA . SER A 1 673 ? -12.039 -1.505 44.604 1.00 84.69 673 SER A CA 1
ATOM 5390 C C . SER A 1 673 ? -10.999 -0.439 44.264 1.00 84.69 673 SER A C 1
ATOM 5392 O O . SER A 1 673 ? -9.952 -0.779 43.731 1.00 84.69 673 SER A O 1
ATOM 5394 N N . GLU A 1 674 ? -11.234 0.835 44.594 1.00 86.94 674 GLU A N 1
ATOM 5395 C CA . GLU A 1 674 ? -10.254 1.909 44.340 1.00 86.94 674 GLU A CA 1
ATOM 5396 C C . GLU A 1 674 ? -8.991 1.721 45.185 1.00 86.94 674 GLU A C 1
ATOM 5398 O O . GLU A 1 674 ? -7.880 1.878 44.685 1.00 86.94 674 GLU A O 1
ATOM 5403 N N . ILE A 1 675 ? -9.157 1.313 46.448 1.00 88.75 675 ILE A N 1
ATOM 5404 C CA . ILE A 1 675 ? -8.034 0.976 47.334 1.00 88.75 675 ILE A CA 1
ATOM 5405 C C . ILE A 1 675 ? -7.256 -0.224 46.778 1.00 88.75 675 ILE A C 1
ATOM 5407 O O . ILE A 1 675 ? -6.027 -0.213 46.778 1.00 88.75 675 ILE A O 1
ATOM 5411 N N . SER A 1 676 ? -7.964 -1.247 46.294 1.00 93.81 676 SER A N 1
ATOM 5412 C CA . SER A 1 676 ? -7.355 -2.434 45.690 1.00 93.81 676 SER A CA 1
ATOM 5413 C C . SER A 1 676 ? -6.542 -2.092 44.435 1.00 93.81 676 SER A C 1
ATOM 5415 O O . SER A 1 676 ? -5.388 -2.506 44.330 1.00 93.81 676 SER A O 1
ATOM 5417 N N . ILE A 1 677 ? -7.091 -1.266 43.535 1.00 93.69 677 ILE A N 1
ATOM 5418 C CA . ILE A 1 677 ? -6.402 -0.795 42.323 1.00 93.69 677 ILE A CA 1
ATOM 5419 C C . ILE A 1 677 ? -5.128 -0.018 42.679 1.00 93.69 677 ILE A C 1
ATOM 5421 O O . ILE A 1 677 ? -4.089 -0.261 42.075 1.00 93.69 677 ILE A O 1
ATOM 5425 N N . LEU A 1 678 ? -5.176 0.880 43.668 1.00 91.56 678 LEU A N 1
ATOM 5426 C CA . LEU A 1 678 ? -4.001 1.654 44.085 1.00 91.56 678 LEU A CA 1
ATOM 5427 C C . LEU A 1 678 ? -2.869 0.767 44.607 1.00 91.56 678 LEU A C 1
ATOM 5429 O O . LEU A 1 678 ? -1.739 0.912 44.155 1.00 91.56 678 LEU A O 1
ATOM 5433 N N . LYS A 1 679 ? -3.179 -0.196 45.483 1.00 94.25 679 LYS A N 1
ATOM 5434 C CA . LYS A 1 679 ? -2.180 -1.156 45.977 1.00 94.25 679 LYS A CA 1
ATOM 5435 C C . LYS A 1 679 ? -1.540 -1.956 44.844 1.00 94.25 679 LYS A C 1
ATOM 5437 O O . LYS A 1 679 ? -0.344 -2.208 44.861 1.00 94.25 679 LYS A O 1
ATOM 5442 N N . ALA A 1 680 ? -2.336 -2.346 43.854 1.00 96.75 680 ALA A N 1
ATOM 5443 C CA . ALA A 1 680 ? -1.840 -3.079 42.700 1.00 96.75 680 ALA A CA 1
ATOM 5444 C C . ALA A 1 680 ? -0.944 -2.215 41.796 1.00 96.75 680 ALA A C 1
ATOM 5446 O O . ALA A 1 680 ? 0.051 -2.708 41.275 1.00 96.75 680 ALA A O 1
ATOM 5447 N N . ILE A 1 681 ? -1.260 -0.924 41.630 1.00 96.19 681 ILE A N 1
ATOM 5448 C CA . ILE A 1 681 ? -0.385 0.028 40.928 1.00 96.19 681 ILE A CA 1
ATOM 5449 C C . ILE A 1 681 ? 0.938 0.197 41.684 1.00 96.19 681 ILE A C 1
ATOM 5451 O O . ILE A 1 681 ? 1.984 0.183 41.042 1.00 96.19 681 ILE A O 1
ATOM 5455 N N . ASP A 1 682 ? 0.898 0.317 43.015 1.00 94.44 682 ASP A N 1
ATOM 5456 C CA . ASP A 1 682 ? 2.101 0.405 43.855 1.00 94.44 682 ASP A CA 1
ATOM 5457 C C . ASP A 1 682 ? 2.982 -0.842 43.676 1.00 94.44 682 ASP A C 1
ATOM 5459 O O . ASP A 1 682 ? 4.172 -0.725 43.392 1.00 94.44 682 ASP A O 1
ATOM 5463 N N . PHE A 1 683 ? 2.380 -2.034 43.715 1.00 97.31 683 PHE A N 1
ATOM 5464 C CA . PHE A 1 683 ? 3.083 -3.286 43.439 1.00 97.31 683 PHE A CA 1
ATOM 5465 C C . PHE A 1 683 ? 3.725 -3.308 42.042 1.00 97.31 683 PHE A C 1
ATOM 5467 O O . PHE A 1 683 ? 4.888 -3.685 41.900 1.00 97.31 683 PHE A O 1
ATOM 5474 N N . LEU A 1 684 ? 2.988 -2.911 40.998 1.00 97.44 684 LEU A N 1
ATOM 5475 C CA . LEU A 1 684 ? 3.504 -2.893 39.624 1.00 97.44 684 LEU A CA 1
ATOM 5476 C C . LEU A 1 684 ? 4.646 -1.883 39.449 1.00 97.44 684 LEU A C 1
ATOM 5478 O O . LEU A 1 684 ? 5.592 -2.166 38.721 1.00 97.44 684 LEU A O 1
ATOM 5482 N N . GLU A 1 685 ? 4.582 -0.731 40.114 1.00 95.69 685 GLU A N 1
ATOM 5483 C CA . GLU A 1 685 ? 5.655 0.268 40.111 1.00 95.69 685 GLU A CA 1
ATOM 5484 C C . GLU A 1 685 ? 6.937 -0.280 40.754 1.00 95.69 685 GLU A C 1
ATOM 5486 O O . GLU A 1 685 ? 8.021 -0.130 40.189 1.00 95.69 685 GLU A O 1
ATOM 5491 N N . GLU A 1 686 ? 6.810 -0.946 41.905 1.00 94.94 686 GLU A N 1
ATOM 5492 C CA . GLU A 1 686 ? 7.933 -1.523 42.654 1.00 94.94 686 GLU A CA 1
ATOM 5493 C C . GLU A 1 686 ? 8.576 -2.729 41.948 1.00 94.94 686 GLU A C 1
ATOM 5495 O O . GLU A 1 686 ? 9.761 -2.997 42.148 1.00 94.94 686 GLU A O 1
ATOM 5500 N N . ASN A 1 687 ? 7.816 -3.440 41.107 1.00 94.19 687 ASN A N 1
ATOM 5501 C CA . ASN A 1 687 ? 8.257 -4.661 40.421 1.00 94.19 687 ASN A CA 1
ATOM 5502 C C . ASN A 1 687 ? 8.573 -4.466 38.925 1.00 94.19 687 ASN A C 1
ATOM 5504 O O . ASN A 1 687 ? 8.878 -5.438 38.229 1.00 94.19 687 ASN A O 1
ATOM 5508 N N . GLN A 1 688 ? 8.522 -3.235 38.409 1.00 97.00 688 GLN A N 1
ATOM 5509 C CA . GLN A 1 688 ? 9.029 -2.916 37.074 1.00 97.00 688 GLN A CA 1
ATOM 5510 C C . GLN A 1 688 ? 10.549 -2.708 37.123 1.00 97.00 688 GLN A C 1
ATOM 5512 O O . GLN A 1 688 ? 11.052 -1.949 37.951 1.00 97.00 688 GLN A O 1
ATOM 5517 N N . LEU A 1 689 ? 11.292 -3.336 36.208 1.00 94.69 689 LEU A N 1
ATOM 5518 C CA . LEU A 1 689 ? 12.747 -3.184 36.141 1.00 94.69 689 LEU A CA 1
ATOM 5519 C C . LEU A 1 689 ? 13.158 -1.756 35.744 1.00 94.69 689 LEU A C 1
ATOM 5521 O O . LEU A 1 689 ? 12.404 -1.020 35.104 1.00 94.69 689 LEU A O 1
ATOM 5525 N N . ASP A 1 690 ? 14.395 -1.375 36.080 1.00 91.62 690 ASP A N 1
ATOM 5526 C CA . ASP A 1 690 ? 14.939 -0.031 35.822 1.00 91.62 690 ASP A CA 1
ATOM 5527 C C . ASP A 1 690 ? 14.894 0.379 34.344 1.00 91.62 690 ASP A C 1
ATOM 5529 O O . ASP A 1 690 ? 14.720 1.556 34.020 1.00 91.62 690 ASP A O 1
ATOM 5533 N N . ASP A 1 691 ? 15.049 -0.584 33.437 1.00 90.06 691 ASP A N 1
ATOM 5534 C CA . ASP A 1 691 ? 14.986 -0.344 32.000 1.00 90.06 691 ASP A CA 1
ATOM 5535 C C . ASP A 1 691 ? 13.562 -0.381 31.429 1.00 90.06 691 ASP A C 1
ATOM 5537 O O . ASP A 1 691 ? 13.383 -0.076 30.251 1.00 90.06 691 ASP A O 1
ATOM 5541 N N . GLY A 1 692 ? 12.567 -0.676 32.272 1.00 94.44 692 GLY A N 1
ATOM 5542 C CA . GLY A 1 692 ? 11.135 -0.608 31.990 1.00 94.44 692 GLY A CA 1
ATOM 5543 C C . GLY A 1 692 ? 10.453 -1.941 31.705 1.00 94.44 692 GLY A C 1
ATOM 5544 O O . GLY A 1 692 ? 9.234 -1.975 31.531 1.00 94.44 692 GLY A O 1
ATOM 5545 N N . GLU A 1 693 ? 11.210 -3.030 31.676 1.00 96.38 693 GLU A N 1
ATOM 5546 C CA . GLU A 1 693 ? 10.686 -4.373 31.473 1.00 96.38 693 GLU A CA 1
ATOM 5547 C C . GLU A 1 693 ? 9.884 -4.872 32.683 1.00 96.38 693 GLU A C 1
ATOM 5549 O O . GLU A 1 693 ? 10.297 -4.716 33.834 1.00 96.38 693 GLU A O 1
ATOM 5554 N N . PHE A 1 694 ? 8.761 -5.533 32.408 1.00 95.81 694 PHE A N 1
ATOM 5555 C CA . PHE A 1 694 ? 8.109 -6.410 33.371 1.00 95.81 694 PHE A CA 1
ATOM 5556 C C . PHE A 1 694 ? 8.604 -7.851 33.202 1.00 95.81 694 PHE A C 1
ATOM 5558 O O . PHE A 1 694 ? 8.498 -8.391 32.097 1.00 95.81 694 PHE A O 1
ATOM 5565 N N . PRO A 1 695 ? 9.089 -8.486 34.282 1.00 86.94 695 PRO A N 1
ATOM 5566 C CA . PRO A 1 695 ? 9.510 -9.879 34.272 1.00 86.94 695 PRO A CA 1
ATOM 5567 C C . PRO A 1 695 ? 8.466 -10.860 33.735 1.00 86.94 695 PRO A C 1
ATOM 5569 O O . PRO A 1 695 ? 7.330 -10.898 34.226 1.00 86.94 695 PRO A O 1
ATOM 5572 N N . ALA A 1 696 ? 8.880 -11.714 32.797 1.00 89.94 696 ALA A N 1
ATOM 5573 C CA . ALA A 1 696 ? 8.276 -13.032 32.663 1.00 89.94 696 ALA A CA 1
ATOM 5574 C C . ALA A 1 696 ? 9.027 -14.000 33.573 1.00 89.94 696 ALA A C 1
ATOM 5576 O O . ALA A 1 696 ? 10.247 -13.946 33.703 1.00 89.94 696 ALA A O 1
ATOM 5577 N N . GLU A 1 697 ? 8.299 -14.893 34.213 1.00 89.62 697 GLU A N 1
ATOM 5578 C CA . GLU A 1 697 ? 8.850 -15.919 35.078 1.00 89.62 697 GLU A CA 1
ATOM 5579 C C . GLU A 1 697 ? 8.362 -17.279 34.583 1.00 89.62 697 GLU A C 1
ATOM 5581 O O . GLU A 1 697 ? 7.251 -17.394 34.063 1.00 89.62 697 GLU A O 1
ATOM 5586 N N . PHE A 1 698 ? 9.181 -18.318 34.732 1.00 84.62 698 PHE A N 1
ATOM 5587 C CA . PHE A 1 698 ? 8.810 -19.678 34.338 1.00 84.62 698 PHE A CA 1
ATOM 5588 C C . PHE A 1 698 ? 9.310 -20.736 35.319 1.00 84.62 698 PHE A C 1
ATOM 5590 O O . PHE A 1 698 ? 10.319 -20.544 36.003 1.00 84.62 698 PHE A O 1
ATOM 5597 N N . ASP A 1 699 ? 8.635 -21.885 35.318 1.00 73.94 699 ASP A N 1
ATOM 5598 C CA . ASP A 1 699 ? 9.011 -23.097 36.056 1.00 73.94 699 ASP A CA 1
ATOM 5599 C C . ASP A 1 699 ? 9.520 -24.184 35.080 1.00 73.94 699 ASP A C 1
ATOM 5601 O O . ASP A 1 699 ? 8.980 -24.361 33.986 1.00 73.94 699 ASP A O 1
ATOM 5605 N N . GLN A 1 700 ? 10.591 -24.899 35.452 1.00 59.84 700 GLN A N 1
ATOM 5606 C CA . GLN A 1 700 ? 11.177 -25.998 34.667 1.00 59.84 700 GLN A CA 1
ATOM 5607 C C . GLN A 1 700 ? 10.550 -27.374 34.952 1.00 59.84 700 GLN A C 1
ATOM 5609 O O . GLN A 1 700 ? 10.812 -28.308 34.193 1.00 59.84 700 GLN A O 1
ATOM 5614 N N . LYS A 1 701 ? 9.773 -27.544 36.032 1.00 52.91 701 LYS A N 1
ATOM 5615 C CA . LYS A 1 701 ? 9.191 -28.834 36.440 1.00 52.91 701 LYS A CA 1
ATOM 5616 C C . LYS A 1 701 ? 7.720 -28.689 36.819 1.00 52.91 701 LYS A C 1
ATOM 5618 O O . LYS A 1 701 ? 7.346 -28.871 37.977 1.00 52.91 701 LYS A O 1
ATOM 5623 N N . TYR A 1 702 ? 6.853 -28.494 35.830 1.00 48.56 702 TYR A N 1
ATOM 5624 C CA . TYR A 1 702 ? 5.403 -28.552 36.045 1.00 48.56 702 TYR A CA 1
ATOM 5625 C C . TYR A 1 702 ? 4.880 -30.002 36.181 1.00 48.56 702 TYR A C 1
ATOM 5627 O O . TYR A 1 702 ? 3.877 -30.384 35.593 1.00 48.56 702 TYR A O 1
ATOM 5635 N N . GLU A 1 703 ? 5.581 -30.844 36.945 1.00 42.81 703 GLU A N 1
ATOM 5636 C CA . GLU A 1 703 ? 5.109 -32.181 37.336 1.00 42.81 703 GLU A CA 1
ATOM 5637 C C . GLU A 1 703 ? 4.721 -32.244 38.821 1.00 42.81 703 GLU A C 1
ATOM 5639 O O . GLU A 1 703 ? 4.115 -33.227 39.242 1.00 42.81 703 GLU A O 1
ATOM 5644 N N . ASN A 1 704 ? 5.028 -31.216 39.633 1.00 43.28 704 ASN A N 1
ATOM 5645 C CA . ASN A 1 704 ? 4.736 -31.253 41.067 1.00 43.28 704 ASN A CA 1
ATOM 5646 C C . ASN A 1 704 ? 4.213 -29.903 41.618 1.00 43.28 704 ASN A C 1
ATOM 5648 O O . ASN A 1 704 ? 5.012 -29.009 41.898 1.00 43.28 704 ASN A O 1
ATOM 5652 N N . PRO A 1 705 ? 2.887 -29.748 41.831 1.00 48.66 705 PRO A N 1
ATOM 5653 C CA . PRO A 1 705 ? 2.255 -28.501 42.291 1.00 48.66 705 PRO A CA 1
ATOM 5654 C C . PRO A 1 705 ? 2.727 -27.990 43.664 1.00 48.66 705 PRO A C 1
ATOM 5656 O O . PRO A 1 705 ? 2.416 -26.855 44.034 1.00 48.66 705 PRO A O 1
ATOM 5659 N N . GLU A 1 706 ? 3.429 -28.831 44.431 1.00 45.72 706 GLU A N 1
ATOM 5660 C CA . GLU A 1 706 ? 3.870 -28.562 45.803 1.00 45.72 706 GLU A CA 1
ATOM 5661 C C . GLU A 1 706 ? 5.202 -27.790 45.895 1.00 45.72 706 GLU A C 1
ATOM 5663 O O . GLU A 1 706 ? 5.496 -27.241 46.951 1.00 45.72 706 GLU A O 1
ATOM 5668 N N . ASN A 1 707 ? 5.977 -27.671 44.806 1.00 47.69 707 ASN A N 1
ATOM 5669 C CA . ASN A 1 707 ? 7.291 -27.005 44.799 1.00 47.69 707 ASN A CA 1
ATOM 5670 C C . ASN A 1 707 ? 7.287 -25.698 43.977 1.00 47.69 707 ASN A C 1
ATOM 5672 O O . ASN A 1 707 ? 8.062 -25.521 43.043 1.00 47.69 707 ASN A O 1
ATOM 5676 N N . ARG A 1 708 ? 6.420 -24.746 44.345 1.00 52.06 708 ARG A N 1
ATOM 5677 C CA . ARG A 1 708 ? 6.261 -23.441 43.659 1.00 52.06 708 ARG A CA 1
ATOM 5678 C C . ARG A 1 708 ? 7.433 -22.449 43.840 1.00 52.06 708 ARG A C 1
ATOM 5680 O O . ARG A 1 708 ? 7.272 -21.273 43.506 1.00 52.06 708 ARG A O 1
ATOM 5687 N N . GLU A 1 709 ? 8.573 -22.868 44.392 1.00 54.25 709 GLU A N 1
ATOM 5688 C CA . GLU A 1 709 ? 9.656 -21.962 44.820 1.00 54.25 709 GLU A CA 1
ATOM 5689 C C . GLU A 1 709 ? 10.749 -21.699 43.759 1.00 54.25 709 GLU A C 1
ATOM 5691 O O . GLU A 1 709 ? 11.434 -20.685 43.862 1.00 54.25 709 GLU A O 1
ATOM 5696 N N . ASP A 1 710 ? 10.857 -22.498 42.687 1.00 63.31 710 ASP A N 1
ATOM 5697 C CA . ASP A 1 710 ? 11.955 -22.401 41.697 1.00 63.31 710 ASP A CA 1
ATOM 5698 C C . ASP A 1 710 ? 11.565 -21.662 40.391 1.00 63.31 710 ASP A C 1
ATOM 5700 O O . ASP A 1 710 ? 11.837 -22.122 39.278 1.00 63.31 710 ASP A O 1
ATOM 5704 N N . TRP A 1 711 ? 10.920 -20.494 40.496 1.00 74.56 711 TRP A N 1
ATOM 5705 C CA . TRP A 1 711 ? 10.608 -19.671 39.316 1.00 74.56 711 TRP A CA 1
ATOM 5706 C C . TRP A 1 711 ? 11.827 -18.866 38.870 1.00 74.56 711 TRP A C 1
ATOM 5708 O O . TRP A 1 711 ? 12.454 -18.164 39.664 1.00 74.56 711 TRP A O 1
ATOM 5718 N N . ASN A 1 712 ? 12.145 -18.945 37.580 1.00 80.62 712 ASN A N 1
ATOM 5719 C CA . ASN A 1 712 ? 13.280 -18.251 36.987 1.00 80.62 712 ASN A CA 1
ATOM 5720 C C . ASN A 1 712 ? 12.812 -17.092 36.113 1.00 80.62 712 ASN A C 1
ATOM 5722 O O . ASN A 1 712 ? 11.832 -17.209 35.382 1.00 80.62 712 ASN A O 1
ATOM 5726 N N . PHE A 1 713 ? 13.560 -15.996 36.165 1.00 85.06 713 PHE A N 1
ATOM 5727 C CA . PHE A 1 713 ? 13.358 -14.832 35.312 1.00 85.06 713 PHE A CA 1
ATOM 5728 C C . PHE A 1 713 ? 13.691 -15.153 33.847 1.00 85.06 713 PHE A C 1
ATOM 5730 O O . PHE A 1 713 ? 14.772 -15.671 33.553 1.00 85.06 713 PHE A O 1
ATOM 5737 N N . ASP A 1 714 ? 12.791 -14.789 32.934 1.00 84.81 714 ASP A N 1
ATOM 5738 C CA . ASP A 1 714 ? 13.033 -14.726 31.496 1.00 84.81 714 ASP A CA 1
ATOM 5739 C C . ASP A 1 714 ? 12.672 -13.338 30.952 1.00 84.81 714 ASP A C 1
ATOM 5741 O O . ASP A 1 714 ? 11.678 -12.720 31.336 1.00 84.81 714 ASP A O 1
ATOM 5745 N N . SER A 1 715 ? 13.512 -12.834 30.054 1.00 90.69 715 SER A N 1
ATOM 5746 C CA . SER A 1 715 ? 13.421 -11.467 29.555 1.00 90.69 715 SER A CA 1
ATOM 5747 C C . SER A 1 715 ? 12.727 -11.430 28.195 1.00 90.69 715 SER A C 1
ATOM 5749 O O . SER A 1 715 ? 13.230 -11.978 27.207 1.00 90.69 715 SER A O 1
ATOM 5751 N N . THR A 1 716 ? 11.571 -10.769 28.140 1.00 91.81 716 THR A N 1
ATOM 5752 C CA . THR A 1 716 ? 10.666 -10.728 26.986 1.00 91.81 716 THR A CA 1
ATOM 5753 C C . THR A 1 716 ? 9.870 -9.415 26.928 1.00 91.81 716 THR A C 1
ATOM 5755 O O . THR A 1 716 ? 9.347 -8.945 27.944 1.00 91.81 716 THR A O 1
ATOM 5758 N N . PRO A 1 717 ? 9.712 -8.807 25.735 1.00 94.50 717 PRO A N 1
ATOM 5759 C CA . PRO A 1 717 ? 8.836 -7.656 25.559 1.00 94.50 717 PRO A CA 1
ATOM 5760 C C . PRO A 1 717 ? 7.339 -8.003 25.623 1.00 94.50 717 PRO A C 1
ATOM 5762 O O . PRO A 1 717 ? 6.524 -7.101 25.848 1.00 94.50 717 PRO A O 1
ATOM 5765 N N . PHE A 1 718 ? 6.961 -9.280 25.509 1.00 94.00 718 PHE A N 1
ATOM 5766 C CA . PHE A 1 718 ? 5.566 -9.706 25.418 1.00 94.00 718 PHE A CA 1
ATOM 5767 C C . PHE A 1 718 ? 4.754 -9.369 26.676 1.00 94.00 718 PHE A C 1
ATOM 5769 O O . PHE A 1 718 ? 3.748 -8.656 26.598 1.00 94.00 718 PHE A O 1
ATOM 5776 N N . VAL A 1 719 ? 5.228 -9.804 27.852 1.00 94.38 719 VAL A N 1
ATOM 5777 C CA . VAL A 1 719 ? 4.568 -9.568 29.153 1.00 94.38 719 VAL A CA 1
ATOM 5778 C C . VAL A 1 719 ? 4.412 -8.078 29.432 1.00 94.38 719 VAL A C 1
ATOM 5780 O O . VAL A 1 719 ? 3.339 -7.626 29.838 1.00 94.38 719 VAL A O 1
ATOM 5783 N N . THR A 1 720 ? 5.455 -7.302 29.127 1.00 97.06 720 THR A N 1
ATOM 5784 C CA . THR A 1 720 ? 5.411 -5.843 29.239 1.00 97.06 720 THR A CA 1
ATOM 5785 C C . THR A 1 720 ? 4.277 -5.279 28.384 1.00 97.06 720 THR A C 1
ATOM 5787 O O . THR A 1 720 ? 3.460 -4.512 28.886 1.00 97.06 720 THR A O 1
ATOM 5790 N N . SER A 1 721 ? 4.152 -5.699 27.121 1.00 96.56 721 SER A N 1
ATOM 5791 C CA . SER A 1 721 ? 3.101 -5.199 26.225 1.00 96.56 721 SER A CA 1
ATOM 5792 C C . SER A 1 721 ? 1.676 -5.464 26.741 1.00 96.56 721 SER A C 1
ATOM 5794 O O . SER A 1 721 ? 0.818 -4.585 26.642 1.00 96.56 721 SER A O 1
ATOM 5796 N N . LEU A 1 722 ? 1.431 -6.629 27.354 1.00 95.81 722 LEU A N 1
ATOM 5797 C CA . LEU A 1 722 ? 0.126 -6.985 27.917 1.00 95.81 722 LEU A CA 1
ATOM 5798 C C . LEU A 1 722 ? -0.207 -6.153 29.159 1.00 95.81 722 LEU A C 1
ATOM 5800 O O . LEU A 1 722 ? -1.306 -5.610 29.242 1.00 95.81 722 LEU A O 1
ATOM 5804 N N . ILE A 1 723 ? 0.744 -5.975 30.079 1.00 97.25 723 ILE A N 1
ATOM 5805 C CA . ILE A 1 723 ? 0.541 -5.144 31.278 1.00 97.25 723 ILE A CA 1
ATOM 5806 C C . ILE A 1 723 ? 0.279 -3.684 30.884 1.00 97.25 723 ILE A C 1
ATOM 5808 O O . ILE A 1 723 ? -0.625 -3.046 31.425 1.00 97.25 723 ILE A O 1
ATOM 5812 N N . LEU A 1 724 ? 1.011 -3.156 29.896 1.00 97.00 724 LEU A N 1
ATOM 5813 C CA . LEU A 1 724 ? 0.780 -1.798 29.401 1.00 97.00 724 LEU A CA 1
ATOM 5814 C C . LEU A 1 724 ? -0.617 -1.629 28.785 1.00 97.00 724 LEU A C 1
ATOM 5816 O O . LEU A 1 724 ? -1.226 -0.571 28.971 1.00 97.00 724 LEU A O 1
ATOM 5820 N N . TYR A 1 725 ? -1.137 -2.655 28.096 1.00 96.00 725 TYR A N 1
ATOM 5821 C CA . TYR A 1 725 ? -2.522 -2.662 27.614 1.00 96.00 725 TYR A CA 1
ATOM 5822 C C . TYR A 1 725 ? -3.503 -2.578 28.787 1.00 96.00 725 TYR A C 1
ATOM 5824 O O . TYR A 1 725 ? -4.371 -1.706 28.805 1.00 96.00 725 TYR A O 1
ATOM 5832 N N . SER A 1 726 ? -3.336 -3.448 29.786 1.00 95.62 726 SER A N 1
ATOM 5833 C CA . SER A 1 726 ? -4.208 -3.530 30.960 1.00 95.62 726 SER A CA 1
ATOM 5834 C C . SER A 1 726 ? -4.302 -2.206 31.724 1.00 95.62 726 SER A C 1
ATOM 5836 O O . SER A 1 726 ? -5.375 -1.801 32.173 1.00 95.62 726 SER A O 1
ATOM 5838 N N . LEU A 1 727 ? -3.185 -1.482 31.812 1.00 94.88 727 LEU A N 1
ATOM 5839 C CA . LEU A 1 727 ? -3.097 -0.189 32.488 1.00 94.88 727 LEU A CA 1
ATOM 5840 C C . LEU A 1 727 ? -3.657 0.989 31.674 1.00 94.88 727 LEU A C 1
ATOM 5842 O O . LEU A 1 727 ? -3.827 2.083 32.214 1.00 94.88 727 LEU A O 1
ATOM 5846 N N . TYR A 1 728 ? -3.986 0.804 30.393 1.00 89.25 728 TYR A N 1
ATOM 5847 C CA . TYR A 1 728 ? -4.461 1.887 29.525 1.00 89.25 728 TYR A CA 1
ATOM 5848 C C . TYR A 1 728 ? -5.727 2.582 30.051 1.00 89.25 728 TYR A C 1
ATOM 5850 O O . TYR A 1 728 ? -5.877 3.799 29.907 1.00 89.25 728 TYR A O 1
ATOM 5858 N N . PHE A 1 729 ? -6.614 1.839 30.716 1.00 85.25 729 PHE A N 1
ATOM 5859 C CA . PHE A 1 729 ? -7.841 2.375 31.318 1.00 85.25 729 PHE A CA 1
ATOM 5860 C C . PHE A 1 729 ? -7.581 3.281 32.535 1.00 85.25 729 PHE A C 1
ATOM 5862 O O . PHE A 1 729 ? -8.482 3.995 32.965 1.00 85.25 729 PHE A O 1
ATOM 5869 N N . LEU A 1 730 ? -6.346 3.297 33.045 1.00 89.38 730 LEU A N 1
ATOM 5870 C CA . LEU A 1 730 ? -5.884 4.100 34.179 1.00 89.38 730 LEU A CA 1
ATOM 5871 C C . LEU A 1 730 ? -4.789 5.102 33.777 1.00 89.38 730 LEU A C 1
ATOM 5873 O O . LEU A 1 730 ? -4.107 5.656 34.630 1.00 89.38 730 LEU A O 1
ATOM 5877 N N . ARG A 1 731 ? -4.625 5.387 32.478 1.00 83.38 731 ARG A N 1
ATOM 5878 C CA . ARG A 1 731 ? -3.588 6.293 31.936 1.00 83.38 731 ARG A CA 1
ATOM 5879 C C . ARG A 1 731 ? -3.608 7.730 32.481 1.00 83.38 731 ARG A C 1
ATOM 5881 O O . ARG A 1 731 ? -2.696 8.503 32.202 1.00 83.38 731 ARG A O 1
ATOM 5888 N N . SER A 1 732 ? -4.672 8.142 33.171 1.00 80.56 732 SER A N 1
ATOM 5889 C CA . SER A 1 732 ? -4.739 9.438 33.861 1.00 80.56 732 SER A CA 1
ATOM 5890 C C . SER A 1 732 ? -3.981 9.444 35.186 1.00 80.56 732 SER A C 1
ATOM 5892 O O . SER A 1 732 ? -3.627 10.519 35.664 1.00 80.56 732 SER A O 1
ATOM 5894 N N . GLU A 1 733 ? -3.733 8.274 35.774 1.00 85.31 733 GLU A N 1
ATOM 5895 C CA . GLU A 1 733 ? -3.048 8.145 37.053 1.00 85.31 733 GLU A CA 1
ATOM 5896 C C . GLU A 1 733 ? -1.547 8.351 36.878 1.00 85.31 733 GLU A C 1
ATOM 5898 O O . GLU A 1 733 ? -0.907 7.740 36.022 1.00 85.31 733 GLU A O 1
ATOM 5903 N N . ARG A 1 734 ? -0.965 9.205 37.722 1.00 85.81 734 ARG A N 1
ATOM 5904 C CA . ARG A 1 734 ? 0.442 9.602 37.605 1.00 85.81 734 ARG A CA 1
ATOM 5905 C C . ARG A 1 734 ? 1.400 8.407 37.651 1.00 85.81 734 ARG A C 1
ATOM 5907 O O . ARG A 1 734 ? 2.256 8.289 36.784 1.00 85.81 734 ARG A O 1
ATOM 5914 N N . LYS A 1 735 ? 1.230 7.508 38.624 1.00 89.75 735 LYS A N 1
ATOM 5915 C CA . LYS A 1 735 ? 2.064 6.301 38.754 1.00 89.75 735 LYS A CA 1
ATOM 5916 C C . LYS A 1 735 ? 1.955 5.392 37.529 1.00 89.75 735 LYS A C 1
ATOM 5918 O O . LYS A 1 735 ? 2.949 4.857 37.058 1.00 89.75 735 LYS A O 1
ATOM 5923 N N . VAL A 1 736 ? 0.757 5.284 36.952 1.00 93.88 736 VAL A N 1
ATOM 5924 C CA . VAL A 1 736 ? 0.535 4.505 35.726 1.00 93.88 736 VAL A CA 1
ATOM 5925 C C . VAL A 1 736 ? 1.257 5.126 34.532 1.00 93.88 736 VAL A C 1
ATOM 5927 O O . VAL A 1 736 ? 1.829 4.393 33.733 1.00 93.88 736 VAL A O 1
ATOM 5930 N N . GLN A 1 737 ? 1.284 6.454 34.415 1.00 90.50 737 GLN A N 1
ATOM 5931 C CA . GLN A 1 737 ? 2.053 7.134 33.365 1.00 90.50 737 GLN A CA 1
ATOM 5932 C C . GLN A 1 737 ? 3.554 6.862 33.499 1.00 90.50 737 GLN A C 1
ATOM 5934 O O . GLN A 1 737 ? 4.209 6.574 32.504 1.00 90.50 737 GLN A O 1
ATOM 5939 N N . GLU A 1 738 ? 4.086 6.890 34.724 1.00 92.31 738 GLU A N 1
ATOM 5940 C CA . GLU A 1 738 ? 5.498 6.589 34.989 1.00 92.31 738 GLU A CA 1
ATOM 5941 C C . GLU A 1 738 ? 5.842 5.134 34.609 1.00 92.31 738 GLU A C 1
ATOM 5943 O O . GLU A 1 738 ? 6.854 4.895 33.940 1.00 92.31 738 GLU A O 1
ATOM 5948 N N . ILE A 1 739 ? 4.957 4.181 34.931 1.00 96.19 739 ILE A N 1
ATOM 5949 C CA . ILE A 1 739 ? 5.071 2.779 34.498 1.00 96.19 739 ILE A CA 1
ATOM 5950 C C . ILE A 1 739 ? 5.018 2.659 32.964 1.00 96.19 739 ILE A C 1
ATOM 5952 O O . ILE A 1 739 ? 5.845 1.967 32.357 1.00 96.19 739 ILE A O 1
ATOM 5956 N N . GLN A 1 740 ? 4.058 3.333 32.319 1.00 94.88 740 GLN A N 1
ATOM 5957 C CA . GLN A 1 740 ? 3.873 3.290 30.866 1.00 94.88 740 GLN A CA 1
ATOM 5958 C C . GLN A 1 740 ? 5.068 3.869 30.114 1.00 94.88 740 GLN A C 1
ATOM 5960 O O . GLN A 1 740 ? 5.544 3.242 29.170 1.00 94.88 740 GLN A O 1
ATOM 5965 N N . ASP A 1 741 ? 5.593 5.013 30.547 1.00 92.94 741 ASP A N 1
ATOM 5966 C CA . ASP A 1 741 ? 6.744 5.656 29.916 1.00 92.94 741 ASP A CA 1
ATOM 5967 C C . ASP A 1 741 ? 7.987 4.762 29.976 1.00 92.94 741 ASP A C 1
ATOM 5969 O O . ASP A 1 741 ? 8.693 4.601 28.975 1.00 92.94 741 ASP A O 1
ATOM 5973 N N . LYS A 1 742 ? 8.252 4.140 31.133 1.00 96.00 742 LYS A N 1
ATOM 5974 C CA . LYS A 1 742 ? 9.344 3.168 31.280 1.00 96.00 742 LYS A CA 1
ATOM 5975 C C . LYS A 1 742 ? 9.150 1.972 30.343 1.00 96.00 742 LYS A C 1
ATOM 5977 O O . LYS A 1 742 ? 10.048 1.662 29.560 1.00 96.00 742 LYS A O 1
ATOM 5982 N N . GLY A 1 743 ? 7.969 1.356 30.352 1.00 96.56 743 GLY A N 1
ATOM 5983 C CA . GLY A 1 743 ? 7.683 0.174 29.536 1.00 96.56 743 GLY A CA 1
ATOM 5984 C C . GLY A 1 743 ? 7.734 0.449 28.033 1.00 96.56 743 GLY A C 1
ATOM 5985 O O . GLY A 1 743 ? 8.318 -0.321 27.276 1.00 96.56 743 GLY A O 1
ATOM 5986 N N . ILE A 1 744 ? 7.202 1.583 27.577 1.00 96.44 744 ILE A N 1
ATOM 5987 C CA . ILE A 1 744 ? 7.282 2.000 26.172 1.00 96.44 744 ILE A CA 1
ATOM 5988 C C . ILE A 1 744 ? 8.739 2.174 25.734 1.00 96.44 744 ILE A C 1
ATOM 5990 O O . ILE A 1 744 ? 9.101 1.756 24.632 1.00 96.44 744 ILE A O 1
ATOM 5994 N N . ASN A 1 745 ? 9.586 2.765 26.582 1.00 94.50 745 ASN A N 1
ATOM 5995 C CA . ASN A 1 745 ? 11.007 2.921 26.274 1.00 94.50 745 ASN A CA 1
ATOM 5996 C C . ASN A 1 745 ? 11.705 1.564 26.119 1.00 94.50 745 ASN A C 1
ATOM 5998 O O . ASN A 1 745 ? 12.470 1.392 25.168 1.00 94.50 745 ASN A O 1
ATOM 6002 N N . PHE A 1 746 ? 11.399 0.592 26.982 1.00 96.75 746 PHE A N 1
ATOM 6003 C CA . PHE A 1 746 ? 11.874 -0.784 26.831 1.00 96.75 746 PHE A CA 1
ATOM 6004 C C . PHE A 1 746 ? 11.448 -1.393 25.484 1.00 96.75 746 PHE A C 1
ATOM 6006 O O . PHE A 1 746 ? 12.295 -1.831 24.703 1.00 96.75 746 PHE A O 1
ATOM 6013 N N . LEU A 1 747 ? 10.154 -1.332 25.148 1.00 96.44 747 LEU A N 1
ATOM 6014 C CA . LEU A 1 747 ? 9.622 -1.884 23.894 1.00 96.44 747 LEU A CA 1
ATOM 6015 C C . LEU A 1 747 ? 10.260 -1.247 22.649 1.00 96.44 747 LEU A C 1
ATOM 6017 O O . LEU A 1 747 ? 10.534 -1.935 21.662 1.00 96.44 747 LEU A O 1
ATOM 6021 N N . LEU A 1 748 ? 10.527 0.062 22.682 1.00 93.44 748 LEU A N 1
ATOM 6022 C CA . LEU A 1 748 ? 11.205 0.771 21.594 1.00 93.44 748 LEU A CA 1
ATOM 6023 C C . LEU A 1 748 ? 12.673 0.360 21.446 1.00 93.44 748 LEU A C 1
ATOM 6025 O O . LEU A 1 748 ? 13.156 0.266 20.316 1.00 93.44 748 LEU A O 1
ATOM 6029 N N . ASN A 1 749 ? 13.367 0.092 22.553 1.00 92.38 749 ASN A N 1
ATOM 6030 C CA . ASN A 1 749 ? 14.751 -0.384 22.532 1.00 92.38 749 ASN A CA 1
ATOM 6031 C C . ASN A 1 749 ? 14.865 -1.802 21.949 1.00 92.38 749 ASN A C 1
ATOM 6033 O O . ASN A 1 749 ? 15.856 -2.120 21.287 1.00 92.38 749 ASN A O 1
ATOM 6037 N N . GLU A 1 750 ? 13.833 -2.629 22.119 1.00 93.31 750 GLU A N 1
ATOM 6038 C CA . GLU A 1 750 ? 13.788 -3.984 21.562 1.00 93.31 750 GLU A CA 1
ATOM 6039 C C . GLU A 1 750 ? 13.401 -4.042 20.073 1.00 93.31 750 GLU A C 1
ATOM 6041 O O . GLU A 1 750 ? 13.643 -5.058 19.408 1.00 93.31 750 GLU A O 1
ATOM 6046 N N . MET A 1 751 ? 12.878 -2.947 19.509 1.00 92.44 751 MET A N 1
ATOM 6047 C CA . MET A 1 751 ? 12.414 -2.890 18.121 1.00 92.44 751 MET A CA 1
ATOM 6048 C C . MET A 1 751 ? 13.541 -3.174 17.117 1.00 92.44 751 MET A C 1
ATOM 6050 O O . MET A 1 751 ? 14.553 -2.473 17.032 1.00 92.44 751 MET A O 1
ATOM 6054 N N . LYS A 1 752 ? 13.333 -4.180 16.266 1.00 85.19 752 LYS A N 1
ATOM 6055 C CA . LYS A 1 752 ? 14.233 -4.523 15.159 1.00 85.19 752 LYS A CA 1
ATOM 6056 C C . LYS A 1 752 ? 13.833 -3.818 13.868 1.00 85.19 752 LYS A C 1
ATOM 6058 O O . LYS A 1 752 ? 12.773 -3.203 13.729 1.00 85.19 752 LYS A O 1
ATOM 6063 N N . VAL A 1 753 ? 14.725 -3.904 12.880 1.00 73.06 753 VAL A N 1
ATOM 6064 C CA . VAL A 1 753 ? 14.550 -3.223 11.594 1.00 73.06 753 VAL A CA 1
ATOM 6065 C C . VAL A 1 753 ? 13.253 -3.664 10.921 1.00 73.06 753 VAL A C 1
ATOM 6067 O O . VAL A 1 753 ? 13.056 -4.850 10.676 1.00 73.06 753 VAL A O 1
ATOM 6070 N N . GLY A 1 754 ? 12.433 -2.686 10.536 1.00 73.62 754 GLY A N 1
ATOM 6071 C CA . GLY A 1 754 ? 11.141 -2.929 9.899 1.00 73.62 754 GLY A CA 1
ATOM 6072 C C . GLY A 1 754 ? 9.967 -2.992 10.872 1.00 73.62 754 GLY A C 1
ATOM 6073 O O . GLY A 1 754 ? 8.890 -3.349 10.426 1.00 73.62 754 GLY A O 1
ATOM 6074 N N . GLY A 1 755 ? 10.150 -2.629 12.150 1.00 86.62 755 GLY A N 1
ATOM 6075 C CA . GLY A 1 755 ? 9.066 -2.660 13.139 1.00 86.62 755 GLY A CA 1
ATOM 6076 C C . GLY A 1 755 ? 8.732 -4.091 13.544 1.00 86.62 755 GLY A C 1
ATOM 6077 O O . GLY A 1 755 ? 7.568 -4.486 13.518 1.00 86.62 755 GLY A O 1
ATOM 6078 N N . LEU A 1 756 ? 9.774 -4.884 13.810 1.00 89.88 756 LEU A N 1
ATOM 6079 C CA . LEU A 1 756 ? 9.664 -6.293 14.175 1.00 89.88 756 LEU A CA 1
ATOM 6080 C C . LEU A 1 756 ? 10.165 -6.500 15.603 1.00 89.88 756 LEU A C 1
ATOM 6082 O O . LEU A 1 756 ? 11.167 -5.899 15.988 1.00 89.88 756 LEU A O 1
ATOM 6086 N N . TRP A 1 757 ? 9.518 -7.392 16.341 1.00 93.06 757 TRP A N 1
ATOM 6087 C CA . TRP A 1 757 ? 9.910 -7.807 17.684 1.00 93.06 757 TRP A CA 1
ATOM 6088 C C . TRP A 1 757 ? 10.077 -9.317 17.726 1.00 93.06 757 TRP A C 1
ATOM 6090 O O . TRP A 1 757 ? 9.640 -10.021 16.819 1.00 93.06 757 TRP A O 1
ATOM 6100 N N . LYS A 1 758 ? 10.798 -9.780 18.737 1.00 90.56 758 LYS A N 1
ATOM 6101 C CA . LYS A 1 758 ? 11.008 -11.195 19.011 1.00 90.56 758 LYS A CA 1
ATOM 6102 C C . LYS A 1 758 ? 10.514 -11.466 20.419 1.00 90.56 758 LYS A C 1
ATOM 6104 O O . LYS A 1 758 ? 10.738 -10.612 21.278 1.00 90.56 758 LYS A O 1
ATOM 6109 N N . TYR A 1 759 ? 10.019 -12.675 20.643 1.00 89.31 759 TYR A N 1
ATOM 6110 C CA . TYR A 1 759 ? 9.690 -13.160 21.975 1.00 89.31 759 TYR A CA 1
ATOM 6111 C C . TYR A 1 759 ? 10.773 -12.907 23.033 1.00 89.31 759 TYR A C 1
ATOM 6113 O O . TYR A 1 759 ? 10.473 -12.419 24.113 1.00 89.31 759 TYR A O 1
ATOM 6121 N N . TRP A 1 760 ? 12.046 -13.197 22.759 1.00 89.75 760 TRP A N 1
ATOM 6122 C CA . TRP A 1 760 ? 13.122 -12.898 23.712 1.00 89.75 760 TRP A CA 1
ATOM 6123 C C . TRP A 1 760 ? 13.682 -11.493 23.509 1.00 89.75 760 TRP A C 1
ATOM 6125 O O . TRP A 1 760 ? 13.956 -11.101 22.371 1.00 89.75 760 TRP A O 1
ATOM 6135 N N . SER A 1 761 ? 13.934 -10.768 24.602 1.00 90.75 761 SER A N 1
ATOM 6136 C CA . SER A 1 761 ? 14.627 -9.472 24.571 1.00 90.75 761 SER A CA 1
ATOM 6137 C C . SER A 1 761 ? 16.122 -9.639 24.276 1.00 90.75 761 SER A C 1
ATOM 6139 O O . SER A 1 761 ? 16.669 -10.738 24.386 1.00 90.75 761 SER A O 1
ATOM 6141 N N . ALA A 1 762 ? 16.824 -8.548 23.966 1.00 86.88 762 ALA A N 1
ATOM 6142 C CA . ALA A 1 762 ? 18.270 -8.544 23.758 1.00 86.88 762 ALA A CA 1
ATOM 6143 C C . ALA A 1 762 ? 19.096 -9.033 24.968 1.00 86.88 762 ALA A C 1
ATOM 6145 O O . ALA A 1 762 ? 20.277 -9.341 24.789 1.00 86.88 762 ALA A O 1
ATOM 6146 N N . LYS A 1 763 ? 18.510 -9.117 26.173 1.00 87.19 763 LYS A N 1
ATOM 6147 C CA . LYS A 1 763 ? 19.177 -9.642 27.377 1.00 87.19 763 LYS A CA 1
ATOM 6148 C C . LYS A 1 763 ? 19.263 -11.170 27.402 1.00 87.19 763 LYS A C 1
ATOM 6150 O O . LYS A 1 763 ? 20.123 -11.708 28.094 1.00 87.19 763 LYS A O 1
ATOM 6155 N N . ASN A 1 764 ? 18.388 -11.870 26.681 1.00 86.06 764 ASN A N 1
ATOM 6156 C CA . ASN A 1 764 ? 18.369 -13.330 26.664 1.00 86.06 764 ASN A CA 1
ATOM 6157 C C . ASN A 1 764 ? 19.322 -13.880 25.583 1.00 86.06 764 ASN A C 1
ATOM 6159 O O . ASN A 1 764 ? 19.338 -13.420 24.442 1.00 86.06 764 ASN A O 1
ATOM 6163 N N . GLU A 1 765 ? 20.100 -14.912 25.914 1.00 81.19 765 GLU A N 1
ATOM 6164 C CA . GLU A 1 765 ? 21.086 -15.521 25.008 1.00 81.19 765 GLU A CA 1
ATOM 6165 C C . GLU A 1 765 ? 20.462 -16.065 23.705 1.00 81.19 765 GLU A C 1
ATOM 6167 O O . GLU A 1 765 ? 21.048 -15.958 22.620 1.00 81.19 765 GLU A O 1
ATOM 6172 N N . LYS A 1 766 ? 19.228 -16.576 23.783 1.00 77.31 766 LYS A N 1
ATOM 6173 C CA . LYS A 1 766 ? 18.459 -17.117 22.653 1.00 77.31 766 LYS A CA 1
ATOM 6174 C C . LYS A 1 766 ? 17.850 -16.032 21.752 1.00 77.31 766 LYS A C 1
ATOM 6176 O O . LYS A 1 766 ? 17.309 -16.328 20.687 1.00 77.31 766 LYS A O 1
ATOM 6181 N N . HIS A 1 767 ? 17.988 -14.751 22.100 1.00 82.50 767 HIS A N 1
ATOM 6182 C CA . HIS A 1 767 ? 17.539 -13.631 21.266 1.00 82.50 767 HIS A CA 1
ATOM 6183 C C . HIS A 1 767 ? 18.103 -13.669 19.842 1.00 82.50 767 HIS A C 1
ATOM 6185 O O . HIS A 1 767 ? 17.459 -13.261 18.869 1.00 82.50 767 HIS A O 1
ATOM 6191 N N . THR A 1 768 ? 19.348 -14.125 19.703 1.00 74.00 768 THR A N 1
ATOM 6192 C CA . THR A 1 768 ? 20.040 -14.151 18.409 1.00 74.00 768 THR A CA 1
ATOM 6193 C C . THR A 1 768 ? 19.611 -15.318 17.522 1.00 74.00 768 THR A C 1
ATOM 6195 O O . THR A 1 768 ? 19.776 -15.223 16.303 1.00 74.00 768 THR A O 1
ATOM 6198 N N . THR A 1 769 ? 19.021 -16.365 18.103 1.00 71.88 769 THR A N 1
ATOM 6199 C CA . THR A 1 769 ? 18.652 -17.601 17.405 1.00 71.88 769 THR A CA 1
ATOM 6200 C C . THR A 1 769 ? 17.191 -17.611 16.966 1.00 71.88 769 THR A C 1
ATOM 6202 O O . THR A 1 769 ? 16.901 -18.123 15.890 1.00 71.88 769 THR A O 1
ATOM 6205 N N . ILE A 1 770 ? 16.279 -16.984 17.717 1.00 77.38 770 ILE A N 1
ATOM 6206 C CA . ILE A 1 770 ? 14.843 -17.026 17.406 1.00 77.38 770 ILE A CA 1
ATOM 6207 C C . ILE A 1 770 ? 14.425 -16.020 16.307 1.00 77.38 770 ILE A C 1
ATOM 6209 O O . ILE A 1 770 ? 14.955 -14.895 16.268 1.00 77.38 770 ILE A O 1
ATOM 6213 N N . PRO A 1 771 ? 13.505 -16.379 15.387 1.00 81.88 771 PRO A N 1
ATOM 6214 C CA . PRO A 1 771 ? 12.902 -15.424 14.458 1.00 81.88 771 PRO A CA 1
ATOM 6215 C C . PRO A 1 771 ? 11.901 -14.481 15.160 1.00 81.88 771 PRO A C 1
ATOM 6217 O O . PRO A 1 771 ? 11.498 -14.740 16.289 1.00 81.88 771 PRO A O 1
ATOM 6220 N N . PRO A 1 772 ? 11.508 -13.367 14.514 1.00 89.06 772 PRO A N 1
ATOM 6221 C CA . PRO A 1 772 ? 10.360 -12.563 14.937 1.00 89.06 772 PRO A CA 1
ATOM 6222 C C . PRO A 1 772 ? 9.048 -13.356 14.891 1.00 89.06 772 PRO A C 1
ATOM 6224 O O . PRO A 1 772 ? 8.862 -14.178 13.988 1.00 89.06 772 PRO A O 1
ATOM 6227 N N . ASP A 1 773 ? 8.118 -13.044 15.785 1.00 90.56 773 ASP A N 1
ATOM 6228 C CA . ASP A 1 773 ? 6.790 -13.653 15.857 1.00 90.56 773 ASP A CA 1
ATOM 6229 C C . ASP A 1 773 ? 5.673 -12.601 15.797 1.00 90.56 773 ASP A C 1
ATOM 6231 O O . ASP A 1 773 ? 5.849 -11.430 16.139 1.00 90.56 773 ASP A O 1
ATOM 6235 N N . LEU A 1 774 ? 4.510 -13.006 15.291 1.00 93.88 774 LEU A N 1
ATOM 6236 C CA . LEU A 1 774 ? 3.377 -12.110 15.104 1.00 93.88 774 LEU A CA 1
ATOM 6237 C C . LEU A 1 774 ? 2.689 -11.719 16.411 1.00 93.88 774 LEU A C 1
ATOM 6239 O O . LEU A 1 774 ? 1.984 -10.708 16.397 1.00 93.88 774 LEU A O 1
ATOM 6243 N N . ASP A 1 775 ? 2.873 -12.469 17.498 1.00 92.25 775 ASP A N 1
ATOM 6244 C CA . ASP A 1 775 ? 2.214 -12.176 18.769 1.00 92.25 775 ASP A CA 1
ATOM 6245 C C . ASP A 1 775 ? 2.805 -10.902 19.381 1.00 92.25 775 ASP A C 1
ATOM 6247 O O . ASP A 1 775 ? 2.096 -9.911 19.597 1.00 92.25 775 ASP A O 1
ATOM 6251 N N . ASP A 1 776 ? 4.133 -10.877 19.502 1.00 94.81 776 ASP A N 1
ATOM 6252 C CA . ASP A 1 776 ? 4.915 -9.721 19.921 1.00 94.81 776 ASP A CA 1
ATOM 6253 C C . ASP A 1 776 ? 4.762 -8.553 18.945 1.00 94.81 776 ASP A C 1
ATOM 6255 O O . ASP A 1 776 ? 4.462 -7.427 19.354 1.00 94.81 776 ASP A O 1
ATOM 6259 N N . ILE A 1 777 ? 4.912 -8.801 17.635 1.00 96.19 777 ILE A N 1
ATOM 6260 C CA . ILE A 1 777 ? 4.809 -7.737 16.625 1.00 96.19 777 ILE A CA 1
ATOM 6261 C C . ILE A 1 777 ? 3.460 -7.032 16.720 1.00 96.19 777 ILE A C 1
ATOM 6263 O O . ILE A 1 777 ? 3.424 -5.799 16.735 1.00 96.19 777 ILE A O 1
ATOM 6267 N N . CYS A 1 778 ? 2.356 -7.778 16.760 1.00 96.56 778 CYS A N 1
ATOM 6268 C CA . CYS A 1 778 ? 1.026 -7.183 16.724 1.00 96.56 778 CYS A CA 1
ATOM 6269 C C . CYS A 1 778 ? 0.663 -6.529 18.059 1.00 96.56 778 CYS A C 1
ATOM 6271 O O . CYS A 1 778 ? 0.182 -5.394 18.043 1.00 96.56 778 CYS A O 1
ATOM 6273 N N . CYS A 1 779 ? 0.940 -7.176 19.199 1.00 95.06 779 CYS A N 1
ATOM 6274 C CA . CYS A 1 779 ? 0.665 -6.597 20.517 1.00 95.06 779 CYS A CA 1
ATOM 6275 C C . CYS A 1 779 ? 1.453 -5.303 20.735 1.00 95.06 779 CYS A C 1
ATOM 6277 O O . CYS A 1 779 ? 0.867 -4.265 21.047 1.00 95.06 779 CYS A O 1
ATOM 6279 N N . ILE A 1 780 ? 2.765 -5.319 20.492 1.00 97.38 780 ILE A N 1
ATOM 6280 C CA . ILE A 1 780 ? 3.622 -4.148 20.707 1.00 97.38 780 ILE A CA 1
ATOM 6281 C C . ILE A 1 780 ? 3.289 -3.044 19.705 1.00 97.38 780 ILE A C 1
ATOM 6283 O O . ILE A 1 780 ? 3.138 -1.886 20.096 1.00 97.38 780 ILE A O 1
ATOM 6287 N N . SER A 1 781 ? 3.097 -3.379 18.423 1.00 96.25 781 SER A N 1
ATOM 6288 C CA . SER A 1 781 ? 2.708 -2.373 17.425 1.00 96.25 781 SER A CA 1
ATOM 6289 C C . SER A 1 781 ? 1.368 -1.725 17.768 1.00 96.25 781 SER A C 1
ATOM 6291 O O . SER A 1 781 ? 1.187 -0.531 17.524 1.00 96.25 781 SER A O 1
ATOM 6293 N N . TYR A 1 782 ? 0.440 -2.484 18.354 1.00 95.50 782 TYR A N 1
ATOM 6294 C CA . TYR A 1 782 ? -0.833 -1.956 18.821 1.00 95.50 782 TYR A CA 1
ATOM 6295 C C . TYR A 1 782 ? -0.668 -1.033 20.036 1.00 95.50 782 TYR A C 1
ATOM 6297 O O . TYR A 1 782 ? -1.201 0.074 20.018 1.00 95.50 782 TYR A O 1
ATOM 6305 N N . ILE A 1 783 ? 0.139 -1.408 21.036 1.00 94.62 783 ILE A N 1
ATOM 6306 C CA . ILE A 1 783 ? 0.462 -0.541 22.185 1.00 94.62 783 ILE A CA 1
ATOM 6307 C C . ILE A 1 783 ? 1.100 0.773 21.743 1.00 94.62 783 ILE A C 1
ATOM 6309 O O . ILE A 1 783 ? 0.691 1.848 22.189 1.00 94.62 783 ILE A O 1
ATOM 6313 N N . LEU A 1 784 ? 2.079 0.712 20.842 1.00 93.62 784 LEU A N 1
ATOM 6314 C CA . LEU A 1 784 ? 2.730 1.906 20.313 1.00 93.62 784 LEU A CA 1
ATOM 6315 C C . LEU A 1 784 ? 1.728 2.771 19.538 1.00 93.62 784 LEU A C 1
ATOM 6317 O O . LEU A 1 784 ? 1.681 3.983 19.747 1.00 93.62 784 LEU A O 1
ATOM 6321 N N . LYS A 1 785 ? 0.845 2.156 18.739 1.00 91.25 785 LYS A N 1
ATOM 6322 C CA . LYS A 1 785 ? -0.249 2.851 18.044 1.00 91.25 785 LYS A CA 1
ATOM 6323 C C . LYS A 1 785 ? -1.211 3.541 19.021 1.00 91.25 785 LYS A C 1
ATOM 6325 O O . LYS A 1 785 ? -1.524 4.708 18.812 1.00 91.25 785 LYS A O 1
ATOM 6330 N N . MET A 1 786 ? -1.633 2.873 20.099 1.00 86.56 786 MET A N 1
ATOM 6331 C CA . MET A 1 786 ? -2.509 3.452 21.134 1.00 86.56 786 MET A CA 1
ATOM 6332 C C . MET A 1 786 ? -1.877 4.655 21.847 1.00 86.56 786 MET A C 1
ATOM 6334 O O . MET A 1 786 ? -2.591 5.548 22.301 1.00 86.56 786 MET A O 1
ATOM 6338 N N . ASN A 1 787 ? -0.546 4.694 21.918 1.00 85.69 787 ASN A N 1
ATOM 6339 C CA . ASN A 1 787 ? 0.225 5.789 22.506 1.00 85.69 787 ASN A CA 1
ATOM 6340 C C . ASN A 1 787 ? 0.700 6.827 21.470 1.00 85.69 787 ASN A C 1
ATOM 6342 O O . ASN A 1 787 ? 1.494 7.707 21.798 1.00 85.69 787 ASN A O 1
ATOM 6346 N N . ASN A 1 788 ? 0.200 6.768 20.229 1.00 84.69 788 ASN A N 1
ATOM 6347 C CA . ASN A 1 788 ? 0.576 7.655 19.118 1.00 84.69 788 ASN A CA 1
ATOM 6348 C C . ASN A 1 788 ? 2.078 7.629 18.773 1.00 84.69 788 ASN A C 1
ATOM 6350 O O . ASN A 1 788 ? 2.653 8.634 18.346 1.00 84.69 788 ASN A O 1
ATOM 6354 N N . ILE A 1 789 ? 2.721 6.474 18.943 1.00 84.19 789 ILE A N 1
ATOM 6355 C CA . ILE A 1 789 ? 4.130 6.255 18.623 1.00 84.19 789 ILE A CA 1
ATOM 6356 C C . ILE A 1 789 ? 4.223 5.560 17.258 1.00 84.19 789 ILE A C 1
ATOM 6358 O O . ILE A 1 789 ? 3.686 4.463 17.084 1.00 84.19 789 ILE A O 1
ATOM 6362 N N . PRO A 1 790 ? 4.885 6.175 16.260 1.00 76.81 790 PRO A N 1
ATOM 6363 C CA . PRO A 1 790 ? 4.948 5.619 14.917 1.00 76.81 790 PRO A CA 1
ATOM 6364 C C . PRO A 1 790 ? 5.824 4.362 14.873 1.00 76.81 790 PRO A C 1
ATOM 6366 O O . PRO A 1 790 ? 6.977 4.379 15.304 1.00 76.81 790 PRO A O 1
ATOM 6369 N N . VAL A 1 791 ? 5.297 3.299 14.266 1.00 78.69 791 VAL A N 1
ATOM 6370 C CA . VAL A 1 791 ? 6.017 2.049 13.984 1.00 78.69 791 VAL A CA 1
ATOM 6371 C C . VAL A 1 791 ? 6.341 1.987 12.485 1.00 78.69 791 VAL A C 1
ATOM 6373 O O . VAL A 1 791 ? 5.506 2.393 11.670 1.00 78.69 791 VAL A O 1
ATOM 6376 N N . PRO A 1 792 ? 7.536 1.518 12.072 1.00 81.44 792 PRO A N 1
ATOM 6377 C CA . PRO A 1 792 ? 7.826 1.266 10.661 1.00 81.44 792 PRO A CA 1
ATOM 6378 C C . PRO A 1 792 ? 6.780 0.343 10.015 1.00 81.44 792 PRO A C 1
ATOM 6380 O O . PRO A 1 792 ? 6.216 -0.521 10.677 1.00 81.44 792 PRO A O 1
ATOM 6383 N N . ASN A 1 793 ? 6.530 0.497 8.712 1.00 81.25 793 ASN A N 1
ATOM 6384 C CA . ASN A 1 793 ? 5.511 -0.299 8.023 1.00 81.25 793 ASN A CA 1
ATOM 6385 C C . ASN A 1 793 ? 5.891 -1.793 7.972 1.00 81.25 793 ASN A C 1
ATOM 6387 O O . ASN A 1 793 ? 6.688 -2.208 7.129 1.00 81.25 793 ASN A O 1
ATOM 6391 N N . ASN A 1 794 ? 5.276 -2.588 8.847 1.00 85.19 794 ASN A N 1
ATOM 6392 C CA . ASN A 1 794 ? 5.420 -4.042 8.946 1.00 85.19 794 ASN A CA 1
ATOM 6393 C C . ASN A 1 794 ? 4.234 -4.809 8.319 1.00 85.19 794 ASN A C 1
ATOM 6395 O O . ASN A 1 794 ? 4.297 -6.031 8.191 1.00 85.19 794 ASN A O 1
ATOM 6399 N N . ILE A 1 795 ? 3.188 -4.115 7.845 1.00 87.38 795 ILE A N 1
ATOM 6400 C CA . ILE A 1 795 ? 1.939 -4.717 7.338 1.00 87.38 795 ILE A CA 1
ATOM 6401 C C . ILE A 1 795 ? 2.211 -5.694 6.190 1.00 87.38 795 ILE A C 1
ATOM 6403 O O . ILE A 1 795 ? 1.604 -6.760 6.126 1.00 87.38 795 ILE A O 1
ATOM 6407 N N . GLY A 1 796 ? 3.128 -5.353 5.280 1.00 82.38 796 GLY A N 1
ATOM 6408 C CA . GLY A 1 796 ? 3.497 -6.239 4.172 1.00 82.38 796 GLY A CA 1
ATOM 6409 C C . GLY A 1 796 ? 4.074 -7.575 4.649 1.00 82.38 796 GLY A C 1
ATOM 6410 O O . GLY A 1 796 ? 3.716 -8.614 4.109 1.00 82.38 796 GLY A O 1
ATOM 6411 N N . ILE A 1 797 ? 4.902 -7.549 5.697 1.00 84.12 797 ILE A N 1
ATOM 6412 C CA . ILE A 1 797 ? 5.535 -8.742 6.274 1.00 84.12 797 ILE A CA 1
ATOM 6413 C C . ILE A 1 797 ? 4.481 -9.620 6.949 1.00 84.12 797 ILE A C 1
ATOM 6415 O O . ILE A 1 797 ? 4.453 -10.823 6.711 1.00 84.12 797 ILE A O 1
ATOM 6419 N N . ILE A 1 798 ? 3.576 -9.011 7.722 1.00 90.38 798 ILE A N 1
ATOM 6420 C CA . ILE A 1 798 ? 2.477 -9.720 8.389 1.00 90.38 798 ILE A CA 1
ATOM 6421 C C . ILE A 1 798 ? 1.582 -10.397 7.342 1.00 90.38 798 ILE A C 1
ATOM 6423 O O . ILE A 1 798 ? 1.328 -11.593 7.416 1.00 90.38 798 ILE A O 1
ATOM 6427 N N . LEU A 1 799 ? 1.157 -9.660 6.308 1.00 90.00 799 LEU A N 1
ATOM 6428 C CA . LEU A 1 799 ? 0.303 -10.180 5.232 1.00 90.00 799 LEU A CA 1
ATOM 6429 C C . LEU A 1 799 ? 0.956 -11.282 4.391 1.00 90.00 799 LEU A C 1
ATOM 6431 O O . LEU A 1 799 ? 0.237 -12.111 3.830 1.00 90.00 799 LEU A O 1
ATOM 6435 N N . ASP A 1 800 ? 2.278 -11.283 4.268 1.00 84.81 800 ASP A N 1
ATOM 6436 C CA . ASP A 1 800 ? 3.007 -12.337 3.566 1.00 84.81 800 ASP A CA 1
ATOM 6437 C C . ASP A 1 800 ? 3.208 -13.587 4.450 1.00 84.81 800 ASP A C 1
ATOM 6439 O O . ASP A 1 800 ? 3.563 -14.641 3.924 1.00 84.81 800 ASP A O 1
ATOM 6443 N N . ASN A 1 801 ? 2.934 -13.506 5.760 1.00 90.06 801 ASN A N 1
ATOM 6444 C CA . ASN A 1 801 ? 3.019 -14.615 6.718 1.00 90.06 801 ASN A CA 1
ATOM 6445 C C . ASN A 1 801 ? 1.692 -15.385 6.879 1.00 90.06 801 ASN A C 1
ATOM 6447 O O . ASN A 1 801 ? 1.331 -15.798 7.981 1.00 90.06 801 ASN A O 1
ATOM 6451 N N . ARG A 1 802 ? 0.942 -15.558 5.782 1.00 90.12 802 ARG A N 1
ATOM 6452 C CA . ARG A 1 802 ? -0.326 -16.309 5.753 1.00 90.12 802 ARG A CA 1
ATOM 6453 C C . ARG A 1 802 ? -0.176 -17.673 5.092 1.00 90.12 802 ARG A C 1
ATOM 6455 O O . ARG A 1 802 ? 0.611 -17.839 4.159 1.00 90.12 802 ARG A O 1
ATOM 6462 N N . ASN A 1 803 ? -0.981 -18.627 5.543 1.00 87.56 803 ASN A N 1
ATOM 6463 C CA . ASN A 1 803 ? -1.219 -19.880 4.846 1.00 87.56 803 ASN A CA 1
ATOM 6464 C C . ASN A 1 803 ? -2.100 -19.654 3.595 1.00 87.56 803 ASN A C 1
ATOM 6466 O O . ASN A 1 803 ? -2.552 -18.542 3.305 1.00 87.56 803 ASN A O 1
ATOM 6470 N N . HIS A 1 804 ? -2.342 -20.722 2.837 1.00 84.75 804 HIS A N 1
ATOM 6471 C CA . HIS A 1 804 ? -3.139 -20.674 1.608 1.00 84.75 804 HIS A CA 1
ATOM 6472 C C . HIS A 1 804 ? -4.624 -20.337 1.851 1.00 84.75 804 HIS A C 1
ATOM 6474 O O . HIS A 1 804 ? -5.289 -19.832 0.950 1.00 84.75 804 HIS A O 1
ATOM 6480 N N . GLU A 1 805 ? -5.124 -20.558 3.066 1.00 84.38 805 GLU A N 1
ATOM 6481 C CA . GLU A 1 805 ? -6.497 -20.251 3.483 1.00 84.38 805 GLU A CA 1
ATOM 6482 C C . GLU A 1 805 ? -6.660 -18.796 3.956 1.00 84.38 805 GLU A C 1
ATOM 6484 O O . GLU A 1 805 ? -7.779 -18.299 4.080 1.00 84.38 805 GLU A O 1
ATOM 6489 N N . GLY A 1 806 ? -5.553 -18.076 4.166 1.00 88.69 806 GLY A N 1
ATOM 6490 C CA . GLY A 1 806 ? -5.539 -16.685 4.618 1.00 88.69 806 GLY A CA 1
ATOM 6491 C C . GLY A 1 806 ? -5.448 -16.500 6.137 1.00 88.69 806 GLY A C 1
ATOM 6492 O O . GLY A 1 806 ? -5.685 -15.388 6.607 1.00 88.69 806 GLY A O 1
ATOM 6493 N N . VAL A 1 807 ? -5.093 -17.546 6.885 1.00 93.56 807 VAL A N 1
ATOM 6494 C CA . VAL A 1 807 ? -4.800 -17.528 8.332 1.00 93.56 807 VAL A CA 1
ATOM 6495 C C . VAL A 1 807 ? -3.297 -17.329 8.546 1.00 93.56 807 VAL A C 1
ATOM 6497 O O . VAL A 1 807 ? -2.499 -17.707 7.691 1.00 93.56 807 VAL A O 1
ATOM 6500 N N . PHE A 1 808 ? -2.888 -16.687 9.638 1.00 94.50 808 PHE A N 1
ATOM 6501 C CA . PHE A 1 808 ? -1.495 -16.304 9.867 1.00 94.50 808 PHE A CA 1
ATOM 6502 C C . PHE A 1 808 ? -0.730 -17.347 10.688 1.00 94.50 808 PHE A C 1
ATOM 6504 O O . PHE A 1 808 ? -1.264 -17.882 11.662 1.00 94.50 808 PHE A O 1
ATOM 6511 N N . TYR A 1 809 ? 0.531 -17.584 10.315 1.00 92.12 809 TYR A N 1
ATOM 6512 C CA . TYR A 1 809 ? 1.481 -18.345 11.135 1.00 92.12 809 TYR A CA 1
ATOM 6513 C C . TYR A 1 809 ? 2.018 -17.474 12.276 1.00 92.12 809 TYR A C 1
ATOM 6515 O O . TYR A 1 809 ? 2.113 -16.255 12.105 1.00 92.12 809 TYR A O 1
ATOM 6523 N N . THR A 1 810 ? 2.433 -18.061 13.401 1.00 90.69 810 THR A N 1
ATOM 6524 C CA . THR A 1 810 ? 3.019 -17.268 14.502 1.00 90.69 810 THR A CA 1
ATOM 6525 C C . THR A 1 810 ? 4.402 -16.765 14.124 1.00 90.69 810 THR A C 1
ATOM 6527 O O . THR A 1 810 ? 4.660 -15.566 14.195 1.00 90.69 810 THR A O 1
ATOM 6530 N N . TRP A 1 811 ? 5.284 -17.648 13.654 1.00 87.75 811 TRP A N 1
ATOM 6531 C CA . TRP A 1 811 ? 6.669 -17.283 13.354 1.00 87.75 811 TRP A CA 1
ATOM 6532 C C . TRP A 1 811 ? 6.823 -16.706 11.948 1.00 87.75 811 TRP A C 1
ATOM 6534 O O . TRP A 1 811 ? 6.326 -17.258 10.959 1.00 87.75 811 TRP A O 1
ATOM 6544 N N . VAL A 1 812 ? 7.575 -15.608 11.831 1.00 85.62 812 VAL A N 1
ATOM 6545 C CA . VAL A 1 812 ? 7.936 -15.011 10.540 1.00 85.62 812 VAL A CA 1
ATOM 6546 C C . VAL A 1 812 ? 9.115 -15.787 9.955 1.00 85.62 812 VAL A C 1
ATOM 6548 O O . VAL A 1 812 ? 10.275 -15.446 10.177 1.00 85.62 812 VAL A O 1
ATOM 6551 N N . LEU A 1 813 ? 8.810 -16.839 9.194 1.00 77.19 813 LEU A N 1
ATOM 6552 C CA . LEU A 1 813 ? 9.781 -17.753 8.579 1.00 77.19 813 LEU A CA 1
ATOM 6553 C C . LEU A 1 813 ? 9.934 -17.513 7.060 1.00 77.19 813 LEU A C 1
ATOM 6555 O O . LEU A 1 813 ? 9.061 -16.908 6.431 1.00 77.19 813 LEU A O 1
ATOM 6559 N N . PRO A 1 814 ? 11.032 -17.972 6.424 1.00 68.25 814 PRO A N 1
ATOM 6560 C CA . PRO A 1 814 ? 11.248 -17.812 4.985 1.00 68.25 814 PRO A CA 1
ATOM 6561 C C . PRO A 1 814 ? 10.303 -18.716 4.166 1.00 68.25 814 PRO A C 1
ATOM 6563 O O . PRO A 1 814 ? 10.643 -19.845 3.816 1.00 68.25 814 PRO A O 1
ATOM 6566 N N . ARG A 1 815 ? 9.104 -18.208 3.852 1.00 64.12 815 ARG A N 1
ATOM 6567 C CA . ARG A 1 815 ? 8.021 -18.909 3.123 1.00 64.12 815 ARG A CA 1
ATOM 6568 C C . ARG A 1 815 ? 7.699 -18.309 1.749 1.00 64.12 815 ARG A C 1
ATOM 6570 O O . ARG A 1 815 ? 7.220 -18.994 0.855 1.00 64.12 815 ARG A O 1
ATOM 6577 N N . SER A 1 816 ? 7.983 -17.024 1.572 1.00 61.06 816 SER A N 1
ATOM 6578 C CA . SER A 1 816 ? 7.814 -16.245 0.339 1.00 61.06 816 SER A CA 1
ATOM 6579 C C . SER A 1 816 ? 9.141 -15.626 -0.100 1.00 61.06 816 SER A C 1
ATOM 6581 O O . SER A 1 816 ? 9.995 -15.350 0.740 1.00 61.06 816 SER A O 1
ATOM 6583 N N . MET A 1 817 ? 9.312 -15.301 -1.385 1.00 55.50 817 MET A N 1
ATOM 6584 C CA . MET A 1 817 ? 10.537 -14.642 -1.880 1.00 55.50 817 MET A CA 1
ATOM 6585 C C . MET A 1 817 ? 10.893 -13.355 -1.111 1.00 55.50 817 MET A C 1
ATOM 6587 O O . MET A 1 817 ? 12.072 -13.056 -0.932 1.00 55.50 817 MET A O 1
ATOM 6591 N N . LYS A 1 818 ? 9.894 -12.622 -0.597 1.00 54.81 818 LYS A N 1
ATOM 6592 C CA . LYS A 1 818 ? 10.094 -11.438 0.254 1.00 54.81 818 LYS A CA 1
ATOM 6593 C C . LYS A 1 818 ? 10.608 -11.800 1.650 1.00 54.81 818 LYS A C 1
ATOM 6595 O O . LYS A 1 818 ? 11.584 -11.212 2.106 1.00 54.81 818 LYS A O 1
ATOM 6600 N N . SER A 1 819 ? 10.009 -12.795 2.305 1.00 52.19 819 SER A N 1
ATOM 6601 C CA . SER A 1 819 ? 10.494 -13.296 3.603 1.00 52.19 819 SER A CA 1
ATOM 6602 C C . SER A 1 819 ? 11.867 -13.982 3.495 1.00 52.19 819 SER A C 1
ATOM 6604 O O . SER A 1 819 ? 12.700 -13.814 4.380 1.00 52.19 819 SER A O 1
ATOM 6606 N N . VAL A 1 820 ? 12.153 -14.665 2.379 1.00 55.38 820 VAL A N 1
ATOM 6607 C CA . VAL A 1 820 ? 13.459 -15.255 2.044 1.00 55.38 820 VAL A CA 1
ATOM 6608 C C . VAL A 1 820 ? 14.503 -14.156 1.851 1.00 55.38 820 VAL A C 1
ATOM 6610 O O . VAL A 1 820 ? 15.583 -14.242 2.427 1.00 55.38 820 VAL A O 1
ATOM 6613 N N . ALA A 1 821 ? 14.182 -13.086 1.118 1.00 56.50 821 ALA A N 1
ATOM 6614 C CA . ALA A 1 821 ? 15.070 -11.932 0.970 1.00 56.50 821 ALA A CA 1
ATOM 6615 C C . ALA A 1 821 ? 15.347 -11.241 2.318 1.00 56.50 821 ALA A C 1
ATOM 6617 O O . ALA A 1 821 ? 16.499 -10.933 2.618 1.00 56.50 821 ALA A O 1
ATOM 6618 N N . LEU A 1 822 ? 14.325 -11.067 3.166 1.00 56.12 822 LEU A N 1
ATOM 6619 C CA . LEU A 1 822 ? 14.480 -10.531 4.524 1.00 56.12 822 LEU A CA 1
ATOM 6620 C C . LEU A 1 822 ? 15.428 -11.401 5.375 1.00 56.12 822 LEU A C 1
ATOM 6622 O O . LEU A 1 822 ? 16.319 -10.867 6.039 1.00 56.12 822 LEU A O 1
ATOM 6626 N N . HIS A 1 823 ? 15.283 -12.728 5.304 1.00 57.19 823 HIS A N 1
ATOM 6627 C CA . HIS A 1 823 ? 16.139 -13.690 6.007 1.00 57.19 823 HIS A CA 1
ATOM 6628 C C . HIS A 1 823 ? 17.579 -13.701 5.487 1.00 57.19 823 HIS A C 1
ATOM 6630 O O . HIS A 1 823 ? 18.515 -13.638 6.284 1.00 57.19 823 HIS A O 1
ATOM 6636 N N . LEU A 1 824 ? 17.771 -13.695 4.168 1.00 51.53 824 LEU A N 1
ATOM 6637 C CA . LEU A 1 824 ? 19.094 -13.692 3.538 1.00 51.53 824 LEU A CA 1
ATOM 6638 C C . LEU A 1 824 ? 19.858 -12.381 3.768 1.00 51.53 824 LEU A C 1
ATOM 6640 O O . LEU A 1 824 ? 21.071 -12.405 3.956 1.00 51.53 824 LEU A O 1
ATOM 6644 N N . MET A 1 825 ? 19.170 -11.236 3.779 1.00 53.06 825 MET A N 1
ATOM 6645 C CA . MET A 1 825 ? 19.809 -9.921 3.911 1.00 53.06 825 MET A CA 1
ATOM 6646 C C . MET A 1 825 ? 20.159 -9.540 5.352 1.00 53.06 825 MET A C 1
ATOM 6648 O O . MET A 1 825 ? 21.063 -8.729 5.552 1.00 53.06 825 MET A O 1
ATOM 6652 N N . LYS A 1 826 ? 19.439 -10.060 6.356 1.00 54.06 826 LYS A N 1
ATOM 6653 C CA . LYS A 1 826 ? 19.559 -9.581 7.749 1.00 54.06 826 LYS A CA 1
ATOM 6654 C C . LYS A 1 826 ? 19.761 -10.670 8.798 1.00 54.06 826 LYS A C 1
ATOM 6656 O O . LYS A 1 826 ? 20.293 -10.368 9.862 1.00 54.06 826 LYS A O 1
ATOM 6661 N N . PHE A 1 827 ? 19.395 -11.917 8.506 1.00 53.38 827 PHE A N 1
ATOM 6662 C CA . PHE A 1 827 ? 19.386 -13.014 9.480 1.00 53.38 827 PHE A CA 1
ATOM 6663 C C . PHE A 1 827 ? 20.261 -14.202 9.055 1.00 53.38 827 PHE A C 1
ATOM 6665 O O . PHE A 1 827 ? 20.087 -15.305 9.559 1.00 53.38 827 PHE A O 1
ATOM 6672 N N . GLY A 1 828 ? 21.251 -13.990 8.178 1.00 45.66 828 GLY A N 1
ATOM 6673 C CA . GLY A 1 828 ? 22.132 -15.049 7.656 1.00 45.66 828 GLY A CA 1
ATOM 6674 C C . GLY A 1 828 ? 22.866 -15.899 8.712 1.00 45.66 828 GLY A C 1
ATOM 6675 O O . GLY A 1 828 ? 23.295 -17.001 8.394 1.00 45.66 828 GLY A O 1
ATOM 6676 N N . LYS A 1 829 ? 22.961 -15.440 9.972 1.00 45.69 829 LYS A N 1
ATOM 6677 C CA . LYS A 1 829 ? 23.457 -16.231 11.121 1.00 45.69 829 LYS A CA 1
ATOM 6678 C C . LYS A 1 829 ? 22.400 -17.130 11.789 1.00 45.69 829 LYS A C 1
ATOM 6680 O O . LYS A 1 829 ? 22.765 -18.107 12.427 1.00 45.69 829 LYS A O 1
ATOM 6685 N N . ALA A 1 830 ? 21.108 -16.829 11.662 1.00 44.56 830 ALA A N 1
ATOM 6686 C CA . ALA A 1 830 ? 20.034 -17.676 12.192 1.00 44.56 830 ALA A CA 1
ATOM 6687 C C . ALA A 1 830 ? 19.870 -18.952 11.344 1.00 44.56 830 ALA A C 1
ATOM 6689 O O . ALA A 1 830 ? 19.625 -20.029 11.871 1.00 44.56 830 ALA A O 1
ATOM 6690 N N . ILE A 1 831 ? 20.133 -18.863 10.032 1.00 44.22 831 ILE A N 1
ATOM 6691 C CA . ILE A 1 831 ? 20.099 -20.014 9.110 1.00 44.22 831 ILE A CA 1
ATOM 6692 C C . ILE A 1 831 ? 21.138 -21.086 9.500 1.00 44.22 831 ILE A C 1
ATOM 6694 O O . ILE A 1 831 ? 20.882 -22.278 9.324 1.00 44.22 831 ILE A O 1
ATOM 6698 N N . SER A 1 832 ? 22.276 -20.696 10.093 1.00 45.66 832 SER A N 1
ATOM 6699 C CA . SER A 1 832 ? 23.289 -21.651 10.570 1.00 45.66 832 SER A CA 1
ATOM 6700 C C . SER A 1 832 ? 22.886 -22.413 11.840 1.00 45.66 832 SER A C 1
ATOM 6702 O O . SER A 1 832 ? 23.575 -23.361 12.191 1.00 45.66 832 SER A O 1
ATOM 6704 N N . HIS A 1 833 ? 21.794 -22.019 12.506 1.00 49.19 833 HIS A N 1
ATOM 6705 C CA . HIS A 1 833 ? 21.218 -22.688 13.683 1.00 49.19 833 HIS A CA 1
ATOM 6706 C C . HIS A 1 833 ? 19.819 -23.248 13.379 1.00 49.19 833 HIS A C 1
ATOM 6708 O O . HIS A 1 833 ? 18.997 -23.404 14.277 1.00 49.19 833 HIS A O 1
ATOM 6714 N N . SER A 1 834 ? 19.520 -23.522 12.104 1.00 53.25 834 SER A N 1
ATOM 6715 C CA . SER A 1 834 ? 18.198 -23.989 11.666 1.00 53.25 834 SER A CA 1
ATOM 6716 C C . SER A 1 834 ? 17.696 -25.193 12.473 1.00 53.25 834 SER A C 1
ATOM 6718 O O . SER A 1 834 ? 16.551 -25.173 12.907 1.00 53.25 834 SER A O 1
ATOM 6720 N N . ASP A 1 835 ? 18.553 -26.164 12.794 1.00 55.09 835 ASP A N 1
ATOM 6721 C CA . ASP A 1 835 ? 18.183 -27.317 13.630 1.00 55.09 835 ASP A CA 1
ATOM 6722 C C . ASP A 1 835 ? 17.770 -26.951 15.069 1.00 55.09 835 ASP A C 1
ATOM 6724 O O . ASP A 1 835 ? 16.999 -27.680 15.684 1.00 55.09 835 ASP A O 1
ATOM 6728 N N . GLU A 1 836 ? 18.258 -25.843 15.635 1.00 58.59 836 GLU A N 1
ATOM 6729 C CA . GLU A 1 836 ? 17.825 -25.347 16.953 1.00 58.59 836 GLU A CA 1
ATOM 6730 C C . GLU A 1 836 ? 16.532 -24.531 16.862 1.00 58.59 836 GLU A C 1
ATOM 6732 O O . GLU A 1 836 ? 15.685 -24.630 17.745 1.00 58.59 836 GLU A O 1
ATOM 6737 N N . ILE A 1 837 ? 16.336 -23.785 15.771 1.00 59.53 837 ILE A N 1
ATOM 6738 C CA . ILE A 1 837 ? 15.089 -23.054 15.493 1.00 59.53 837 ILE A CA 1
ATOM 6739 C C . ILE A 1 837 ? 13.923 -24.036 15.320 1.00 59.53 837 ILE A C 1
ATOM 6741 O O . ILE A 1 837 ? 12.854 -23.831 15.893 1.00 59.53 837 ILE A O 1
ATOM 6745 N N . TRP A 1 838 ? 14.136 -25.139 14.598 1.00 59.62 838 TRP A N 1
ATOM 6746 C CA . TRP A 1 838 ? 13.123 -26.184 14.403 1.00 59.62 838 TRP A CA 1
ATOM 6747 C C . TRP A 1 838 ? 12.883 -27.049 15.650 1.00 59.62 838 TRP A C 1
ATOM 6749 O O . TRP A 1 838 ? 11.857 -27.709 15.746 1.00 59.62 838 TRP A O 1
ATOM 6759 N N . LYS A 1 839 ? 13.793 -27.030 16.634 1.00 58.16 839 LYS A N 1
ATOM 6760 C CA . LYS A 1 839 ? 13.552 -27.611 17.970 1.00 58.16 839 LYS A CA 1
ATOM 6761 C C . LYS A 1 839 ? 12.722 -26.708 18.882 1.00 58.16 839 LYS A C 1
ATOM 6763 O O . LYS A 1 839 ? 12.330 -27.155 19.953 1.00 58.16 839 LYS A O 1
ATOM 6768 N N . LEU A 1 840 ? 12.510 -25.450 18.501 1.00 55.09 840 LEU A N 1
ATOM 6769 C CA . LEU A 1 840 ? 11.776 -24.457 19.289 1.00 55.09 840 LEU A CA 1
ATOM 6770 C C . LEU A 1 840 ? 10.461 -24.026 18.624 1.00 55.09 840 LEU A C 1
ATOM 6772 O O . LEU A 1 840 ? 9.639 -23.399 19.284 1.00 55.09 840 LEU A O 1
ATOM 6776 N N . THR A 1 841 ? 10.254 -24.349 17.342 1.00 61.84 841 THR A N 1
ATOM 6777 C CA . THR A 1 841 ? 9.110 -23.881 16.544 1.00 61.84 841 THR A CA 1
ATOM 6778 C C . THR A 1 841 ? 8.632 -24.962 15.572 1.00 61.84 841 THR A C 1
ATOM 6780 O O . THR A 1 841 ? 9.457 -25.667 14.986 1.00 61.84 841 THR A O 1
ATOM 6783 N N . ASP A 1 842 ? 7.315 -25.082 15.374 1.00 67.31 842 ASP A N 1
ATOM 6784 C CA . ASP A 1 842 ? 6.739 -25.885 14.289 1.00 67.31 842 ASP A CA 1
ATOM 6785 C C . ASP A 1 842 ? 6.670 -25.048 13.003 1.00 67.31 842 ASP A C 1
ATOM 6787 O O . ASP A 1 842 ? 6.339 -23.860 13.004 1.00 67.31 842 ASP A O 1
ATOM 6791 N N . ARG A 1 843 ? 7.016 -25.673 11.877 1.00 65.31 843 ARG A N 1
ATOM 6792 C CA . ARG A 1 843 ? 7.022 -25.019 10.577 1.00 65.31 843 ARG A CA 1
ATOM 6793 C C . ARG A 1 843 ? 5.623 -24.669 10.111 1.00 65.31 843 ARG A C 1
ATOM 6795 O O . ARG A 1 843 ? 5.551 -23.767 9.303 1.00 65.31 843 ARG A O 1
ATOM 6802 N N . ASP A 1 844 ? 4.538 -25.274 10.566 1.00 72.94 844 ASP A N 1
ATOM 6803 C CA . ASP A 1 844 ? 3.188 -24.890 10.116 1.00 72.94 844 ASP A CA 1
ATOM 6804 C C . ASP A 1 844 ? 2.284 -24.465 11.277 1.00 72.9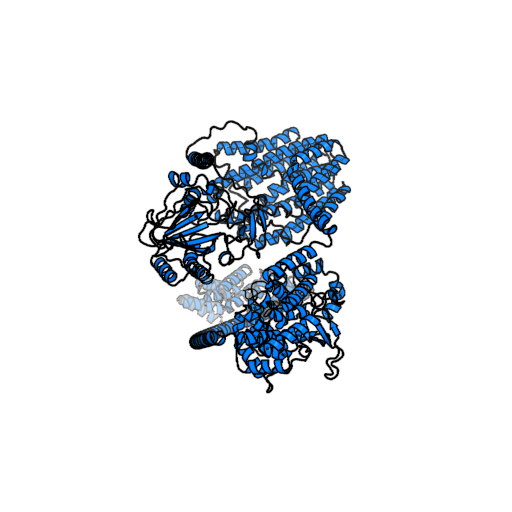4 844 ASP A C 1
ATOM 6806 O O . ASP A 1 844 ? 1.081 -24.712 11.289 1.00 72.94 844 ASP A O 1
ATOM 6810 N N . ASP A 1 845 ? 2.879 -23.766 12.244 1.00 84.00 845 ASP A N 1
ATOM 6811 C CA . ASP A 1 845 ? 2.216 -23.373 13.474 1.00 84.00 845 ASP A CA 1
ATOM 6812 C C . ASP A 1 845 ? 1.127 -22.306 13.265 1.00 84.00 845 ASP A C 1
ATOM 6814 O O . ASP A 1 845 ? 1.368 -21.187 12.806 1.00 84.00 845 ASP A O 1
ATOM 6818 N N . ILE A 1 846 ? -0.107 -22.646 13.633 1.00 89.25 846 ILE A N 1
ATOM 6819 C CA . ILE A 1 846 ? -1.234 -21.713 13.644 1.00 89.25 846 ILE A CA 1
ATOM 6820 C C . ILE A 1 846 ? -1.778 -21.647 15.066 1.00 89.25 846 ILE A C 1
ATOM 6822 O O . ILE A 1 846 ? -2.209 -22.645 15.637 1.00 89.25 846 ILE A O 1
ATOM 6826 N N . CYS A 1 847 ? -1.767 -20.451 15.647 1.00 92.00 847 CYS A N 1
ATOM 6827 C CA . CYS A 1 847 ? -2.328 -20.188 16.966 1.00 92.00 847 CYS A CA 1
ATOM 6828 C C . CYS A 1 847 ? -3.530 -19.242 16.846 1.00 92.00 847 CYS A C 1
ATOM 6830 O O . CYS A 1 847 ? -3.435 -18.157 16.258 1.00 92.00 847 CYS A O 1
ATOM 6832 N N . SER A 1 848 ? -4.669 -19.642 17.415 1.00 94.94 848 SER A N 1
ATOM 6833 C CA . SER A 1 848 ? -5.889 -18.824 17.437 1.00 94.94 848 SER A CA 1
ATOM 6834 C C . SER A 1 848 ? -5.692 -17.504 18.195 1.00 94.94 848 SER A C 1
ATOM 6836 O O . SER A 1 848 ? -6.143 -16.455 17.735 1.00 94.94 848 SER A O 1
ATOM 6838 N N . VAL A 1 849 ? -4.949 -17.524 19.304 1.00 95.06 849 VAL A N 1
ATOM 6839 C CA . VAL A 1 849 ? -4.663 -16.330 20.109 1.00 95.06 849 VAL A CA 1
ATOM 6840 C C . VAL A 1 849 ? -3.804 -15.319 19.344 1.00 95.06 849 VAL A C 1
ATOM 6842 O O . VAL A 1 849 ? -4.155 -14.141 19.273 1.00 95.06 849 VAL A O 1
ATOM 6845 N N . VAL A 1 850 ? -2.743 -15.783 18.681 1.00 95.50 850 VAL A N 1
ATOM 6846 C CA . VAL A 1 850 ? -1.883 -14.933 17.840 1.00 95.50 850 VAL A CA 1
ATOM 6847 C C . VAL A 1 850 ? -2.699 -14.289 16.721 1.00 95.50 850 VAL A C 1
ATOM 6849 O O . VAL A 1 850 ? -2.599 -13.089 16.469 1.00 95.50 850 VAL A O 1
ATOM 6852 N N . ASN A 1 851 ? -3.570 -15.062 16.068 1.00 97.06 851 ASN A N 1
ATOM 6853 C CA . ASN A 1 851 ? -4.441 -14.547 15.014 1.00 97.06 851 ASN A CA 1
ATOM 6854 C C . ASN A 1 851 ? -5.461 -13.520 15.545 1.00 97.06 851 ASN A C 1
ATOM 6856 O O . ASN A 1 851 ? -5.773 -12.560 14.837 1.00 97.06 851 ASN A O 1
ATOM 6860 N N . ALA A 1 852 ? -5.932 -13.651 16.790 1.00 97.38 852 ALA A N 1
ATOM 6861 C CA . ALA A 1 852 ? -6.742 -12.616 17.436 1.00 97.38 852 ALA A CA 1
ATOM 6862 C C . ALA A 1 852 ? -5.947 -11.309 17.636 1.00 97.38 852 ALA A C 1
ATOM 6864 O O . ALA A 1 852 ? -6.481 -10.222 17.405 1.00 97.38 852 ALA A O 1
ATOM 6865 N N . ASN A 1 853 ? -4.653 -11.396 17.961 1.00 97.44 853 ASN A N 1
ATOM 6866 C CA . ASN A 1 853 ? -3.768 -10.231 18.065 1.00 97.44 853 ASN A CA 1
ATOM 6867 C C . ASN A 1 853 ? -3.433 -9.611 16.701 1.00 97.44 853 ASN A C 1
ATOM 6869 O O . ASN A 1 853 ? -3.375 -8.385 16.577 1.00 97.44 853 ASN A O 1
ATOM 6873 N N . VAL A 1 854 ? -3.333 -10.420 15.643 1.00 97.38 854 VAL A N 1
ATOM 6874 C CA . VAL A 1 854 ? -3.257 -9.915 14.262 1.00 97.38 854 VAL A CA 1
ATOM 6875 C C . VAL A 1 854 ? -4.509 -9.105 13.907 1.00 97.38 854 VAL A C 1
ATOM 6877 O O . VAL A 1 854 ? -4.386 -8.019 13.333 1.00 97.38 854 VAL A O 1
ATOM 6880 N N . LEU A 1 855 ? -5.705 -9.584 14.273 1.00 97.19 855 LEU A N 1
ATOM 6881 C CA . LEU A 1 855 ? -6.950 -8.833 14.071 1.00 97.19 855 LEU A CA 1
ATOM 6882 C C . LEU A 1 855 ? -6.987 -7.538 14.886 1.00 97.19 855 LEU A C 1
ATOM 6884 O O . LEU A 1 855 ? -7.403 -6.514 14.349 1.00 97.19 855 LEU A O 1
ATOM 6888 N N . LEU A 1 856 ? -6.517 -7.557 16.136 1.00 95.75 856 LEU A N 1
ATOM 6889 C CA . LEU A 1 856 ? -6.412 -6.357 16.971 1.00 95.75 856 LEU A CA 1
ATOM 6890 C C . LEU A 1 856 ? -5.561 -5.271 16.292 1.00 95.75 856 LEU A C 1
ATOM 6892 O O . LEU A 1 856 ? -5.943 -4.101 16.272 1.00 95.75 856 LEU A O 1
ATOM 6896 N N . TYR A 1 857 ? -4.426 -5.651 15.700 1.00 96.25 857 TYR A N 1
ATOM 6897 C CA . TYR A 1 857 ? -3.513 -4.693 15.083 1.00 96.25 857 TYR A CA 1
ATOM 6898 C C . TYR A 1 857 ? -3.950 -4.234 13.681 1.00 96.25 857 TYR A C 1
ATOM 6900 O O . TYR A 1 857 ? -3.980 -3.028 13.402 1.00 96.25 857 TYR A O 1
ATOM 6908 N N . LEU A 1 858 ? -4.288 -5.177 12.793 1.00 94.81 858 LEU A N 1
ATOM 6909 C CA . LEU A 1 858 ? -4.634 -4.890 11.393 1.00 94.81 858 LEU A CA 1
ATOM 6910 C C . LEU A 1 858 ? -6.085 -4.435 11.198 1.00 94.81 858 LEU A C 1
ATOM 6912 O O . LEU A 1 858 ? -6.404 -3.838 10.164 1.00 94.81 858 LEU A O 1
ATOM 6916 N N . GLY A 1 859 ? -6.958 -4.720 12.161 1.00 91.38 859 GLY A N 1
ATOM 6917 C CA . GLY A 1 859 ? -8.381 -4.428 12.092 1.00 91.38 859 GLY A CA 1
ATOM 6918 C C . GLY A 1 859 ? -9.139 -5.262 11.056 1.00 91.38 859 GLY A C 1
ATOM 6919 O O . GLY A 1 859 ? -8.605 -6.136 10.361 1.00 91.38 859 GLY A O 1
ATOM 6920 N N . GLU A 1 860 ? -10.429 -4.963 10.936 1.00 86.94 860 GLU A N 1
ATOM 6921 C CA . GLU A 1 860 ? -11.334 -5.632 10.007 1.00 86.94 860 GLU A CA 1
ATOM 6922 C C . GLU A 1 860 ? -11.194 -5.072 8.584 1.00 86.94 860 GLU A C 1
ATOM 6924 O O . GLU A 1 860 ? -11.437 -3.894 8.326 1.00 86.94 860 GLU A O 1
ATOM 6929 N N . ASN A 1 861 ? -10.792 -5.919 7.632 1.00 89.19 861 ASN A N 1
ATOM 6930 C CA . ASN A 1 861 ? -10.707 -5.558 6.220 1.00 89.19 861 ASN A CA 1
ATOM 6931 C C . ASN A 1 861 ? -10.713 -6.803 5.308 1.00 89.19 861 ASN A C 1
ATOM 6933 O O . ASN A 1 861 ? -10.684 -7.949 5.755 1.00 89.19 861 ASN A O 1
ATOM 6937 N N . ARG A 1 862 ? -10.706 -6.593 3.981 1.00 83.69 862 ARG A N 1
ATOM 6938 C CA . ARG A 1 862 ? -10.722 -7.691 2.989 1.00 83.69 862 ARG A CA 1
ATOM 6939 C C . ARG A 1 862 ? -9.562 -8.685 3.157 1.00 83.69 862 ARG A C 1
ATOM 6941 O O . ARG A 1 862 ? -9.710 -9.838 2.769 1.00 83.69 862 ARG A O 1
ATOM 6948 N N . LYS A 1 863 ? -8.416 -8.256 3.695 1.00 88.75 863 LYS A N 1
ATOM 6949 C CA . LYS A 1 863 ? -7.223 -9.100 3.861 1.00 88.75 863 LYS A CA 1
ATOM 6950 C C . LYS A 1 863 ? -7.252 -9.938 5.143 1.00 88.75 863 LYS A C 1
ATOM 6952 O O . LYS A 1 863 ? -6.557 -10.949 5.172 1.00 88.75 863 LYS A O 1
ATOM 6957 N N . THR A 1 864 ? -8.033 -9.533 6.146 1.00 92.94 864 THR A N 1
ATOM 6958 C CA . THR A 1 864 ? -8.201 -10.219 7.440 1.00 92.94 864 THR A CA 1
ATOM 6959 C C . THR A 1 864 ? -9.515 -10.998 7.554 1.00 92.94 864 THR A C 1
ATOM 6961 O O . THR A 1 864 ? -9.674 -11.785 8.478 1.00 92.94 864 THR A O 1
ATOM 6964 N N . ARG A 1 865 ? -10.430 -10.865 6.579 1.00 92.44 865 ARG A N 1
ATOM 6965 C CA . ARG A 1 865 ? -11.729 -11.566 6.548 1.00 92.44 865 ARG A CA 1
ATOM 6966 C C . ARG A 1 865 ? -11.626 -13.073 6.819 1.00 92.44 865 ARG A C 1
ATOM 6968 O O . ARG A 1 865 ? -12.380 -13.592 7.631 1.00 92.44 865 ARG A O 1
ATOM 6975 N N . LYS A 1 866 ? -10.690 -13.764 6.158 1.00 93.81 866 LYS A N 1
ATOM 6976 C CA . LYS A 1 866 ? -10.501 -15.216 6.322 1.00 93.81 866 LYS A CA 1
ATOM 6977 C C . LYS A 1 866 ? -10.071 -15.597 7.737 1.00 93.81 866 LYS A C 1
ATOM 6979 O O . LYS A 1 866 ? -10.519 -16.607 8.259 1.00 93.81 866 LYS A O 1
ATOM 6984 N N . THR A 1 867 ? -9.268 -14.754 8.374 1.00 96.06 867 THR A N 1
ATOM 6985 C CA . THR A 1 867 ? -8.863 -14.914 9.772 1.00 96.06 867 THR A CA 1
ATOM 6986 C C . THR A 1 867 ? -10.046 -14.745 10.720 1.00 96.06 867 THR A C 1
ATOM 6988 O O . THR A 1 867 ? -10.200 -15.540 11.639 1.00 96.06 867 THR A O 1
ATOM 6991 N N . THR A 1 868 ? -10.917 -13.761 10.481 1.00 94.88 868 THR A N 1
ATOM 6992 C CA . THR A 1 868 ? -12.150 -13.601 11.265 1.00 94.88 868 THR A CA 1
ATOM 6993 C C . THR A 1 868 ? -13.079 -14.808 11.117 1.00 94.88 868 THR A C 1
ATOM 6995 O O . THR A 1 868 ? -13.607 -15.289 12.118 1.00 94.88 868 THR A O 1
ATOM 6998 N N . GLU A 1 869 ? -13.267 -15.309 9.890 1.00 94.31 869 GLU A N 1
ATOM 6999 C CA . GLU A 1 869 ? -14.061 -16.516 9.612 1.00 94.31 869 GLU A CA 1
ATOM 7000 C C . GLU A 1 869 ? -13.492 -17.727 10.368 1.00 94.31 869 GLU A C 1
ATOM 7002 O O . GLU A 1 869 ? -14.226 -18.385 11.097 1.00 94.31 869 GLU A O 1
ATOM 7007 N N . TYR A 1 870 ? -12.178 -17.952 10.272 1.00 96.06 870 TYR A N 1
ATOM 7008 C CA . TYR A 1 870 ? -11.461 -19.023 10.970 1.00 96.06 870 TYR A CA 1
ATOM 7009 C C . TYR A 1 870 ? -11.634 -18.966 12.497 1.00 96.06 870 TYR A C 1
ATOM 7011 O O . TYR A 1 870 ? -12.024 -19.951 13.117 1.00 96.06 870 TYR A O 1
ATOM 7019 N N . LEU A 1 871 ? -11.405 -17.800 13.112 1.00 96.94 871 LEU A N 1
ATOM 7020 C CA . LEU A 1 871 ? -11.546 -17.640 14.564 1.00 96.94 871 LEU A CA 1
ATOM 7021 C C . LEU A 1 871 ? -12.999 -17.781 15.027 1.00 96.94 871 LEU A C 1
ATOM 7023 O O . LEU A 1 871 ? -13.249 -18.283 16.121 1.00 96.94 871 LEU A O 1
ATOM 7027 N N . SER A 1 872 ? -13.955 -17.352 14.199 1.00 96.00 872 SER A N 1
ATOM 7028 C CA . SER A 1 872 ? -15.374 -17.514 14.509 1.00 96.00 872 SER A CA 1
ATOM 7029 C C . SER A 1 872 ? -15.786 -18.983 14.467 1.00 96.00 872 SER A C 1
ATOM 7031 O O . SER A 1 872 ? -16.487 -19.450 15.360 1.00 96.00 872 SER A O 1
ATOM 7033 N N . ASP A 1 873 ? -15.314 -19.718 13.461 1.00 94.88 873 ASP A N 1
ATOM 7034 C CA . ASP A 1 873 ? -15.603 -21.137 13.270 1.00 94.88 873 ASP A CA 1
ATOM 7035 C C . ASP A 1 873 ? -15.074 -21.996 14.428 1.00 94.88 873 ASP A C 1
ATOM 7037 O O . ASP A 1 873 ? -15.822 -22.820 14.948 1.00 94.88 873 ASP A O 1
ATOM 7041 N N . ILE A 1 874 ? -13.855 -21.727 14.916 1.00 94.88 874 ILE A N 1
ATOM 7042 C CA . ILE A 1 874 ? -13.275 -22.416 16.086 1.00 94.88 874 ILE A CA 1
ATOM 7043 C C . ILE A 1 874 ? -14.203 -22.341 17.303 1.00 94.88 874 ILE A C 1
ATOM 7045 O O . ILE A 1 874 ? -14.456 -23.342 17.972 1.00 94.88 874 ILE A O 1
ATOM 7049 N N . VAL A 1 875 ? -14.734 -21.151 17.588 1.00 95.06 875 VAL A N 1
ATOM 7050 C CA . VAL A 1 875 ? -15.612 -20.947 18.744 1.00 95.06 875 VAL A CA 1
ATOM 7051 C C . VAL A 1 875 ? -16.992 -21.558 18.516 1.00 95.06 875 VAL A C 1
ATOM 7053 O O . VAL A 1 875 ? -17.600 -22.070 19.454 1.00 95.06 875 VAL A O 1
ATOM 7056 N N . LEU A 1 876 ? -17.516 -21.489 17.291 1.00 92.12 876 LEU A N 1
ATOM 7057 C CA . LEU A 1 876 ? -18.838 -22.023 16.954 1.00 92.12 876 LEU A CA 1
ATOM 7058 C C . LEU A 1 876 ? -18.864 -23.557 16.892 1.00 92.12 876 LEU A C 1
ATOM 7060 O O . LEU A 1 876 ? -19.931 -24.141 17.066 1.00 92.12 876 LEU A O 1
ATOM 7064 N N . ARG A 1 877 ? -17.715 -24.199 16.655 1.00 92.62 877 ARG A N 1
ATOM 7065 C CA . ARG A 1 877 ? -17.563 -25.661 16.606 1.00 92.62 877 ARG A CA 1
ATOM 7066 C C . ARG A 1 877 ? -17.074 -26.291 17.908 1.00 92.62 877 ARG A C 1
ATOM 7068 O O . ARG A 1 877 ? -16.870 -27.499 17.928 1.00 92.62 877 ARG A O 1
ATOM 7075 N N . ASP A 1 878 ? -16.892 -25.500 18.965 1.00 91.38 878 ASP A N 1
ATOM 7076 C CA . ASP A 1 878 ? -16.359 -25.965 20.254 1.00 91.38 878 ASP A CA 1
ATOM 7077 C C . ASP A 1 878 ? -14.967 -26.630 20.138 1.00 91.38 878 ASP A C 1
ATOM 7079 O O . ASP A 1 878 ? -14.670 -27.592 20.844 1.00 91.38 878 ASP A O 1
ATOM 7083 N N . SER A 1 879 ? -14.109 -26.138 19.234 1.00 92.62 879 SER A N 1
ATOM 7084 C CA . SER A 1 879 ? -12.783 -26.714 18.955 1.00 92.62 879 SER A CA 1
ATOM 7085 C C . SER A 1 879 ? -11.624 -25.849 19.470 1.00 92.62 879 SER A C 1
ATOM 7087 O O . SER A 1 879 ? -10.525 -25.890 18.916 1.00 92.62 879 SER A O 1
ATOM 7089 N N . GLU A 1 880 ? -11.845 -25.014 20.490 1.00 93.69 880 GLU A N 1
ATOM 7090 C CA . GLU A 1 880 ? -10.842 -24.055 20.972 1.00 93.69 880 GLU A CA 1
ATOM 7091 C C . GLU A 1 880 ? -9.561 -24.724 21.474 1.00 93.69 880 GLU A C 1
ATOM 7093 O O . GLU A 1 880 ? -8.470 -24.249 21.166 1.00 93.69 880 GLU A O 1
ATOM 7098 N N . GLU A 1 881 ? -9.687 -25.817 22.231 1.00 87.81 881 GLU A N 1
ATOM 7099 C CA . GLU A 1 881 ? -8.561 -26.478 22.910 1.00 87.81 881 GLU A CA 1
ATOM 7100 C C . GLU A 1 881 ? -7.517 -27.014 21.918 1.00 87.81 881 GLU A C 1
ATOM 7102 O O . GLU A 1 881 ? -6.320 -26.940 22.184 1.00 87.81 881 GLU A O 1
ATOM 7107 N N . GLU A 1 882 ? -7.948 -27.439 20.728 1.00 86.12 882 GLU A N 1
ATOM 7108 C CA . GLU A 1 882 ? -7.068 -27.927 19.657 1.00 86.12 882 GLU A CA 1
ATOM 7109 C C . GLU A 1 882 ? -6.251 -26.807 18.981 1.00 86.12 882 GLU A C 1
ATOM 7111 O O . GLU A 1 882 ? -5.266 -27.086 18.303 1.00 86.12 882 GLU A O 1
ATOM 7116 N N . HIS A 1 883 ? -6.635 -25.537 19.165 1.00 87.31 883 HIS A N 1
ATOM 7117 C CA . HIS A 1 883 ? -6.108 -24.396 18.402 1.00 87.31 883 HIS A CA 1
ATOM 7118 C C . HIS A 1 883 ? -5.413 -23.330 19.268 1.00 87.31 883 HIS A C 1
ATOM 7120 O O . HIS A 1 883 ? -5.127 -22.224 18.785 1.00 87.31 883 HIS A O 1
ATOM 7126 N N . LEU A 1 884 ? -5.158 -23.604 20.552 1.00 85.75 884 LEU A N 1
ATOM 7127 C CA . LEU A 1 884 ? -4.479 -22.663 21.454 1.00 85.75 884 LEU A CA 1
ATOM 7128 C C . LEU A 1 884 ? -2.964 -22.606 21.237 1.00 85.75 884 LEU A C 1
ATOM 7130 O O . LEU A 1 884 ? -2.394 -21.526 21.368 1.00 85.75 884 LEU A O 1
ATOM 7134 N N . SER A 1 885 ? -2.328 -23.713 20.848 1.00 84.06 885 SER A N 1
ATOM 7135 C CA . SER A 1 885 ? -0.891 -23.866 20.549 1.00 84.06 885 SER A CA 1
ATOM 7136 C C . SER A 1 885 ? 0.087 -23.507 21.682 1.00 84.06 885 SER A C 1
ATOM 7138 O O . SER A 1 885 ? 0.850 -24.376 22.087 1.00 84.06 885 SER A O 1
ATOM 7140 N N . PHE A 1 886 ? 0.080 -22.268 22.178 1.00 85.75 886 PHE A N 1
ATOM 7141 C CA . PHE A 1 886 ? 0.993 -21.728 23.196 1.00 85.75 886 PHE A CA 1
ATOM 7142 C C . PHE A 1 886 ? 0.280 -21.303 24.484 1.00 85.75 886 PHE A C 1
ATOM 7144 O O . PHE A 1 886 ? 0.921 -20.763 25.369 1.00 85.75 886 PHE A O 1
ATOM 7151 N N . TYR A 1 887 ? -1.037 -21.466 24.595 1.00 90.62 887 TYR A N 1
ATOM 7152 C CA . TYR A 1 887 ? -1.818 -20.944 25.722 1.00 90.62 887 TYR A CA 1
ATOM 7153 C C . TYR A 1 887 ? -2.501 -22.071 26.490 1.00 90.62 887 TYR A C 1
ATOM 7155 O O . TYR A 1 887 ? -3.089 -22.960 25.878 1.00 90.62 887 TYR A O 1
ATOM 7163 N N . ASP A 1 888 ? -2.486 -21.985 27.820 1.00 83.62 888 ASP A N 1
ATOM 7164 C CA . ASP A 1 888 ? -2.911 -23.093 28.690 1.00 83.62 888 ASP A CA 1
ATOM 7165 C C . ASP A 1 888 ? -4.434 -23.198 28.854 1.00 83.62 888 ASP A C 1
ATOM 7167 O O . ASP A 1 888 ? -4.954 -24.227 29.282 1.00 83.62 888 ASP A O 1
ATOM 7171 N N . HIS A 1 889 ? -5.180 -22.135 28.529 1.00 92.19 889 HIS A N 1
ATOM 7172 C CA . HIS A 1 889 ? -6.624 -22.104 28.747 1.00 92.19 889 HIS A CA 1
ATOM 7173 C C . HIS A 1 889 ? -7.387 -21.263 27.712 1.00 92.19 889 HIS A C 1
ATOM 7175 O O . HIS A 1 889 ? -6.961 -20.179 27.308 1.00 92.19 889 HIS A O 1
ATOM 7181 N N . LYS A 1 890 ? -8.598 -21.710 27.346 1.00 94.44 890 LYS A N 1
ATOM 7182 C CA . LYS A 1 890 ? -9.484 -21.043 26.364 1.00 94.44 890 LYS A CA 1
ATOM 7183 C C . LYS A 1 890 ? -9.929 -19.631 26.749 1.00 94.44 890 LYS A C 1
ATOM 7185 O O . LYS A 1 890 ? -10.265 -18.831 25.879 1.00 94.44 890 LYS A O 1
ATOM 7190 N N . LEU A 1 891 ? -9.886 -19.288 28.040 1.00 96.00 891 LEU A N 1
ATOM 7191 C CA . LEU A 1 891 ? -10.163 -17.920 28.502 1.00 96.00 891 LEU A CA 1
ATOM 7192 C C . LEU A 1 891 ? -9.149 -16.904 27.958 1.00 96.00 891 LEU A C 1
ATOM 7194 O O . LEU A 1 891 ? -9.533 -15.759 27.728 1.00 96.00 891 LEU A O 1
ATOM 7198 N N . SER A 1 892 ? -7.914 -17.322 27.660 1.00 95.19 892 SER A N 1
ATOM 7199 C CA . SER A 1 892 ? -6.934 -16.482 26.965 1.00 95.19 892 SER A CA 1
ATOM 7200 C C . SER A 1 892 ? -7.430 -16.118 25.565 1.00 95.19 892 SER A C 1
ATOM 7202 O O . SER A 1 892 ? -7.457 -14.942 25.208 1.00 95.19 892 SER A O 1
ATOM 7204 N N . LEU A 1 893 ? -7.939 -17.088 24.796 1.00 96.81 893 LEU A N 1
ATOM 7205 C CA . LEU A 1 893 ? -8.538 -16.827 23.483 1.00 96.81 893 LEU A CA 1
ATOM 7206 C C . LEU A 1 893 ? -9.767 -15.917 23.582 1.00 96.81 893 LEU A C 1
ATOM 7208 O O . LEU A 1 893 ? -9.877 -14.948 22.831 1.00 96.81 893 LEU A O 1
ATOM 7212 N N . TYR A 1 894 ? -10.675 -16.177 24.524 1.00 97.94 894 TYR A N 1
ATOM 7213 C CA . TYR A 1 894 ? -11.877 -15.356 24.700 1.00 97.94 894 TYR A CA 1
ATOM 7214 C C . TYR A 1 894 ? -11.549 -13.912 25.079 1.00 97.94 894 TYR A C 1
ATOM 7216 O O . TYR A 1 894 ? -12.147 -12.977 24.537 1.00 97.94 894 TYR A O 1
ATOM 7224 N N . TYR A 1 895 ? -10.571 -13.709 25.963 1.00 97.75 895 TYR A N 1
ATOM 7225 C CA . TYR A 1 895 ? -10.067 -12.379 26.280 1.00 97.75 895 TYR A CA 1
ATOM 7226 C C . TYR A 1 895 ? -9.514 -11.687 25.027 1.00 97.75 895 TYR A C 1
ATOM 7228 O O . TYR A 1 895 ? -9.913 -10.564 24.733 1.00 97.75 895 TYR A O 1
ATOM 7236 N N . MET A 1 896 ? -8.688 -12.360 24.225 1.00 97.06 896 MET A N 1
ATOM 7237 C CA . MET A 1 896 ? -8.047 -11.749 23.052 1.00 97.06 896 MET A CA 1
ATOM 7238 C C . MET A 1 896 ? -9.049 -11.437 21.927 1.00 97.06 896 MET A C 1
ATOM 7240 O O . MET A 1 896 ? -8.993 -10.359 21.332 1.00 97.06 896 MET A O 1
ATOM 7244 N N . LEU A 1 897 ? -10.029 -12.316 21.686 1.00 97.69 897 LEU A N 1
ATOM 7245 C CA . LEU A 1 897 ? -11.124 -12.073 20.736 1.00 97.69 897 LEU A CA 1
ATOM 7246 C C . LEU A 1 897 ? -12.024 -10.923 21.184 1.00 97.69 897 LEU A C 1
ATOM 7248 O O . LEU A 1 897 ? -12.335 -10.026 20.400 1.00 97.69 897 LEU A O 1
ATOM 7252 N N . SER A 1 898 ? -12.425 -10.924 22.455 1.00 97.50 898 SER A N 1
ATOM 7253 C CA . SER A 1 898 ? -13.256 -9.856 23.011 1.00 97.50 898 SER A CA 1
ATOM 7254 C C . SER A 1 898 ? -12.509 -8.515 23.021 1.00 97.50 898 SER A C 1
ATOM 7256 O O . SER A 1 898 ? -13.104 -7.477 22.741 1.00 97.50 898 SER A O 1
ATOM 7258 N N . ARG A 1 899 ? -11.187 -8.529 23.240 1.00 95.25 899 ARG A N 1
ATOM 7259 C CA . ARG A 1 899 ? -10.307 -7.361 23.133 1.00 95.25 899 ARG A CA 1
ATOM 7260 C C . ARG A 1 899 ? -10.270 -6.813 21.707 1.00 95.25 899 ARG A C 1
ATOM 7262 O O . ARG A 1 899 ? -10.431 -5.609 21.527 1.00 95.25 899 ARG A O 1
ATOM 7269 N N . ALA A 1 900 ? -10.106 -7.664 20.694 1.00 96.00 900 ALA A N 1
ATOM 7270 C CA . ALA A 1 900 ? -10.168 -7.246 19.290 1.00 96.00 900 ALA A CA 1
ATOM 7271 C C . ALA A 1 900 ? -11.551 -6.678 18.919 1.00 96.00 900 ALA A C 1
ATOM 7273 O O . ALA A 1 900 ? -11.638 -5.631 18.277 1.00 96.00 900 ALA A O 1
ATOM 7274 N N . TYR A 1 901 ? -12.631 -7.313 19.387 1.00 95.94 901 TYR A N 1
ATOM 7275 C CA . TYR A 1 901 ? -14.001 -6.826 19.203 1.00 95.94 901 TYR A CA 1
ATOM 7276 C C . TYR A 1 901 ? -14.203 -5.431 19.815 1.00 95.94 901 TYR A C 1
ATOM 7278 O O . TYR A 1 901 ? -14.653 -4.516 19.125 1.00 95.94 901 TYR A O 1
ATOM 7286 N N . PHE A 1 902 ? -13.805 -5.242 21.078 1.00 93.12 902 PHE A N 1
ATOM 7287 C CA . PHE A 1 902 ? -13.900 -3.960 21.786 1.00 93.12 902 PHE A CA 1
ATOM 7288 C C . PHE A 1 902 ? -13.145 -2.834 21.062 1.00 93.12 902 PHE A C 1
ATOM 7290 O O . PHE A 1 902 ? -13.576 -1.684 21.074 1.00 93.12 902 PHE A O 1
ATOM 7297 N N . ASN A 1 903 ? -12.050 -3.173 20.376 1.00 89.94 903 ASN A N 1
ATOM 7298 C CA . ASN A 1 903 ? -11.224 -2.235 19.619 1.00 89.94 903 ASN A CA 1
ATOM 7299 C C . ASN A 1 903 ? -11.592 -2.140 18.120 1.00 89.94 903 ASN A C 1
ATOM 7301 O O . ASN A 1 903 ? -10.803 -1.628 17.325 1.00 89.94 903 ASN A O 1
ATOM 7305 N N . GLY A 1 904 ? -12.789 -2.587 17.719 1.00 86.25 904 GLY A N 1
ATOM 7306 C CA . GLY A 1 904 ? -13.370 -2.274 16.406 1.00 86.25 904 GLY A CA 1
ATOM 7307 C C . GLY A 1 904 ? -13.446 -3.422 15.395 1.00 86.25 904 GLY A C 1
ATOM 7308 O O . GLY A 1 904 ? -13.839 -3.182 14.254 1.00 86.25 904 GLY A O 1
ATOM 7309 N N . VAL A 1 905 ? -13.127 -4.665 15.773 1.00 91.94 905 VAL A N 1
ATOM 7310 C CA . VAL A 1 905 ? -13.323 -5.850 14.911 1.00 91.94 905 VAL A CA 1
ATOM 7311 C C . VAL A 1 905 ? -14.747 -6.393 15.085 1.00 91.94 905 VAL A C 1
ATOM 7313 O O . VAL A 1 905 ? -14.985 -7.431 15.705 1.00 91.94 905 VAL A O 1
ATOM 7316 N N . THR A 1 906 ? -15.723 -5.641 14.578 1.00 89.44 906 THR A N 1
ATOM 7317 C CA . THR A 1 906 ? -17.158 -5.857 14.841 1.00 89.44 906 THR A CA 1
ATOM 7318 C C . THR A 1 906 ? -17.708 -7.184 14.322 1.00 89.44 906 THR A C 1
ATOM 7320 O O . THR A 1 906 ? -18.636 -7.735 14.910 1.00 89.44 906 THR A O 1
ATOM 7323 N N . SER A 1 907 ? -17.108 -7.738 13.269 1.00 86.88 907 SER A N 1
ATOM 7324 C CA . SER A 1 907 ? -17.445 -9.059 12.719 1.00 86.88 907 SER A CA 1
ATOM 7325 C C . SER A 1 907 ? -17.318 -10.215 13.720 1.00 86.88 907 SER A C 1
ATOM 7327 O O . SER A 1 907 ? -18.037 -11.202 13.590 1.00 86.88 907 SER A O 1
ATOM 7329 N N . LEU A 1 908 ? -16.504 -10.078 14.776 1.00 92.50 908 LEU A N 1
ATOM 7330 C CA . LEU A 1 908 ? -16.457 -11.039 15.890 1.00 92.50 908 LEU A CA 1
ATOM 7331 C C . LEU A 1 908 ? -17.722 -11.009 16.773 1.00 92.50 908 LEU A C 1
ATOM 7333 O O . LEU A 1 908 ? -17.857 -11.807 17.698 1.00 92.50 908 LEU A O 1
ATOM 7337 N N . GLY A 1 909 ? -18.693 -10.135 16.490 1.00 88.38 909 GLY A N 1
ATOM 7338 C CA . GLY A 1 909 ? -19.977 -10.100 17.191 1.00 88.38 909 GLY A CA 1
ATOM 7339 C C . GLY A 1 909 ? -20.747 -11.425 17.127 1.00 88.38 909 GLY A C 1
ATOM 7340 O O . GLY A 1 909 ? -21.486 -11.739 18.058 1.00 88.38 909 GLY A O 1
ATOM 7341 N N . VAL A 1 910 ? -20.522 -12.243 16.092 1.00 89.12 910 VAL A N 1
ATOM 7342 C CA . VAL A 1 910 ? -21.158 -13.565 15.941 1.00 89.12 910 VAL A CA 1
ATOM 7343 C C . VAL A 1 910 ? -20.764 -14.554 17.044 1.00 89.12 910 VAL A C 1
ATOM 7345 O O . VAL A 1 910 ? -21.573 -15.395 17.426 1.00 89.12 910 VAL A O 1
ATOM 7348 N N . VAL A 1 911 ? -19.558 -14.424 17.613 1.00 93.12 911 VAL A N 1
ATOM 7349 C CA . VAL A 1 911 ? -19.082 -15.295 18.700 1.00 93.12 911 VAL A CA 1
ATOM 7350 C C . VAL A 1 911 ? -19.372 -14.751 20.096 1.00 93.12 911 VAL A C 1
ATOM 7352 O O . VAL A 1 911 ? -19.154 -15.455 21.080 1.00 93.12 911 VAL A O 1
ATOM 7355 N N . LYS A 1 912 ? -19.923 -13.535 20.214 1.00 92.19 912 LYS A N 1
ATOM 7356 C CA . LYS A 1 912 ? -20.227 -12.898 21.505 1.00 92.19 912 LYS A CA 1
ATOM 7357 C C . LYS A 1 912 ? -21.095 -13.786 22.400 1.00 92.19 912 LYS A C 1
ATOM 7359 O O . LYS A 1 912 ? -20.726 -14.049 23.539 1.00 92.19 912 LYS A O 1
ATOM 7364 N N . ILE A 1 913 ? -22.249 -14.238 21.903 1.00 90.19 913 ILE A N 1
ATOM 7365 C CA . ILE A 1 913 ? -23.200 -15.036 22.697 1.00 90.19 913 ILE A CA 1
ATOM 7366 C C . ILE A 1 913 ? -22.611 -16.411 23.068 1.00 90.19 913 ILE A C 1
ATOM 7368 O O . ILE A 1 913 ? -22.663 -16.753 24.255 1.00 90.19 913 ILE A O 1
ATOM 7372 N N . PRO A 1 914 ? -22.015 -17.180 22.129 1.00 91.81 914 PRO A N 1
ATOM 7373 C CA . PRO A 1 914 ? -21.315 -18.421 22.458 1.00 91.81 914 PRO A CA 1
ATOM 7374 C C . PRO A 1 914 ? -20.251 -18.248 23.546 1.00 91.81 914 PRO A C 1
ATOM 7376 O O . PRO A 1 914 ? -20.290 -18.958 24.549 1.00 91.81 914 PRO A O 1
ATOM 7379 N N . ILE A 1 915 ? -19.350 -17.267 23.403 1.00 96.38 915 ILE A N 1
ATOM 7380 C CA . ILE A 1 915 ? -18.269 -17.028 24.370 1.00 96.38 915 ILE A CA 1
ATOM 7381 C C . ILE A 1 915 ? -18.833 -16.652 25.737 1.00 96.38 915 ILE A C 1
ATOM 7383 O O . ILE A 1 915 ? -18.446 -17.250 26.736 1.00 96.38 915 ILE A O 1
ATOM 7387 N N . VAL A 1 916 ? -19.770 -15.700 25.796 1.00 93.62 916 VAL A N 1
ATOM 7388 C CA . VAL A 1 916 ? -20.404 -15.285 27.058 1.00 93.62 916 VAL A CA 1
ATOM 7389 C C . VAL A 1 916 ? -21.043 -16.484 27.757 1.00 93.62 916 VAL A C 1
ATOM 7391 O O . VAL A 1 916 ? -20.812 -16.691 28.944 1.00 93.62 916 VAL A O 1
ATOM 7394 N N . THR A 1 917 ? -21.787 -17.314 27.025 1.00 91.44 917 THR A N 1
ATOM 7395 C CA . THR A 1 917 ? -22.440 -18.507 27.587 1.00 91.44 917 THR A CA 1
ATOM 7396 C C . THR A 1 917 ? -21.413 -19.486 28.155 1.00 91.44 917 THR A C 1
ATOM 7398 O O . THR A 1 917 ? -21.556 -19.950 29.285 1.00 91.44 917 THR A O 1
ATOM 7401 N N . LYS A 1 918 ? -20.340 -19.760 27.402 1.00 94.94 918 LYS A N 1
ATOM 7402 C CA . LYS A 1 918 ? -19.248 -20.637 27.842 1.00 94.94 918 LYS A CA 1
ATOM 7403 C C . LYS A 1 918 ? -18.542 -20.093 29.080 1.00 94.94 918 LYS A C 1
ATOM 7405 O O . LYS A 1 918 ? -18.278 -20.870 29.987 1.00 94.94 918 LYS A O 1
ATOM 7410 N N . ILE A 1 919 ? -18.273 -18.786 29.140 1.00 95.69 919 ILE A N 1
ATOM 7411 C CA . ILE A 1 919 ? -17.669 -18.144 30.314 1.00 95.69 919 ILE A CA 1
ATOM 7412 C C . ILE A 1 919 ? -18.572 -18.324 31.531 1.00 95.69 919 ILE A C 1
ATOM 7414 O O . ILE A 1 919 ? -18.113 -18.827 32.549 1.00 95.69 919 ILE A O 1
ATOM 7418 N N . LEU A 1 920 ? -19.856 -17.965 31.432 1.00 93.19 920 LEU A N 1
ATOM 7419 C CA . LEU A 1 920 ? -20.782 -18.030 32.568 1.00 93.19 920 LEU A CA 1
ATOM 7420 C C . LEU A 1 920 ? -20.934 -19.451 33.129 1.00 93.19 920 LEU A C 1
ATOM 7422 O O . LEU A 1 920 ? -21.051 -19.612 34.341 1.00 93.19 920 LEU A O 1
ATOM 7426 N N . ASN A 1 921 ? -20.856 -20.475 32.276 1.00 94.00 921 ASN A N 1
ATOM 7427 C CA . ASN A 1 921 ? -20.906 -21.878 32.693 1.00 94.00 921 ASN A CA 1
ATOM 7428 C C . ASN A 1 921 ? -19.667 -22.345 33.481 1.00 94.00 921 ASN A C 1
ATOM 7430 O O . ASN A 1 921 ? -19.728 -23.392 34.119 1.00 94.00 921 ASN A O 1
ATOM 7434 N N . LEU A 1 922 ? -18.557 -21.599 33.445 1.00 94.50 922 LEU A N 1
ATOM 7435 C CA . LEU A 1 922 ? -17.338 -21.907 34.202 1.00 94.50 922 LEU A CA 1
ATOM 7436 C C . LEU A 1 922 ? -17.341 -21.311 35.619 1.00 94.50 922 LEU A C 1
ATOM 7438 O O . LEU A 1 922 ? -16.414 -21.581 36.381 1.00 94.50 922 LEU A O 1
ATOM 7442 N N . GLN A 1 923 ? -18.335 -20.488 35.979 1.00 95.19 923 GLN A N 1
ATOM 7443 C CA . GLN A 1 923 ? -18.336 -19.813 37.275 1.00 95.19 923 GLN A CA 1
ATOM 7444 C C . GLN A 1 923 ? -18.538 -20.806 38.427 1.00 95.19 923 GLN A C 1
ATOM 7446 O O . GLN A 1 923 ? -19.533 -21.531 38.483 1.00 95.19 923 GLN A O 1
ATOM 7451 N N . GLN A 1 924 ? -17.614 -20.791 39.382 1.00 95.50 924 GLN A N 1
ATOM 7452 C CA . GLN A 1 924 ? -17.655 -21.603 40.590 1.00 95.50 924 GLN A CA 1
ATOM 7453 C C . GLN A 1 924 ? -18.540 -20.971 41.675 1.00 95.50 924 GLN A C 1
ATOM 7455 O O . GLN A 1 924 ? -18.984 -19.822 41.586 1.00 95.50 924 GLN A O 1
ATOM 7460 N N . THR A 1 925 ? -18.815 -21.730 42.739 1.00 91.31 925 THR A N 1
ATOM 7461 C CA . THR A 1 925 ? -19.696 -21.291 43.834 1.00 91.31 925 THR A CA 1
ATOM 7462 C C . THR A 1 925 ? -19.143 -20.115 44.635 1.00 91.31 925 THR A C 1
ATOM 7464 O O . THR A 1 925 ? -19.928 -19.352 45.194 1.00 91.31 925 THR A O 1
ATOM 7467 N N . ASP A 1 926 ? -17.819 -19.967 44.687 1.00 91.81 926 ASP A N 1
ATOM 7468 C CA . ASP A 1 926 ? -17.122 -18.846 45.328 1.00 91.81 926 ASP A CA 1
ATOM 7469 C C . ASP A 1 926 ? -17.078 -17.578 44.451 1.00 91.81 926 ASP A C 1
ATOM 7471 O O . ASP A 1 926 ? -16.626 -16.531 44.904 1.00 91.81 926 ASP A O 1
ATOM 7475 N N . GLY A 1 927 ? -17.593 -17.650 43.218 1.00 90.94 927 GLY A N 1
ATOM 7476 C CA . GLY A 1 927 ? -17.620 -16.545 42.264 1.00 90.94 927 GLY A CA 1
ATOM 7477 C C . GLY A 1 927 ? -16.451 -16.514 41.281 1.00 90.94 927 GLY A C 1
ATOM 7478 O O . GLY A 1 927 ? -16.530 -15.750 40.314 1.00 90.94 927 GLY A O 1
ATOM 7479 N N . SER A 1 928 ? -15.424 -17.344 41.480 1.00 96.25 928 SER A N 1
ATOM 7480 C CA . SER A 1 928 ? -14.259 -17.449 40.596 1.00 96.25 928 SER A CA 1
ATOM 7481 C C . SER A 1 928 ? -14.587 -18.158 39.277 1.00 96.25 928 SER A C 1
ATOM 7483 O O . SER A 1 928 ? -15.612 -18.829 39.141 1.00 96.25 928 SER A O 1
ATOM 7485 N N . PHE A 1 929 ? -13.694 -18.039 38.295 1.00 95.62 929 PHE A N 1
ATOM 7486 C CA . PHE A 1 929 ? -13.709 -18.836 37.059 1.00 95.62 929 PHE A CA 1
ATOM 7487 C C . PHE A 1 929 ? -12.537 -19.831 37.000 1.00 95.62 929 PHE A C 1
ATOM 7489 O O . PHE A 1 929 ? -12.089 -20.199 35.915 1.00 95.62 929 PHE A O 1
ATOM 7496 N N . GLY A 1 930 ? -12.018 -20.249 38.159 1.00 92.94 930 GLY A N 1
ATOM 7497 C CA . GLY A 1 930 ? -10.766 -20.998 38.263 1.00 92.94 930 GLY A CA 1
ATOM 7498 C C . GLY A 1 930 ? -9.874 -20.378 39.325 1.00 92.94 930 GLY A C 1
ATOM 7499 O O . GLY A 1 930 ? -10.152 -20.483 40.513 1.00 92.94 930 GLY A O 1
ATOM 7500 N N . ASP A 1 931 ? -8.824 -19.713 38.870 1.00 94.88 931 ASP A N 1
ATOM 7501 C CA . ASP A 1 931 ? -7.905 -18.922 39.681 1.00 94.88 931 ASP A CA 1
ATOM 7502 C C . ASP A 1 931 ? -8.100 -17.415 39.418 1.00 94.88 931 ASP A C 1
ATOM 7504 O O . ASP A 1 931 ? -9.034 -16.991 38.724 1.00 94.88 931 ASP A O 1
ATOM 7508 N N . GLU A 1 932 ? -7.243 -16.580 39.994 1.00 97.00 932 GLU A N 1
ATOM 7509 C CA . GLU A 1 932 ? -7.316 -15.125 39.875 1.00 97.00 932 GLU A CA 1
ATOM 7510 C C . GLU A 1 932 ? -7.057 -14.629 38.442 1.00 97.00 932 GLU A C 1
ATOM 7512 O O . GLU A 1 932 ? -7.747 -13.715 37.983 1.00 97.00 932 GLU A O 1
ATOM 7517 N N . LEU A 1 933 ? -6.154 -15.274 37.691 1.00 96.75 933 LEU A N 1
ATOM 7518 C CA . LEU A 1 933 ? -5.878 -14.938 36.291 1.00 96.75 933 LEU A CA 1
ATOM 7519 C C . LEU A 1 933 ? -7.087 -15.256 35.405 1.00 96.75 933 LEU A C 1
ATOM 7521 O O . LEU A 1 933 ? -7.568 -14.391 34.671 1.00 96.75 933 LEU A O 1
ATOM 7525 N N . LEU A 1 934 ? -7.610 -16.480 35.487 1.00 97.62 934 LEU A N 1
ATOM 7526 C CA . LEU A 1 934 ? -8.774 -16.916 34.719 1.00 97.62 934 LEU A CA 1
ATOM 7527 C C . LEU A 1 934 ? -10.008 -16.078 35.061 1.00 97.62 934 LEU A C 1
ATOM 7529 O O . LEU A 1 934 ? -10.760 -15.682 34.165 1.00 97.62 934 LEU A O 1
ATOM 7533 N N . THR A 1 935 ? -10.181 -15.734 36.339 1.00 98.19 935 THR A N 1
ATOM 7534 C CA . THR A 1 935 ? -11.260 -14.850 36.792 1.00 98.19 935 THR A CA 1
ATOM 7535 C C . THR A 1 935 ? -11.128 -13.449 36.198 1.00 98.19 935 THR A C 1
ATOM 7537 O O . THR A 1 935 ? -12.123 -12.892 35.720 1.00 98.19 935 THR A O 1
ATOM 7540 N N . ALA A 1 936 ? -9.918 -12.888 36.150 1.00 98.06 936 ALA A N 1
ATOM 7541 C CA . ALA A 1 936 ? -9.668 -11.596 35.523 1.00 98.06 936 ALA A CA 1
ATOM 7542 C C . ALA A 1 936 ? -9.920 -11.624 34.004 1.00 98.06 936 ALA A C 1
ATOM 7544 O O . ALA A 1 936 ? -10.644 -10.768 33.492 1.00 98.06 936 ALA A O 1
ATOM 7545 N N . LEU A 1 937 ? -9.414 -12.635 33.286 1.00 98.12 937 LEU A N 1
ATOM 7546 C CA . LEU A 1 937 ? -9.623 -12.793 31.840 1.00 98.12 937 LEU A CA 1
ATOM 7547 C C . LEU A 1 937 ? -11.111 -12.940 31.487 1.00 98.12 937 LEU A C 1
ATOM 7549 O O . LEU A 1 937 ? -11.597 -12.270 30.572 1.00 98.12 937 LEU A O 1
ATOM 7553 N N . ALA A 1 938 ? -11.851 -13.763 32.239 1.00 97.81 938 ALA A N 1
ATOM 7554 C CA . ALA A 1 938 ? -13.297 -13.926 32.094 1.00 97.81 938 ALA A CA 1
ATOM 7555 C C . ALA A 1 938 ? -14.041 -12.601 32.315 1.00 97.81 938 ALA A C 1
ATOM 7557 O O . ALA A 1 938 ? -14.876 -12.207 31.499 1.00 97.81 938 ALA A O 1
ATOM 7558 N N . THR A 1 939 ? -13.696 -11.882 33.385 1.00 97.44 939 THR A N 1
ATOM 7559 C CA . THR A 1 939 ? -14.303 -10.590 33.732 1.00 97.44 939 THR A CA 1
ATOM 7560 C C . THR A 1 939 ? -14.052 -9.554 32.636 1.00 97.44 939 THR A C 1
ATOM 7562 O O . THR A 1 939 ? -14.996 -8.932 32.146 1.00 97.44 939 THR A O 1
ATOM 7565 N N . CYS A 1 940 ? -12.807 -9.419 32.172 1.00 97.19 940 CYS A N 1
ATOM 7566 C CA . CYS A 1 940 ? -12.457 -8.539 31.059 1.00 97.19 940 CYS A CA 1
ATOM 7567 C C . CYS A 1 940 ? -13.188 -8.920 29.768 1.00 97.19 940 CYS A C 1
ATOM 7569 O O . CYS A 1 940 ? -13.654 -8.032 29.055 1.00 97.19 940 CYS A O 1
ATOM 7571 N N . ALA A 1 941 ? -13.338 -10.213 29.469 1.00 97.44 941 ALA A N 1
ATOM 7572 C CA . ALA A 1 941 ? -14.037 -10.665 28.271 1.00 97.44 941 ALA A CA 1
ATOM 7573 C C . ALA A 1 941 ? -15.538 -10.336 28.295 1.00 97.44 941 ALA A C 1
ATOM 7575 O O . ALA A 1 941 ? -16.081 -9.831 27.309 1.00 97.44 941 ALA A O 1
ATOM 7576 N N . LEU A 1 942 ? -16.200 -10.547 29.435 1.00 95.81 942 LEU A N 1
ATOM 7577 C CA . LEU A 1 942 ? -17.596 -10.152 29.632 1.00 95.81 942 LEU A CA 1
ATOM 7578 C C . LEU A 1 942 ? -17.772 -8.631 29.493 1.00 95.81 942 LEU A C 1
ATOM 7580 O O . LEU A 1 942 ? -18.678 -8.177 28.791 1.00 95.81 942 LEU A O 1
ATOM 7584 N N . LEU A 1 943 ? -16.869 -7.840 30.083 1.00 94.00 943 LEU A N 1
ATOM 7585 C CA . LEU A 1 943 ? -16.878 -6.377 29.976 1.00 94.00 943 LEU A CA 1
ATOM 7586 C C . LEU A 1 943 ? -16.579 -5.889 28.547 1.00 94.00 943 LEU A C 1
ATOM 7588 O O . LEU A 1 943 ? -17.225 -4.960 28.072 1.00 94.00 943 LEU A O 1
ATOM 7592 N N . ASN A 1 944 ? -15.655 -6.528 27.823 1.00 94.25 944 ASN A N 1
ATOM 7593 C CA . ASN A 1 944 ? -15.358 -6.246 26.410 1.00 94.25 944 ASN A CA 1
ATOM 7594 C C . ASN A 1 944 ? -16.583 -6.440 25.512 1.00 94.25 944 ASN A C 1
ATOM 7596 O O . ASN A 1 944 ? -16.802 -5.671 24.578 1.00 94.25 944 ASN A O 1
ATOM 7600 N N . PHE A 1 945 ? -17.401 -7.448 25.809 1.00 92.25 945 PHE A N 1
ATOM 7601 C CA . PHE A 1 945 ? -18.656 -7.686 25.107 1.00 92.25 945 PHE A CA 1
ATOM 7602 C C . PHE A 1 945 ? -19.825 -6.841 25.621 1.00 92.25 945 PHE A C 1
ATOM 7604 O O . PHE A 1 945 ? -20.940 -6.987 25.113 1.00 92.25 945 PHE A O 1
ATOM 7611 N N . ASN A 1 946 ? -19.589 -5.949 26.581 1.00 87.75 946 ASN A N 1
ATOM 7612 C CA . ASN A 1 946 ? -20.608 -5.176 27.280 1.00 87.75 946 ASN A CA 1
ATOM 7613 C C . ASN A 1 946 ? -21.727 -6.061 27.865 1.00 87.75 946 ASN A C 1
ATOM 7615 O O . ASN A 1 946 ? -22.916 -5.837 27.632 1.00 87.75 946 ASN A O 1
ATOM 7619 N N . HIS A 1 947 ? -21.348 -7.148 28.542 1.00 84.50 947 HIS A N 1
ATOM 7620 C CA . HIS A 1 947 ? -22.276 -8.083 29.173 1.00 84.50 947 HIS A CA 1
ATOM 7621 C C . HIS A 1 947 ? -22.238 -7.942 30.697 1.00 84.50 947 HIS A C 1
ATOM 7623 O O . HIS A 1 947 ? -21.446 -8.595 31.375 1.00 84.50 947 HIS A O 1
ATOM 7629 N N . VAL A 1 948 ? -23.105 -7.078 31.232 1.00 82.88 948 VAL A N 1
ATOM 7630 C CA . VAL A 1 948 ? -23.180 -6.774 32.666 1.00 82.88 948 VAL A CA 1
ATOM 7631 C C . VAL A 1 948 ? -24.214 -7.670 33.349 1.00 82.88 948 VAL A C 1
ATOM 7633 O O . VAL A 1 948 ? -25.415 -7.507 33.150 1.00 82.88 948 VAL A O 1
ATOM 7636 N N . VAL A 1 949 ? -23.752 -8.627 34.156 1.00 81.06 949 VAL A N 1
ATOM 7637 C CA . VAL A 1 949 ? -24.594 -9.602 34.876 1.00 81.06 949 VAL A CA 1
ATOM 7638 C C . VAL A 1 949 ? -24.122 -9.795 36.321 1.00 81.06 949 VAL A C 1
ATOM 7640 O O . VAL A 1 949 ? -22.951 -9.535 36.600 1.00 81.06 949 VAL A O 1
ATOM 7643 N N . PRO A 1 950 ? -24.969 -10.311 37.239 1.00 80.75 950 PRO A N 1
ATOM 7644 C CA . PRO A 1 950 ? -24.595 -10.534 38.644 1.00 80.75 950 PRO A CA 1
ATOM 7645 C C . PRO A 1 950 ? -23.343 -11.402 38.844 1.00 80.75 950 PRO A C 1
ATOM 7647 O O . PRO A 1 950 ? -22.650 -11.282 39.850 1.00 80.75 950 PRO A O 1
ATOM 7650 N N . SER A 1 951 ? -23.022 -12.265 37.876 1.00 83.25 951 SER A N 1
ATOM 7651 C CA . SER A 1 951 ? -21.779 -13.039 37.866 1.00 83.25 951 SER A CA 1
ATOM 7652 C C . SER A 1 951 ? -20.519 -12.167 37.914 1.00 83.25 951 SER A C 1
ATOM 7654 O O . SER A 1 951 ? -19.540 -12.595 38.519 1.00 83.25 951 SER A O 1
ATOM 7656 N N . LEU A 1 952 ? -20.535 -10.951 37.350 1.00 89.38 952 LEU A N 1
ATOM 7657 C CA . LEU A 1 952 ? -19.407 -10.013 37.433 1.00 89.38 952 LEU A CA 1
ATOM 7658 C C . LEU A 1 952 ? -19.155 -9.545 38.865 1.00 89.38 952 LEU A C 1
ATOM 7660 O O . LEU A 1 952 ? -18.010 -9.487 39.292 1.00 89.38 952 LEU A O 1
ATOM 7664 N N . GLU A 1 953 ? -20.213 -9.241 39.617 1.00 89.44 953 GLU A N 1
ATOM 7665 C CA . GLU A 1 953 ? -20.091 -8.774 41.001 1.00 89.44 953 GLU A CA 1
ATOM 7666 C C . GLU A 1 953 ? -19.455 -9.846 41.894 1.00 89.44 953 GLU A C 1
ATOM 7668 O O . GLU A 1 953 ? -18.585 -9.550 42.714 1.00 89.44 953 GLU A O 1
ATOM 7673 N N . LYS A 1 954 ? -19.828 -11.114 41.680 1.00 92.25 954 LYS A N 1
ATOM 7674 C CA . LYS A 1 954 ? -19.208 -12.260 42.357 1.00 92.25 954 LYS A CA 1
ATOM 7675 C C . LYS A 1 954 ? -17.732 -12.416 41.991 1.00 92.25 954 LYS A C 1
ATOM 7677 O O . LYS A 1 954 ? -16.912 -12.585 42.887 1.00 92.25 954 LYS A O 1
ATOM 7682 N N . ALA A 1 955 ? -17.391 -12.306 40.707 1.00 95.94 955 ALA A N 1
ATOM 7683 C CA . ALA A 1 955 ? -16.009 -12.402 40.240 1.00 95.94 955 ALA A CA 1
ATOM 7684 C C . ALA A 1 955 ? -15.136 -11.258 40.781 1.00 95.94 955 ALA A C 1
ATOM 7686 O O . ALA A 1 955 ? -14.030 -11.487 41.258 1.00 95.94 955 ALA A O 1
ATOM 7687 N N . VAL A 1 956 ? -15.658 -10.029 40.787 1.00 95.19 956 VAL A N 1
ATOM 7688 C CA . VAL A 1 956 ? -14.985 -8.861 41.371 1.00 95.19 956 VAL A CA 1
ATOM 7689 C C . VAL A 1 956 ? -14.810 -9.024 42.876 1.00 95.19 956 VAL A C 1
ATOM 7691 O O . VAL A 1 956 ? -13.741 -8.721 43.393 1.00 95.19 956 VAL A O 1
ATOM 7694 N N . THR A 1 957 ? -15.819 -9.539 43.581 1.00 94.69 957 THR A N 1
ATOM 7695 C CA . THR A 1 957 ? -15.718 -9.815 45.022 1.00 94.69 957 THR A CA 1
ATOM 7696 C C . THR A 1 957 ? -14.612 -10.826 45.302 1.00 94.69 957 THR A C 1
ATOM 7698 O O . THR A 1 957 ? -13.768 -10.562 46.152 1.00 94.69 957 THR A O 1
ATOM 7701 N N . PHE A 1 958 ? -14.555 -11.913 44.527 1.00 97.31 958 PHE A N 1
ATOM 7702 C CA . PHE A 1 958 ? -13.480 -12.896 44.611 1.00 97.31 958 PHE A CA 1
ATOM 7703 C C . PHE A 1 958 ? -12.103 -12.243 44.423 1.00 97.31 958 PHE A C 1
ATOM 7705 O O . PHE A 1 958 ? -11.260 -12.378 45.302 1.00 97.31 958 PHE A O 1
ATOM 7712 N N . LEU A 1 959 ? -11.896 -11.456 43.358 1.00 97.50 959 LEU A N 1
ATOM 7713 C CA . LEU A 1 959 ? -10.620 -10.758 43.131 1.00 97.50 959 LEU A CA 1
ATOM 7714 C C . LEU A 1 959 ? -10.251 -9.816 44.290 1.00 97.50 959 LEU A C 1
ATOM 7716 O O . LEU A 1 959 ? -9.092 -9.748 44.688 1.00 97.50 959 LEU A O 1
ATOM 7720 N N . LEU A 1 960 ? -11.223 -9.099 44.860 1.00 96.25 960 LEU A N 1
ATOM 7721 C CA . LEU A 1 960 ? -10.986 -8.208 46.001 1.00 96.25 960 LEU A CA 1
ATOM 7722 C C . LEU A 1 960 ? -10.657 -8.958 47.298 1.00 96.25 960 LEU A C 1
ATOM 7724 O O . LEU A 1 960 ? -9.981 -8.396 48.159 1.00 96.25 960 LEU A O 1
ATOM 7728 N N . ASP A 1 961 ? -11.169 -10.176 47.467 1.00 95.56 961 ASP A N 1
ATOM 7729 C CA . ASP A 1 961 ? -10.962 -10.996 48.662 1.00 95.56 961 ASP A CA 1
ATOM 7730 C C . ASP A 1 961 ? -9.672 -11.827 48.588 1.00 95.56 961 ASP A C 1
ATOM 7732 O O . ASP A 1 961 ? -9.114 -12.172 49.630 1.00 95.56 961 ASP A O 1
ATOM 7736 N N . THR A 1 962 ? -9.165 -12.099 47.381 1.00 96.62 962 THR A N 1
ATOM 7737 C CA . THR A 1 962 ? -7.915 -12.843 47.146 1.00 96.62 962 THR A CA 1
ATOM 7738 C C . THR A 1 962 ? -6.686 -11.957 46.933 1.00 96.62 962 THR A C 1
ATOM 7740 O O . THR A 1 962 ? -5.573 -12.479 46.851 1.00 96.62 962 THR A O 1
ATOM 7743 N N . GLN A 1 963 ? -6.844 -10.628 46.874 1.00 97.75 963 GLN A N 1
ATOM 7744 C CA . GLN A 1 963 ? -5.707 -9.712 46.752 1.00 97.75 963 GLN A CA 1
ATOM 7745 C C . GLN A 1 963 ? -4.750 -9.855 47.946 1.00 97.75 963 GLN A C 1
ATOM 7747 O O . GLN A 1 963 ? -5.157 -9.814 49.111 1.00 97.75 963 GLN A O 1
ATOM 7752 N N . GLN A 1 964 ? -3.457 -9.976 47.654 1.00 96.25 964 GLN A N 1
ATOM 7753 C CA . GLN A 1 964 ? -2.408 -10.109 48.656 1.00 96.25 964 GLN A CA 1
ATOM 7754 C C . GLN A 1 964 ? -2.143 -8.785 49.39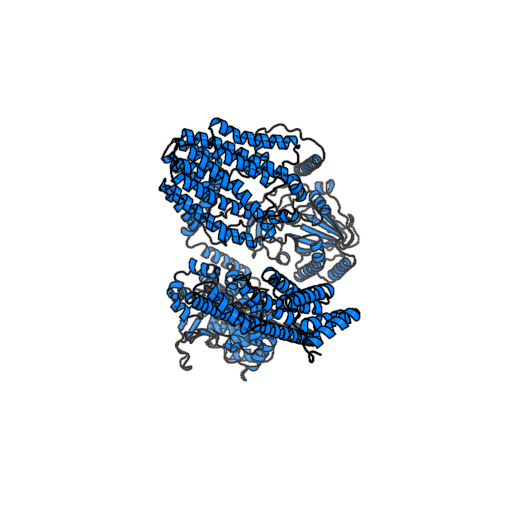1 1.00 96.25 964 GLN A C 1
ATOM 7756 O O . GLN A 1 964 ? -2.560 -7.699 48.978 1.00 96.25 964 GLN A O 1
ATOM 7761 N N . VAL A 1 965 ? -1.438 -8.869 50.524 1.00 93.00 965 VAL A N 1
ATOM 7762 C CA . VAL A 1 965 ? -1.152 -7.704 51.384 1.00 93.00 965 VAL A CA 1
ATOM 7763 C C . VAL A 1 965 ? -0.312 -6.650 50.658 1.00 93.00 965 VAL A C 1
ATOM 7765 O O . VAL A 1 965 ? -0.538 -5.458 50.867 1.00 93.00 965 VAL A O 1
ATOM 7768 N N . ASP A 1 966 ? 0.607 -7.094 49.801 1.00 93.12 966 ASP A N 1
ATOM 7769 C CA . ASP A 1 966 ? 1.475 -6.256 48.968 1.00 93.12 966 ASP A CA 1
ATOM 7770 C C . ASP A 1 966 ? 0.756 -5.640 47.755 1.00 93.12 966 ASP A C 1
ATOM 7772 O O . ASP A 1 966 ? 1.346 -4.836 47.047 1.00 93.12 966 ASP A O 1
ATOM 7776 N N . GLY A 1 967 ? -0.520 -5.974 47.529 1.00 93.44 967 GLY A N 1
ATOM 7777 C CA . GLY A 1 967 ? -1.321 -5.465 46.415 1.00 93.44 967 GLY A CA 1
ATOM 7778 C C . GLY A 1 967 ? -1.338 -6.351 45.172 1.00 93.44 967 GLY A C 1
ATOM 7779 O O . GLY A 1 967 ? -2.116 -6.072 44.258 1.00 93.44 967 GLY A O 1
ATOM 7780 N N . SER A 1 968 ? -0.543 -7.420 45.143 1.00 96.81 968 SER A N 1
ATOM 7781 C CA . SER A 1 968 ? -0.481 -8.356 44.021 1.00 96.81 968 SER A CA 1
ATOM 7782 C C . SER A 1 968 ? -1.578 -9.425 44.064 1.00 96.81 968 SER A C 1
ATOM 7784 O O . SER A 1 968 ? -2.278 -9.609 45.064 1.00 96.81 968 SER A O 1
ATOM 7786 N N . TRP A 1 969 ? -1.692 -10.181 42.974 1.00 97.25 969 TRP A N 1
ATOM 7787 C CA . TRP A 1 969 ? -2.378 -11.476 42.937 1.00 97.25 969 TRP A CA 1
ATOM 7788 C C . TRP A 1 969 ? -1.389 -12.612 42.697 1.00 97.25 969 TRP A C 1
ATOM 7790 O O . TRP A 1 969 ? -0.227 -12.378 42.356 1.00 97.25 969 TRP A O 1
ATOM 7800 N N . GLN A 1 970 ? -1.847 -13.845 42.924 1.00 92.25 970 GLN A N 1
ATOM 7801 C CA . GLN A 1 970 ? -1.014 -15.037 42.810 1.00 92.25 970 GLN A CA 1
ATOM 7802 C C . GLN A 1 970 ? -0.322 -15.110 41.447 1.00 92.25 970 GLN A C 1
ATOM 7804 O O . GLN A 1 970 ? -0.891 -14.791 40.406 1.00 92.25 970 GLN A O 1
ATOM 7809 N N . ARG A 1 971 ? 0.933 -15.557 41.456 1.00 90.12 971 ARG A N 1
ATOM 7810 C CA . ARG A 1 971 ? 1.680 -15.840 40.233 1.00 90.12 971 ARG A CA 1
ATOM 7811 C C . ARG A 1 971 ? 1.108 -17.088 39.562 1.00 90.12 971 ARG A C 1
ATOM 7813 O O . ARG A 1 971 ? 1.231 -18.183 40.110 1.00 90.12 971 ARG A O 1
ATOM 7820 N N . ILE A 1 972 ? 0.519 -16.914 38.380 1.00 91.19 972 ILE A N 1
ATOM 7821 C CA . ILE A 1 972 ? -0.153 -17.973 37.617 1.00 91.19 972 ILE A CA 1
ATOM 7822 C C . ILE A 1 972 ? 0.403 -17.999 36.180 1.00 91.19 972 ILE A C 1
ATOM 7824 O O . ILE A 1 972 ? 0.593 -16.927 35.591 1.00 91.19 972 ILE A O 1
ATOM 7828 N N . PRO A 1 973 ? 0.703 -19.184 35.611 1.00 88.56 973 PRO A N 1
ATOM 7829 C CA . PRO A 1 973 ? 1.101 -19.306 34.210 1.00 88.56 973 PRO A CA 1
ATOM 7830 C C . PRO A 1 973 ? -0.054 -18.972 33.254 1.00 88.56 973 PRO A C 1
ATOM 7832 O O . PRO A 1 973 ? -1.211 -19.274 33.530 1.00 88.56 973 PRO A O 1
ATOM 7835 N N . MET A 1 974 ? 0.263 -18.348 32.119 1.00 90.12 974 MET A N 1
ATOM 7836 C CA . MET A 1 974 ? -0.714 -17.965 31.089 1.00 90.12 974 MET A CA 1
ATOM 7837 C C . MET A 1 974 ? -0.453 -18.651 29.743 1.00 90.12 974 MET A C 1
ATOM 7839 O O . MET A 1 974 ? -1.396 -18.938 28.994 1.00 90.12 974 MET A O 1
ATOM 7843 N N . TYR A 1 975 ? 0.819 -18.839 29.405 1.00 90.31 975 TYR A N 1
ATOM 7844 C CA . TYR A 1 975 ? 1.260 -19.356 28.117 1.00 90.31 975 TYR A CA 1
ATOM 7845 C C . TYR A 1 975 ? 2.503 -20.227 28.298 1.00 90.31 975 TYR A C 1
ATOM 7847 O O . TYR A 1 975 ? 3.223 -20.082 29.281 1.00 90.31 975 TYR A O 1
ATOM 7855 N N . GLY A 1 976 ? 2.772 -21.124 27.359 1.00 81.88 976 GLY A N 1
ATOM 7856 C CA . GLY A 1 976 ? 3.844 -22.100 27.450 1.00 81.88 976 GLY A CA 1
ATOM 7857 C C . GLY A 1 976 ? 4.517 -22.405 26.118 1.00 81.88 976 GLY A C 1
ATOM 7858 O O . GLY A 1 976 ? 3.972 -22.176 25.036 1.00 81.88 976 GLY A O 1
ATOM 7859 N N . GLY A 1 977 ? 5.738 -22.932 26.202 1.00 70.62 977 GLY A N 1
ATOM 7860 C CA . GLY A 1 977 ? 6.488 -23.404 25.043 1.00 70.62 977 GLY A CA 1
ATOM 7861 C C . GLY A 1 977 ? 6.057 -24.813 24.629 1.00 70.62 977 GLY A C 1
ATOM 7862 O O . GLY A 1 977 ? 6.095 -25.742 25.433 1.00 70.62 977 GLY A O 1
ATOM 7863 N N . GLN A 1 978 ? 5.707 -25.005 23.352 1.00 65.38 978 GLN A N 1
ATOM 7864 C CA . GLN A 1 978 ? 5.249 -26.304 22.827 1.00 65.38 978 GLN A CA 1
ATOM 7865 C C . GLN A 1 978 ? 6.262 -27.444 23.005 1.00 65.38 978 GLN A C 1
ATOM 7867 O O . GLN A 1 978 ? 5.874 -28.595 23.191 1.00 65.38 978 GLN A O 1
ATOM 7872 N N . LEU A 1 979 ? 7.560 -27.136 22.914 1.00 59.47 979 LEU A N 1
ATOM 7873 C CA . LEU A 1 979 ? 8.625 -28.143 22.842 1.00 59.47 979 LEU A CA 1
ATOM 7874 C C . LEU A 1 979 ? 9.477 -28.233 24.113 1.00 59.47 979 LEU A C 1
ATOM 7876 O O . LEU A 1 979 ? 10.065 -29.284 24.359 1.00 59.47 979 LEU A O 1
ATOM 7880 N N . ASP A 1 980 ? 9.541 -27.176 24.929 1.00 61.81 980 ASP A N 1
ATOM 7881 C CA . ASP A 1 980 ? 10.266 -27.193 26.207 1.00 61.81 980 ASP A CA 1
ATOM 7882 C C . ASP A 1 980 ? 9.356 -27.337 27.436 1.00 61.81 980 ASP A C 1
ATOM 7884 O O . ASP A 1 980 ? 9.879 -27.458 28.544 1.00 61.81 980 ASP A O 1
ATOM 7888 N N . GLN A 1 981 ? 8.029 -27.369 27.234 1.00 67.81 981 GLN A N 1
ATOM 7889 C CA . GLN A 1 981 ? 6.987 -27.526 28.261 1.00 67.81 981 GLN A CA 1
ATOM 7890 C C . GLN A 1 981 ? 7.102 -26.544 29.435 1.00 67.81 981 GLN A C 1
ATOM 7892 O O . GLN A 1 981 ? 6.562 -26.780 30.515 1.00 67.81 981 GLN A O 1
ATOM 7897 N N . ARG A 1 982 ? 7.805 -25.425 29.236 1.00 77.44 982 ARG A N 1
ATOM 7898 C CA . ARG A 1 982 ? 7.885 -24.361 30.233 1.00 77.44 982 ARG A CA 1
ATOM 7899 C C . ARG A 1 982 ? 6.599 -23.566 30.194 1.00 77.44 982 ARG A C 1
ATOM 7901 O O . ARG A 1 982 ? 6.169 -23.166 29.114 1.00 77.44 982 ARG A O 1
ATOM 7908 N N . LEU A 1 983 ? 6.041 -23.302 31.367 1.00 83.31 983 LEU A N 1
ATOM 7909 C CA . LEU A 1 983 ? 4.888 -22.427 31.530 1.00 83.31 983 LEU A CA 1
ATOM 7910 C C . LEU A 1 983 ? 5.358 -21.076 32.068 1.00 83.31 983 LEU A C 1
ATOM 7912 O O . LEU A 1 983 ? 6.069 -21.011 33.072 1.00 83.31 983 LEU A O 1
ATOM 7916 N N . PHE A 1 984 ? 4.971 -20.013 31.377 1.00 88.25 984 PHE A N 1
ATOM 7917 C CA . PHE A 1 984 ? 5.364 -18.635 31.620 1.00 88.25 984 PHE A CA 1
ATOM 7918 C C . PHE A 1 984 ? 4.204 -17.836 32.217 1.00 88.25 984 PHE A C 1
ATOM 7920 O O . PHE A 1 984 ? 3.052 -17.928 31.787 1.00 88.25 984 PHE A O 1
ATOM 7927 N N . GLY A 1 985 ? 4.524 -16.996 33.195 1.00 90.38 985 GLY A N 1
ATOM 7928 C CA . GLY A 1 985 ? 3.604 -16.072 33.849 1.00 90.38 985 GLY A CA 1
ATOM 7929 C C . GLY A 1 985 ? 4.365 -15.110 34.752 1.00 90.38 985 GLY A C 1
ATOM 7930 O O . GLY A 1 985 ? 5.587 -15.073 34.734 1.00 90.38 985 GLY A O 1
ATOM 7931 N N . SER A 1 986 ? 3.665 -14.311 35.546 1.00 93.00 986 SER A N 1
ATOM 7932 C CA . SER A 1 986 ? 4.266 -13.587 36.674 1.00 93.00 986 SER A CA 1
ATOM 7933 C C . SER A 1 986 ? 3.170 -13.039 37.583 1.00 93.00 986 SER A C 1
ATOM 7935 O O . SER A 1 986 ? 2.005 -12.910 37.180 1.00 93.00 986 SER A O 1
ATOM 7937 N N . ALA A 1 987 ? 3.534 -12.694 38.821 1.00 94.12 987 ALA A N 1
ATOM 7938 C CA . ALA A 1 987 ? 2.634 -11.957 39.709 1.00 94.12 987 ALA A CA 1
ATOM 7939 C C . ALA A 1 987 ? 2.249 -10.600 39.090 1.00 94.12 987 ALA A C 1
ATOM 7941 O O . ALA A 1 987 ? 1.086 -10.204 39.148 1.00 94.12 987 ALA A O 1
ATOM 7942 N N . ALA A 1 988 ? 3.190 -9.924 38.417 1.00 96.19 988 ALA A N 1
ATOM 7943 C CA . ALA A 1 988 ? 2.941 -8.666 37.712 1.00 96.19 988 ALA A CA 1
ATOM 7944 C C . ALA A 1 988 ? 1.941 -8.828 36.555 1.00 96.19 988 ALA A C 1
ATOM 7946 O O . ALA A 1 988 ? 1.018 -8.025 36.432 1.00 96.19 988 ALA A O 1
ATOM 7947 N N . LEU A 1 989 ? 2.060 -9.889 35.748 1.00 96.19 989 LEU A N 1
ATOM 7948 C CA . LEU A 1 989 ? 1.127 -10.157 34.651 1.00 96.19 989 LEU A CA 1
ATOM 7949 C C . LEU A 1 989 ? -0.295 -10.415 35.164 1.00 96.19 989 LEU A C 1
ATOM 7951 O O . LEU A 1 989 ? -1.249 -9.794 34.692 1.00 96.19 989 LEU A O 1
ATOM 7955 N N . THR A 1 990 ? -0.429 -11.279 36.174 1.00 97.31 990 THR A N 1
ATOM 7956 C CA . THR A 1 990 ? -1.729 -11.590 36.792 1.00 97.31 990 THR A CA 1
ATOM 7957 C C . THR A 1 990 ? -2.353 -10.341 37.411 1.00 97.31 990 THR A C 1
ATOM 7959 O O . THR A 1 990 ? -3.528 -10.044 37.186 1.00 97.31 990 THR A O 1
ATOM 7962 N N . THR A 1 991 ? -1.543 -9.556 38.124 1.00 98.12 991 THR A N 1
ATOM 7963 C CA . THR A 1 991 ? -1.959 -8.284 38.724 1.00 98.12 991 THR A CA 1
ATOM 7964 C C . THR A 1 991 ? -2.413 -7.290 37.659 1.00 98.12 991 THR A C 1
ATOM 7966 O O . THR A 1 991 ? -3.456 -6.663 37.825 1.00 98.12 991 THR A O 1
ATOM 7969 N N . GLY A 1 992 ? -1.708 -7.197 36.527 1.00 97.25 992 GLY A N 1
ATOM 7970 C CA . GLY A 1 992 ? -2.110 -6.371 35.390 1.00 97.25 992 GLY A CA 1
ATOM 7971 C C . GLY A 1 992 ? -3.527 -6.693 34.907 1.00 97.25 992 GLY A C 1
ATOM 7972 O O . GLY A 1 992 ? -4.355 -5.790 34.799 1.00 97.25 992 GLY A O 1
ATOM 7973 N N . PHE A 1 993 ? -3.851 -7.968 34.674 1.00 98.06 993 PHE A N 1
ATOM 7974 C CA . PHE A 1 993 ? -5.205 -8.366 34.262 1.00 98.06 993 PHE A CA 1
ATOM 7975 C C . PHE A 1 993 ? -6.265 -8.119 35.342 1.00 98.06 993 PHE A C 1
ATOM 7977 O O . PHE A 1 993 ? -7.363 -7.662 35.018 1.00 98.06 993 PHE A O 1
ATOM 7984 N N . CYS A 1 994 ? -5.953 -8.372 36.617 1.00 98.12 994 CYS A N 1
ATOM 7985 C CA . CYS A 1 994 ? -6.872 -8.085 37.723 1.00 98.12 994 CYS A CA 1
ATOM 7986 C C . CYS A 1 994 ? -7.184 -6.584 37.809 1.00 98.12 994 CYS A C 1
ATOM 7988 O O . CYS A 1 994 ? -8.342 -6.194 37.966 1.00 98.12 994 CYS A O 1
ATOM 7990 N N . VAL A 1 995 ? -6.172 -5.732 37.623 1.00 96.62 995 VAL A N 1
ATOM 7991 C CA . VAL A 1 995 ? -6.338 -4.275 37.566 1.00 96.62 995 VAL A CA 1
ATOM 7992 C C . VAL A 1 995 ? -7.194 -3.858 36.374 1.00 96.62 995 VAL A C 1
ATOM 7994 O O . VAL A 1 995 ? -8.082 -3.026 36.554 1.00 96.62 995 VAL A O 1
ATOM 7997 N N . GLU A 1 996 ? -6.999 -4.448 35.188 1.00 96.69 996 GLU A N 1
ATOM 7998 C CA . GLU A 1 996 ? -7.872 -4.189 34.033 1.00 96.69 996 GLU A CA 1
ATOM 7999 C C . GLU A 1 996 ? -9.336 -4.509 34.377 1.00 96.69 996 GLU A C 1
ATOM 8001 O O . GLU A 1 996 ? -10.220 -3.674 34.174 1.00 96.69 996 GLU A O 1
ATOM 8006 N N . ALA A 1 997 ? -9.592 -5.689 34.949 1.00 96.56 997 ALA A N 1
ATOM 8007 C CA . ALA A 1 997 ? -10.932 -6.136 35.315 1.00 96.56 997 ALA A CA 1
ATOM 8008 C C . ALA A 1 997 ? -11.602 -5.182 36.319 1.00 96.56 997 ALA A C 1
ATOM 8010 O O . ALA A 1 997 ? -12.731 -4.737 36.092 1.00 96.56 997 ALA A O 1
ATOM 8011 N N . LEU A 1 998 ? -10.896 -4.815 37.394 1.00 94.31 998 LEU A N 1
ATOM 8012 C CA . LEU A 1 998 ? -11.404 -3.912 38.431 1.00 94.31 998 LEU A CA 1
ATOM 8013 C C . LEU A 1 998 ? -11.618 -2.486 37.907 1.00 94.31 998 LEU A C 1
ATOM 8015 O O . LEU A 1 998 ? -12.670 -1.892 38.156 1.00 94.31 998 LEU A O 1
ATOM 8019 N N . ALA A 1 999 ? -10.654 -1.941 37.158 1.00 91.12 999 ALA A N 1
ATOM 8020 C CA . ALA A 1 999 ? -10.738 -0.596 36.591 1.00 91.12 999 ALA A CA 1
ATOM 8021 C C . ALA A 1 999 ? -11.934 -0.467 35.647 1.00 91.12 999 ALA A C 1
ATOM 8023 O O . ALA A 1 999 ? -12.668 0.521 35.681 1.00 91.12 999 ALA A O 1
ATOM 8024 N N . ARG A 1 1000 ? -12.169 -1.494 34.830 1.00 89.62 1000 ARG A N 1
ATOM 8025 C CA . ARG A 1 1000 ? -13.276 -1.508 33.878 1.00 89.62 1000 ARG A CA 1
ATOM 8026 C C . ARG A 1 1000 ? -14.620 -1.758 34.541 1.00 89.62 1000 ARG A C 1
ATOM 8028 O O . ARG A 1 1000 ? -15.587 -1.099 34.172 1.00 89.62 1000 ARG A O 1
ATOM 8035 N N . TYR A 1 1001 ? -14.692 -2.647 35.530 1.00 89.38 1001 TYR A N 1
ATOM 8036 C CA . TYR A 1 1001 ? -15.917 -2.845 36.303 1.00 89.38 1001 TYR A CA 1
ATOM 8037 C C . TYR A 1 1001 ? -16.346 -1.552 37.008 1.00 89.38 1001 TYR A C 1
ATOM 8039 O O . TYR A 1 1001 ? -17.523 -1.201 37.003 1.00 89.38 1001 TYR A O 1
ATOM 8047 N N . ARG A 1 1002 ? -15.386 -0.776 37.529 1.00 82.12 1002 ARG A N 1
ATOM 8048 C CA . ARG A 1 1002 ? -15.652 0.513 38.182 1.00 82.12 1002 ARG A CA 1
ATOM 8049 C C . ARG A 1 1002 ? -16.304 1.544 37.257 1.00 82.12 1002 ARG A C 1
ATOM 8051 O O . ARG A 1 1002 ? -17.085 2.367 37.734 1.00 82.12 1002 ARG A O 1
ATOM 8058 N N . LEU A 1 1003 ? -16.050 1.493 35.945 1.00 75.94 1003 LEU A N 1
ATOM 8059 C CA . LEU A 1 1003 ? -16.711 2.382 34.979 1.00 75.94 1003 LEU A CA 1
ATOM 8060 C C . LEU A 1 1003 ? -18.245 2.215 34.980 1.00 75.94 1003 LEU A C 1
ATOM 8062 O O . LEU A 1 1003 ? -18.953 3.150 34.611 1.00 75.94 1003 LEU A O 1
ATOM 8066 N N . LEU A 1 1004 ? -18.766 1.080 35.465 1.00 73.31 1004 LEU A N 1
ATOM 8067 C CA . LEU A 1 1004 ? -20.205 0.811 35.593 1.00 73.31 1004 LEU A CA 1
ATOM 8068 C C . LEU A 1 1004 ? -20.890 1.560 36.755 1.00 73.31 1004 LEU A C 1
ATOM 8070 O O . LEU A 1 1004 ? -22.123 1.603 36.814 1.00 73.31 1004 LEU A O 1
ATOM 8074 N N . ASP A 1 1005 ? -20.124 2.142 37.683 1.00 60.25 1005 ASP A N 1
ATOM 8075 C CA . ASP A 1 1005 ? -20.638 2.861 38.860 1.00 60.25 1005 ASP A CA 1
ATOM 8076 C C . ASP A 1 1005 ? -20.747 4.383 38.665 1.00 60.25 1005 ASP A C 1
ATOM 8078 O O . ASP A 1 1005 ? -21.168 5.103 39.575 1.00 60.25 1005 ASP A O 1
ATOM 8082 N N . ILE A 1 1006 ? -20.376 4.901 37.492 1.00 57.28 1006 ILE A N 1
ATOM 8083 C CA . ILE A 1 1006 ? -20.526 6.322 37.169 1.00 57.28 1006 ILE A CA 1
ATOM 8084 C C . ILE A 1 1006 ? -22.035 6.629 37.015 1.00 57.28 1006 ILE A C 1
ATOM 8086 O O . ILE A 1 1006 ? -22.696 6.013 36.169 1.00 57.28 1006 ILE A O 1
ATOM 8090 N N . PRO A 1 1007 ? -22.621 7.560 37.806 1.00 39.09 1007 PRO A N 1
ATOM 8091 C CA . PRO A 1 1007 ? -24.050 7.865 37.748 1.00 39.09 1007 PRO A CA 1
ATOM 8092 C C . PRO A 1 1007 ? -24.470 8.284 36.336 1.00 39.09 1007 PRO A C 1
ATOM 8094 O O . PRO A 1 1007 ? -23.891 9.200 35.758 1.00 39.09 1007 PRO A O 1
ATOM 8097 N N . GLY A 1 1008 ? -25.479 7.611 35.781 1.00 43.72 1008 GLY A N 1
ATOM 8098 C CA . GLY A 1 1008 ? -25.964 7.835 34.415 1.00 43.72 1008 GLY A CA 1
ATOM 8099 C C . GLY A 1 1008 ? -25.493 6.799 33.392 1.00 43.72 1008 GLY A C 1
ATOM 8100 O O . GLY A 1 1008 ? -26.210 6.591 32.419 1.00 43.72 1008 GLY A O 1
ATOM 8101 N N . TYR A 1 1009 ? -24.396 6.067 33.637 1.00 44.56 1009 TYR A N 1
ATOM 8102 C CA . TYR A 1 1009 ? -23.949 4.994 32.735 1.00 44.56 1009 TYR A CA 1
ATOM 8103 C C . TYR A 1 1009 ? -24.934 3.818 32.762 1.00 44.56 1009 TYR A C 1
ATOM 8105 O O . TYR A 1 1009 ? -25.448 3.408 31.729 1.00 44.56 1009 TYR A O 1
ATOM 8113 N N . ARG A 1 1010 ? -25.332 3.378 33.964 1.00 39.28 1010 ARG A N 1
ATOM 8114 C CA . ARG A 1 1010 ? -26.291 2.278 34.171 1.00 39.28 1010 ARG A CA 1
ATOM 8115 C C . ARG A 1 1010 ? -27.701 2.571 33.621 1.00 39.28 1010 ARG A C 1
ATOM 8117 O O . ARG A 1 1010 ? -28.334 1.669 33.100 1.00 39.28 1010 ARG A O 1
ATOM 8124 N N . GLN A 1 1011 ? -28.169 3.826 33.661 1.00 39.72 1011 GLN A N 1
ATOM 8125 C CA . GLN A 1 1011 ? -29.499 4.230 33.159 1.00 39.72 1011 GLN A CA 1
ATOM 8126 C C . GLN A 1 1011 ? -29.519 4.570 31.661 1.00 39.72 1011 GLN A C 1
ATOM 8128 O O . GLN A 1 1011 ? -30.491 4.246 30.985 1.00 39.72 1011 GLN A O 1
ATOM 8133 N N . GLN A 1 1012 ? -28.467 5.195 31.117 1.00 40.38 1012 GLN A N 1
ATOM 8134 C CA . GLN A 1 1012 ? -28.353 5.394 29.666 1.00 40.38 1012 GLN A CA 1
ATOM 8135 C C . GLN A 1 1012 ? -28.096 4.074 28.940 1.00 40.38 1012 GLN A C 1
ATOM 8137 O O . GLN A 1 1012 ? -28.568 3.908 27.816 1.00 40.38 1012 GLN A O 1
ATOM 8142 N N . GLU A 1 1013 ? -27.395 3.134 29.576 1.00 43.53 1013 GLU A N 1
ATOM 8143 C CA . GLU A 1 1013 ? -27.208 1.790 29.043 1.00 43.53 1013 GLU A CA 1
ATOM 8144 C C . GLU A 1 1013 ? -28.420 0.893 29.273 1.00 43.53 1013 GLU A C 1
ATOM 8146 O O . GLU A 1 1013 ? -28.768 0.204 28.338 1.00 43.53 1013 GLU A O 1
ATOM 8151 N N . GLU A 1 1014 ? -29.141 0.914 30.401 1.00 39.56 1014 GLU A N 1
ATOM 8152 C CA . GLU A 1 1014 ? -30.381 0.120 30.537 1.00 39.56 1014 GLU A CA 1
ATOM 8153 C C . GLU A 1 1014 ? -31.472 0.563 29.556 1.00 39.56 1014 GLU A C 1
ATOM 8155 O O . GLU A 1 1014 ? -32.163 -0.286 28.999 1.00 39.56 1014 GLU A O 1
ATOM 8160 N N . VAL A 1 1015 ? -31.590 1.866 29.276 1.00 46.44 1015 VAL A N 1
ATOM 8161 C CA . VAL A 1 1015 ? -32.510 2.381 28.250 1.00 46.44 1015 VAL A CA 1
ATOM 8162 C C . VAL A 1 1015 ? -32.020 2.007 26.851 1.00 46.44 1015 VAL A C 1
ATOM 8164 O O . VAL A 1 1015 ? -32.806 1.483 26.069 1.00 46.44 1015 VAL A O 1
ATOM 8167 N N . LYS A 1 1016 ? -30.718 2.143 26.554 1.00 39.75 1016 LYS A N 1
ATOM 8168 C CA . LYS A 1 1016 ? -30.151 1.667 25.280 1.00 39.75 1016 LYS A CA 1
ATOM 8169 C C . LYS A 1 1016 ? -30.188 0.153 25.140 1.00 39.75 1016 LYS A C 1
ATOM 8171 O O . LYS A 1 1016 ? -30.318 -0.316 24.029 1.00 39.75 1016 LYS A O 1
ATOM 8176 N N . ILE A 1 1017 ? -30.085 -0.623 26.212 1.00 43.03 1017 ILE A N 1
ATOM 8177 C CA . ILE A 1 1017 ? -30.132 -2.087 26.220 1.00 43.03 1017 ILE A CA 1
ATOM 8178 C C . ILE A 1 1017 ? -31.579 -2.541 26.108 1.00 43.03 1017 ILE A C 1
ATOM 8180 O O . ILE A 1 1017 ? -31.811 -3.513 25.415 1.00 43.03 1017 ILE A O 1
ATOM 8184 N N . GLN A 1 1018 ? -32.562 -1.850 26.687 1.00 41.84 1018 GLN A N 1
ATOM 8185 C CA . GLN A 1 1018 ? -33.979 -2.143 26.454 1.00 41.84 1018 GLN A CA 1
ATOM 8186 C C . GLN A 1 1018 ? -34.419 -1.734 25.046 1.00 41.84 1018 GLN A C 1
ATOM 8188 O O . GLN A 1 1018 ? -35.142 -2.489 24.404 1.00 41.84 1018 GLN A O 1
ATOM 8193 N N . GLU A 1 1019 ? -33.933 -0.605 24.526 1.00 41.41 1019 GLU A N 1
ATOM 8194 C CA . GLU A 1 1019 ? -34.152 -0.190 23.138 1.00 41.41 1019 GLU A CA 1
ATOM 8195 C C . GLU A 1 1019 ? -33.426 -1.117 22.163 1.00 41.41 1019 GLU A C 1
ATOM 8197 O O . GLU A 1 1019 ? -34.036 -1.564 21.205 1.00 41.41 1019 GLU A O 1
ATOM 8202 N N . VAL A 1 1020 ? -32.177 -1.508 22.431 1.00 40.22 1020 VAL A N 1
ATOM 8203 C CA . VAL A 1 1020 ? -31.405 -2.460 21.616 1.00 40.22 1020 VAL A CA 1
ATOM 8204 C C . VAL A 1 1020 ? -31.902 -3.889 21.801 1.00 40.22 1020 VAL A C 1
ATOM 8206 O O . VAL A 1 1020 ? -31.827 -4.640 20.852 1.00 40.22 1020 VAL A O 1
ATOM 8209 N N . GLN A 1 1021 ? -32.463 -4.305 22.938 1.00 37.97 1021 GLN A N 1
ATOM 8210 C CA . GLN A 1 1021 ? -33.090 -5.625 23.107 1.00 37.97 1021 GLN A CA 1
ATOM 8211 C C . GLN A 1 1021 ? -34.486 -5.675 22.490 1.00 37.97 1021 GLN A C 1
ATOM 8213 O O . GLN A 1 1021 ? -34.869 -6.733 22.007 1.00 37.97 1021 GLN A O 1
ATOM 8218 N N . ALA A 1 1022 ? -35.238 -4.571 22.476 1.00 43.91 1022 ALA A N 1
ATOM 8219 C CA . ALA A 1 1022 ? -36.497 -4.459 21.742 1.00 43.91 1022 ALA A CA 1
ATOM 8220 C C . ALA A 1 1022 ? -36.239 -4.401 20.230 1.00 43.91 1022 ALA A C 1
ATOM 8222 O O . ALA A 1 1022 ? -36.874 -5.134 19.477 1.00 43.91 1022 ALA A O 1
ATOM 8223 N N . GLN A 1 1023 ? -35.243 -3.621 19.808 1.00 40.09 1023 GLN A N 1
ATOM 8224 C CA . GLN A 1 1023 ? -34.787 -3.519 18.428 1.00 40.09 1023 GLN A CA 1
ATOM 8225 C C . GLN A 1 1023 ? -34.137 -4.826 17.968 1.00 40.09 1023 GLN A C 1
ATOM 8227 O O . GLN A 1 1023 ? -34.494 -5.305 16.914 1.00 40.09 1023 GLN A O 1
ATOM 8232 N N . LEU A 1 1024 ? -33.307 -5.494 18.776 1.00 39.38 1024 LEU A N 1
ATOM 8233 C CA . LEU A 1 1024 ? -32.765 -6.828 18.485 1.00 39.38 1024 LEU A CA 1
ATOM 8234 C C . LEU A 1 1024 ? -33.819 -7.919 18.602 1.00 39.38 1024 LEU A C 1
ATOM 8236 O O . LEU A 1 1024 ? -33.629 -8.940 17.972 1.00 39.38 1024 LEU A O 1
ATOM 8240 N N . LYS A 1 1025 ? -34.908 -7.792 19.370 1.00 43.00 1025 LYS A N 1
ATOM 8241 C CA . LYS A 1 1025 ? -36.013 -8.771 19.318 1.00 43.00 1025 LYS A CA 1
ATOM 8242 C C . LYS A 1 1025 ? -36.789 -8.643 18.021 1.00 43.00 1025 LYS A C 1
ATOM 8244 O O . LYS A 1 1025 ? -37.058 -9.651 17.390 1.00 43.00 1025 LYS A O 1
ATOM 8249 N N . VAL A 1 1026 ? -37.107 -7.416 17.621 1.00 52.97 1026 VAL A N 1
ATOM 8250 C CA . VAL A 1 1026 ? -37.810 -7.138 16.366 1.00 52.97 1026 VAL A CA 1
ATOM 8251 C C . VAL A 1 1026 ? -36.910 -7.458 15.176 1.00 52.97 1026 VAL A C 1
ATOM 8253 O O . VAL A 1 1026 ? -37.338 -8.171 14.280 1.00 52.97 1026 VAL A O 1
ATOM 8256 N N . ASP A 1 1027 ? -35.648 -7.038 15.209 1.00 42.88 1027 ASP A N 1
ATOM 8257 C CA . ASP A 1 1027 ? -34.657 -7.323 14.178 1.00 42.88 1027 ASP A CA 1
ATOM 8258 C C . ASP A 1 1027 ? -34.239 -8.788 14.217 1.00 42.88 1027 ASP A C 1
ATOM 8260 O O . ASP A 1 1027 ? -34.081 -9.345 13.155 1.00 42.88 1027 ASP A O 1
ATOM 8264 N N . SER A 1 1028 ? -34.146 -9.480 15.358 1.00 41.81 1028 SER A N 1
ATOM 8265 C CA . SER A 1 1028 ? -33.902 -10.935 15.366 1.00 41.81 1028 SER A CA 1
ATOM 8266 C C . SER A 1 1028 ? -35.131 -11.742 14.984 1.00 41.81 1028 SER A C 1
ATOM 8268 O O . SER A 1 1028 ? -34.947 -12.808 14.430 1.00 41.81 1028 SER A O 1
ATOM 8270 N N . GLU A 1 1029 ? -36.366 -11.287 15.199 1.00 53.34 1029 GLU A N 1
ATOM 8271 C CA . GLU A 1 1029 ? -37.565 -11.957 14.675 1.00 53.34 1029 GLU A CA 1
ATOM 8272 C C . GLU A 1 1029 ? -37.725 -11.710 13.171 1.00 53.34 1029 GLU A C 1
ATOM 8274 O O . GLU A 1 1029 ? -38.032 -12.647 12.432 1.00 53.34 1029 GLU A O 1
ATOM 8279 N N . LEU A 1 1030 ? -37.435 -10.491 12.704 1.00 50.88 1030 LEU A N 1
ATOM 8280 C CA . LEU A 1 1030 ? -37.429 -10.111 11.292 1.00 50.88 1030 LEU A CA 1
ATOM 8281 C C . LEU A 1 1030 ? -36.260 -10.763 10.550 1.00 50.88 1030 LEU A C 1
ATOM 8283 O O . LEU A 1 1030 ? -36.452 -11.294 9.465 1.00 50.88 1030 LEU A O 1
ATOM 8287 N N . GLN A 1 1031 ? -35.079 -10.807 11.160 1.00 43.41 1031 GLN A N 1
ATOM 8288 C CA . GLN A 1 1031 ? -33.879 -11.465 10.660 1.00 43.41 1031 GLN A CA 1
ATOM 8289 C C . GLN A 1 1031 ? -33.967 -12.970 10.868 1.00 43.41 1031 GLN A C 1
ATOM 8291 O O . GLN A 1 1031 ? -33.407 -13.674 10.061 1.00 43.41 1031 GLN A O 1
ATOM 8296 N N . LEU A 1 1032 ? -34.715 -13.524 11.826 1.00 49.41 1032 LEU A N 1
ATOM 8297 C CA . LEU A 1 1032 ? -35.024 -14.962 11.881 1.00 49.41 1032 LEU A CA 1
ATOM 8298 C C . LEU A 1 1032 ? -36.094 -15.330 10.851 1.00 49.41 1032 LEU A C 1
ATOM 8300 O O . LEU A 1 1032 ? -36.063 -16.445 10.351 1.00 49.41 1032 LEU A O 1
ATOM 8304 N N . GLN A 1 1033 ? -37.023 -14.437 10.497 1.00 58.78 1033 GLN A N 1
ATOM 8305 C CA . GLN A 1 1033 ? -37.951 -14.638 9.379 1.00 58.78 1033 GLN A CA 1
ATOM 8306 C C . GLN A 1 1033 ? -37.253 -14.510 8.026 1.00 58.78 1033 GLN A C 1
ATOM 8308 O O . GLN A 1 1033 ? -37.451 -15.377 7.181 1.00 58.78 1033 GLN A O 1
ATOM 8313 N N . GLN A 1 1034 ? -36.406 -13.496 7.847 1.00 51.22 1034 GLN A N 1
ATOM 8314 C CA . GLN A 1 1034 ? -35.569 -13.311 6.664 1.00 51.22 1034 GLN A CA 1
ATOM 8315 C C . GLN A 1 1034 ? -34.518 -14.404 6.583 1.00 51.22 1034 GLN A C 1
ATOM 8317 O O . GLN A 1 1034 ? -34.433 -15.024 5.548 1.00 51.22 1034 GLN A O 1
ATOM 8322 N N . THR A 1 1035 ? -33.836 -14.769 7.668 1.00 49.84 1035 THR A N 1
ATOM 8323 C CA . THR A 1 1035 ? -32.913 -15.915 7.703 1.00 49.84 1035 THR A CA 1
ATOM 8324 C C . THR A 1 1035 ? -33.678 -17.219 7.547 1.00 49.84 1035 THR A C 1
ATOM 8326 O O . THR A 1 1035 ? -33.138 -18.121 6.952 1.00 49.84 1035 THR A O 1
ATOM 8329 N N . LYS A 1 1036 ? -34.935 -17.383 7.988 1.00 61.81 1036 LYS A N 1
ATOM 8330 C CA . LYS A 1 1036 ? -35.728 -18.584 7.644 1.00 61.81 1036 LYS A CA 1
ATOM 8331 C C . LYS A 1 1036 ? -36.131 -18.589 6.176 1.00 61.81 1036 LYS A C 1
ATOM 8333 O O . LYS A 1 1036 ? -36.109 -19.656 5.579 1.00 61.81 1036 LYS A O 1
ATOM 8338 N N . GLN A 1 1037 ? -36.477 -17.450 5.583 1.00 58.62 1037 GLN A N 1
ATOM 8339 C CA . GLN A 1 1037 ? -36.772 -17.338 4.152 1.00 58.62 1037 GLN A CA 1
ATOM 8340 C C . GLN A 1 1037 ? -35.520 -17.530 3.301 1.00 58.62 1037 GLN A C 1
ATOM 8342 O O . GLN A 1 1037 ? -35.560 -18.324 2.377 1.00 58.62 1037 GLN A O 1
ATOM 8347 N N . GLU A 1 1038 ? -34.411 -16.895 3.656 1.00 54.34 1038 GLU A N 1
ATOM 8348 C CA . GLU A 1 1038 ? -33.087 -17.024 3.058 1.00 54.34 1038 GLU A CA 1
ATOM 8349 C C . GLU A 1 1038 ? -32.465 -18.377 3.363 1.00 54.34 1038 GLU A C 1
ATOM 8351 O O . GLU A 1 1038 ? -31.727 -18.853 2.530 1.00 54.34 1038 GLU A O 1
ATOM 8356 N N . LEU A 1 1039 ? -32.761 -19.046 4.479 1.00 52.09 1039 LEU A N 1
ATOM 8357 C CA . LEU A 1 1039 ? -32.351 -20.429 4.747 1.00 52.09 1039 LEU A CA 1
ATOM 8358 C C . LEU A 1 1039 ? -33.242 -21.390 3.978 1.00 52.09 1039 LEU A C 1
ATOM 8360 O O . LEU A 1 1039 ? -32.736 -22.396 3.532 1.00 52.09 1039 LEU A O 1
ATOM 8364 N N . THR A 1 1040 ? -34.525 -21.100 3.761 1.00 64.38 1040 THR A N 1
ATOM 8365 C CA . THR A 1 1040 ? -35.387 -21.917 2.887 1.00 64.38 1040 THR A CA 1
ATOM 8366 C C . THR A 1 1040 ? -34.982 -21.731 1.424 1.00 64.38 1040 THR A C 1
ATOM 8368 O O . THR A 1 1040 ? -34.911 -22.698 0.673 1.00 64.38 1040 THR A O 1
ATOM 8371 N N . GLN A 1 1041 ? -34.641 -20.502 1.033 1.00 58.19 1041 GLN A N 1
ATOM 8372 C CA . GLN A 1 1041 ? -34.147 -20.150 -0.290 1.00 58.19 1041 GLN A CA 1
ATOM 8373 C C . GLN A 1 1041 ? -32.727 -20.679 -0.494 1.00 58.19 1041 GLN A C 1
ATOM 8375 O O . GLN A 1 1041 ? -32.497 -21.364 -1.475 1.00 58.19 1041 GLN A O 1
ATOM 8380 N N . SER A 1 1042 ? -31.828 -20.514 0.472 1.00 51.25 1042 SER A N 1
ATOM 8381 C CA . SER A 1 1042 ? -30.484 -21.102 0.482 1.00 51.25 1042 SER A CA 1
ATOM 8382 C C . SER A 1 1042 ? -30.528 -22.610 0.658 1.00 51.25 1042 SER A C 1
ATOM 8384 O O . SER A 1 1042 ? -29.628 -23.256 0.177 1.00 51.25 1042 SER A O 1
ATOM 8386 N N . GLN A 1 1043 ? -31.535 -23.217 1.294 1.00 58.19 1043 GLN A N 1
ATOM 8387 C CA . GLN A 1 1043 ? -31.729 -24.674 1.312 1.00 58.19 1043 GLN A CA 1
ATOM 8388 C C . GLN A 1 1043 ? -32.265 -25.159 -0.027 1.00 58.19 1043 GLN A C 1
ATOM 8390 O O . GLN A 1 1043 ? -31.894 -26.247 -0.437 1.00 58.19 1043 GLN A O 1
ATOM 8395 N N . SER A 1 1044 ? -33.094 -24.373 -0.721 1.00 60.88 1044 SER A N 1
ATOM 8396 C CA . SER A 1 1044 ? -33.545 -24.680 -2.081 1.00 60.88 1044 SER A CA 1
ATOM 8397 C C . SER A 1 1044 ? -32.439 -24.470 -3.114 1.00 60.88 1044 SER A C 1
ATOM 8399 O O . SER A 1 1044 ? -32.292 -25.285 -4.016 1.00 60.88 1044 SER A O 1
ATOM 8401 N N . GLU A 1 1045 ? -31.601 -23.451 -2.928 1.00 57.62 1045 GLU A N 1
ATOM 8402 C CA . GLU A 1 1045 ? -30.398 -23.179 -3.705 1.00 57.62 1045 GLU A CA 1
ATOM 8403 C C . GLU A 1 1045 ? -29.293 -24.157 -3.320 1.00 57.62 1045 GLU A C 1
ATOM 8405 O O . GLU A 1 1045 ? -28.581 -24.579 -4.205 1.00 57.62 1045 GLU A O 1
ATOM 8410 N N . LEU A 1 1046 ? -29.176 -24.615 -2.071 1.00 52.62 1046 LEU A N 1
ATOM 8411 C CA . LEU A 1 1046 ? -28.267 -25.688 -1.650 1.00 52.62 1046 LEU A CA 1
ATOM 8412 C C . LEU A 1 1046 ? -28.766 -27.036 -2.155 1.00 52.62 1046 LEU A C 1
ATOM 8414 O O . LEU A 1 1046 ? -27.934 -27.840 -2.525 1.00 52.62 1046 LEU A O 1
ATOM 8418 N N . TYR A 1 1047 ? -30.076 -27.285 -2.238 1.00 61.34 1047 TYR A N 1
ATOM 8419 C CA . TYR A 1 1047 ? -30.620 -28.470 -2.909 1.00 61.34 1047 TYR A CA 1
ATOM 8420 C C . TYR A 1 1047 ? -30.371 -28.396 -4.413 1.00 61.34 1047 TYR A C 1
ATOM 8422 O O . TYR A 1 1047 ? -29.950 -29.388 -4.996 1.00 61.34 1047 TYR A O 1
ATOM 8430 N N . ALA A 1 1048 ? -30.567 -27.236 -5.044 1.00 57.47 1048 ALA A N 1
ATOM 8431 C CA . ALA A 1 1048 ? -30.258 -27.020 -6.455 1.00 57.47 1048 ALA A CA 1
ATOM 8432 C C . ALA A 1 1048 ? -28.750 -27.133 -6.711 1.00 57.47 1048 ALA A C 1
ATOM 8434 O O . ALA A 1 1048 ? -28.351 -27.839 -7.621 1.00 57.47 1048 ALA A O 1
ATOM 8435 N N . THR A 1 1049 ? -27.916 -26.569 -5.838 1.00 52.22 1049 THR A N 1
ATOM 8436 C CA . THR A 1 1049 ? -26.452 -26.633 -5.886 1.00 52.22 1049 THR A CA 1
ATOM 8437 C C . THR A 1 1049 ? -25.954 -28.016 -5.484 1.00 52.22 1049 THR A C 1
ATOM 8439 O O . THR A 1 1049 ? -24.942 -28.433 -5.998 1.00 52.22 1049 THR A O 1
ATOM 8442 N N . GLN A 1 1050 ? -26.637 -28.788 -4.631 1.00 55.59 1050 GLN A N 1
ATOM 8443 C CA . GLN A 1 1050 ? -26.343 -30.205 -4.361 1.00 55.59 1050 GLN A CA 1
ATOM 8444 C C . GLN A 1 1050 ? -26.789 -31.084 -5.524 1.00 55.59 1050 GLN A C 1
ATOM 8446 O O . GLN A 1 1050 ? -26.164 -32.107 -5.781 1.00 55.59 1050 GLN A O 1
ATOM 8451 N N . THR A 1 1051 ? -27.829 -30.690 -6.256 1.00 57.69 1051 THR A N 1
ATOM 8452 C CA . THR A 1 1051 ? -28.257 -31.358 -7.491 1.00 57.69 1051 THR A CA 1
ATOM 8453 C C . THR A 1 1051 ? -27.277 -31.049 -8.625 1.00 57.69 1051 THR A C 1
ATOM 8455 O O . THR A 1 1051 ? -26.842 -31.961 -9.313 1.00 57.69 1051 THR A O 1
ATOM 8458 N N . GLU A 1 1052 ? -26.823 -29.803 -8.751 1.00 59.38 1052 GLU A N 1
ATOM 8459 C CA . GLU A 1 1052 ? -25.787 -29.371 -9.693 1.00 59.38 1052 GLU A CA 1
ATOM 8460 C C . GLU A 1 1052 ? -24.397 -29.860 -9.287 1.00 59.38 1052 GLU A C 1
ATOM 8462 O O . GLU A 1 1052 ? -23.598 -30.172 -10.157 1.00 59.38 1052 GLU A O 1
ATOM 8467 N N . LEU A 1 1053 ? -24.094 -29.984 -7.991 1.00 54.28 1053 LEU A N 1
ATOM 8468 C CA . LEU A 1 1053 ? -22.850 -30.550 -7.468 1.00 54.28 1053 LEU A CA 1
ATOM 8469 C C . LEU A 1 1053 ? -22.869 -32.065 -7.592 1.00 54.28 1053 LEU A C 1
ATOM 8471 O O . LEU A 1 1053 ? -21.831 -32.616 -7.898 1.00 54.28 1053 LEU A O 1
ATOM 8475 N N . SER A 1 1054 ? -24.004 -32.745 -7.423 1.00 61.16 1054 SER A N 1
ATOM 8476 C CA . SER A 1 1054 ? -24.111 -34.179 -7.728 1.00 61.16 1054 SER A CA 1
ATOM 8477 C C . SER A 1 1054 ? -24.081 -34.438 -9.234 1.00 61.16 1054 SER A C 1
ATOM 8479 O O . SER A 1 1054 ? -23.459 -35.408 -9.653 1.00 61.16 1054 SER A O 1
ATOM 8481 N N . GLN A 1 1055 ? -24.625 -33.541 -10.066 1.00 60.28 1055 GLN A N 1
ATOM 8482 C CA . GLN A 1 1055 ? -24.404 -33.551 -11.517 1.00 60.28 1055 GLN A CA 1
ATOM 8483 C C . GLN A 1 1055 ? -22.944 -33.273 -11.865 1.00 60.28 1055 GLN A C 1
ATOM 8485 O O . GLN A 1 1055 ? -22.371 -34.015 -12.645 1.00 60.28 1055 GLN A O 1
ATOM 8490 N N . SER A 1 1056 ? -22.313 -32.281 -11.242 1.00 56.97 1056 SER A N 1
ATOM 8491 C CA . SER A 1 1056 ? -20.910 -31.924 -11.473 1.00 56.97 1056 SER A CA 1
ATOM 8492 C C . SER A 1 1056 ? -19.959 -32.977 -10.912 1.00 56.97 1056 SER A C 1
ATOM 8494 O O . SER A 1 1056 ? -18.907 -33.199 -11.487 1.00 56.97 1056 SER A O 1
ATOM 8496 N N . GLN A 1 1057 ? -20.309 -33.662 -9.820 1.00 60.41 1057 GLN A N 1
ATOM 8497 C CA . GLN A 1 1057 ? -19.582 -34.805 -9.259 1.00 60.41 1057 GLN A CA 1
ATOM 8498 C C . GLN A 1 1057 ? -19.796 -36.044 -10.117 1.00 60.41 1057 GLN A C 1
ATOM 8500 O O . GLN A 1 1057 ? -18.839 -36.773 -10.330 1.00 60.41 1057 GLN A O 1
ATOM 8505 N N . SER A 1 1058 ? -20.994 -36.252 -10.670 1.00 62.19 1058 SER A N 1
ATOM 8506 C CA . SER A 1 1058 ? -21.242 -37.278 -11.682 1.00 62.19 1058 SER A CA 1
ATOM 8507 C C . SER A 1 1058 ? -20.444 -36.978 -12.948 1.00 62.19 1058 SER A C 1
ATOM 8509 O O . SER A 1 1058 ? -19.831 -37.883 -13.491 1.00 62.19 1058 SER A O 1
ATOM 8511 N N . GLU A 1 1059 ? -20.383 -35.730 -13.410 1.00 64.75 1059 GLU A N 1
ATOM 8512 C CA . GLU A 1 1059 ? -19.584 -35.303 -14.563 1.00 64.75 1059 GLU A CA 1
ATOM 8513 C C . GLU A 1 1059 ? -18.085 -35.388 -14.277 1.00 64.75 1059 GLU A C 1
ATOM 8515 O O . GLU A 1 1059 ? -17.338 -35.827 -15.145 1.00 64.75 1059 GLU A O 1
ATOM 8520 N N . LEU A 1 1060 ? -17.640 -35.045 -13.065 1.00 59.62 1060 LEU A N 1
ATOM 8521 C CA . LEU A 1 1060 ? -16.258 -35.195 -12.613 1.00 59.62 1060 LEU A CA 1
ATOM 8522 C C . LEU A 1 1060 ? -15.888 -36.671 -12.488 1.00 59.62 1060 LEU A C 1
ATOM 8524 O O . LEU A 1 1060 ? -14.793 -37.036 -12.887 1.00 59.62 1060 LEU A O 1
ATOM 8528 N N . GLN A 1 1061 ? -16.795 -37.519 -12.007 1.00 64.56 1061 GLN A N 1
ATOM 8529 C CA . GLN A 1 1061 ? -16.631 -38.968 -11.975 1.00 64.56 1061 GLN A CA 1
ATOM 8530 C C . GLN A 1 1061 ? -16.602 -39.527 -13.398 1.00 64.56 1061 GLN A C 1
ATOM 8532 O O . GLN A 1 1061 ? -15.730 -40.320 -13.712 1.00 64.56 1061 GLN A O 1
ATOM 8537 N N . THR A 1 1062 ? -17.438 -39.014 -14.305 1.00 64.19 1062 THR A N 1
ATOM 8538 C CA . THR A 1 1062 ? -17.404 -39.372 -15.731 1.00 64.19 1062 THR A CA 1
ATOM 8539 C C . THR A 1 1062 ? -16.105 -38.889 -16.390 1.00 64.19 1062 THR A C 1
ATOM 8541 O O . THR A 1 1062 ? -15.562 -39.555 -17.262 1.00 64.19 1062 THR A O 1
ATOM 8544 N N . LEU A 1 1063 ? -15.579 -37.727 -15.995 1.00 63.12 1063 LEU A N 1
ATOM 8545 C CA . LEU A 1 1063 ? -14.309 -37.174 -16.473 1.00 63.12 1063 LEU A CA 1
ATOM 8546 C C . LEU A 1 1063 ? -13.106 -37.898 -15.866 1.00 63.12 1063 LEU A C 1
ATOM 8548 O O . LEU A 1 1063 ? -12.108 -38.063 -16.555 1.00 63.12 1063 LEU A O 1
ATOM 8552 N N . GLN A 1 1064 ? -13.195 -38.355 -14.619 1.00 62.47 1064 GLN A N 1
ATOM 8553 C CA . GLN A 1 1064 ? -12.194 -39.187 -13.957 1.00 62.47 1064 GLN A CA 1
ATOM 8554 C C . GLN A 1 1064 ? -12.202 -40.597 -14.535 1.00 62.47 1064 GLN A C 1
ATOM 8556 O O . GLN A 1 1064 ? -11.132 -41.133 -14.785 1.00 62.47 1064 GLN A O 1
ATOM 8561 N N . GLU A 1 1065 ? -13.364 -41.172 -14.833 1.00 68.56 1065 GLU A N 1
ATOM 8562 C CA . GLU A 1 1065 ? -13.498 -42.431 -15.566 1.00 68.56 1065 GLU A CA 1
ATOM 8563 C C . GLU A 1 1065 ? -12.946 -42.282 -16.982 1.00 68.56 1065 GLU A C 1
ATOM 8565 O O . GLU A 1 1065 ? -12.138 -43.105 -17.388 1.00 68.56 1065 GLU A O 1
ATOM 8570 N N . LYS A 1 1066 ? -13.248 -41.184 -17.689 1.00 69.19 1066 LYS A N 1
ATOM 8571 C CA . LYS A 1 1066 ? -12.639 -40.869 -18.993 1.00 69.19 1066 LYS A CA 1
ATOM 8572 C C . LYS A 1 1066 ? -11.133 -40.643 -18.904 1.00 69.19 1066 LYS A C 1
ATOM 8574 O O . LYS A 1 1066 ? -10.417 -41.061 -19.799 1.00 69.19 1066 LYS A O 1
ATOM 8579 N N . LEU A 1 1067 ? -10.629 -40.010 -17.847 1.00 62.25 1067 LEU A N 1
ATOM 8580 C CA . LEU A 1 1067 ? -9.195 -39.797 -17.645 1.00 62.25 1067 LEU A CA 1
ATOM 8581 C C . LEU A 1 1067 ? -8.487 -41.106 -17.293 1.00 62.25 1067 LEU A C 1
ATOM 8583 O O . LEU A 1 1067 ? -7.415 -41.366 -17.822 1.00 62.25 1067 LEU A O 1
ATOM 8587 N N . THR A 1 1068 ? -9.098 -41.943 -16.457 1.00 66.06 1068 THR A N 1
ATOM 8588 C CA . THR A 1 1068 ? -8.603 -43.283 -16.111 1.00 66.06 1068 THR A CA 1
ATOM 8589 C C . THR A 1 1068 ? -8.651 -44.191 -17.336 1.00 66.06 1068 THR A C 1
ATOM 8591 O O . THR A 1 1068 ? -7.714 -44.943 -17.581 1.00 66.06 1068 THR A O 1
ATOM 8594 N N . GLN A 1 1069 ? -9.689 -44.060 -18.162 1.00 63.94 1069 GLN A N 1
ATOM 8595 C CA . GLN A 1 1069 ? -9.813 -44.741 -19.441 1.00 63.94 1069 GLN A CA 1
ATOM 8596 C C . GLN A 1 1069 ? -8.756 -44.242 -20.432 1.00 63.94 1069 GLN A C 1
ATOM 8598 O O . GLN A 1 1069 ? -8.053 -45.065 -20.991 1.00 63.94 1069 GLN A O 1
ATOM 8603 N N . SER A 1 1070 ? -8.535 -42.934 -20.583 1.00 59.34 1070 SER A N 1
ATOM 8604 C CA . SER A 1 1070 ? -7.477 -42.391 -21.447 1.00 59.34 1070 SER A CA 1
ATOM 8605 C C . SER A 1 1070 ? -6.067 -42.703 -20.938 1.00 59.34 1070 SER A C 1
ATOM 8607 O O . SER A 1 1070 ? -5.150 -42.876 -21.735 1.00 59.34 1070 SER A O 1
ATOM 8609 N N . GLN A 1 1071 ? -5.862 -42.801 -19.623 1.00 63.91 1071 GLN A N 1
ATOM 8610 C CA . GLN A 1 1071 ? -4.598 -43.250 -19.034 1.00 63.91 1071 GLN A CA 1
ATOM 8611 C C . GLN A 1 1071 ? -4.386 -44.748 -19.262 1.00 63.91 1071 GLN A C 1
ATOM 8613 O O . GLN A 1 1071 ? -3.284 -45.148 -19.628 1.00 6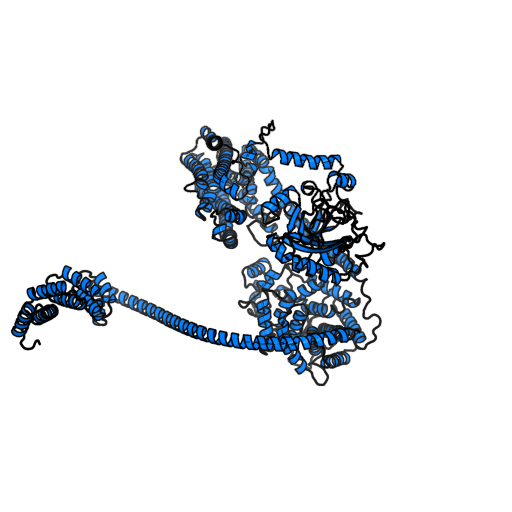3.91 1071 GLN A O 1
ATOM 8618 N N . SER A 1 1072 ? -5.441 -45.556 -19.131 1.00 60.53 1072 SER A N 1
ATOM 8619 C CA . SER A 1 1072 ? -5.429 -46.972 -19.493 1.00 60.53 1072 SER A CA 1
ATOM 8620 C C . SER A 1 1072 ? -5.175 -47.150 -20.989 1.00 60.53 1072 SER A C 1
ATOM 8622 O O . SER A 1 1072 ? -4.328 -47.950 -21.348 1.00 60.53 1072 SER A O 1
ATOM 8624 N N . GLU A 1 1073 ? -5.827 -46.384 -21.864 1.00 62.94 1073 GLU A N 1
ATOM 8625 C CA . GLU A 1 1073 ? -5.637 -46.400 -23.321 1.00 62.94 1073 GLU A CA 1
ATOM 8626 C C . GLU A 1 1073 ? -4.222 -45.960 -23.707 1.00 62.94 1073 GLU A C 1
ATOM 8628 O O . GLU A 1 1073 ? -3.620 -46.553 -24.599 1.00 62.94 1073 GLU A O 1
ATOM 8633 N N . LEU A 1 1074 ? -3.645 -44.973 -23.011 1.00 61.34 1074 LEU A N 1
ATOM 8634 C CA . LEU A 1 1074 ? -2.252 -44.566 -23.197 1.00 61.34 1074 LEU A CA 1
ATOM 8635 C C . LEU A 1 1074 ? -1.286 -45.671 -22.755 1.00 61.34 1074 LEU A C 1
ATOM 8637 O O . LEU A 1 1074 ? -0.272 -45.895 -23.412 1.00 61.34 1074 LEU A O 1
ATOM 8641 N N . GLN A 1 1075 ? -1.600 -46.378 -21.671 1.00 58.59 1075 GLN A N 1
ATOM 8642 C CA . GLN A 1 1075 ? -0.794 -47.483 -21.163 1.00 58.59 1075 GLN A CA 1
ATOM 8643 C C . GLN A 1 1075 ? -0.909 -48.726 -22.063 1.00 58.59 1075 GLN A C 1
ATOM 8645 O O . GLN A 1 1075 ? 0.106 -49.360 -22.351 1.00 58.59 1075 GLN A O 1
ATOM 8650 N N . THR A 1 1076 ? -2.096 -49.015 -22.604 1.00 53.16 1076 THR A N 1
ATOM 8651 C CA . THR A 1 1076 ? -2.322 -50.035 -23.639 1.00 53.16 1076 THR A CA 1
ATOM 8652 C C . THR A 1 1076 ? -1.586 -49.664 -24.924 1.00 53.16 1076 THR A C 1
ATOM 8654 O O . THR A 1 1076 ? -0.796 -50.464 -25.405 1.00 53.16 1076 THR A O 1
ATOM 8657 N N . SER A 1 1077 ? -1.698 -48.418 -25.398 1.00 55.53 1077 SER A N 1
ATOM 8658 C CA . SER A 1 1077 ? -0.985 -47.920 -26.587 1.00 55.53 1077 SER A CA 1
ATOM 8659 C C . SER A 1 1077 ? 0.537 -47.966 -26.416 1.00 55.53 1077 SER A C 1
ATOM 8661 O O . SER A 1 1077 ? 1.271 -48.249 -27.358 1.00 55.53 1077 SER A O 1
ATOM 8663 N N . GLN A 1 1078 ? 1.048 -47.699 -25.209 1.00 56.25 1078 GLN A N 1
ATOM 8664 C CA . GLN A 1 1078 ? 2.472 -47.845 -24.898 1.00 56.25 1078 GLN A CA 1
ATOM 8665 C C . GLN A 1 1078 ? 2.904 -49.314 -24.887 1.00 56.25 1078 GLN A C 1
ATOM 8667 O O . GLN A 1 1078 ? 3.998 -49.620 -25.357 1.00 56.25 1078 GLN A O 1
ATOM 8672 N N . THR A 1 1079 ? 2.053 -50.216 -24.396 1.00 58.16 1079 THR A N 1
ATOM 8673 C CA . THR A 1 1079 ? 2.314 -51.663 -24.369 1.00 58.16 1079 THR A CA 1
ATOM 8674 C C . THR A 1 1079 ? 2.277 -52.252 -25.782 1.00 58.16 1079 THR A C 1
ATOM 8676 O O . THR A 1 1079 ? 3.214 -52.944 -26.172 1.00 58.16 1079 THR A O 1
ATOM 8679 N N . GLU A 1 1080 ? 1.293 -51.868 -26.596 1.00 56.56 1080 GLU A N 1
ATOM 8680 C CA . GLU A 1 1080 ? 1.186 -52.218 -28.017 1.00 56.56 1080 GLU A CA 1
ATOM 8681 C C . GLU A 1 1080 ? 2.359 -51.658 -28.827 1.00 56.56 1080 GLU A C 1
ATOM 8683 O O . GLU A 1 1080 ? 2.914 -52.356 -29.667 1.00 56.56 1080 GLU A O 1
ATOM 8688 N N . LEU A 1 1081 ? 2.827 -50.435 -28.546 1.00 55.56 1081 LEU A N 1
ATOM 8689 C CA . LEU A 1 1081 ? 4.024 -49.878 -29.188 1.00 55.56 1081 LEU A CA 1
ATOM 8690 C C . LEU A 1 1081 ? 5.296 -50.663 -28.817 1.00 55.56 1081 LEU A C 1
ATOM 8692 O O . LEU A 1 1081 ? 6.217 -50.773 -29.630 1.00 55.56 1081 LEU A O 1
ATOM 8696 N N . ILE A 1 1082 ? 5.375 -51.183 -27.589 1.00 62.06 1082 ILE A N 1
ATOM 8697 C CA . ILE A 1 1082 ? 6.492 -52.013 -27.119 1.00 62.06 1082 ILE A CA 1
ATOM 8698 C C . ILE A 1 1082 ? 6.442 -53.400 -27.775 1.00 62.06 1082 ILE A C 1
ATOM 8700 O O . ILE A 1 1082 ? 7.483 -53.879 -28.232 1.00 62.06 1082 ILE A O 1
ATOM 8704 N N . GLU A 1 1083 ? 5.262 -54.011 -27.897 1.00 56.44 1083 GLU A N 1
ATOM 8705 C CA . GLU A 1 1083 ? 5.071 -55.274 -28.620 1.00 56.44 1083 GLU A CA 1
ATOM 8706 C C . GLU A 1 1083 ? 5.302 -55.122 -30.127 1.00 56.44 1083 GLU A C 1
ATOM 8708 O O . GLU A 1 1083 ? 6.007 -55.931 -30.724 1.00 56.44 1083 GLU A O 1
ATOM 8713 N N . LEU A 1 1084 ? 4.824 -54.043 -30.748 1.00 56.62 1084 LEU A N 1
ATOM 8714 C CA . LEU A 1 1084 ? 5.062 -53.761 -32.162 1.00 56.62 1084 LEU A CA 1
ATOM 8715 C C . LEU A 1 1084 ? 6.559 -53.557 -32.433 1.00 56.62 1084 LEU A C 1
ATOM 8717 O O . LEU A 1 1084 ? 7.087 -54.073 -33.415 1.00 56.62 1084 LEU A O 1
ATOM 8721 N N . LYS A 1 1085 ? 7.280 -52.862 -31.539 1.00 59.38 1085 LYS A N 1
ATOM 8722 C CA . LYS A 1 1085 ? 8.744 -52.711 -31.624 1.00 59.38 1085 LYS A CA 1
ATOM 8723 C C . LYS A 1 1085 ? 9.485 -54.036 -31.453 1.00 59.38 1085 LYS A C 1
ATOM 8725 O O . LYS A 1 1085 ? 10.479 -54.243 -32.148 1.00 59.38 1085 LYS A O 1
ATOM 8730 N N . SER A 1 1086 ? 9.030 -54.916 -30.559 1.00 56.53 1086 SER A N 1
ATOM 8731 C CA . SER A 1 1086 ? 9.654 -56.229 -30.357 1.00 56.53 1086 SER A CA 1
ATOM 8732 C C . SER A 1 1086 ? 9.396 -57.166 -31.546 1.00 56.53 1086 SER A C 1
ATOM 8734 O O . SER A 1 1086 ? 10.307 -57.877 -31.975 1.00 56.53 1086 SER A O 1
ATOM 8736 N N . TYR A 1 1087 ? 8.212 -57.082 -32.162 1.00 52.56 1087 TYR A N 1
ATOM 8737 C CA . TYR A 1 1087 ? 7.828 -57.855 -33.346 1.00 52.56 1087 TYR A CA 1
ATOM 8738 C C . TYR A 1 1087 ? 8.522 -57.362 -34.632 1.00 52.56 1087 TYR A C 1
ATOM 8740 O O . TYR A 1 1087 ? 9.008 -58.170 -35.430 1.00 52.56 1087 TYR A O 1
ATOM 8748 N N . LEU A 1 1088 ? 8.668 -56.038 -34.794 1.00 50.81 1088 LEU A N 1
ATOM 8749 C CA . LEU A 1 1088 ? 9.450 -55.392 -35.863 1.00 50.81 1088 LEU A CA 1
ATOM 8750 C C . LEU A 1 1088 ? 10.946 -55.729 -35.790 1.00 50.81 1088 LEU A C 1
ATOM 8752 O O . LEU A 1 1088 ? 11.627 -55.750 -36.812 1.00 50.81 1088 LEU A O 1
ATOM 8756 N N . GLN A 1 1089 ? 11.468 -56.015 -34.594 1.00 56.62 1089 GLN A N 1
ATOM 8757 C CA . GLN A 1 1089 ? 12.841 -56.495 -34.424 1.00 56.62 1089 GLN A CA 1
ATOM 8758 C C . GLN A 1 1089 ? 13.029 -57.949 -34.884 1.00 56.62 1089 GLN A C 1
ATOM 8760 O O . GLN A 1 1089 ? 14.157 -58.339 -35.186 1.00 56.62 1089 GLN A O 1
ATOM 8765 N N . GLN A 1 1090 ? 11.954 -58.744 -34.944 1.00 58.06 1090 GLN A N 1
ATOM 8766 C CA . GLN A 1 1090 ? 12.008 -60.174 -35.265 1.00 58.06 1090 GLN A CA 1
ATOM 8767 C C . GLN A 1 1090 ? 11.582 -60.528 -36.696 1.00 58.06 1090 GLN A C 1
ATOM 8769 O O . GLN A 1 1090 ? 11.938 -61.608 -37.164 1.00 58.06 1090 GLN A O 1
ATOM 8774 N N . THR A 1 1091 ? 10.873 -59.657 -37.421 1.00 52.44 1091 THR A N 1
ATOM 8775 C CA . THR A 1 1091 ? 10.358 -59.981 -38.763 1.00 52.44 1091 THR A CA 1
ATOM 8776 C C . THR A 1 1091 ? 10.807 -58.966 -39.816 1.00 52.44 1091 THR A C 1
ATOM 8778 O O . THR A 1 1091 ? 10.664 -57.756 -39.666 1.00 52.44 1091 THR A O 1
ATOM 8781 N N . GLN A 1 1092 ? 11.432 -59.474 -40.882 1.00 55.00 1092 GLN A N 1
ATOM 8782 C CA . GLN A 1 1092 ? 12.034 -58.680 -41.952 1.00 55.00 1092 GLN A CA 1
ATOM 8783 C C . GLN A 1 1092 ? 10.961 -57.997 -42.823 1.00 55.00 1092 GLN A C 1
ATOM 8785 O O . GLN A 1 1092 ? 10.437 -58.603 -43.751 1.00 55.00 1092 GLN A O 1
ATOM 8790 N N . GLY A 1 1093 ? 10.700 -56.712 -42.571 1.00 67.50 1093 GLY A N 1
ATOM 8791 C CA . GLY A 1 1093 ? 10.073 -55.793 -43.533 1.00 67.50 1093 GLY A CA 1
ATOM 8792 C C . GLY A 1 1093 ? 8.539 -55.793 -43.599 1.00 67.50 1093 GLY A C 1
ATOM 8793 O O . GLY A 1 1093 ? 7.850 -56.299 -42.715 1.00 67.50 1093 GLY A O 1
ATOM 8794 N N . GLU A 1 1094 ? 8.010 -55.170 -44.659 1.00 65.31 1094 GLU A N 1
ATOM 8795 C CA . GLU A 1 1094 ? 6.587 -54.825 -44.855 1.00 65.31 1094 GLU A CA 1
ATOM 8796 C C . GLU A 1 1094 ? 5.619 -56.021 -44.727 1.00 65.31 1094 GLU A C 1
ATOM 8798 O O . GLU A 1 1094 ? 4.494 -55.851 -44.255 1.00 65.31 1094 GLU A O 1
ATOM 8803 N N . GLU A 1 1095 ? 6.046 -57.249 -45.056 1.00 70.06 1095 GLU A N 1
ATOM 8804 C CA . GLU A 1 1095 ? 5.203 -58.451 -44.928 1.00 70.06 1095 GLU A CA 1
ATOM 8805 C C . GLU A 1 1095 ? 4.895 -58.837 -43.474 1.00 70.06 1095 GLU A C 1
ATOM 8807 O O . GLU A 1 1095 ? 3.782 -59.284 -43.186 1.00 70.06 1095 GLU A O 1
ATOM 8812 N N . GLY A 1 1096 ? 5.829 -58.627 -42.539 1.00 70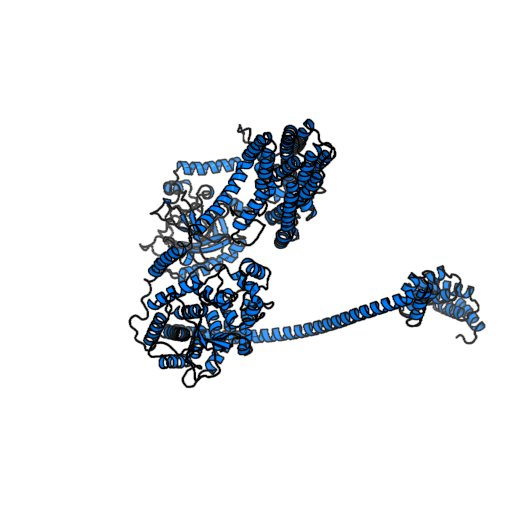.69 1096 GLY A N 1
ATOM 8813 C CA . GLY A 1 1096 ? 5.600 -58.910 -41.115 1.00 70.69 1096 GLY A CA 1
ATOM 8814 C C . GLY A 1 1096 ? 4.534 -57.990 -40.517 1.00 70.69 1096 GLY A C 1
ATOM 8815 O O . GLY A 1 1096 ? 3.654 -58.434 -39.777 1.00 70.69 1096 GLY A O 1
ATOM 8816 N N . ILE A 1 1097 ? 4.554 -56.722 -40.932 1.00 71.25 1097 ILE A N 1
ATOM 8817 C CA . ILE A 1 1097 ? 3.578 -55.701 -40.535 1.00 71.25 1097 ILE A CA 1
ATOM 8818 C C . ILE A 1 1097 ? 2.198 -56.024 -41.127 1.00 71.25 1097 ILE A C 1
ATOM 8820 O O . ILE A 1 1097 ? 1.190 -55.973 -40.423 1.00 71.25 1097 ILE A O 1
ATOM 8824 N N . MET A 1 1098 ? 2.136 -56.434 -42.398 1.00 80.62 1098 MET A N 1
ATOM 8825 C CA . MET A 1 1098 ? 0.873 -56.846 -43.022 1.00 80.62 1098 MET A CA 1
ATOM 8826 C C . MET A 1 1098 ? 0.301 -58.129 -42.408 1.00 80.62 1098 MET A C 1
ATOM 8828 O O . MET A 1 1098 ? -0.916 -58.243 -42.266 1.00 80.62 1098 MET A O 1
ATOM 8832 N N . SER A 1 1099 ? 1.145 -59.082 -41.997 1.00 77.69 1099 SER A N 1
ATOM 8833 C CA . SER A 1 1099 ? 0.699 -60.282 -41.276 1.00 77.69 1099 SER A CA 1
ATOM 8834 C C . SER A 1 1099 ? 0.095 -59.934 -39.913 1.00 77.69 1099 SER A C 1
ATOM 8836 O O . SER A 1 1099 ? -0.934 -60.499 -39.538 1.00 77.69 1099 SER A O 1
ATOM 8838 N N . TYR A 1 1100 ? 0.700 -58.983 -39.193 1.00 79.94 1100 TYR A N 1
ATOM 8839 C CA . TYR A 1 1100 ? 0.158 -58.460 -37.940 1.00 79.94 1100 TYR A CA 1
ATOM 8840 C C . TYR A 1 1100 ? -1.235 -57.857 -38.160 1.00 79.94 1100 TYR A C 1
ATOM 8842 O O . TYR A 1 1100 ? -2.198 -58.316 -37.541 1.00 79.94 1100 TYR A O 1
ATOM 8850 N N . TYR A 1 1101 ? -1.382 -56.916 -39.099 1.00 82.19 1101 TYR A N 1
ATOM 8851 C CA . TYR A 1 1101 ? -2.674 -56.271 -39.343 1.00 82.19 1101 TYR A CA 1
ATOM 8852 C C . TYR A 1 1101 ? -3.744 -57.243 -39.841 1.00 82.19 1101 TYR A C 1
ATOM 8854 O O . TYR A 1 1101 ? -4.869 -57.189 -39.355 1.00 82.19 1101 TYR A O 1
ATOM 8862 N N . ARG A 1 1102 ? -3.412 -58.193 -40.725 1.00 83.44 1102 ARG A N 1
ATOM 8863 C CA . ARG A 1 1102 ? -4.366 -59.225 -41.175 1.00 83.44 1102 ARG A CA 1
ATOM 8864 C C . ARG A 1 1102 ? -4.866 -60.102 -40.028 1.00 83.44 1102 ARG A C 1
ATOM 8866 O O . ARG A 1 1102 ? -6.056 -60.394 -39.966 1.00 83.44 1102 ARG A O 1
ATOM 8873 N N . SER A 1 1103 ? -3.991 -60.487 -39.097 1.00 80.25 1103 SER A N 1
ATOM 8874 C CA . SER A 1 1103 ? -4.392 -61.260 -37.914 1.00 80.25 1103 SER A CA 1
ATOM 8875 C C . SER A 1 1103 ? -5.327 -60.468 -36.992 1.00 80.25 1103 SER A C 1
ATOM 8877 O O . SER A 1 1103 ? -6.274 -61.027 -36.437 1.00 80.25 1103 SER A O 1
ATOM 8879 N N . HIS A 1 1104 ? -5.080 -59.167 -36.828 1.00 79.44 1104 HIS A N 1
ATOM 8880 C CA . HIS A 1 1104 ? -5.887 -58.306 -35.959 1.00 79.44 1104 HIS A CA 1
ATOM 8881 C C . HIS A 1 1104 ? -7.224 -57.935 -36.606 1.00 79.44 1104 HIS A C 1
ATOM 8883 O O . HIS A 1 1104 ? -8.246 -57.964 -35.930 1.00 79.44 1104 HIS A O 1
ATOM 8889 N N . ILE A 1 1105 ? -7.244 -57.712 -37.921 1.00 85.94 1105 ILE A N 1
ATOM 8890 C CA . ILE A 1 1105 ? -8.467 -57.573 -38.721 1.00 85.94 1105 ILE A CA 1
ATOM 8891 C C . ILE A 1 1105 ? -9.329 -58.834 -38.610 1.00 85.94 1105 ILE A C 1
ATOM 8893 O O . ILE A 1 1105 ? -10.524 -58.740 -38.351 1.00 85.94 1105 ILE A O 1
ATOM 8897 N N . ALA A 1 1106 ? -8.731 -60.023 -38.732 1.00 83.56 1106 ALA A N 1
ATOM 8898 C CA . ALA A 1 1106 ? -9.467 -61.278 -38.581 1.00 83.56 1106 ALA A CA 1
ATOM 8899 C C . ALA A 1 1106 ? -10.069 -61.446 -37.173 1.00 83.56 1106 ALA A C 1
ATOM 8901 O O . ALA A 1 1106 ? -11.116 -62.072 -37.020 1.00 83.56 1106 ALA A O 1
ATOM 8902 N N . SER A 1 1107 ? -9.418 -60.877 -36.155 1.00 81.50 1107 SER A N 1
ATOM 8903 C CA . SER A 1 1107 ? -9.879 -60.930 -34.763 1.00 81.50 1107 SER A CA 1
ATOM 8904 C C . SER A 1 1107 ? -10.947 -59.873 -34.458 1.00 81.50 1107 SER A C 1
ATOM 8906 O O . SER A 1 1107 ? -11.867 -60.151 -33.695 1.00 81.50 1107 SER A O 1
ATOM 8908 N N . ASN A 1 1108 ? -10.856 -58.692 -35.080 1.00 80.69 1108 ASN A N 1
ATOM 8909 C CA . ASN A 1 1108 ? -11.756 -57.551 -34.892 1.00 80.69 1108 ASN A CA 1
ATOM 8910 C C . ASN A 1 1108 ? -12.225 -56.981 -36.245 1.00 80.69 1108 ASN A C 1
ATOM 8912 O O . ASN A 1 1108 ? -11.860 -55.864 -36.619 1.00 80.69 1108 ASN A O 1
ATOM 8916 N N . PRO A 1 1109 ? -13.061 -57.715 -36.998 1.00 81.50 1109 PRO A N 1
ATOM 8917 C CA . PRO A 1 1109 ? -13.375 -57.363 -38.378 1.00 81.50 1109 PRO A CA 1
ATOM 8918 C C . PRO A 1 1109 ? -14.249 -56.111 -38.521 1.00 81.50 1109 PRO A C 1
ATOM 8920 O O . PRO A 1 1109 ? -14.404 -55.632 -39.640 1.00 81.50 1109 PRO A O 1
ATOM 8923 N N . ASP A 1 1110 ? -14.859 -55.601 -37.448 1.00 79.69 1110 ASP A N 1
ATOM 8924 C CA . ASP A 1 1110 ? -15.635 -54.349 -37.451 1.00 79.69 1110 ASP A CA 1
ATOM 8925 C C . ASP A 1 1110 ? -14.778 -53.095 -37.197 1.00 79.69 1110 ASP A C 1
ATOM 8927 O O . ASP A 1 1110 ? -15.270 -51.982 -37.378 1.00 79.69 1110 ASP A O 1
ATOM 8931 N N . ASP A 1 1111 ? -13.508 -53.230 -36.802 1.00 82.56 1111 ASP A N 1
ATOM 8932 C CA . ASP A 1 1111 ? -12.646 -52.077 -36.533 1.00 82.56 1111 ASP A CA 1
ATOM 8933 C C . ASP A 1 1111 ? -12.039 -51.515 -37.827 1.00 82.56 1111 ASP A C 1
ATOM 8935 O O . ASP A 1 1111 ? -10.988 -51.941 -38.308 1.00 82.56 1111 ASP A O 1
ATOM 8939 N N . ILE A 1 1112 ? -12.713 -50.509 -38.386 1.00 84.62 1112 ILE A N 1
ATOM 8940 C CA . ILE A 1 1112 ? -12.316 -49.818 -39.619 1.00 84.62 1112 ILE A CA 1
ATOM 8941 C C . ILE A 1 1112 ? -10.925 -49.165 -39.545 1.00 84.62 1112 ILE A C 1
ATOM 8943 O O . ILE A 1 1112 ? -10.299 -48.977 -40.591 1.00 84.62 1112 ILE A O 1
ATOM 8947 N N . GLN A 1 1113 ? -10.414 -48.815 -38.353 1.00 82.44 1113 GLN A N 1
ATOM 8948 C CA . GLN A 1 1113 ? -9.089 -48.193 -38.252 1.00 82.44 1113 GLN A CA 1
ATOM 8949 C C . GLN A 1 1113 ? -7.976 -49.173 -38.617 1.00 82.44 1113 GLN A C 1
ATOM 8951 O O . GLN A 1 1113 ? -7.026 -48.772 -39.293 1.00 82.44 1113 GLN A O 1
ATOM 8956 N N . LEU A 1 1114 ? -8.112 -50.448 -38.240 1.00 83.50 1114 LEU A N 1
ATOM 8957 C CA . LEU A 1 1114 ? -7.117 -51.477 -38.550 1.00 83.50 1114 LEU A CA 1
ATOM 8958 C C . LEU A 1 1114 ? -6.930 -51.642 -40.063 1.00 83.50 1114 LEU A C 1
ATOM 8960 O O . LEU A 1 1114 ? -5.801 -51.748 -40.543 1.00 83.50 1114 LEU A O 1
ATOM 8964 N N . TYR A 1 1115 ? -8.018 -51.574 -40.833 1.00 87.38 1115 TYR A N 1
ATOM 8965 C CA . TYR A 1 1115 ? -7.958 -51.620 -42.294 1.00 87.38 1115 TYR A CA 1
ATOM 8966 C C . TYR A 1 1115 ? -7.275 -50.385 -42.889 1.00 87.38 1115 TYR A C 1
ATOM 8968 O O . TYR A 1 1115 ? -6.436 -50.523 -43.773 1.00 87.38 1115 TYR A O 1
ATOM 8976 N N . HIS A 1 1116 ? -7.576 -49.174 -42.404 1.00 87.56 1116 HIS A N 1
ATOM 8977 C CA . HIS A 1 1116 ? -6.909 -47.958 -42.889 1.00 87.56 1116 HIS A CA 1
ATOM 8978 C C . HIS A 1 1116 ? -5.405 -47.954 -42.586 1.00 87.56 1116 HIS A C 1
ATOM 8980 O O . HIS A 1 1116 ? -4.606 -47.512 -43.415 1.00 87.56 1116 HIS A O 1
ATOM 8986 N N . GLN A 1 1117 ? -5.004 -48.480 -41.427 1.00 85.06 1117 GLN A N 1
ATOM 8987 C CA . GLN A 1 1117 ? -3.594 -48.650 -41.082 1.00 85.06 1117 GLN A CA 1
ATOM 8988 C C . GLN A 1 1117 ? -2.922 -49.682 -41.996 1.00 85.06 1117 GLN A C 1
ATOM 8990 O O . GLN A 1 1117 ? -1.867 -49.392 -42.558 1.00 85.06 1117 GLN A O 1
ATOM 8995 N N . ALA A 1 1118 ? -3.567 -50.826 -42.247 1.00 83.31 1118 ALA A N 1
ATOM 8996 C CA . ALA A 1 1118 ? -3.080 -51.822 -43.202 1.00 83.31 1118 ALA A CA 1
ATOM 8997 C C . ALA A 1 1118 ? -2.922 -51.238 -44.621 1.00 83.31 1118 ALA A C 1
ATOM 8999 O O . ALA A 1 1118 ? -1.886 -51.419 -45.259 1.00 83.31 1118 ALA A O 1
ATOM 9000 N N . LEU A 1 1119 ? -3.899 -50.454 -45.086 1.00 85.81 1119 LEU A N 1
ATOM 9001 C CA . LEU A 1 1119 ? -3.867 -49.772 -46.385 1.00 85.81 1119 LEU A CA 1
ATOM 9002 C C . LEU A 1 1119 ? -2.869 -48.609 -46.442 1.00 85.81 1119 LEU A C 1
ATOM 9004 O O . LEU A 1 1119 ? -2.522 -48.163 -47.528 1.00 85.81 1119 LEU A O 1
ATOM 9008 N N . THR A 1 1120 ? -2.365 -48.118 -45.309 1.00 86.12 1120 THR A N 1
ATOM 9009 C CA . THR A 1 1120 ? -1.235 -47.172 -45.310 1.00 86.12 1120 THR A CA 1
ATOM 9010 C C . THR A 1 1120 ? 0.066 -47.887 -45.676 1.00 86.12 1120 THR A C 1
ATOM 9012 O O . THR A 1 1120 ? 0.929 -47.301 -46.324 1.00 86.12 1120 THR A O 1
ATOM 9015 N N . ILE A 1 1121 ? 0.194 -49.158 -45.281 1.00 82.31 1121 ILE A N 1
ATOM 9016 C CA . ILE A 1 1121 ? 1.364 -49.994 -45.567 1.00 82.31 1121 ILE A CA 1
ATOM 9017 C C . ILE A 1 1121 ? 1.283 -50.574 -46.978 1.00 82.31 1121 ILE A C 1
ATOM 9019 O O . ILE A 1 1121 ? 2.258 -50.505 -47.721 1.00 82.31 1121 ILE A O 1
ATOM 9023 N N . LYS A 1 1122 ? 0.118 -51.104 -47.370 1.00 83.56 1122 LYS A N 1
ATOM 9024 C CA . LYS A 1 1122 ? -0.114 -51.634 -48.717 1.00 83.56 1122 LYS A CA 1
ATOM 9025 C C . LYS A 1 1122 ? -1.385 -51.039 -49.343 1.00 83.56 1122 LYS A C 1
ATOM 9027 O O . LYS A 1 1122 ? -2.447 -51.661 -49.288 1.00 83.56 1122 LYS A O 1
ATOM 9032 N N . PRO A 1 1123 ? -1.294 -49.829 -49.931 1.00 84.12 1123 PRO A N 1
ATOM 9033 C CA . PRO A 1 1123 ? -2.457 -49.096 -50.442 1.00 84.12 1123 PRO A CA 1
ATOM 9034 C C . PRO A 1 1123 ? -3.193 -49.765 -51.606 1.00 84.12 1123 PRO A C 1
ATOM 9036 O O . PRO A 1 1123 ? -4.352 -49.437 -51.857 1.00 84.12 1123 PRO A O 1
ATOM 9039 N N . ASP A 1 1124 ? -2.531 -50.677 -52.316 1.00 82.19 1124 ASP A N 1
ATOM 9040 C CA . ASP A 1 1124 ? -3.029 -51.385 -53.497 1.00 82.19 1124 ASP A CA 1
ATOM 9041 C C . ASP A 1 1124 ? -3.596 -52.786 -53.187 1.00 82.19 1124 ASP A C 1
ATOM 9043 O O . ASP A 1 1124 ? -3.929 -53.538 -54.104 1.00 82.19 1124 ASP A O 1
ATOM 9047 N N . ASP A 1 1125 ? -3.737 -53.153 -51.906 1.00 84.88 1125 ASP A N 1
ATOM 9048 C CA . ASP A 1 1125 ? -4.294 -54.446 -51.499 1.00 84.88 1125 ASP A CA 1
ATOM 9049 C C . ASP A 1 1125 ? -5.828 -54.454 -51.613 1.00 84.88 1125 ASP A C 1
ATOM 9051 O O . ASP A 1 1125 ? -6.558 -54.058 -50.700 1.00 84.88 1125 ASP A O 1
ATOM 9055 N N . ALA A 1 1126 ? -6.334 -54.897 -52.766 1.00 81.56 1126 ALA A N 1
ATOM 9056 C CA . ALA A 1 1126 ? -7.770 -54.926 -53.036 1.00 81.56 1126 ALA A CA 1
ATOM 9057 C C . ALA A 1 1126 ? -8.566 -55.848 -52.107 1.00 81.56 1126 ALA A C 1
ATOM 9059 O O . ALA A 1 1126 ? -9.753 -55.599 -51.915 1.00 81.56 1126 ALA A O 1
ATOM 9060 N N . GLU A 1 1127 ? -7.938 -56.867 -51.517 1.00 85.88 1127 GLU A N 1
ATOM 9061 C CA . GLU A 1 1127 ? -8.599 -57.751 -50.554 1.00 85.88 1127 GLU A CA 1
ATOM 9062 C C . GLU A 1 1127 ? -8.896 -56.996 -49.251 1.00 85.88 1127 GLU A C 1
ATOM 9064 O O . GLU A 1 1127 ? -9.993 -57.082 -48.707 1.00 85.88 1127 GLU A O 1
ATOM 9069 N N . ILE A 1 1128 ? -7.957 -56.167 -48.787 1.00 88.31 1128 ILE A N 1
ATOM 9070 C CA . ILE A 1 1128 ? -8.167 -55.319 -47.606 1.00 88.31 1128 ILE A CA 1
ATOM 9071 C C . ILE A 1 1128 ? -9.191 -54.212 -47.897 1.00 88.31 1128 ILE A C 1
ATOM 9073 O O . ILE A 1 1128 ? -10.010 -53.907 -47.031 1.00 88.31 1128 ILE A O 1
ATOM 9077 N N . HIS A 1 1129 ? -9.204 -53.639 -49.108 1.00 89.12 1129 HIS A N 1
ATOM 9078 C CA . HIS A 1 1129 ? -10.265 -52.702 -49.511 1.00 89.12 1129 HIS A CA 1
ATOM 9079 C C . HIS A 1 1129 ? -11.645 -53.378 -49.572 1.00 89.12 1129 HIS A C 1
ATOM 9081 O O . HIS A 1 1129 ? -12.619 -52.791 -49.105 1.00 89.12 1129 HIS A O 1
ATOM 9087 N N . LEU A 1 1130 ? -11.747 -54.606 -50.094 1.00 88.94 1130 LEU A N 1
ATOM 9088 C CA . LEU A 1 1130 ? -12.992 -55.388 -50.100 1.00 88.94 1130 LEU A CA 1
ATOM 9089 C 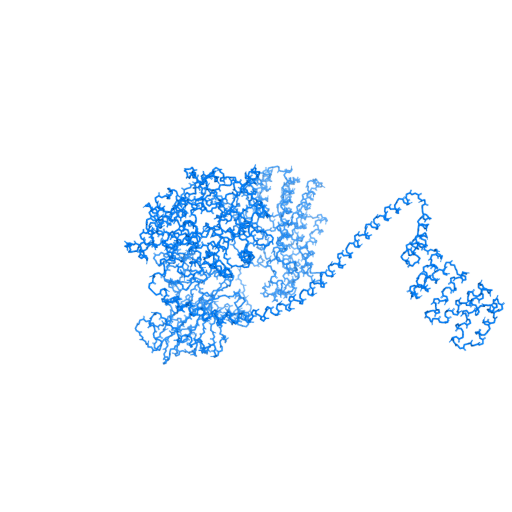C . LEU A 1 1130 ? -13.500 -55.613 -48.667 1.00 88.94 1130 LEU A C 1
ATOM 9091 O O . LEU A 1 1130 ? -14.627 -55.242 -48.349 1.00 88.94 1130 LEU A O 1
ATOM 9095 N N . GLN A 1 1131 ? -12.642 -56.099 -47.769 1.00 91.06 1131 GLN A N 1
ATOM 9096 C CA . GLN A 1 1131 ? -13.016 -56.353 -46.373 1.00 91.06 1131 GLN A CA 1
ATOM 9097 C C . GLN A 1 1131 ? -13.356 -55.067 -45.595 1.00 91.06 1131 GLN A C 1
ATOM 9099 O O . GLN A 1 1131 ? -14.266 -55.068 -44.761 1.00 91.06 1131 GLN A O 1
ATOM 9104 N N . LEU A 1 1132 ? -12.684 -53.947 -45.892 1.00 91.88 1132 LEU A N 1
ATOM 9105 C CA . LEU A 1 1132 ? -13.043 -52.632 -45.351 1.00 91.88 1132 LEU A CA 1
ATOM 9106 C C . LEU A 1 1132 ? -14.425 -52.188 -45.842 1.00 91.88 1132 LEU A C 1
ATOM 9108 O O . LEU A 1 1132 ? -15.226 -51.689 -45.051 1.00 91.88 1132 LEU A O 1
ATOM 9112 N N . GLY A 1 1133 ? -14.726 -52.384 -47.127 1.00 90.69 1133 GLY A N 1
ATOM 9113 C CA . GLY A 1 1133 ? -16.061 -52.148 -47.667 1.00 90.69 1133 GLY A CA 1
ATOM 9114 C C . GLY A 1 1133 ? -17.122 -52.946 -46.903 1.00 90.69 1133 GLY A C 1
ATOM 9115 O O . GLY A 1 1133 ? -18.105 -52.366 -46.443 1.00 90.69 1133 GLY A O 1
ATOM 9116 N N . ASP A 1 1134 ? -16.873 -54.233 -46.647 1.00 90.06 1134 ASP A N 1
ATOM 9117 C CA . ASP A 1 1134 ? -17.800 -55.106 -45.914 1.00 90.06 1134 ASP A CA 1
ATOM 9118 C C . ASP A 1 1134 ? -17.994 -54.659 -44.457 1.00 90.06 1134 ASP A C 1
ATOM 9120 O O . ASP A 1 1134 ? -19.103 -54.710 -43.913 1.00 90.06 1134 ASP A O 1
ATOM 9124 N N . ALA A 1 1135 ? -16.922 -54.203 -43.801 1.00 90.06 1135 ALA A N 1
ATOM 9125 C CA . ALA A 1 1135 ? -16.989 -53.615 -42.463 1.00 90.06 1135 ALA A CA 1
ATOM 9126 C C . ALA A 1 1135 ? -17.842 -52.337 -42.450 1.00 90.06 1135 ALA A C 1
ATOM 9128 O O . ALA A 1 1135 ? -18.695 -52.160 -41.578 1.00 90.06 1135 ALA A O 1
ATOM 9129 N N . LEU A 1 1136 ? -17.686 -51.473 -43.454 1.00 89.38 1136 LEU A N 1
ATOM 9130 C CA . LEU A 1 1136 ? -18.481 -50.253 -43.595 1.00 89.38 1136 LEU A CA 1
ATOM 9131 C C . LEU A 1 1136 ? -19.960 -50.559 -43.880 1.00 89.38 1136 LEU A C 1
ATOM 9133 O O . LEU A 1 1136 ? -20.835 -49.900 -43.314 1.00 89.38 1136 LEU A O 1
ATOM 9137 N N . VAL A 1 1137 ? -20.263 -51.588 -44.680 1.00 86.81 1137 VAL A N 1
ATOM 9138 C CA . VAL A 1 1137 ? -21.641 -52.061 -44.911 1.00 86.81 1137 VAL A CA 1
ATOM 9139 C C . VAL A 1 1137 ? -22.278 -52.560 -43.613 1.00 86.81 1137 VAL A C 1
ATOM 9141 O O . VAL A 1 1137 ? -23.411 -52.177 -43.318 1.00 86.81 1137 VAL A O 1
ATOM 9144 N N . ARG A 1 1138 ? -21.561 -53.352 -42.800 1.00 88.06 1138 ARG A N 1
ATOM 9145 C CA . ARG A 1 1138 ? -22.049 -53.808 -41.480 1.00 88.06 1138 ARG A CA 1
ATOM 9146 C C . ARG A 1 1138 ? -22.372 -52.647 -40.539 1.00 88.06 1138 ARG A C 1
ATOM 9148 O O . ARG A 1 1138 ? -23.310 -52.739 -39.752 1.00 88.06 1138 ARG A O 1
ATOM 9155 N N . GLN A 1 1139 ? -21.662 -51.530 -40.680 1.00 86.50 1139 GLN A N 1
ATOM 9156 C CA . GLN A 1 1139 ? -21.918 -50.290 -39.943 1.00 86.50 1139 GLN A CA 1
ATOM 9157 C C . GLN A 1 1139 ? -22.967 -49.369 -40.599 1.00 86.50 1139 GLN A C 1
ATOM 9159 O O . GLN A 1 1139 ? -23.142 -48.233 -40.162 1.00 86.50 1139 GLN A O 1
ATOM 9164 N N . ASN A 1 1140 ? -23.678 -49.827 -41.637 1.00 86.81 1140 ASN A N 1
ATOM 9165 C CA . ASN A 1 1140 ? -24.634 -49.042 -42.431 1.00 86.81 1140 ASN A CA 1
ATOM 9166 C C . ASN A 1 1140 ? -24.036 -47.781 -43.097 1.00 86.81 1140 ASN A C 1
ATOM 9168 O O . ASN A 1 1140 ? -24.763 -46.847 -43.441 1.00 86.81 1140 ASN A O 1
ATOM 9172 N N . ARG A 1 1141 ? -22.716 -47.739 -43.316 1.00 87.81 1141 ARG A N 1
ATOM 9173 C CA . ARG A 1 1141 ? -22.005 -46.641 -43.996 1.00 87.81 1141 ARG A CA 1
ATOM 9174 C C . ARG A 1 1141 ? -21.888 -46.911 -45.496 1.00 87.81 1141 ARG A C 1
ATOM 9176 O O . ARG A 1 1141 ? -20.795 -47.030 -46.046 1.00 87.81 1141 ARG A O 1
ATOM 9183 N N . PHE A 1 1142 ? -23.033 -47.017 -46.166 1.00 84.94 1142 PHE A N 1
ATOM 9184 C CA . PHE A 1 1142 ? -23.108 -47.479 -47.557 1.00 84.94 1142 PHE A CA 1
ATOM 9185 C C . PHE A 1 1142 ? -22.346 -46.583 -48.547 1.00 84.94 1142 PHE A C 1
ATOM 9187 O O . PHE A 1 1142 ? -21.642 -47.105 -49.404 1.00 84.94 1142 PHE A O 1
ATOM 9194 N N . CYS A 1 1143 ? -22.404 -45.254 -48.400 1.00 86.62 1143 CYS A N 1
ATOM 9195 C CA . CYS A 1 1143 ? -21.665 -44.323 -49.265 1.00 86.62 1143 CYS A CA 1
ATOM 9196 C C . CYS A 1 1143 ? -20.144 -44.528 -49.210 1.00 86.62 1143 CYS A C 1
ATOM 9198 O O . CYS A 1 1143 ? -19.483 -44.513 -50.248 1.00 86.62 1143 CYS A O 1
ATOM 9200 N N . ASP A 1 1144 ? -19.600 -44.736 -48.009 1.00 87.69 1144 ASP A N 1
ATOM 9201 C CA . ASP A 1 1144 ? -18.165 -44.947 -47.816 1.00 87.69 1144 ASP A CA 1
ATOM 9202 C C . ASP A 1 1144 ? -17.753 -46.326 -48.340 1.00 87.69 1144 ASP A C 1
ATOM 9204 O O . ASP A 1 1144 ? -16.739 -46.450 -49.021 1.00 87.69 1144 ASP A O 1
ATOM 9208 N N . ALA A 1 1145 ? -18.581 -47.351 -48.103 1.00 89.25 1145 ALA A N 1
ATOM 9209 C CA . ALA A 1 1145 ? -18.365 -48.685 -48.652 1.00 89.25 1145 ALA A CA 1
ATOM 9210 C C . ALA A 1 1145 ? -18.325 -48.677 -50.189 1.00 89.25 1145 ALA A C 1
ATOM 9212 O O . ALA A 1 1145 ? -17.423 -49.263 -50.782 1.00 89.25 1145 ALA A O 1
ATOM 9213 N N . ILE A 1 1146 ? -19.249 -47.957 -50.840 1.00 90.69 1146 ILE A N 1
ATOM 9214 C CA . ILE A 1 1146 ? -19.286 -47.790 -52.302 1.00 90.69 1146 ILE A CA 1
ATOM 9215 C C . ILE A 1 1146 ? -17.960 -47.217 -52.818 1.00 90.69 1146 ILE A C 1
ATOM 9217 O O . ILE A 1 1146 ? -17.391 -47.759 -53.767 1.00 90.69 1146 ILE A O 1
ATOM 9221 N N . ALA A 1 1147 ? -17.443 -46.157 -52.190 1.00 91.56 1147 ALA A N 1
ATOM 9222 C CA . ALA A 1 1147 ? -16.174 -45.548 -52.586 1.00 91.56 1147 ALA A CA 1
ATOM 9223 C C . ALA A 1 1147 ? -14.987 -46.512 -52.401 1.00 91.56 1147 ALA A C 1
ATOM 9225 O O . ALA A 1 1147 ? -14.112 -46.603 -53.270 1.00 91.56 1147 ALA A O 1
ATOM 9226 N N . THR A 1 1148 ? -14.972 -47.274 -51.305 1.00 89.81 1148 THR A N 1
ATOM 9227 C CA . THR A 1 1148 ? -13.929 -48.272 -51.040 1.00 89.81 1148 THR A CA 1
ATOM 9228 C C . THR A 1 1148 ? -13.974 -49.422 -52.050 1.00 89.81 1148 THR A C 1
ATOM 9230 O O . THR A 1 1148 ? -12.941 -49.761 -52.624 1.00 89.81 1148 THR A O 1
ATOM 9233 N N . TYR A 1 1149 ? -15.149 -49.972 -52.376 1.00 91.50 1149 TYR A N 1
ATOM 9234 C CA . TYR A 1 1149 ? -15.261 -51.013 -53.406 1.00 91.50 1149 TYR A CA 1
ATOM 9235 C C . TYR A 1 1149 ? -14.891 -50.497 -54.801 1.00 91.50 1149 TYR A C 1
ATOM 9237 O O . TYR A 1 1149 ? -14.221 -51.196 -55.559 1.00 91.50 1149 TYR A O 1
ATOM 9245 N N . GLN A 1 1150 ? -15.262 -49.259 -55.147 1.00 91.00 1150 GLN A N 1
ATOM 9246 C CA . GLN A 1 1150 ? -14.818 -48.626 -56.394 1.00 91.00 1150 GLN A CA 1
ATOM 9247 C C . GLN A 1 1150 ? -13.292 -48.501 -56.451 1.00 91.00 1150 GLN A C 1
ATOM 9249 O O . GLN A 1 1150 ? -12.703 -48.717 -57.508 1.00 91.00 1150 GLN A O 1
ATOM 9254 N N . THR A 1 1151 ? -12.649 -48.207 -55.319 1.00 88.88 1151 THR A N 1
ATOM 9255 C CA . THR A 1 1151 ? -11.185 -48.180 -55.197 1.00 88.88 1151 THR A CA 1
ATOM 9256 C C . THR A 1 1151 ? -10.594 -49.581 -55.368 1.00 88.88 1151 THR A C 1
ATOM 9258 O O . THR A 1 1151 ? -9.671 -49.762 -56.159 1.00 88.88 1151 THR A O 1
ATOM 9261 N N . ALA A 1 1152 ? -11.179 -50.602 -54.737 1.00 88.75 1152 ALA A N 1
ATOM 9262 C CA . ALA A 1 1152 ? -10.767 -51.995 -54.913 1.00 88.75 1152 ALA A CA 1
ATOM 9263 C C . ALA A 1 1152 ? -10.870 -52.456 -56.386 1.00 88.75 1152 ALA A C 1
ATOM 9265 O O . ALA A 1 1152 ? -9.983 -53.148 -56.893 1.00 88.75 1152 ALA A O 1
ATOM 9266 N N . LEU A 1 1153 ? -11.899 -52.002 -57.114 1.00 88.25 1153 LEU A N 1
ATOM 9267 C CA . LEU A 1 1153 ? -12.064 -52.251 -58.552 1.00 88.25 1153 LEU A CA 1
ATOM 9268 C C . LEU A 1 1153 ? -11.037 -51.531 -59.431 1.00 88.25 1153 LEU A C 1
ATOM 9270 O O . LEU A 1 1153 ? -10.784 -51.998 -60.539 1.00 88.25 1153 LEU A O 1
ATOM 9274 N N . GLN A 1 1154 ? -10.421 -50.433 -58.982 1.00 89.00 1154 GLN A N 1
ATOM 9275 C CA . GLN A 1 1154 ? -9.313 -49.827 -59.734 1.00 89.00 1154 GLN A CA 1
ATOM 9276 C C . GLN A 1 1154 ? -8.109 -50.773 -59.791 1.00 89.00 1154 GLN A C 1
ATOM 9278 O O . GLN A 1 1154 ? -7.423 -50.830 -60.811 1.00 89.00 1154 GLN A O 1
ATOM 9283 N N . PHE A 1 1155 ? -7.885 -51.543 -58.724 1.00 85.25 1155 PHE A N 1
ATOM 9284 C CA . PHE A 1 1155 ? -6.787 -52.502 -58.638 1.00 85.25 1155 PHE A CA 1
ATOM 9285 C C . PHE A 1 1155 ? -7.154 -53.863 -59.247 1.00 85.25 1155 PHE A C 1
ATOM 9287 O O . PHE A 1 1155 ? -6.347 -54.457 -59.960 1.00 85.25 1155 PHE A O 1
ATOM 9294 N N . HIS A 1 1156 ? -8.384 -54.344 -59.032 1.00 84.00 1156 HIS A N 1
ATOM 9295 C CA . HIS A 1 1156 ? -8.871 -55.627 -59.556 1.00 84.00 1156 HIS A CA 1
ATOM 9296 C C . HIS A 1 1156 ? -10.205 -55.474 -60.320 1.00 84.00 1156 HIS A C 1
ATOM 9298 O O . HIS A 1 1156 ? -11.248 -55.954 -59.870 1.00 84.00 1156 HIS A O 1
ATOM 9304 N N . PRO A 1 1157 ? -10.196 -54.868 -61.525 1.00 82.81 1157 PRO A N 1
ATOM 9305 C CA . PRO A 1 1157 ? -11.414 -54.480 -62.257 1.00 82.81 1157 PRO A CA 1
ATOM 9306 C C . PRO A 1 1157 ? -12.278 -55.647 -62.751 1.00 82.81 1157 PRO A C 1
ATOM 9308 O O . PRO A 1 1157 ? -13.445 -55.452 -63.096 1.00 82.81 1157 PRO A O 1
ATOM 9311 N N . ASN A 1 1158 ? -11.719 -56.858 -62.796 1.00 85.19 1158 ASN A N 1
ATOM 9312 C CA . ASN A 1 1158 ? -12.401 -58.076 -63.239 1.00 85.19 1158 ASN A CA 1
ATOM 9313 C C . ASN A 1 1158 ? -12.742 -59.025 -62.076 1.00 85.19 1158 ASN A C 1
ATOM 9315 O O . ASN A 1 1158 ? -13.042 -60.192 -62.321 1.00 85.19 1158 ASN A O 1
ATOM 9319 N N . ASN A 1 1159 ? -12.685 -58.563 -60.821 1.00 85.44 1159 ASN A N 1
ATOM 9320 C CA . ASN A 1 1159 ? -13.119 -59.370 -59.684 1.00 85.44 1159 ASN A CA 1
ATOM 9321 C C . ASN A 1 1159 ? -14.648 -59.287 -59.533 1.00 85.44 1159 ASN A C 1
ATOM 9323 O O . ASN A 1 1159 ? -15.194 -58.232 -59.205 1.00 85.44 1159 ASN A O 1
ATOM 9327 N N . PHE A 1 1160 ? -15.340 -60.401 -59.788 1.00 85.81 1160 PHE A N 1
ATOM 9328 C CA . PHE A 1 1160 ? -16.801 -60.448 -59.734 1.00 85.81 1160 PHE A CA 1
ATOM 9329 C C . PHE A 1 1160 ? -17.354 -60.238 -58.312 1.00 85.81 1160 PHE A C 1
ATOM 9331 O O . PHE A 1 1160 ? -18.454 -59.708 -58.186 1.00 85.81 1160 PHE A O 1
ATOM 9338 N N . GLU A 1 1161 ? -16.608 -60.607 -57.263 1.00 87.06 1161 GLU A N 1
ATOM 9339 C CA . GLU A 1 1161 ? -17.032 -60.465 -55.861 1.00 87.06 1161 GLU A CA 1
ATOM 9340 C C . GLU A 1 1161 ? -17.088 -58.992 -55.453 1.00 87.06 1161 GLU A C 1
ATOM 9342 O O . GLU A 1 1161 ? -18.073 -58.548 -54.873 1.00 87.06 1161 GLU A O 1
ATOM 9347 N N . ILE A 1 1162 ? -16.101 -58.193 -55.867 1.00 90.38 1162 ILE A N 1
ATOM 9348 C CA . ILE A 1 1162 ? -16.093 -56.749 -55.598 1.00 90.38 1162 ILE A CA 1
ATOM 9349 C C . ILE A 1 1162 ? -17.237 -56.051 -56.356 1.00 90.38 1162 ILE A C 1
ATOM 9351 O O . ILE A 1 1162 ? -17.912 -55.190 -55.795 1.00 90.38 1162 ILE A O 1
ATOM 9355 N N . HIS A 1 1163 ? -17.510 -56.438 -57.613 1.00 89.50 1163 HIS A N 1
ATOM 9356 C CA . HIS A 1 1163 ? -18.676 -55.923 -58.354 1.00 89.50 1163 HIS A CA 1
ATOM 9357 C C . HIS A 1 1163 ? -20.003 -56.321 -57.697 1.00 89.50 1163 HIS A C 1
ATOM 9359 O O . HIS A 1 1163 ? -20.936 -55.519 -57.689 1.00 89.50 1163 HIS A O 1
ATOM 9365 N N . LEU A 1 1164 ? -20.090 -57.529 -57.135 1.00 90.44 1164 LEU A N 1
ATOM 9366 C CA . LEU A 1 1164 ? -21.258 -58.011 -56.398 1.00 90.44 1164 LEU A CA 1
ATOM 9367 C C . LEU A 1 1164 ? -21.492 -57.212 -55.109 1.00 90.44 1164 LEU A C 1
ATOM 9369 O O . LEU A 1 1164 ? -22.606 -56.734 -54.895 1.00 90.44 1164 LEU A O 1
ATOM 9373 N N . GLU A 1 1165 ? -20.474 -57.042 -54.266 1.00 93.06 1165 GLU A N 1
ATOM 9374 C CA . GLU A 1 1165 ? -20.619 -56.301 -53.004 1.00 93.06 1165 GLU A CA 1
ATOM 9375 C C . GLU A 1 1165 ? -20.855 -54.802 -53.239 1.00 93.06 1165 GLU A C 1
ATOM 9377 O O . GLU A 1 1165 ? -21.711 -54.199 -52.585 1.00 93.06 1165 GLU A O 1
ATOM 9382 N N . LEU A 1 1166 ? -20.229 -54.215 -54.267 1.00 91.38 1166 LEU A N 1
ATOM 9383 C CA . LEU A 1 1166 ? -20.559 -52.864 -54.725 1.00 91.38 1166 LEU A CA 1
ATOM 9384 C C . LEU A 1 1166 ? -22.032 -52.754 -55.146 1.00 91.38 1166 LEU A C 1
ATOM 9386 O O . LEU A 1 1166 ? -22.713 -51.811 -54.743 1.00 91.38 1166 LEU A O 1
ATOM 9390 N N . ALA A 1 1167 ? -22.541 -53.713 -55.925 1.00 90.62 1167 ALA A N 1
ATOM 9391 C CA . ALA A 1 1167 ? -23.930 -53.704 -56.378 1.00 90.62 1167 ALA A CA 1
ATOM 9392 C C . ALA A 1 1167 ? -24.919 -53.793 -55.205 1.00 90.62 1167 ALA A C 1
ATOM 9394 O O . ALA A 1 1167 ? -25.891 -53.038 -55.167 1.00 90.62 1167 ALA A O 1
ATOM 9395 N N . LYS A 1 1168 ? -24.635 -54.641 -54.208 1.00 90.69 1168 LYS A N 1
ATOM 9396 C CA . LYS A 1 1168 ? -25.426 -54.738 -52.970 1.00 90.69 1168 LYS A CA 1
ATOM 9397 C C . LYS A 1 1168 ? -25.387 -53.444 -52.159 1.00 90.69 1168 LYS A C 1
ATOM 9399 O O . LYS A 1 1168 ? -26.421 -53.008 -51.655 1.00 90.69 1168 LYS A O 1
ATOM 9404 N N . ALA A 1 1169 ? -24.222 -52.810 -52.027 1.00 90.88 1169 ALA A N 1
ATOM 9405 C CA . ALA A 1 1169 ? -24.104 -51.541 -51.313 1.00 90.88 1169 ALA A CA 1
ATOM 9406 C C . ALA A 1 1169 ? -24.876 -50.415 -52.025 1.00 90.88 1169 ALA A C 1
ATOM 9408 O O . ALA A 1 1169 ? -25.605 -49.666 -51.374 1.00 90.88 1169 ALA A O 1
ATOM 9409 N N . LEU A 1 1170 ? -24.797 -50.345 -53.360 1.00 89.12 1170 LEU A N 1
ATOM 9410 C CA . LEU A 1 1170 ? -25.573 -49.414 -54.191 1.00 89.12 1170 LEU A CA 1
ATOM 9411 C C . LEU A 1 1170 ? -27.083 -49.663 -54.088 1.00 89.12 1170 LEU A C 1
ATOM 9413 O O . LEU A 1 1170 ? -27.862 -48.713 -54.031 1.00 89.12 1170 LEU A O 1
ATOM 9417 N N . GLU A 1 1171 ? -27.504 -50.926 -54.027 1.00 86.25 1171 GLU A N 1
ATOM 9418 C CA . GLU A 1 1171 ? -28.896 -51.326 -53.809 1.00 86.25 1171 GLU A CA 1
ATOM 9419 C C . GLU A 1 1171 ? -29.415 -50.832 -52.450 1.00 86.25 1171 GLU A C 1
ATOM 9421 O O . GLU A 1 1171 ? -30.483 -50.220 -52.373 1.00 86.25 1171 GLU A O 1
ATOM 9426 N N . LYS A 1 1172 ? -28.633 -51.016 -51.377 1.00 86.12 1172 LYS A N 1
ATOM 9427 C CA . LYS A 1 1172 ? -28.966 -50.500 -50.037 1.00 86.12 1172 LYS A CA 1
ATOM 9428 C C . LYS A 1 1172 ? -29.025 -48.972 -49.996 1.00 86.12 1172 LYS A C 1
ATOM 9430 O O . LYS A 1 1172 ? -29.902 -48.426 -49.327 1.00 86.12 1172 LYS A O 1
ATOM 9435 N N . ASP A 1 1173 ? -28.165 -48.301 -50.762 1.00 85.75 1173 ASP A N 1
ATOM 9436 C CA . ASP A 1 1173 ? -28.169 -46.843 -50.962 1.00 85.75 1173 ASP A CA 1
ATOM 9437 C C . ASP A 1 1173 ? -29.234 -46.371 -51.983 1.00 85.75 1173 ASP A C 1
ATOM 9439 O O . ASP A 1 1173 ? -29.350 -45.183 -52.278 1.00 85.75 1173 ASP A O 1
ATOM 9443 N N . LYS A 1 1174 ? -30.054 -47.291 -52.521 1.00 86.12 1174 LYS A N 1
ATOM 9444 C CA . LYS A 1 1174 ? -31.131 -47.044 -53.502 1.00 86.12 1174 LYS A CA 1
ATOM 9445 C C . LYS A 1 1174 ? -30.660 -46.423 -54.827 1.00 86.12 1174 LYS A C 1
ATOM 9447 O O . LYS A 1 1174 ? -31.451 -45.800 -55.541 1.00 86.12 1174 LYS A O 1
ATOM 9452 N N . LYS A 1 1175 ? -29.394 -46.624 -55.205 1.00 86.31 1175 LYS A N 1
ATOM 9453 C CA . LYS A 1 1175 ? -28.817 -46.237 -56.505 1.00 86.31 1175 LYS A CA 1
ATOM 9454 C C . LYS A 1 1175 ? -29.035 -47.339 -57.538 1.00 86.31 1175 LYS A C 1
ATOM 9456 O O . LYS A 1 1175 ? -28.107 -48.000 -57.998 1.00 86.31 1175 LYS A O 1
ATOM 9461 N N . TRP A 1 1176 ? -30.300 -47.554 -57.886 1.00 82.62 1176 TRP A N 1
ATOM 9462 C CA . TRP A 1 1176 ? -30.741 -48.733 -58.636 1.00 82.62 1176 TRP A CA 1
ATOM 9463 C C . TRP A 1 1176 ? -30.101 -48.889 -60.020 1.00 82.62 1176 TRP A C 1
ATOM 9465 O O . TRP A 1 1176 ? -29.807 -50.009 -60.423 1.00 82.62 1176 TRP A O 1
ATOM 9475 N N . ASP A 1 1177 ? -29.885 -47.795 -60.756 1.00 85.12 1177 ASP A N 1
ATOM 9476 C CA . ASP A 1 1177 ? -29.275 -47.846 -62.094 1.00 85.12 1177 ASP A CA 1
ATOM 9477 C C . ASP A 1 1177 ? -27.802 -48.286 -62.039 1.00 85.12 1177 ASP A C 1
ATOM 9479 O O . ASP A 1 1177 ? -27.378 -49.140 -62.818 1.00 85.12 1177 ASP A O 1
ATOM 9483 N N . GLU A 1 1178 ? -27.040 -47.759 -61.078 1.00 88.19 1178 GLU A N 1
ATOM 9484 C CA . GLU A 1 1178 ? -25.643 -48.141 -60.845 1.00 88.19 1178 GLU A CA 1
ATOM 9485 C C . GLU A 1 1178 ? -25.550 -49.579 -60.313 1.00 88.19 1178 GLU A C 1
ATOM 9487 O O . GLU A 1 1178 ? -24.723 -50.355 -60.788 1.00 88.19 1178 GLU A O 1
ATOM 9492 N N . ALA A 1 1179 ? -26.452 -49.969 -59.403 1.00 87.69 1179 ALA A N 1
ATOM 9493 C CA . ALA A 1 1179 ? -26.535 -51.337 -58.895 1.00 87.69 1179 ALA A CA 1
ATOM 9494 C C . ALA A 1 1179 ? -26.799 -52.347 -60.023 1.00 87.69 1179 ALA A C 1
ATOM 9496 O O . ALA A 1 1179 ? -26.117 -53.366 -60.107 1.00 87.69 1179 ALA A O 1
ATOM 9497 N N . ILE A 1 1180 ? -27.740 -52.057 -60.934 1.00 87.19 1180 ILE A N 1
ATOM 9498 C CA . ILE A 1 1180 ? -28.017 -52.901 -62.110 1.00 87.19 1180 ILE A CA 1
ATOM 9499 C C . ILE A 1 1180 ? -26.768 -53.048 -62.981 1.00 87.19 1180 ILE A C 1
ATOM 9501 O O . ILE A 1 1180 ? -26.445 -54.167 -63.379 1.00 87.19 1180 ILE A O 1
ATOM 9505 N N . ALA A 1 1181 ? -26.060 -51.951 -63.264 1.00 89.31 1181 ALA A N 1
ATOM 9506 C CA . ALA A 1 1181 ? -24.844 -51.987 -64.073 1.00 89.31 1181 ALA A CA 1
ATOM 9507 C C . ALA A 1 1181 ? -23.743 -52.841 -63.415 1.00 89.31 1181 ALA A C 1
ATOM 9509 O O . ALA A 1 1181 ? -23.122 -53.669 -64.084 1.00 89.31 1181 ALA A O 1
ATOM 9510 N N . SER A 1 1182 ? -23.546 -52.708 -62.099 1.00 89.94 1182 SER A N 1
ATOM 9511 C CA . SER A 1 1182 ? -22.594 -53.527 -61.339 1.00 89.94 1182 SER A CA 1
ATOM 9512 C C . SER A 1 1182 ? -23.005 -55.005 -61.278 1.00 89.94 1182 SER A C 1
ATOM 9514 O O . SER A 1 1182 ? -22.160 -55.873 -61.499 1.00 89.94 1182 SER A O 1
ATOM 9516 N N . TYR A 1 1183 ? -24.293 -55.323 -61.088 1.00 89.50 1183 TYR A N 1
ATOM 9517 C CA . TYR A 1 1183 ? -24.791 -56.705 -61.154 1.00 89.50 1183 TYR A CA 1
ATOM 9518 C C . TYR A 1 1183 ? -24.611 -57.316 -62.547 1.00 89.50 1183 TYR A C 1
ATOM 9520 O O . TYR A 1 1183 ? -24.175 -58.459 -62.660 1.00 89.50 1183 TYR A O 1
ATOM 9528 N N . GLN A 1 1184 ? -24.893 -56.567 -63.616 1.00 90.06 1184 GLN A N 1
ATOM 9529 C CA . GLN A 1 1184 ? -24.650 -57.016 -64.990 1.00 90.06 1184 GLN A CA 1
ATOM 9530 C C . GLN A 1 1184 ? -23.165 -57.290 -65.228 1.00 90.06 1184 GLN A C 1
ATOM 9532 O O . GLN A 1 1184 ? -22.823 -58.333 -65.783 1.00 90.06 1184 GLN A O 1
ATOM 9537 N N . ARG A 1 1185 ? -22.278 -56.415 -64.740 1.00 91.31 1185 ARG A N 1
ATOM 9538 C CA . ARG A 1 1185 ? -20.835 -56.623 -64.861 1.00 91.31 1185 ARG A CA 1
ATOM 9539 C C . ARG A 1 1185 ? -20.359 -57.850 -64.083 1.00 91.31 1185 ARG A C 1
ATOM 9541 O O . ARG A 1 1185 ? -19.566 -58.625 -64.607 1.00 91.31 1185 ARG A O 1
ATOM 9548 N N . ALA A 1 1186 ? -20.876 -58.078 -62.877 1.00 89.56 1186 ALA A N 1
ATOM 9549 C CA . ALA A 1 1186 ? -20.600 -59.295 -62.119 1.00 89.56 1186 ALA A CA 1
ATOM 9550 C C . ALA A 1 1186 ? -21.114 -60.559 -62.842 1.00 89.56 1186 ALA A C 1
ATOM 9552 O O . ALA A 1 1186 ? -20.427 -61.576 -62.832 1.00 89.56 1186 ALA A O 1
ATOM 9553 N N . ILE A 1 1187 ? -22.271 -60.499 -63.519 1.00 91.19 1187 ILE A N 1
ATOM 9554 C CA . ILE A 1 1187 ? -22.814 -61.609 -64.331 1.00 91.19 1187 ILE A CA 1
ATOM 9555 C C . ILE A 1 1187 ? -21.942 -61.883 -65.556 1.00 91.19 1187 ILE A C 1
ATOM 9557 O O . ILE A 1 1187 ? -21.718 -63.039 -65.893 1.00 91.19 1187 ILE A O 1
ATOM 9561 N N . GLU A 1 1188 ? -21.434 -60.853 -66.231 1.00 91.00 1188 GLU A N 1
ATOM 9562 C CA . GLU A 1 1188 ? -20.495 -61.039 -67.344 1.00 91.00 1188 GLU A CA 1
ATOM 9563 C C . GLU A 1 1188 ? -19.217 -61.755 -66.894 1.00 91.00 1188 GLU A C 1
ATOM 9565 O O . GLU A 1 1188 ? -18.676 -62.580 -67.630 1.00 91.00 1188 GLU A O 1
ATOM 9570 N N . LEU A 1 1189 ? -18.744 -61.444 -65.684 1.00 90.12 1189 LEU A N 1
ATOM 9571 C CA . LEU A 1 1189 ? -17.546 -62.041 -65.097 1.00 90.12 1189 LEU A CA 1
ATOM 9572 C C . LEU A 1 1189 ? -17.803 -63.450 -64.536 1.00 90.12 1189 LEU A C 1
ATOM 9574 O O . LEU A 1 1189 ? -16.905 -64.289 -64.583 1.00 90.12 1189 LEU A O 1
ATOM 9578 N N . ASN A 1 1190 ? -19.009 -63.726 -64.030 1.00 86.69 1190 ASN A N 1
ATOM 9579 C CA . ASN A 1 1190 ? -19.414 -65.036 -63.521 1.00 86.69 1190 ASN A CA 1
ATOM 9580 C C . ASN A 1 1190 ? -20.891 -65.353 -63.863 1.00 86.69 1190 ASN A C 1
ATOM 9582 O O . ASN A 1 1190 ? -21.785 -65.191 -63.023 1.00 86.69 1190 ASN A O 1
ATOM 9586 N N . PRO A 1 1191 ? -21.174 -65.824 -65.094 1.00 85.56 1191 PRO A N 1
ATOM 9587 C CA . PRO A 1 1191 ? -22.542 -65.969 -65.602 1.00 85.56 1191 PRO A CA 1
ATOM 9588 C C . PRO A 1 1191 ? -23.319 -67.133 -64.988 1.00 85.56 1191 PRO A C 1
ATOM 9590 O O . PRO A 1 1191 ? -24.546 -67.178 -65.120 1.00 85.56 1191 PRO A O 1
ATOM 9593 N N . ASP A 1 1192 ? -22.626 -68.056 -64.323 1.00 85.62 1192 ASP A N 1
ATOM 9594 C CA . ASP A 1 1192 ? -23.215 -69.243 -63.706 1.00 85.62 1192 ASP A CA 1
ATOM 9595 C C . ASP A 1 1192 ? -23.516 -69.047 -62.212 1.00 85.62 1192 ASP A C 1
ATOM 9597 O O . ASP A 1 1192 ? -24.149 -69.905 -61.591 1.00 85.62 1192 ASP A O 1
ATOM 9601 N N . TYR A 1 1193 ? -23.139 -67.902 -61.626 1.00 87.50 1193 TYR A N 1
ATOM 9602 C CA . TYR A 1 1193 ? -23.467 -67.589 -60.239 1.00 87.50 1193 TYR A CA 1
ATOM 9603 C C . TYR A 1 1193 ? -24.929 -67.138 -60.117 1.00 87.50 1193 TYR A C 1
ATOM 9605 O O . TYR A 1 1193 ? -25.314 -65.990 -60.352 1.00 87.50 1193 TYR A O 1
ATOM 9613 N N . SER A 1 1194 ? -25.765 -68.105 -59.756 1.00 84.38 1194 SER A N 1
ATOM 9614 C CA . SER A 1 1194 ? -27.225 -68.030 -59.693 1.00 84.38 1194 SER A CA 1
ATOM 9615 C C . SER A 1 1194 ? -27.762 -66.840 -58.875 1.00 84.38 1194 SER A C 1
ATOM 9617 O O . SER A 1 1194 ? -28.763 -66.236 -59.269 1.00 84.38 1194 SER A O 1
ATOM 9619 N N . TRP A 1 1195 ? -27.086 -66.452 -57.785 1.00 86.44 1195 TRP A N 1
ATOM 9620 C CA . TRP A 1 1195 ? -27.484 -65.331 -56.920 1.00 86.44 1195 TRP A CA 1
ATOM 9621 C C . TRP A 1 1195 ? -27.429 -63.971 -57.613 1.00 86.44 1195 TRP A C 1
ATOM 9623 O O . TRP A 1 1195 ? -28.279 -63.129 -57.339 1.00 86.44 1195 TRP A O 1
ATOM 9633 N N . LEU A 1 1196 ? -26.508 -63.755 -58.556 1.00 88.06 1196 LEU A N 1
ATOM 9634 C CA . LEU A 1 1196 ? -26.452 -62.495 -59.302 1.00 88.06 1196 LEU A CA 1
ATOM 9635 C C . LEU A 1 1196 ? -27.690 -62.290 -60.172 1.00 88.06 1196 LEU A C 1
ATOM 9637 O O . LEU A 1 1196 ? -28.254 -61.199 -60.211 1.00 88.06 1196 LEU A O 1
ATOM 9641 N N . HIS A 1 1197 ? -28.150 -63.357 -60.830 1.00 87.00 1197 HIS A N 1
ATOM 9642 C CA . HIS A 1 1197 ? -29.380 -63.329 -61.624 1.00 87.00 1197 HIS A CA 1
ATOM 9643 C C . HIS A 1 1197 ? -30.616 -63.125 -60.745 1.00 87.00 1197 HIS A C 1
ATOM 9645 O O . HIS A 1 1197 ? -31.563 -62.465 -61.169 1.00 87.00 1197 HIS A O 1
ATOM 9651 N N . LYS A 1 1198 ? -30.606 -63.651 -59.513 1.00 89.06 1198 LYS A N 1
ATOM 9652 C CA . LYS A 1 1198 ? -31.659 -63.381 -58.530 1.00 89.06 1198 LYS A CA 1
ATOM 9653 C C . LYS A 1 1198 ? -31.669 -61.908 -58.118 1.00 89.06 1198 LYS A C 1
ATOM 9655 O O . LYS A 1 1198 ? -32.692 -61.269 -58.308 1.00 89.06 1198 LYS A O 1
ATOM 9660 N N . HIS A 1 1199 ? -30.547 -61.363 -57.645 1.00 89.88 1199 HIS A N 1
ATOM 9661 C CA . HIS A 1 1199 ? -30.463 -59.968 -57.193 1.00 89.88 1199 HIS A CA 1
ATOM 9662 C C . HIS A 1 1199 ? -30.784 -58.964 -58.308 1.00 89.88 1199 HIS A C 1
ATOM 9664 O O . HIS A 1 1199 ? -31.541 -58.018 -58.101 1.00 89.88 1199 HIS A O 1
ATOM 9670 N N . LEU A 1 1200 ? -30.296 -59.210 -59.531 1.00 88.06 1200 LEU A N 1
ATOM 9671 C CA . LEU A 1 1200 ? -30.686 -58.411 -60.692 1.00 88.06 1200 LEU A CA 1
ATOM 9672 C C . LEU A 1 1200 ? -32.195 -58.523 -60.965 1.00 88.06 1200 LEU A C 1
ATOM 9674 O O . LEU A 1 1200 ? -32.835 -57.533 -61.307 1.00 88.06 1200 LEU A O 1
ATOM 9678 N N . GLY A 1 1201 ? -32.772 -59.719 -60.818 1.00 88.25 1201 GLY A N 1
ATOM 9679 C CA . GLY A 1 1201 ? -34.213 -59.930 -60.922 1.00 88.25 1201 GLY A CA 1
ATOM 9680 C C . GLY A 1 1201 ? -35.011 -59.158 -59.867 1.00 88.25 1201 GLY A C 1
ATOM 9681 O O . GLY A 1 1201 ? -35.994 -58.519 -60.235 1.00 88.25 1201 GLY A O 1
ATOM 9682 N N . ASP A 1 1202 ? -34.552 -59.160 -58.611 1.00 89.00 1202 ASP A N 1
ATOM 9683 C CA . ASP A 1 1202 ? -35.161 -58.444 -57.480 1.00 89.00 1202 ASP A CA 1
ATOM 9684 C C . ASP A 1 1202 ? -35.216 -56.936 -57.757 1.00 89.00 1202 ASP A C 1
ATOM 9686 O O . ASP A 1 1202 ? -36.293 -56.340 -57.754 1.00 89.00 1202 ASP A O 1
ATOM 9690 N N . ILE A 1 1203 ? -34.092 -56.333 -58.153 1.00 88.62 1203 ILE A N 1
ATOM 9691 C CA . ILE A 1 1203 ? -34.051 -54.897 -58.467 1.00 88.62 1203 ILE A CA 1
ATOM 9692 C C . ILE A 1 1203 ? -34.905 -54.547 -59.694 1.00 88.62 1203 ILE A C 1
ATOM 9694 O O . ILE A 1 1203 ? -35.578 -53.514 -59.719 1.00 88.62 1203 ILE A O 1
ATOM 9698 N N . LEU A 1 1204 ? -34.899 -55.380 -60.741 1.00 85.31 1204 LEU A N 1
ATOM 9699 C CA . LEU A 1 1204 ? -35.731 -55.143 -61.926 1.00 85.31 1204 LEU A CA 1
ATOM 9700 C C . LEU A 1 1204 ? -37.228 -55.264 -61.601 1.00 85.31 1204 LEU A C 1
ATOM 9702 O O . LEU A 1 1204 ? -38.033 -54.521 -62.171 1.00 85.31 1204 LEU A O 1
ATOM 9706 N N . ALA A 1 1205 ? -37.603 -56.168 -60.691 1.00 83.81 1205 ALA A N 1
ATOM 9707 C CA . ALA A 1 1205 ? -38.972 -56.323 -60.213 1.00 83.81 1205 ALA A CA 1
ATOM 9708 C C . ALA A 1 1205 ? -39.417 -55.093 -59.413 1.00 83.81 1205 ALA A C 1
ATOM 9710 O O . ALA A 1 1205 ? -40.477 -54.537 -59.709 1.00 83.81 1205 ALA A O 1
ATOM 9711 N N . ASP A 1 1206 ? -38.572 -54.610 -58.500 1.00 84.19 1206 ASP A N 1
ATOM 9712 C CA . ASP A 1 1206 ? -38.828 -53.407 -57.700 1.00 84.19 1206 ASP A CA 1
ATOM 9713 C C . ASP A 1 1206 ? -38.976 -52.144 -58.568 1.00 84.19 1206 ASP A C 1
ATOM 9715 O O . ASP A 1 1206 ? -39.737 -51.233 -58.236 1.00 84.19 1206 ASP A O 1
ATOM 9719 N N . ARG A 1 1207 ? -38.328 -52.102 -59.741 1.00 81.94 1207 ARG A N 1
ATOM 9720 C CA . ARG A 1 1207 ? -38.494 -51.028 -60.742 1.00 81.94 1207 ARG A CA 1
ATOM 9721 C C . ARG A 1 1207 ? -39.668 -51.224 -61.705 1.00 81.94 1207 ARG A C 1
ATOM 9723 O O . ARG A 1 1207 ? -39.848 -50.420 -62.620 1.00 81.94 1207 ARG A O 1
ATOM 9730 N N . GLY A 1 1208 ? -40.454 -52.288 -61.550 1.00 79.56 1208 GLY A N 1
ATOM 9731 C CA . GLY A 1 1208 ? -41.589 -52.601 -62.422 1.00 79.56 1208 GLY A CA 1
ATOM 9732 C C . GLY A 1 1208 ? -41.205 -53.132 -63.811 1.00 79.56 1208 GLY A C 1
ATOM 9733 O O . GLY A 1 1208 ? -42.070 -53.270 -64.677 1.00 79.56 1208 GLY A O 1
ATOM 9734 N N . GLN A 1 1209 ? -39.935 -53.481 -64.049 1.00 84.25 1209 GLN A N 1
ATOM 9735 C CA . GLN A 1 1209 ? -39.457 -54.088 -65.298 1.00 84.25 1209 GLN A CA 1
ATOM 9736 C C . GLN A 1 1209 ? -39.653 -55.612 -65.272 1.00 84.25 1209 GLN A C 1
ATOM 9738 O O . GLN A 1 1209 ? -38.713 -56.405 -65.352 1.00 84.25 1209 GLN A O 1
ATOM 9743 N N . LEU A 1 1210 ? -40.919 -56.027 -65.169 1.00 85.00 1210 LEU A N 1
ATOM 9744 C CA . LEU A 1 1210 ? -41.322 -57.409 -64.881 1.00 85.00 1210 LEU A CA 1
ATOM 9745 C C . LEU A 1 1210 ? -40.844 -58.435 -65.926 1.00 85.00 1210 LEU A C 1
ATOM 9747 O O . LEU A 1 1210 ? -40.598 -59.594 -65.590 1.00 85.00 1210 LEU A O 1
ATOM 9751 N N . SER A 1 1211 ? -40.688 -58.032 -67.192 1.00 81.12 1211 SER A N 1
ATOM 9752 C CA . SER A 1 1211 ? -40.177 -58.904 -68.261 1.00 81.12 1211 SER A CA 1
ATOM 9753 C C . SER A 1 1211 ? -38.688 -59.228 -68.093 1.00 81.12 1211 SER A C 1
ATOM 9755 O O . SER A 1 1211 ? -38.287 -60.386 -68.248 1.00 81.12 1211 SER A O 1
ATOM 9757 N N . GLY A 1 1212 ? -37.884 -58.221 -67.734 1.00 84.12 1212 GLY A N 1
ATOM 9758 C CA . GLY A 1 1212 ? -36.471 -58.374 -67.394 1.00 84.12 1212 GLY A CA 1
ATOM 9759 C C . GLY A 1 1212 ? -36.301 -59.206 -66.127 1.00 84.12 1212 GLY A C 1
ATOM 9760 O O . GLY A 1 1212 ? -35.592 -60.208 -66.150 1.00 84.12 1212 GLY A O 1
ATOM 9761 N N . ALA A 1 1213 ? -37.059 -58.880 -65.075 1.00 85.81 1213 ALA A N 1
ATOM 9762 C CA . ALA A 1 1213 ? -37.059 -59.623 -63.816 1.00 85.81 1213 ALA A CA 1
ATOM 9763 C C . ALA A 1 1213 ? -37.402 -61.110 -64.006 1.00 85.81 1213 ALA A C 1
ATOM 9765 O O . ALA A 1 1213 ? -36.665 -61.984 -63.559 1.00 85.81 1213 ALA A O 1
ATOM 9766 N N . SER A 1 1214 ? -38.472 -61.421 -64.753 1.00 88.75 1214 SER A N 1
ATOM 9767 C CA . SER A 1 1214 ? -38.858 -62.808 -65.049 1.00 88.75 1214 SER A CA 1
ATOM 9768 C C . SER A 1 1214 ? -37.761 -63.573 -65.795 1.00 88.75 1214 SER A C 1
ATOM 9770 O O . SER A 1 1214 ? -37.553 -64.758 -65.533 1.00 88.75 1214 SER A O 1
ATOM 9772 N N . SER A 1 1215 ? -37.047 -62.911 -66.711 1.00 88.56 1215 SER A N 1
ATOM 9773 C CA . SER A 1 1215 ? -35.946 -63.525 -67.463 1.00 88.56 1215 SER A CA 1
ATOM 9774 C C . SER A 1 1215 ? -34.755 -63.839 -66.553 1.00 88.56 1215 SER A C 1
ATOM 9776 O O . SER A 1 1215 ? -34.259 -64.968 -66.575 1.00 88.56 1215 SER A O 1
ATOM 9778 N N . SER A 1 1216 ? -34.363 -62.893 -65.696 1.00 87.75 1216 SER A N 1
ATOM 9779 C CA . SER A 1 1216 ? -33.287 -63.076 -64.716 1.00 87.75 1216 SER A CA 1
ATOM 9780 C C . SER A 1 1216 ? -33.633 -64.158 -63.683 1.00 87.75 1216 SER A C 1
ATOM 9782 O O . SER A 1 1216 ? -32.844 -65.072 -63.457 1.00 87.75 1216 SER A O 1
ATOM 9784 N N . TYR A 1 1217 ? -34.858 -64.173 -63.147 1.00 87.44 1217 TYR A N 1
ATOM 9785 C CA . TYR A 1 1217 ? -35.308 -65.215 -62.217 1.00 87.44 1217 TYR A CA 1
ATOM 9786 C C . TYR A 1 1217 ? -35.361 -66.613 -62.836 1.00 87.44 1217 TYR A C 1
ATOM 9788 O O . TYR A 1 1217 ? -34.979 -67.590 -62.191 1.00 87.44 1217 TYR A O 1
ATOM 9796 N N . ARG A 1 1218 ? -35.781 -66.739 -64.103 1.00 88.88 1218 ARG A N 1
ATOM 9797 C CA . ARG A 1 1218 ? -35.710 -68.026 -64.815 1.00 88.88 1218 ARG A CA 1
ATOM 9798 C C . ARG A 1 1218 ? -34.273 -68.500 -64.962 1.00 88.88 1218 ARG A C 1
ATOM 9800 O O . ARG A 1 1218 ? -34.025 -69.691 -64.790 1.00 88.88 1218 ARG A O 1
ATOM 9807 N N . ARG A 1 1219 ? -33.335 -67.596 -65.262 1.00 88.75 1219 ARG A N 1
ATOM 9808 C CA . ARG A 1 1219 ? -31.915 -67.949 -65.350 1.00 88.75 1219 ARG A CA 1
ATOM 9809 C C . ARG A 1 1219 ? -31.371 -68.391 -63.990 1.00 88.75 1219 ARG A C 1
ATOM 9811 O O . ARG A 1 1219 ? -30.714 -69.426 -63.930 1.00 88.75 1219 ARG A O 1
ATOM 9818 N N . ALA A 1 1220 ? -31.729 -67.698 -62.908 1.00 88.12 1220 ALA A N 1
ATOM 9819 C CA . ALA A 1 1220 ? -31.389 -68.103 -61.543 1.00 88.12 1220 ALA A CA 1
ATOM 9820 C C . ALA A 1 1220 ? -31.927 -69.510 -61.200 1.00 88.12 1220 ALA A C 1
ATOM 9822 O O . ALA A 1 1220 ? -31.169 -70.343 -60.711 1.00 88.12 1220 ALA A O 1
ATOM 9823 N N . LEU A 1 1221 ? -33.193 -69.814 -61.527 1.00 89.19 1221 LEU A N 1
ATOM 9824 C CA . LEU A 1 1221 ? -33.807 -71.140 -61.324 1.00 89.19 1221 LEU A CA 1
ATOM 9825 C C . LEU A 1 1221 ? -33.166 -72.247 -62.169 1.00 89.19 1221 LEU A C 1
ATOM 9827 O O . LEU A 1 1221 ? -33.038 -73.375 -61.700 1.00 89.19 1221 LEU A O 1
ATOM 9831 N N . GLN A 1 1222 ? -32.785 -71.948 -63.415 1.00 89.88 1222 GLN A N 1
ATOM 9832 C CA . GLN A 1 1222 ? -32.081 -72.903 -64.277 1.00 89.88 1222 GLN A CA 1
ATOM 9833 C C . GLN A 1 1222 ? -30.715 -73.277 -63.702 1.00 89.88 1222 GLN A C 1
ATOM 9835 O O . GLN A 1 1222 ? -30.346 -74.447 -63.733 1.00 89.88 1222 GLN A O 1
ATOM 9840 N N . LEU A 1 1223 ? -29.981 -72.285 -63.192 1.00 88.62 1223 LEU A N 1
ATOM 9841 C CA . LEU A 1 1223 ? -28.669 -72.485 -62.579 1.00 88.62 1223 LEU A CA 1
ATOM 9842 C C . LEU A 1 1223 ? -28.789 -73.180 -61.215 1.00 88.62 1223 LEU A C 1
ATOM 9844 O O . LEU A 1 1223 ? -27.990 -74.056 -60.895 1.00 88.62 1223 LEU A O 1
ATOM 9848 N N . GLN A 1 1224 ? -29.807 -72.832 -60.424 1.00 88.44 1224 GLN A N 1
ATOM 9849 C CA . GLN A 1 1224 ? -30.057 -73.424 -59.114 1.00 88.44 1224 GLN A CA 1
ATOM 9850 C C . GLN A 1 1224 ? -31.566 -73.505 -58.811 1.00 88.44 1224 GLN A C 1
ATOM 9852 O O . GLN A 1 1224 ? -32.164 -72.534 -58.344 1.00 88.44 1224 GLN A O 1
ATOM 9857 N N . PRO A 1 1225 ? -32.194 -74.686 -58.971 1.00 84.25 1225 PRO A N 1
ATOM 9858 C CA . PRO A 1 1225 ? -33.643 -74.848 -58.806 1.00 84.25 1225 PRO A CA 1
ATOM 9859 C C . PRO A 1 1225 ? -34.209 -74.528 -57.410 1.00 84.25 1225 PRO A C 1
ATOM 9861 O O . PRO A 1 1225 ? -35.420 -74.398 -57.270 1.00 84.25 1225 PRO A O 1
ATOM 9864 N N . ARG A 1 1226 ? -33.361 -74.420 -56.374 1.00 81.56 1226 ARG A N 1
ATOM 9865 C CA . ARG A 1 1226 ? -33.743 -74.123 -54.974 1.00 81.56 1226 ARG A CA 1
ATOM 9866 C C . ARG A 1 1226 ? -33.312 -72.727 -54.491 1.00 81.56 1226 ARG A C 1
ATOM 9868 O O . ARG A 1 1226 ? -33.058 -72.551 -53.307 1.00 81.56 1226 ARG A O 1
ATOM 9875 N N . ILE A 1 1227 ? -33.125 -71.764 -55.392 1.00 78.44 1227 ILE A N 1
ATOM 9876 C CA . ILE A 1 1227 ? -32.583 -70.438 -55.034 1.00 78.44 1227 ILE A CA 1
ATOM 9877 C C . ILE A 1 1227 ? -33.617 -69.433 -54.485 1.00 78.44 1227 ILE A C 1
ATOM 9879 O O . ILE A 1 1227 ? -33.251 -68.385 -53.937 1.00 78.44 1227 ILE A O 1
ATOM 9883 N N . PHE A 1 1228 ? -34.901 -69.749 -54.637 1.00 69.06 1228 PHE A N 1
ATOM 9884 C CA . PHE A 1 1228 ? -36.016 -68.958 -54.120 1.00 69.06 1228 PHE A CA 1
ATOM 9885 C C . PHE A 1 1228 ? -36.586 -69.569 -52.851 1.00 69.06 1228 PHE A C 1
ATOM 9887 O O . PHE A 1 1228 ? -36.710 -70.817 -52.812 1.00 69.06 1228 PHE A O 1
#

Radius of gyration: 44.55 Å; chains: 1; bounding box: 89×124×120 Å

Foldseek 3Di:
DAQFWPDPVQSVQCQQFQKGKFFADDLVLLVVLVVVVVVADFPQPDDQQDDDPPDQKDKLLPTPDLVSQVSLFVSVCVRRVVRVVNTGVFKDFQGKIKIKGHAPGDWWFWDFAAFFADCQPHWFKKKKKAWSAWDDQQQWAKWWQTPQLVQADRGDAPPDDGQANVCRVVCCVPGTDGDTDHHRMIMMGTRSIIMITGHNNDNGMIIMMMTMMTGNPGFTKQWDADPVCLQQATWIFGDDSCRSSPDDRNDDDPQTDTPGHDRDPRHHDDPVRSVVSVVVVVVVVVVVPDDDDPDDDPDPPPVCVLLVVVVDVQQQPLLLLLLLLLLCLQQVDDPVLSVLLVVLLVQLVSLLSSLLLLLQLVLCVVLCVLLVHDRSCVVPDPVRSVVSNVVSLCRNCVSCVVNPDDPVLVVLSVVLNVLSNLCRDPDNVQCLVAPSSLQSQLCNRFQSSSLSSLRRSQVSDPHGDPLSVVLSVLRSQLSSLVSSLVVLLVCCVCVVSCVSSVRHYNCVVPNDVVSQCCNQPPSVVSSVVSVVVNLVSSCVSPVCSVVLVVVLVVLVVLQDPDDPDRLRDDDDDPLADDNPPSCCSSPSSSLSSLVSVCVVPVVSVVVNVVVCVSNVVVNVSVVVSSCVSVVVVVCVVVDPDDPVVVVLVVVVVVLVVVLPDDDQPQPPDDDLLSVLLVLLLLLLLVQQDPQLFHWKWWDLDPPDPPPPPDIDTFAFLLLLLLLLVLCPLNCSDPSNVVSNSSSLSQLVVQQDPQQFHAGGGPVDPCRLQEATFLSSSLSSLLSCVSVSHDGHHCVVQQLVQADPLLAGAGGSDPPDPVSVCVCVVPNVVNVVVVVVNVLQDPPRAGALLSLLSVCLRVPDDPSSVSSLVVNLVCLVVVNNVVRHQWWDDCLSNLLSNLNSCLSHNVSSVSNLVSSLVVLVVQQDPQLASPFLQSLLSSLNSCLSSVNDDVSLVSSLVVNSVQQDPSSWHDWDFTTHGNNSRMTITGSSSSSSSNSSSSSSVVVCVDPPNVVVVVVVVVVVVVVCVVCVVVVVVVCVVVVVVVVVVVVVVVVVVVVVVVVVVVVVVVVVVVVVVVVVVVVVVVVVVVQPVVDPDLVSVLVVLVVVCVVVVLPLVSLVVSCVSVVLPLVSLQSSLVSCVVVVVLVVSLVSLVSSCVNVVLDLVSLQSNLVSCVSVVVLVSSLVSLVSSCVSPVLPLVSLQVNLVSCVVVVVNVSSVVSNVSSCVSPVPPD

pLDDT: mean 79.94, std 17.13, range [21.25, 98.19]

Secondary structure (DSSP, 8-state):
-----SSHHHHHHHHHHSEEEEE---HHHHHHHHHHHHH---SS---TTS--SS-SSEEGGG-S-HHHHHHHHHHHHHHHHHHHTTT-SSEEEEEEEEEEE-TT--PEEEE-PPP--S-TTT---EEEEEESS---TTTT-EEE-TTGGGTS-S---TTSPPTTGGGHHHHHHHH-EEE---TTEEEEEETTS-EEE----SSS-EEEEEEEEEETTS--EEEEE-TT-TTT-EEEEE--TTHHHH--TTS--SSSPEEEEE-----PPPHHHHHHHHHHHHHHHHTTTS--------TTSHHHHHTTGGGTHHHHHHHHHHHHHHHHHHHT--HHHHHHHHHHHHHHHHHHHHHHHHHHHHHHHHHHHHTT---TTTTS-HHHHHHHHHHHHHHHHHHHHHH---HHHHHHHHHHHHHHHHTTSTTT-GGGSTHHHHHHHHIIIIIHHHHHHHHHHHTTSSS--HHHHHHHHHHHHHHHHHHHHHHHHHHHHHHHHHHHHT---HHHHHHHHHHHHHIIIIIHHHHHHHHHHHHHHHHHH-GGGHHHHHHHHHHHHTT-------SSPPSS--TT---TTHHIIIIIHHHHHHHHHHHH-TTHHHHHHHHHHHTHHHHHHHHHHHHHHHHHHHHHHH--SSHHHHHHHHHHHHHTTSTTSS--S-SS--SHHHHHHHHHHHHHHHTS-TTSPPPEEEES-TT-TT-TT--EEE--HHHHHHHHHHGGGGTTSHHHHHHHHHHHHHHHHHPBTTTB--SS-TTSGGGGTSPPBHHHHHHHHHHHHHTT------HHHHHHSB-TTSPBPSB--S-SHHHHHHHHHH-TTTGGGHHHHTTT--TT---HHHHHHHHHHH-SSTTTHHHHHHHHHHHHTT--GGG-SSBS-HHHHHHHHHHHHHTT-GGGGGGHHHHHHHHHTT--TTS-SSSHHHHHHHHHHHHHTT---HHHHHHHHHHHHH--TTS----EEEEE-TTT--EEEEHHHHHHHHHHHHHHHHGGGSTTHHHHHHHHHHHHHHHHHHHHHHHHHHHHHHHHHHHHHHHHHHHHHHHHHHHHHHHHHHHHHHHHHHHHHHHHHHHHHHHHHHS-SHHHHHHHHHHHHHH-TT-HHHHHHHHHH-TT-HHHHHHHHHHHHHTT-HHHHHHHHHHHHHH-TT-HHHHHHHHHHHHHTT-HHHHHHHHHHHHHH-TT-HHHHHHHHHHHHHTT-HHHHHHHHHHHHHH-TT--

Organism: NCBI:txid1356359

InterPro domains:
  IPR000537 UbiA prenyltransferase [PF01040] (333-558)
  IPR008775 Phytanoyl-CoA dioxygenase-like [PF05721] (92-206)
  IPR008930 Terpenoid cyclases/protein prenyltransferase alpha-alpha toroid [SSF48239] (673-1005)
  IPR011990 Tetratricopeptide-like helical domain superfamily [G3DSA:1.25.40.10] (1009-1228)
  IPR011990 Tetratricopeptide-like helical domain superfamily [SSF48452] (1112-1226)
  IPR019734 Tetratricopeptide repeat [PS50005] (1126-1159)
  IPR019734 Tetratricopeptide repeat [PS50005] (1160-1193)
  IPR019734 Tetratricopeptide repeat [PS50005] (1194-1227)
  IPR019734 Tetratricopeptide repeat [SM00028] (1126-1159)
  IPR019734 Tetratricopeptide repeat [SM00028] (1160-1193)
  IPR019734 Tetratricopeptide repeat [SM00028] (1194-1227)
  IPR044878 UbiA prenyltransferase superfamily [G3DSA:1.10.357.140] (316-462)